Protein AF-A0A3S0RAH1-F1 (afdb_monomer)

Solvent-accessible surface area (backbone atoms only — not comparable to full-atom values): 49504 Å² total; per-residue (Å²): 134,89,75,70,70,65,64,67,64,62,74,77,72,81,73,84,73,68,63,66,69,40,70,57,98,34,26,37,50,37,44,88,68,63,50,40,73,43,71,57,57,80,72,28,37,30,39,29,54,37,23,38,23,44,78,38,54,67,41,100,82,72,84,48,56,46,80,60,48,45,48,47,53,27,36,25,42,35,33,70,51,23,33,35,38,21,39,26,20,37,21,45,16,42,33,25,38,43,62,44,32,75,42,26,26,34,41,22,39,27,19,32,21,36,16,34,43,21,36,50,47,57,28,64,46,21,30,36,42,25,40,32,20,38,17,36,15,38,46,16,35,38,37,39,42,19,40,56,31,70,47,68,40,56,27,31,34,29,36,12,51,44,22,75,42,41,43,47,56,84,85,29,83,42,39,50,49,58,88,43,30,36,30,35,63,92,67,22,26,34,38,30,40,56,7,42,45,48,62,47,75,50,55,52,84,64,29,34,27,42,27,42,30,14,35,25,36,18,47,54,27,27,36,40,36,32,53,29,19,32,38,36,30,37,31,19,41,17,38,13,46,42,24,29,37,40,35,26,26,37,32,30,36,33,48,27,78,76,52,33,24,40,37,56,35,67,53,47,32,39,38,31,25,31,64,20,86,72,59,71,46,75,50,73,33,66,78,68,34,69,72,22,34,40,23,24,45,40,68,70,58,41,58,54,45,53,72,76,31,79,44,33,42,71,42,74,41,73,90,77,90,72,60,71,29,40,38,35,65,52,67,37,56,77,82,29,42,52,75,53,34,27,35,84,88,74,46,78,49,58,73,66,42,76,43,53,56,56,44,33,41,39,40,36,41,37,46,31,96,62,34,36,76,68,50,43,28,50,76,88,43,72,62,87,73,88,62,58,71,52,83,97,67,20,38,44,50,74,40,78,51,34,86,56,70,43,42,37,39,38,36,43,40,78,66,87,87,66,30,41,36,37,58,45,42,75,41,69,88,39,26,47,61,49,37,25,38,80,91,66,48,79,51,58,66,73,34,76,43,59,78,79,40,39,39,39,36,41,49,46,56,38,66,47,35,41,47,33,50,33,32,35,61,46,70,44,100,85,73,49,75,44,76,43,77,46,84,93,33,69,60,49,49,65,52,73,48,73,56,61,64,77,41,44,39,37,38,38,60,45,74,49,87,71,47,26,38,40,36,57,48,49,77,47,91,40,27,44,66,50,39,27,49,74,84,40,82,53,59,67,57,30,39,40,56,57,60,36,32,34,43,35,40,55,47,51,39,94,71,32,35,50,57,39,38,23,55,72,82,40,77,46,82,92,47,50,62,57,61,50,74,43,80,54,36,84,55,66,45,36,41,36,40,35,42,38,74,44,85,90,69,79,60,81,54,46,74,40,69,50,95,31,27,34,52,37,34,34,39,68,39,73,40,70,47,52,67,73,28,37,28,38,32,53,40,14,25,48,61,14,48,56,18,35,28,40,32,41,23,40,46,34,66,46,73,40,58,46,32,57,32,52,16,56,41,16,48,33,30,42,40,36,89,75,20,78,42,36,31,45,60,94,31,28,33,21,35,55,83,38,31,32,41,55,40,47,44,29,29,32,80,56,41,63,49,72,52,60,83,61,35,52,49,73,43,64,36,20,61,43,54,28,73,44,38,48,33,39,41,53,77,50,92,87,36,56,38,35,48,58,92,23,22,33,21,36,56,86,45,33,33,35,50,35,52,51,47,60,95,45,55,67,45,74,53,61,76,61,22,31,31,37,28,42,39,12,42,41,50,32,80,58,33,29,32,37,32,50,29,55,51,24,31,34,34,31,41,32,10,44,15,38,21,42,39,26,34,42,73,45,59,59,92,94,56,67,67,44,39,27,35,40,22,24,28,16,31,22,39,15,30,39,25,31,53,47,70,82,43,84,47,29,39,37,38,22,42,28,20,30,22,43,13,37,44,19,32,38,39,42,43,37,56,74,35,47,57,32,50,31,24,36,21,34,22,40,44,36,40,39,36,38,40,60,28,84,59,70,70,86,44,38,62,44,24,62,26,73,32,82,35,37,58,79,11,36,34,33,27,23,57,93,31,58,73,57,32,58,70,33,56,35,52,41,60,37,70,34,69,41,63,73,36,71,74,75,48,77,63,51,74,53,84,94,52,33,42,37,32,54,47,93,66,20,34,40,36,34,62,46,61,63,70,33,46,36,36,31,24,42,81,90,66,52,78,77,50,71,53,70,31,72,48,52,41,44,79,44,81,50,73,94,62,97,66,51,32,37,40,33,47,68,94,47,76,36,82,45,122

Sequence (1009 aa):
MRKLFFVLCSVLMLSNIAKAQKVENGVLISWDDAQGVITIPDNVTEIAANCFYQEGEPDDEGWGTSDPISNTNIKGVNLNNVTKIGKNAFRGCTGITSIQAPKVQTVGENAFYGCDALTEINLPVVVTLEKDAFSYCTAATSITLGNTLTDVNGNPFKKCDMVQSLTMPEGGAIFHTVSDALLRKADAKLVAFAGGKNELSLDAETCKIVGEQAFQSNALLKKVTLPGVTVVGNNAFNMCTSLTEIYLPRLVRINDDSFLTFNGVASLSIIDIHLSENFETFGHSLADKEQTTIYVANATIQEKLQKEYKKCKIVVGEPGAKNKYKVTYSWTPNNGGAMEAWTTGNMDVQSGEEIYEGTMVRIKATPRGGYKIDHWTVNGETLTEELPSEGTTGQIYTIDALQGNVDVTVTFAELPEGYVVFFKSMQPDYGTVTCKTQDGKDVKSAGVVPIGSVLTFTATAKDGFHVTEWYREVTAPDNSSSFVLIEGQYGKETYTCDAYDMMDIRVDFERNAGTNVVKFNSLNEYGTLTATANGNDISTGAAVATGSKLVFTAHPLEGYKVDSWLNNNELVVGLTANEYVIESLNTDVKISLICSKDESAGDEHKPVVNDGHLVKWQPVGEAVVGDTITAIDARAFEGANEMTKVTIGKNVETIGELPFLYCIRLTDITVHAENKHFCDVDGVVYNKEKTEIVAYPSGRETQEYTLLQTTQTVRPGAFAANFNLKDVKVPTTEMPIASEAGALYSADKKTLLFQPITVGEELKVKEGVETIGRLAICFSPVFKKIFLPASLTKIESLGMAYNMMLSQFAWQEGVTPALETIGDNAFERDMSLLQLPHIASLKHIGSNAFLNVLLMEEAHIPAGCTLSSDAFTHCVALQNVYAYAMQPQTITDDTFKDIENITTATLHVPEGTAELYKAAAGWRRFTLIAEDIASGISSTTADGNIRVTRVDGGYLVEGVDNGEHYAVYTVTGACLAKGNVNGNSIFVPVQRTAGPLLLRVGTKTVKMW

Secondary structure (DSSP, 8-state):
-TTSSSSSSSSSS--------EEETTEEEE-TT--EEEE--TT--EEPTTTTEEPPPBPTTSS-BPPPEE-TTEEEEE-TT--EE-TTTTTT-TT--EEE-TT--EE-TTTTTT-TT--EEEETT--EE-TTTTTT-TT--EEEE-TT--EE-S-TTTT-TT--EEE--TT-SSEEEETTEEEETTTTEEEEE-TT-SEEE--TTT-SEEPTTTTTT-TT--EEE-TT--EE-TTTTTT-TT--EEE-TT--EE--TTS-TTTT-TT--EEEETT-TT--B--S-----TT-EEEESSHHHHHHHHHH-SSSEEEES-TT---EEEEEEEEESTTSEEEEEEETTS-B--TTEEEETT--EEEEEEEPTTEEEEEEEETTEE--SPPPEETTTEEEEEESS--S-EEEEEEEEE----EEEEEEESSTTTEEEEEEETT--EE-TTEEE-TT-EEEEEEEEPTTEEEEEEEEEEE-TTS-EEEEE-TT-TT-SEEEEE--SSEEEEEEEEEPTTEEEEEEEESSTTEEEEEEETTEEE-TTEEEETT--EEEEEEEPTTEEEEEEEETTEEETT--SSEEEESS--S-EEEEEEEEE-TTS--TTS-EEETTEEEE---SEEEE--TT--EE-TTTTTT-TTEEEEEE-TT--EE-SSTTTT-TT--EEEE-TT-SSEEEETTEEEETTS-EEEE--TT---SEEE--TT--EE-TTTTTT-SS--EEE-S-TTSSEEEETTEEEETTS-EEEE----SSSEEEPPTT--EE-TTSS---SS--EEEPPTT--EE-TTTT---TT--EEE--TTPPP---EE-TTTTTT-TT--EE---TT--EE-TTTTTT-TT--EEEE-TT-EE-TTTTTT-TT--EEEE--SS-----GGGGTT-TTTTTSEEEEETT-HHHHHHSTTGGG-SEEEEEE-SS---EEETTTEEEEEETTEEEEES--TT-EEEEEETTS-EEEEEE--SSEEEE-----SS-EEEEETTEEEEE-

Mean predicted aligned error: 20.38 Å

Nearest PDB structures (foldseek):
  4cp6-assembly1_A  TM=6.205E-01  e=1.571E-09  Streptococcus pneumoniae
  4h09-assembly2_B  TM=5.397E-01  e=2.994E-08  Eubacterium ventriosum ATCC 27560
  4fdw-assembly1_A  TM=3.777E-01  e=5.247E-09  Bacteroides ovatus ATCC 8483
  4fd0-assembly1_A  TM=3.604E-01  e=4.280E-08  Bacteroides caccae ATCC 43185
  4fmz-assembly1_A  TM=3.264E-01  e=6.753E-03  Listeria monocytogenes serotype 4b str. F2365

Radius of gyration: 40.57 Å; Cα contacts (8 Å, |Δi|>4): 2832; chains: 1; bounding box: 110×69×127 Å

Foldseek 3Di:
DPPPVVVVVVVVPDDPPQVDFDDDQQEGQEHAPAAEEDEDDPSHAEYEACRQKAWFCQDPVNPDGHDIDGQLRYQEYECPRHQYYEHCSRALNCNHQYYHAARHAYQYASRQQQVCNHAEAAAARHAEDEHLSNANVCNHAEYEHHLNHDYYHAANAANVANHPYYAYDPDRDAWGDDQQFIAGPVQLEGRAHHARDQEDADDLVNHAEHEACRCANNCNHAEYHHQNYAEYEELSCANVQNHAEYHHLQHAEYHHLVLRNCFNVQNHQEAHNQNHPRHDYDYNNDDQAQSHEYEYNDPVVQVVVCVVRVRYHYHHDDPDDFDKAWEAEEEPDPQFWDKWKAWPPRHGDDGGDIGTWFIKMKMKTFTDPQKAWDWKAKPRRTDPDDFDDDPPGMGMDMDRTDDYYMYMYTYMDGDDDFAFEAEFEPCVLFKTKWKAWPVGHGDDGRRTDHAFIKMKMFIDTDAQKFWAWKWKWDQDPVRDIDIDTPPPCGRPRMDMDTGDHYIYMYTYMDGHPQWAFEAEFEPDPQKTKWKDWQRHTDDGGHTHHFFTKMKMFIGGDPQKFWPFKDKVNHTPPPDRDRIDIDRTHHHHIYMYTYIDGPPVDDDQAPFDDRQLERNAGQHAEEEESDQSHQEDTACRHPLSCRYQEYEAHQNHAYYYHCSCHNVQNHAAYAYDPN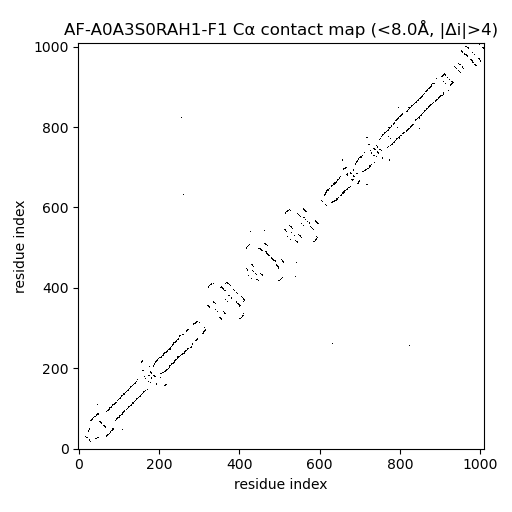RQFWGDDRRFIDTPQLQEGDAHGQNHQDQEEERDQNHAYYDQCNNHNRQRHFAYQYPDLPHQWHGDRRWIAGSQRQETRAHHQDADQEEEDDANHQEQDANRAAQHAHHQEYADYLNHAYYESNSHEHNCNHQYYYHPPPRQHQHAYQEHRSHANVQNHAEADDRQNHQEQYACSVHNVQNHQEYEAHQNHDAAQQRQANVQNHAEYEHEHLADHQYALNRNHPHNCQQNHEYEYAAPCPVRLCPHHNSVSHNHYHNPPHNFFPWDDDPPFWTWTDDPQFIKIFRADFFWKKWKADPVGHTDDIDGDHPRMDTTRDDDDPDWMWMDTHPDIDIGD

pLDDT: mean 86.86, std 12.49, range [32.38, 98.75]

Structure (mmCIF, N/CA/C/O backbone):
data_AF-A0A3S0RAH1-F1
#
_entry.id   AF-A0A3S0RAH1-F1
#
loop_
_atom_site.group_PDB
_atom_site.id
_atom_site.type_symbol
_atom_site.label_atom_id
_atom_site.label_alt_id
_atom_site.label_comp_id
_atom_site.label_asym_id
_atom_site.label_entity_id
_atom_site.label_seq_id
_atom_site.pdbx_PDB_ins_code
_atom_site.Cartn_x
_atom_site.Cartn_y
_atom_site.Cartn_z
_atom_site.occupancy
_atom_site.B_iso_or_equiv
_atom_site.auth_seq_id
_atom_site.auth_comp_id
_atom_site.auth_asym_id
_atom_site.auth_atom_id
_atom_site.pdbx_PDB_model_num
ATOM 1 N N . MET A 1 1 ? -49.973 31.553 -47.631 1.00 42.19 1 MET A N 1
ATOM 2 C CA . MET A 1 1 ? -48.943 32.487 -47.118 1.00 42.19 1 MET A CA 1
ATOM 3 C C . MET A 1 1 ? -47.881 31.713 -46.344 1.00 42.19 1 MET A C 1
ATOM 5 O O . MET A 1 1 ? -47.826 31.736 -45.127 1.00 42.19 1 MET A O 1
ATOM 9 N N . ARG A 1 2 ? -47.052 30.979 -47.093 1.00 40.34 2 ARG A N 1
ATOM 10 C CA . ARG A 1 2 ? -46.051 29.999 -46.633 1.00 40.34 2 ARG A CA 1
ATOM 11 C C . ARG A 1 2 ? -44.633 30.603 -46.536 1.00 40.34 2 ARG A C 1
ATOM 13 O O . ARG A 1 2 ? -43.652 29.881 -46.620 1.00 40.34 2 ARG A O 1
ATOM 20 N N . LYS A 1 3 ? -44.528 31.933 -46.408 1.00 38.00 3 LYS A N 1
ATOM 21 C CA . LYS A 1 3 ? -43.253 32.681 -46.393 1.00 38.00 3 LYS A CA 1
ATOM 22 C C . LYS A 1 3 ? -43.043 33.577 -45.162 1.00 38.00 3 LYS A C 1
ATOM 24 O O . LYS A 1 3 ? -42.048 34.281 -45.117 1.00 38.00 3 LYS A O 1
ATOM 29 N N . LEU A 1 4 ? -43.923 33.516 -44.155 1.00 39.72 4 LEU A N 1
ATOM 30 C CA . LEU A 1 4 ? -43.732 34.250 -42.890 1.00 39.72 4 LEU A CA 1
ATOM 31 C C . LEU A 1 4 ? -43.520 33.345 -41.663 1.00 39.72 4 LEU A C 1
ATOM 33 O O . LEU A 1 4 ? -43.153 33.837 -40.607 1.00 39.72 4 LEU A O 1
ATOM 37 N N . PHE A 1 5 ? -43.673 32.024 -41.810 1.00 40.28 5 PHE A N 1
ATOM 38 C CA . PHE A 1 5 ? -43.393 31.050 -40.741 1.00 40.28 5 PHE A CA 1
ATOM 39 C C . PHE A 1 5 ? -41.972 30.458 -40.816 1.00 40.28 5 PHE A C 1
ATOM 41 O O . PHE A 1 5 ? -41.513 29.829 -39.875 1.00 40.28 5 PHE A O 1
ATOM 48 N N . PHE A 1 6 ? -41.249 30.698 -41.917 1.00 38.12 6 PHE A N 1
ATOM 49 C CA . PHE A 1 6 ? -39.880 30.203 -42.114 1.00 38.12 6 PHE A CA 1
ATOM 50 C C . PHE A 1 6 ? -38.785 31.176 -41.656 1.00 38.12 6 PHE A C 1
ATOM 52 O O . PHE A 1 6 ? -37.628 30.786 -41.621 1.00 38.12 6 PHE A O 1
ATOM 59 N N . VAL A 1 7 ? -39.140 32.409 -41.272 1.00 38.94 7 VAL A N 1
ATOM 60 C CA . VAL A 1 7 ? -38.178 33.397 -40.741 1.00 38.94 7 VAL A CA 1
ATOM 61 C C . VAL A 1 7 ? -38.189 33.438 -39.205 1.00 38.94 7 VAL A C 1
ATOM 63 O O . VAL A 1 7 ? -37.221 33.877 -38.593 1.00 38.94 7 VAL A O 1
ATOM 66 N N . LEU A 1 8 ? -39.230 32.894 -38.559 1.00 32.72 8 LEU A N 1
ATOM 67 C CA . LEU A 1 8 ? -39.277 32.746 -37.097 1.00 32.72 8 LEU A CA 1
ATOM 68 C C . LEU A 1 8 ? -38.652 31.426 -36.599 1.00 32.72 8 LEU A C 1
ATOM 70 O O . LEU A 1 8 ? -38.281 31.333 -35.436 1.00 32.72 8 LEU A O 1
ATOM 74 N N . CYS A 1 9 ? -38.450 30.440 -37.483 1.00 35.97 9 CYS A N 1
ATOM 75 C CA . CYS A 1 9 ? -37.671 29.225 -37.194 1.00 35.97 9 CYS A CA 1
ATOM 76 C C . CYS A 1 9 ? -36.170 29.358 -37.519 1.00 35.97 9 CYS A C 1
ATOM 78 O O . CYS A 1 9 ? -35.418 28.421 -37.282 1.00 35.97 9 CYS A O 1
ATOM 80 N N . SER A 1 10 ? -35.717 30.512 -38.020 1.00 36.44 10 SER A N 1
ATOM 81 C CA . SER A 1 10 ? -34.301 30.798 -38.311 1.00 36.44 10 SER A CA 1
ATOM 82 C C . SER A 1 10 ? -33.651 31.780 -37.325 1.00 36.44 10 SER A C 1
ATOM 84 O O . SER A 1 10 ? -32.531 32.218 -37.554 1.00 36.44 10 SER A O 1
ATOM 86 N N . VAL A 1 11 ? -34.330 32.107 -36.216 1.00 34.50 11 VAL A N 1
ATOM 87 C CA . VAL A 1 11 ? -33.746 32.811 -35.049 1.00 34.50 11 VAL A CA 1
ATOM 88 C C . VAL A 1 11 ? -33.703 31.895 -33.805 1.00 34.50 11 VAL A C 1
ATOM 90 O O . VAL A 1 11 ? -33.266 32.299 -32.738 1.00 34.50 11 VAL A O 1
ATOM 93 N N . LEU A 1 12 ? -34.096 30.622 -33.951 1.00 37.12 12 LEU A N 1
ATOM 94 C CA . LEU A 1 12 ? -34.038 29.582 -32.907 1.00 37.12 12 LEU A CA 1
ATOM 95 C C . LEU A 1 12 ? -32.882 28.580 -33.099 1.00 37.12 12 LEU A C 1
ATOM 97 O O . LEU A 1 12 ? -32.831 27.548 -32.443 1.00 37.12 12 LEU A O 1
ATOM 101 N N . MET A 1 13 ? -31.937 28.892 -33.985 1.00 39.19 13 MET A N 1
ATOM 102 C CA . MET A 1 13 ? -30.712 28.127 -34.225 1.00 39.19 13 MET A CA 1
ATOM 103 C C . MET A 1 13 ? -29.556 29.123 -34.298 1.00 39.19 13 MET A C 1
ATOM 105 O O . MET A 1 13 ? -29.183 29.521 -35.394 1.00 39.19 13 MET A O 1
ATOM 109 N N . LEU A 1 14 ? -29.108 29.622 -33.141 1.00 35.69 14 LEU A N 1
ATOM 110 C CA . LEU A 1 14 ? -27.803 30.259 -32.870 1.00 35.69 14 LEU A CA 1
ATOM 111 C C . LEU A 1 14 ? -27.821 30.833 -31.440 1.00 35.69 14 LEU A C 1
ATOM 113 O O . LEU A 1 14 ? -27.690 32.029 -31.204 1.00 35.69 14 LEU A O 1
ATOM 117 N N . SER A 1 15 ? -27.973 29.951 -30.459 1.00 32.38 15 SER A N 1
ATOM 118 C CA . SER A 1 15 ? -27.319 30.139 -29.170 1.00 32.38 15 SER A CA 1
ATOM 119 C C . SER A 1 15 ? -26.576 28.842 -28.894 1.00 32.38 15 SER A C 1
ATOM 121 O O . SER A 1 15 ? -27.122 27.920 -28.292 1.00 32.38 15 SER A O 1
ATOM 123 N N . ASN A 1 16 ? -25.337 28.755 -29.384 1.00 35.59 16 ASN A N 1
ATOM 124 C CA . ASN A 1 16 ? -24.325 27.972 -28.687 1.00 35.59 16 ASN A CA 1
ATOM 125 C C . ASN A 1 16 ? -24.260 28.569 -27.279 1.00 35.59 16 ASN A C 1
ATOM 127 O O . ASN A 1 16 ? -23.546 29.544 -27.051 1.00 35.59 16 ASN A O 1
ATOM 131 N N . ILE A 1 17 ? -25.072 28.056 -26.356 1.00 40.62 17 ILE A N 1
ATOM 132 C CA . ILE A 1 17 ? -24.807 28.248 -24.940 1.00 40.62 17 ILE A CA 1
ATOM 133 C C . ILE A 1 17 ? -23.596 27.352 -24.700 1.00 40.62 17 ILE A C 1
ATOM 135 O O . ILE A 1 17 ? -23.742 26.160 -24.448 1.00 40.62 17 ILE A O 1
ATOM 139 N N . ALA A 1 18 ? -22.397 27.909 -24.895 1.00 40.34 18 ALA A N 1
ATOM 140 C CA . ALA A 1 18 ? -21.207 27.374 -24.254 1.00 40.34 18 ALA A CA 1
ATOM 141 C C . ALA A 1 18 ? -21.587 27.146 -22.787 1.00 40.34 18 ALA A C 1
ATOM 143 O O . ALA A 1 18 ? -22.171 28.047 -22.169 1.00 40.34 18 ALA A O 1
ATOM 144 N N . LYS A 1 19 ? -21.374 25.937 -22.261 1.00 51.53 19 LYS A N 1
ATOM 145 C CA . LYS A 1 19 ? -21.657 25.653 -20.854 1.00 51.53 19 LYS A CA 1
ATOM 146 C C . LYS A 1 19 ? -20.612 26.410 -20.039 1.00 51.53 19 LYS A C 1
ATOM 148 O O . LYS A 1 19 ? -19.535 25.908 -19.766 1.00 51.53 19 LYS A O 1
ATOM 153 N N . ALA A 1 20 ? -20.915 27.667 -19.742 1.00 65.44 20 ALA A N 1
ATOM 154 C CA . ALA A 1 20 ? -19.968 28.599 -19.165 1.00 65.44 20 ALA A CA 1
ATOM 155 C C . ALA A 1 20 ? -19.508 28.137 -17.776 1.00 65.44 20 ALA A C 1
ATOM 157 O O . ALA A 1 20 ? -20.319 27.674 -16.974 1.00 65.44 20 ALA A O 1
ATOM 158 N N . GLN A 1 21 ? -18.218 28.335 -17.495 1.00 86.94 21 GLN A N 1
ATOM 159 C CA . GLN A 1 21 ? -17.632 28.253 -16.158 1.00 86.94 21 GLN A CA 1
ATOM 160 C C . GLN A 1 21 ? -18.551 28.903 -15.106 1.00 86.94 21 GLN A C 1
ATOM 162 O O . GLN A 1 21 ? -19.003 30.044 -15.268 1.00 86.94 21 GLN A O 1
ATOM 167 N N . LYS A 1 22 ? -18.824 28.190 -14.013 1.00 92.56 22 LYS A N 1
ATOM 168 C CA . LYS A 1 22 ? -19.634 28.691 -12.904 1.00 92.56 22 LYS A CA 1
ATOM 169 C C . LYS A 1 22 ? -18.711 29.217 -11.811 1.00 92.56 22 LYS A C 1
ATOM 171 O O . LYS A 1 22 ? -18.061 28.436 -11.124 1.00 92.56 22 LYS A O 1
ATOM 176 N N . VAL A 1 23 ? -18.655 30.539 -11.652 1.00 93.12 23 VAL A N 1
ATOM 177 C CA . VAL A 1 23 ? -17.833 31.205 -10.629 1.00 93.12 23 VAL A CA 1
ATOM 178 C C . VAL A 1 23 ? -18.726 31.961 -9.651 1.00 93.12 23 VAL A C 1
ATOM 180 O O . VAL A 1 23 ? -19.510 32.814 -10.063 1.00 93.12 23 VAL A O 1
ATOM 183 N N . GLU A 1 24 ? -18.572 31.690 -8.357 1.00 92.44 24 GLU A N 1
ATOM 184 C CA . GLU A 1 24 ? -19.307 32.350 -7.276 1.00 92.44 24 GLU A CA 1
ATOM 185 C C . GLU A 1 24 ? -18.318 32.902 -6.245 1.00 92.44 24 GLU A C 1
ATOM 187 O O . GLU A 1 24 ? -17.505 32.166 -5.703 1.00 92.44 24 GLU A O 1
ATOM 192 N N . ASN A 1 25 ? -18.355 34.215 -5.988 1.00 92.31 25 ASN A N 1
ATOM 193 C CA . ASN A 1 25 ? -17.502 34.885 -4.989 1.00 92.31 25 ASN A CA 1
ATOM 194 C C . ASN A 1 25 ? -15.990 34.591 -5.117 1.00 92.31 25 ASN A C 1
ATOM 196 O O . ASN A 1 25 ? -15.280 34.533 -4.119 1.00 92.31 25 ASN A O 1
ATOM 200 N N . GLY A 1 26 ? -15.493 34.418 -6.347 1.00 92.06 26 GLY A N 1
ATOM 201 C CA . GLY A 1 26 ? -14.087 34.079 -6.603 1.00 92.06 26 GLY A CA 1
ATOM 202 C C . GLY A 1 26 ? -13.757 32.588 -6.467 1.00 92.06 26 GLY A C 1
ATOM 203 O O . GLY A 1 26 ? -12.590 32.217 -6.555 1.00 92.06 26 GLY A O 1
ATOM 204 N N . VAL A 1 27 ? -14.763 31.729 -6.304 1.00 96.19 27 VAL A N 1
ATOM 205 C CA . VAL A 1 27 ? -14.629 30.270 -6.294 1.00 96.19 27 VAL A CA 1
ATOM 206 C C . VAL A 1 27 ? -15.113 29.708 -7.628 1.00 96.19 27 VAL A C 1
ATOM 208 O O . VAL A 1 27 ? -16.234 30.002 -8.047 1.00 96.19 27 VAL A O 1
ATOM 211 N N . LEU A 1 28 ? -14.296 28.900 -8.305 1.00 96.12 28 LEU A N 1
ATOM 212 C CA . LEU A 1 28 ? -14.747 28.115 -9.455 1.00 96.12 28 LEU A CA 1
ATOM 213 C C . LEU A 1 28 ? -15.501 26.886 -8.944 1.00 96.12 28 LEU A C 1
ATOM 215 O O . LEU A 1 28 ? -14.904 26.009 -8.329 1.00 96.12 28 LEU A O 1
ATOM 219 N N . ILE A 1 29 ? -16.809 26.855 -9.189 1.00 94.19 29 ILE A N 1
ATOM 220 C CA . ILE A 1 29 ? -17.724 25.811 -8.722 1.00 94.19 29 ILE A CA 1
ATOM 221 C C . ILE A 1 29 ? -17.759 24.630 -9.692 1.00 94.19 29 ILE A C 1
ATOM 223 O O . ILE A 1 29 ? -17.724 23.486 -9.260 1.00 94.19 29 ILE A O 1
ATOM 227 N N . SER A 1 30 ? -17.850 24.904 -10.995 1.00 92.38 30 SER A N 1
ATOM 228 C CA . SER A 1 30 ? -17.826 23.877 -12.039 1.00 92.38 30 SER A CA 1
ATOM 229 C C . SER A 1 30 ? -17.422 24.461 -13.390 1.00 92.38 30 SER A C 1
ATOM 231 O O . SER A 1 30 ? -17.565 25.665 -13.638 1.00 92.38 30 SER A O 1
ATOM 233 N N . TRP A 1 31 ? -16.924 23.602 -14.280 1.00 91.69 31 TRP A N 1
ATOM 234 C CA . TRP A 1 31 ? -16.623 23.959 -15.665 1.00 91.69 31 TRP A CA 1
ATOM 235 C C . TRP A 1 31 ? -16.766 22.734 -16.584 1.00 91.69 31 TRP A C 1
ATOM 237 O O . TRP A 1 31 ? -15.797 22.062 -16.932 1.00 91.69 31 TRP A O 1
ATOM 247 N N . ASP A 1 32 ? -18.012 22.455 -16.971 1.00 84.38 32 ASP A N 1
ATOM 248 C CA . ASP A 1 32 ? -18.418 21.239 -17.691 1.00 84.38 32 ASP A CA 1
ATOM 249 C C . ASP A 1 32 ? -17.729 21.032 -19.054 1.00 84.38 32 ASP A C 1
ATOM 251 O O . ASP A 1 32 ? -17.537 19.892 -19.469 1.00 84.38 32 ASP A O 1
ATOM 255 N N . ASP A 1 33 ? -17.408 22.104 -19.789 1.00 86.88 33 ASP A N 1
ATOM 256 C CA . ASP A 1 33 ? -16.833 22.032 -21.143 1.00 86.88 33 ASP A CA 1
ATOM 257 C C . ASP A 1 33 ? -15.307 22.244 -21.193 1.00 86.88 33 ASP A C 1
ATOM 259 O O . ASP A 1 33 ? -14.725 22.333 -22.283 1.00 86.88 33 ASP A O 1
ATOM 263 N N . ALA A 1 34 ? -14.654 22.280 -20.024 1.00 91.56 34 ALA A N 1
ATOM 264 C CA . ALA A 1 34 ? -13.206 22.389 -19.899 1.00 91.56 34 ALA A CA 1
ATOM 265 C C . ALA A 1 34 ? -12.498 21.226 -20.610 1.00 91.56 34 ALA A C 1
ATOM 267 O O . ALA A 1 34 ? -12.740 20.055 -20.320 1.00 91.56 34 ALA A O 1
ATOM 268 N N . GLN A 1 35 ? -11.597 21.554 -21.534 1.00 94.00 35 GLN A N 1
ATOM 269 C CA . GLN A 1 35 ? -10.828 20.592 -22.322 1.00 94.00 35 GLN A CA 1
ATOM 270 C C . GLN A 1 35 ? -9.504 21.211 -22.781 1.00 94.00 35 GLN A C 1
ATOM 272 O O . GLN A 1 35 ? -9.395 22.430 -22.920 1.00 94.00 35 GLN A O 1
ATOM 277 N N . GLY A 1 36 ? -8.498 20.379 -23.054 1.00 94.25 36 GLY A N 1
ATOM 278 C CA . GLY A 1 36 ? -7.166 20.859 -23.424 1.00 94.25 36 GLY A CA 1
ATOM 279 C C . GLY A 1 36 ? -6.465 21.571 -22.263 1.00 94.25 36 GLY A C 1
ATOM 280 O O . GLY A 1 36 ? -6.700 21.260 -21.096 1.00 94.25 36 GLY A O 1
ATOM 281 N N . VAL A 1 37 ? -5.563 22.503 -22.567 1.00 96.94 37 VAL A N 1
ATOM 282 C CA . VAL A 1 37 ? -4.893 23.308 -21.535 1.00 96.94 37 VAL A CA 1
ATOM 283 C C . VAL A 1 37 ? -5.808 24.459 -21.122 1.00 96.94 37 VAL A C 1
ATOM 285 O O . VAL A 1 37 ? -6.104 25.330 -21.939 1.00 96.94 37 VAL A O 1
ATOM 288 N N . ILE A 1 38 ? -6.233 24.478 -19.859 1.00 95.62 38 ILE A N 1
ATOM 289 C CA . ILE A 1 38 ? -7.127 25.504 -19.314 1.00 95.62 38 ILE A CA 1
ATOM 290 C C . ILE A 1 38 ? -6.359 26.523 -18.475 1.00 95.62 38 ILE A C 1
ATOM 292 O O . ILE A 1 38 ? -5.414 26.193 -17.758 1.00 95.62 38 ILE A O 1
ATOM 296 N N . THR A 1 39 ? -6.779 27.785 -18.548 1.00 96.12 39 THR A N 1
ATOM 297 C CA . THR A 1 39 ? -6.306 28.850 -17.655 1.00 96.12 39 THR A CA 1
ATOM 298 C C . THR A 1 39 ? -7.441 29.268 -16.746 1.00 96.12 39 THR A C 1
ATOM 300 O O . THR A 1 39 ? -8.500 29.668 -17.229 1.00 96.12 39 THR A O 1
ATOM 303 N N . ILE A 1 40 ? -7.221 29.167 -15.437 1.00 95.44 40 ILE A N 1
ATOM 304 C CA . ILE A 1 40 ? -8.204 29.592 -14.450 1.00 95.44 40 ILE A CA 1
ATOM 305 C C . ILE A 1 40 ? -8.316 31.129 -14.490 1.00 95.44 40 ILE A C 1
ATOM 307 O O . ILE A 1 40 ? -7.280 31.802 -14.507 1.00 95.44 40 ILE A O 1
ATOM 311 N N . PRO A 1 41 ? -9.537 31.700 -14.526 1.00 91.38 41 PRO A N 1
ATOM 312 C CA . PRO A 1 41 ? -9.731 33.146 -14.617 1.00 91.38 41 PRO A CA 1
ATOM 313 C C . PRO A 1 41 ? -9.055 33.921 -13.482 1.00 91.38 41 PRO A C 1
ATOM 315 O O . PRO A 1 41 ? -9.073 33.491 -12.332 1.00 91.38 41 PRO A O 1
ATOM 318 N N . ASP A 1 42 ? -8.539 35.117 -13.778 1.00 91.31 42 ASP A N 1
ATOM 319 C CA . ASP A 1 42 ? -7.789 35.935 -12.811 1.00 91.31 42 ASP A CA 1
ATOM 320 C C . ASP A 1 42 ? -8.576 36.287 -11.539 1.00 91.31 42 ASP A C 1
ATOM 322 O O . ASP A 1 42 ? -7.972 36.532 -10.495 1.00 91.31 42 ASP A O 1
ATOM 326 N N . ASN A 1 43 ? -9.909 36.334 -11.621 1.00 92.06 43 ASN A N 1
ATOM 327 C CA . ASN A 1 43 ? -10.794 36.632 -10.496 1.00 92.06 43 ASN A CA 1
ATOM 328 C C . ASN A 1 43 ? -11.116 35.411 -9.618 1.00 92.06 43 ASN A C 1
ATOM 330 O O . ASN A 1 43 ? -11.886 35.554 -8.669 1.00 92.06 43 ASN A O 1
ATOM 334 N N . VAL A 1 44 ? -10.591 34.229 -9.948 1.00 96.88 44 VAL A N 1
ATOM 335 C CA . VAL A 1 44 ? -10.769 33.000 -9.173 1.00 96.88 44 VAL A CA 1
ATOM 336 C C . VAL A 1 44 ? -9.566 32.799 -8.252 1.00 96.88 44 VAL A C 1
ATOM 338 O O . VAL A 1 44 ? -8.421 32.748 -8.700 1.00 96.88 44 VAL A O 1
ATOM 341 N N . THR A 1 45 ? -9.840 32.659 -6.957 1.00 96.25 45 THR A N 1
ATOM 342 C CA . THR A 1 45 ? -8.849 32.391 -5.906 1.00 96.25 45 THR A CA 1
ATOM 343 C C . THR A 1 45 ? -8.988 30.993 -5.306 1.00 96.25 45 THR A C 1
ATOM 345 O O . THR A 1 45 ? -8.069 30.524 -4.640 1.00 96.25 45 THR A O 1
ATOM 348 N N . GLU A 1 46 ? -10.101 30.299 -5.553 1.00 97.56 46 GLU A N 1
ATOM 349 C CA . GLU A 1 46 ? -10.360 28.953 -5.032 1.00 97.56 46 GLU A CA 1
ATOM 350 C C . GLU A 1 46 ? -11.017 28.061 -6.093 1.00 97.56 46 GLU A C 1
ATOM 352 O O . GLU A 1 46 ? -11.867 28.514 -6.858 1.00 97.56 46 GLU A O 1
ATOM 357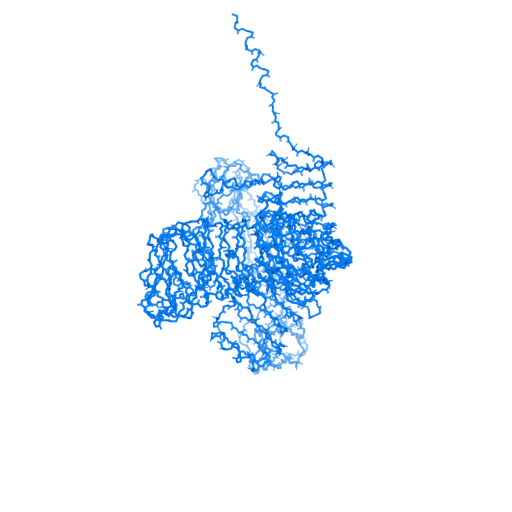 N N . ILE A 1 47 ? -10.633 26.786 -6.129 1.00 97.62 47 ILE A N 1
ATOM 358 C CA . ILE A 1 47 ? -11.353 25.742 -6.865 1.00 97.62 47 ILE A CA 1
ATOM 359 C C . ILE A 1 47 ? -12.209 24.981 -5.858 1.00 97.62 47 ILE A C 1
ATOM 361 O O . ILE A 1 47 ? -11.677 24.488 -4.863 1.00 97.62 47 ILE A O 1
ATOM 365 N N . ALA A 1 48 ? -13.515 24.889 -6.099 1.00 92.44 48 ALA A N 1
ATOM 366 C CA . ALA A 1 48 ? -14.430 24.186 -5.213 1.00 92.44 48 ALA A CA 1
ATOM 367 C C . ALA A 1 48 ? -14.112 22.688 -5.131 1.00 92.44 48 ALA A C 1
ATOM 369 O O . ALA A 1 48 ? -13.469 22.108 -6.013 1.00 92.44 48 ALA A O 1
ATOM 370 N N . ALA A 1 49 ? -14.614 22.049 -4.074 1.00 92.31 49 ALA A N 1
ATOM 371 C CA . ALA A 1 49 ? -14.645 20.597 -4.023 1.00 92.31 49 ALA A CA 1
ATOM 372 C C . ALA A 1 49 ? -15.438 20.043 -5.217 1.00 92.31 49 ALA A C 1
ATOM 374 O O . ALA A 1 49 ? -16.411 20.665 -5.642 1.00 92.31 49 ALA A O 1
ATOM 375 N N . ASN A 1 50 ? -15.024 18.890 -5.749 1.00 91.25 50 ASN A N 1
ATOM 376 C CA . ASN A 1 50 ? -15.721 18.205 -6.844 1.00 91.25 50 ASN A CA 1
ATOM 377 C C . ASN A 1 50 ? -15.861 19.058 -8.144 1.00 91.25 50 ASN A C 1
ATOM 379 O O . ASN A 1 50 ? -16.680 18.766 -9.005 1.00 91.25 50 ASN A O 1
ATOM 383 N N . CYS A 1 51 ? -15.062 20.120 -8.338 1.00 93.31 51 CYS A N 1
ATOM 384 C CA . CYS A 1 51 ? -15.232 21.053 -9.469 1.00 93.31 51 CYS A CA 1
ATOM 385 C C . CYS A 1 51 ? -15.156 20.389 -10.862 1.00 93.31 51 CYS A C 1
ATOM 387 O O . CYS A 1 51 ? -15.857 20.805 -11.789 1.00 93.31 51 CYS A O 1
ATOM 389 N N . PHE A 1 52 ? -14.296 19.380 -11.021 1.00 93.88 52 PHE A N 1
ATOM 390 C CA . PHE A 1 52 ? -14.120 18.601 -12.255 1.00 93.88 52 PHE A CA 1
ATOM 391 C C . PHE A 1 52 ? -14.390 17.104 -12.044 1.00 93.88 52 PHE A C 1
ATOM 393 O O . PHE A 1 52 ? -13.937 16.266 -12.829 1.00 93.88 52 PHE A O 1
ATOM 400 N N . TYR A 1 53 ? -15.111 16.773 -10.974 1.00 89.38 53 TYR A N 1
ATOM 401 C CA . TYR A 1 53 ? -15.381 15.412 -10.540 1.00 89.38 53 TYR A CA 1
ATOM 402 C C . TYR A 1 53 ? -16.794 15.326 -9.962 1.00 89.38 53 TYR A C 1
ATOM 404 O O . TYR A 1 53 ? -17.135 16.068 -9.053 1.00 89.38 53 TYR A O 1
ATOM 412 N N . GLN A 1 54 ? -17.607 14.398 -10.444 1.00 84.25 54 GLN A N 1
ATOM 413 C CA . GLN A 1 54 ? -18.930 14.119 -9.907 1.00 84.25 54 GLN A CA 1
ATOM 414 C C . GLN A 1 54 ? -18.893 12.789 -9.157 1.00 84.25 54 GLN A C 1
ATOM 416 O O . GLN A 1 54 ? -18.473 11.770 -9.706 1.00 84.25 54 GLN A O 1
ATOM 421 N N . GLU A 1 55 ? -19.330 12.798 -7.900 1.00 80.00 55 GLU A N 1
ATOM 422 C CA . GLU A 1 55 ? -19.550 11.566 -7.145 1.00 80.00 55 GLU A CA 1
ATOM 423 C C . GLU A 1 55 ? -20.701 10.771 -7.756 1.00 80.00 55 GLU A C 1
ATOM 425 O O . GLU A 1 55 ? -21.647 11.343 -8.298 1.00 80.00 55 GLU A O 1
ATOM 430 N N . GLY A 1 56 ? -20.621 9.450 -7.645 1.00 72.06 56 GLY A N 1
ATOM 431 C CA . GLY A 1 56 ? -21.739 8.586 -7.973 1.00 72.06 56 GLY A CA 1
ATOM 432 C C . GLY A 1 56 ? -22.970 8.943 -7.151 1.00 72.06 56 GLY A C 1
ATOM 433 O O . GLY A 1 56 ? -22.909 8.952 -5.922 1.00 72.06 56 GLY A O 1
ATOM 434 N N . GLU A 1 57 ? -24.093 9.213 -7.808 1.00 65.44 57 GLU A N 1
ATOM 435 C CA . GLU A 1 57 ? -25.372 9.351 -7.114 1.00 65.44 57 GLU A CA 1
ATOM 436 C C . GLU A 1 57 ? -25.839 7.976 -6.624 1.00 65.44 57 GLU A C 1
ATOM 438 O O . GLU A 1 57 ? -25.726 7.017 -7.397 1.00 65.44 57 GLU A O 1
ATOM 443 N N . PRO A 1 58 ? -26.352 7.858 -5.382 1.00 56.84 58 PRO A N 1
ATOM 444 C CA . PRO A 1 58 ? -27.017 6.647 -4.920 1.00 56.84 58 PRO A CA 1
ATOM 445 C C . PRO A 1 58 ? -28.085 6.242 -5.932 1.00 56.84 58 PRO A C 1
ATOM 447 O O . PRO A 1 58 ? -28.860 7.090 -6.375 1.00 56.84 58 PRO A O 1
ATOM 450 N N . ASP A 1 59 ? -28.119 4.973 -6.319 1.00 57.34 59 ASP A N 1
ATOM 451 C CA . ASP A 1 59 ? -29.223 4.477 -7.121 1.00 57.34 59 ASP A CA 1
ATOM 452 C C . ASP A 1 59 ? -30.545 4.615 -6.344 1.00 57.34 59 ASP A C 1
ATOM 454 O O . ASP A 1 59 ? -30.580 4.615 -5.110 1.00 57.34 59 ASP A O 1
ATOM 458 N N . ASP A 1 60 ? -31.659 4.743 -7.072 1.00 49.59 60 ASP A N 1
ATOM 459 C CA . ASP A 1 60 ? -33.003 4.895 -6.485 1.00 49.59 60 ASP A CA 1
ATOM 460 C C . ASP A 1 60 ? -33.393 3.710 -5.570 1.00 49.59 60 ASP A C 1
ATOM 462 O O . ASP A 1 60 ? -34.370 3.787 -4.819 1.00 49.59 60 ASP A O 1
ATOM 466 N N . GLU A 1 61 ? -32.635 2.610 -5.631 1.00 45.53 61 GLU A N 1
ATOM 467 C CA . GLU A 1 61 ? -32.843 1.392 -4.850 1.00 45.53 61 GLU A CA 1
ATOM 468 C C . GLU A 1 61 ? -31.951 1.295 -3.596 1.00 45.53 61 GLU A C 1
ATOM 470 O O . GLU A 1 61 ? -32.200 0.434 -2.750 1.00 45.53 61 GLU A O 1
ATOM 475 N N . GLY A 1 62 ? -30.978 2.195 -3.417 1.00 39.41 62 GLY A N 1
ATOM 476 C CA . GLY A 1 62 ? -30.102 2.273 -2.245 1.00 39.41 62 GLY A CA 1
ATOM 477 C C . GLY A 1 62 ? -29.037 1.172 -2.140 1.00 39.41 62 GLY A C 1
ATOM 478 O O . GLY A 1 62 ? -28.511 0.958 -1.046 1.00 39.41 62 GLY A O 1
ATOM 479 N N . TRP A 1 63 ? -28.723 0.470 -3.233 1.00 34.62 63 TRP A N 1
ATOM 480 C CA . TRP A 1 63 ? -27.785 -0.665 -3.273 1.00 34.62 63 TRP A CA 1
ATOM 481 C C . TRP A 1 63 ? -26.470 -0.374 -4.002 1.00 34.62 63 TRP A C 1
ATOM 483 O O . TRP A 1 63 ? -25.559 -1.204 -3.969 1.00 34.62 63 TRP A O 1
ATOM 493 N N . GLY A 1 64 ? -26.330 0.803 -4.602 1.00 46.38 64 GLY A N 1
ATOM 494 C CA . GLY A 1 64 ? -25.105 1.228 -5.263 1.00 46.38 64 GLY A CA 1
ATOM 495 C C . GLY A 1 64 ? -25.054 2.733 -5.465 1.00 46.38 64 GLY A C 1
ATOM 496 O O . GLY A 1 64 ? -26.026 3.446 -5.239 1.00 46.38 64 GLY A O 1
ATOM 497 N N . THR A 1 65 ? -23.900 3.231 -5.888 1.00 49.09 65 THR A N 1
ATOM 498 C CA . THR A 1 65 ? -23.783 4.564 -6.479 1.00 49.09 65 THR A CA 1
ATOM 499 C C . THR A 1 65 ? -23.535 4.386 -7.969 1.00 49.09 65 THR A C 1
ATOM 501 O O . THR A 1 65 ? -22.839 3.449 -8.358 1.00 49.09 65 THR A O 1
ATOM 504 N N . SER A 1 66 ? -24.062 5.274 -8.807 1.00 65.44 66 SER A N 1
ATOM 505 C CA . SER A 1 66 ? -23.612 5.383 -10.200 1.00 65.44 66 SER A CA 1
ATOM 506 C C . SER A 1 66 ? -22.091 5.579 -10.271 1.00 65.44 66 SER A C 1
ATOM 508 O O . SER A 1 66 ? -21.457 5.966 -9.286 1.00 65.44 66 SER A O 1
ATOM 510 N N . ASP A 1 67 ? -21.479 5.285 -11.417 1.00 72.56 67 ASP A N 1
ATOM 511 C CA . ASP A 1 67 ? -20.037 5.478 -11.553 1.00 72.56 67 ASP A CA 1
ATOM 512 C C . ASP A 1 67 ? -19.684 6.966 -11.405 1.00 72.56 67 ASP A C 1
ATOM 514 O O . ASP A 1 67 ? -20.334 7.819 -12.021 1.00 72.56 67 ASP A O 1
ATOM 518 N N . PRO A 1 68 ? -18.659 7.308 -10.606 1.00 80.88 68 PRO A N 1
ATOM 519 C CA . PRO A 1 68 ? -18.200 8.680 -10.520 1.00 80.88 68 PRO A CA 1
ATOM 520 C C . PRO A 1 68 ? -17.650 9.149 -11.873 1.00 80.88 68 PRO A C 1
ATOM 522 O O . PRO A 1 68 ? -16.994 8.396 -12.594 1.00 80.88 68 PRO A O 1
ATOM 525 N N . ILE A 1 69 ? -17.879 10.417 -12.208 1.00 84.38 69 ILE A N 1
ATOM 526 C CA . ILE A 1 69 ? -17.519 10.985 -13.511 1.00 84.38 69 ILE A CA 1
ATOM 527 C C . ILE A 1 69 ? -16.432 12.042 -13.320 1.00 84.38 69 ILE A C 1
ATOM 529 O O . ILE A 1 69 ? -16.660 13.067 -12.685 1.00 84.38 69 ILE A O 1
ATOM 533 N N . SER A 1 70 ? -15.260 11.831 -13.916 1.00 91.06 70 SER A N 1
ATOM 534 C CA . SER A 1 70 ? -14.148 12.791 -13.923 1.00 91.06 70 SER A CA 1
ATOM 535 C C . SER A 1 70 ? -13.972 13.451 -15.288 1.00 91.06 70 SER A C 1
ATOM 537 O O . SER A 1 70 ? -14.175 12.819 -16.326 1.00 91.06 70 SER A O 1
ATOM 539 N N . ASN A 1 71 ? -13.520 14.707 -15.319 1.00 90.62 71 ASN A N 1
ATOM 540 C CA . ASN A 1 71 ? -13.176 15.366 -16.578 1.00 90.62 71 ASN A CA 1
ATOM 541 C C . ASN A 1 71 ? -11.779 14.952 -17.084 1.00 90.62 71 ASN A C 1
ATOM 543 O O . ASN A 1 71 ? -10.758 15.561 -16.766 1.00 90.62 71 ASN A O 1
ATOM 547 N N . THR A 1 72 ? -11.738 13.945 -17.953 1.00 92.75 72 THR A N 1
ATOM 548 C CA . THR A 1 72 ? -10.500 13.410 -18.553 1.00 92.75 72 THR A CA 1
ATOM 549 C C . THR A 1 72 ? -10.013 14.182 -19.795 1.00 92.75 72 THR A C 1
ATOM 551 O O . THR A 1 72 ? -8.955 13.880 -20.363 1.00 92.75 72 THR A O 1
ATOM 554 N N . ASN A 1 73 ? -10.746 15.216 -20.225 1.00 90.81 73 ASN A N 1
ATOM 555 C CA . ASN A 1 73 ? -10.417 16.006 -21.417 1.00 90.81 73 ASN A CA 1
ATOM 556 C C . ASN A 1 73 ? -9.434 17.152 -21.139 1.00 90.81 73 ASN A C 1
ATOM 558 O O . ASN A 1 73 ? -8.850 17.699 -22.080 1.00 90.81 73 ASN A O 1
ATOM 562 N N . ILE A 1 74 ? -9.230 17.525 -19.874 1.00 95.56 74 ILE A N 1
ATOM 563 C CA . ILE A 1 74 ? -8.262 18.553 -19.476 1.00 95.56 74 ILE A CA 1
ATOM 564 C C . ILE A 1 74 ? -6.852 17.986 -19.635 1.00 95.56 74 ILE A C 1
ATOM 566 O O . ILE A 1 74 ? -6.571 16.895 -19.157 1.00 95.56 74 ILE A O 1
ATOM 570 N N . LYS A 1 75 ? -5.966 18.722 -20.311 1.00 95.19 75 LYS A N 1
ATOM 571 C CA . LYS A 1 75 ? -4.573 18.331 -20.588 1.00 95.19 75 LYS A CA 1
ATOM 572 C C . LYS A 1 75 ? -3.535 19.099 -19.779 1.00 95.19 75 LYS A C 1
ATOM 574 O O . LYS A 1 75 ? -2.427 18.604 -19.589 1.00 95.19 75 LYS A O 1
ATOM 579 N N . GLY A 1 76 ? -3.881 20.276 -19.270 1.00 95.81 76 GLY A N 1
ATOM 580 C CA . GLY A 1 76 ? -3.031 21.046 -18.366 1.00 95.81 76 GLY A CA 1
ATOM 581 C C . GLY A 1 76 ? -3.811 22.170 -17.696 1.00 95.81 76 GLY A C 1
ATOM 582 O O . GLY A 1 76 ? -4.825 22.610 -18.237 1.00 95.81 76 GLY A O 1
ATOM 583 N N . VAL A 1 77 ? -3.360 22.627 -16.528 1.00 97.81 77 VAL A N 1
ATOM 584 C CA . VAL A 1 77 ? -4.087 23.628 -15.728 1.00 97.81 77 VAL A CA 1
ATOM 585 C C . VAL A 1 77 ? -3.156 24.754 -15.291 1.00 97.81 77 VAL A C 1
ATOM 587 O O . VAL A 1 77 ? -2.162 24.519 -14.606 1.00 97.81 77 VAL A O 1
ATOM 590 N N . ASN A 1 78 ? -3.497 25.994 -15.638 1.00 97.31 78 ASN A N 1
ATOM 591 C CA . ASN A 1 78 ? -2.822 27.180 -15.119 1.00 97.31 78 ASN A CA 1
ATOM 592 C C . ASN A 1 78 ? -3.635 27.837 -13.985 1.00 97.31 78 ASN A C 1
ATOM 594 O O . ASN A 1 78 ? -4.708 28.388 -14.231 1.00 97.31 78 ASN A O 1
ATOM 598 N N . LEU A 1 79 ? -3.102 27.796 -12.757 1.00 96.50 79 LEU A N 1
ATOM 599 C CA . LEU A 1 79 ? -3.725 28.203 -11.488 1.00 96.50 79 LEU A CA 1
ATOM 600 C C . LEU A 1 79 ? -3.253 29.595 -11.001 1.00 96.50 79 LEU A C 1
ATOM 602 O O . LEU A 1 79 ? -3.185 29.833 -9.798 1.00 96.50 79 LEU A O 1
ATOM 606 N N . ASN A 1 80 ? -2.916 30.517 -11.914 1.00 88.00 80 ASN A N 1
ATOM 607 C CA . ASN A 1 80 ? -2.305 31.843 -11.673 1.00 88.00 80 ASN A CA 1
ATOM 608 C C . ASN A 1 80 ? -2.589 32.518 -10.307 1.00 88.00 80 ASN A C 1
ATOM 610 O O . ASN A 1 80 ? -1.650 32.915 -9.610 1.00 88.00 80 ASN A O 1
ATOM 614 N N . ASN A 1 81 ? -3.867 32.700 -9.944 1.00 94.81 81 ASN A N 1
ATOM 615 C CA . ASN A 1 81 ? -4.298 33.398 -8.721 1.00 94.81 81 ASN A CA 1
ATOM 616 C C . ASN A 1 81 ? -4.954 32.491 -7.671 1.00 94.81 81 ASN A C 1
ATOM 618 O O . ASN A 1 81 ? -5.367 32.984 -6.621 1.00 94.81 81 ASN A O 1
ATOM 622 N N . VAL A 1 82 ? -5.015 31.185 -7.923 1.00 98.38 82 VAL A N 1
ATOM 623 C CA . VAL A 1 82 ? -5.638 30.225 -7.015 1.00 98.38 82 VAL A CA 1
ATOM 624 C C . VAL A 1 82 ? -4.726 29.983 -5.817 1.00 98.38 82 VAL A C 1
ATOM 626 O O . VAL A 1 82 ? -3.559 29.625 -5.971 1.00 98.38 82 VAL A O 1
ATOM 629 N N . THR A 1 83 ? -5.273 30.154 -4.616 1.00 97.88 83 THR A N 1
ATOM 630 C CA . THR A 1 83 ? -4.600 29.869 -3.344 1.00 97.88 83 THR A CA 1
ATOM 631 C C . THR A 1 83 ? -5.086 28.569 -2.708 1.00 97.88 83 THR A C 1
ATOM 633 O O . THR A 1 83 ? -4.340 27.967 -1.938 1.00 97.88 83 THR A O 1
ATOM 636 N N . LYS A 1 84 ? -6.292 28.099 -3.048 1.00 98.12 84 LYS A N 1
ATOM 637 C CA . LYS A 1 84 ? -6.898 26.895 -2.465 1.00 98.12 84 LYS A CA 1
ATOM 638 C C . LYS A 1 84 ? -7.539 25.999 -3.525 1.00 98.12 84 LYS A C 1
ATOM 640 O O . LYS A 1 84 ? -8.257 26.475 -4.401 1.00 98.12 84 LYS A O 1
ATOM 645 N N . ILE A 1 85 ? -7.293 24.697 -3.418 1.00 98.38 85 ILE A N 1
ATOM 646 C CA . ILE A 1 85 ? -7.904 23.658 -4.253 1.00 98.38 85 ILE A CA 1
ATOM 647 C C . ILE A 1 85 ? -8.712 22.734 -3.344 1.00 98.38 85 ILE A C 1
ATOM 649 O O . ILE A 1 85 ? -8.170 22.185 -2.388 1.00 98.38 85 ILE A O 1
ATOM 653 N N . GLY A 1 86 ? -10.007 22.596 -3.619 1.00 90.56 86 GLY A N 1
ATOM 654 C CA . GLY A 1 86 ? -10.936 21.814 -2.813 1.00 90.56 86 GLY A CA 1
ATOM 655 C C . GLY A 1 86 ? -10.760 20.299 -2.933 1.00 90.56 86 GLY A C 1
ATOM 656 O O . GLY A 1 86 ? -10.066 19.784 -3.814 1.00 90.56 86 GLY A O 1
ATOM 657 N N . LYS A 1 87 ? -11.438 19.582 -2.033 1.00 95.69 87 LYS A N 1
ATOM 658 C CA . LYS A 1 87 ? -11.492 18.116 -2.006 1.00 95.69 87 LYS A CA 1
ATOM 659 C C . LYS A 1 87 ? -11.954 17.548 -3.352 1.00 95.69 87 LYS A C 1
ATOM 661 O O . LYS A 1 87 ? -12.909 18.051 -3.935 1.00 95.69 87 LYS A O 1
ATOM 666 N N . ASN A 1 88 ? -11.272 16.515 -3.844 1.00 92.50 88 ASN A N 1
ATOM 667 C CA . ASN A 1 88 ? -11.526 15.861 -5.135 1.00 92.50 88 ASN A CA 1
ATOM 668 C C . ASN A 1 88 ? -11.572 16.796 -6.368 1.00 92.50 88 ASN A C 1
ATOM 670 O O . ASN A 1 88 ? -12.070 16.376 -7.410 1.00 92.50 88 ASN A O 1
ATOM 674 N N . ALA A 1 89 ? -11.114 18.054 -6.290 1.00 95.31 89 ALA A N 1
ATOM 675 C CA . ALA A 1 89 ? -11.374 19.057 -7.330 1.00 95.31 89 ALA A CA 1
ATOM 676 C C . ALA A 1 89 ? -11.020 18.594 -8.755 1.00 95.31 89 ALA A C 1
ATOM 678 O O . ALA A 1 89 ? -11.774 18.881 -9.679 1.00 95.31 89 ALA A O 1
ATOM 679 N N . PHE A 1 90 ? -9.920 17.854 -8.909 1.00 96.75 90 PHE A N 1
ATOM 680 C CA . PHE A 1 90 ? -9.430 17.242 -10.145 1.00 96.75 90 PHE A CA 1
ATOM 681 C C . PHE A 1 90 ? -9.312 15.710 -10.030 1.00 96.75 90 PHE A C 1
ATOM 683 O O . PHE A 1 90 ? -8.533 15.093 -10.755 1.00 96.75 90 PHE A O 1
ATOM 690 N N . ARG A 1 91 ? -10.061 15.065 -9.125 1.00 95.56 91 ARG A N 1
ATOM 691 C CA . ARG A 1 91 ? -9.999 13.607 -8.938 1.00 95.56 91 ARG A CA 1
ATOM 692 C C . ARG A 1 91 ? -10.316 12.881 -10.245 1.00 95.56 91 ARG A C 1
ATOM 694 O O . ARG A 1 91 ? -11.314 13.178 -10.898 1.00 95.56 91 ARG A O 1
ATOM 701 N N . GLY A 1 92 ? -9.467 11.929 -10.620 1.00 89.38 92 GLY A N 1
ATOM 702 C CA . GLY A 1 92 ? -9.587 11.106 -11.824 1.00 89.38 92 GLY A CA 1
ATOM 703 C C . GLY A 1 92 ? -9.456 11.883 -13.135 1.00 89.38 92 GLY A C 1
ATOM 704 O O . GLY A 1 92 ? -9.843 11.377 -14.185 1.00 89.38 92 GLY A O 1
ATOM 705 N N . CYS A 1 93 ? -8.943 13.117 -13.114 1.00 93.69 93 CYS A N 1
ATOM 706 C CA . CYS A 1 93 ? -8.671 13.882 -14.330 1.00 93.69 93 CYS A CA 1
ATOM 707 C C . CYS A 1 93 ? -7.393 13.364 -15.021 1.00 93.69 93 CYS A C 1
ATOM 709 O O . CYS A 1 93 ? -6.391 14.072 -15.124 1.00 93.69 93 CYS A O 1
ATOM 711 N N . THR A 1 94 ? -7.444 12.127 -15.522 1.00 93.38 94 THR A N 1
ATOM 712 C CA . THR A 1 94 ? -6.322 11.366 -16.116 1.00 93.38 94 THR A CA 1
ATOM 713 C C . THR A 1 94 ? -5.682 12.029 -17.338 1.00 93.38 94 THR A C 1
ATOM 715 O O . THR A 1 94 ? -4.597 11.668 -17.776 1.00 93.38 94 THR A O 1
ATOM 718 N N . GLY A 1 95 ? -6.322 13.049 -17.915 1.00 91.75 95 GLY A N 1
ATOM 719 C CA . GLY A 1 95 ? -5.740 13.819 -19.008 1.00 91.75 95 GLY A CA 1
ATOM 720 C C . GLY A 1 95 ? -4.668 14.826 -18.580 1.00 91.75 95 GLY A C 1
ATOM 721 O O . GLY A 1 95 ? -3.902 15.257 -19.445 1.00 91.75 95 GLY A O 1
ATOM 722 N N . ILE A 1 96 ? -4.626 15.247 -17.307 1.00 97.94 96 ILE A N 1
ATOM 723 C CA . ILE A 1 96 ? -3.797 16.376 -16.862 1.00 97.94 96 ILE A CA 1
ATOM 724 C C . ILE A 1 96 ? -2.322 15.975 -16.874 1.00 97.94 96 ILE A C 1
ATOM 726 O O . ILE A 1 96 ? -1.883 15.186 -16.050 1.00 97.94 96 ILE A O 1
ATOM 730 N N . THR A 1 97 ? -1.541 16.587 -17.765 1.00 97.31 97 THR A N 1
ATOM 731 C CA . THR A 1 97 ? -0.094 16.333 -17.885 1.00 97.31 97 THR A CA 1
ATOM 732 C C . THR A 1 97 ? 0.751 17.321 -17.088 1.00 97.31 97 THR A C 1
ATOM 734 O O . THR A 1 97 ? 1.850 16.987 -16.654 1.00 97.31 97 THR A O 1
ATOM 737 N N . SER A 1 98 ? 0.256 18.546 -16.876 1.00 96.88 98 SER A N 1
ATOM 738 C CA . SER A 1 98 ? 0.988 19.590 -16.153 1.00 96.88 98 SER A CA 1
ATOM 739 C C . SER A 1 98 ? 0.072 20.560 -15.408 1.00 96.88 98 SER A C 1
ATOM 741 O O . SER A 1 98 ? -1.039 20.872 -15.851 1.00 96.88 98 SER A O 1
ATOM 743 N N . ILE A 1 99 ? 0.576 21.075 -14.286 1.00 98.06 99 ILE A N 1
ATOM 744 C CA . ILE A 1 99 ? -0.053 22.137 -13.498 1.00 98.06 99 ILE A CA 1
ATOM 745 C C . ILE A 1 99 ? 0.931 23.293 -13.295 1.00 98.06 99 ILE A C 1
ATOM 747 O O . ILE A 1 99 ? 2.114 23.079 -13.043 1.00 98.06 99 ILE A O 1
ATOM 751 N N . GLN A 1 100 ? 0.448 24.532 -13.382 1.00 97.50 100 GLN A N 1
ATOM 752 C CA . GLN A 1 100 ? 1.203 25.731 -13.004 1.00 97.50 100 GLN A CA 1
ATOM 753 C C . GLN A 1 100 ? 0.541 26.354 -11.779 1.00 97.50 100 GLN A C 1
ATOM 755 O O . GLN A 1 100 ? -0.512 26.973 -11.899 1.00 97.50 100 GLN A O 1
ATOM 760 N N . ALA A 1 101 ? 1.143 26.174 -10.602 1.00 97.00 101 ALA A N 1
ATOM 761 C CA . ALA A 1 101 ? 0.531 26.471 -9.304 1.00 97.00 101 ALA A CA 1
ATOM 762 C C . ALA A 1 101 ? 1.367 27.448 -8.444 1.00 97.00 101 ALA A C 1
ATOM 764 O O . ALA A 1 101 ? 1.736 27.123 -7.315 1.00 97.00 101 ALA A O 1
ATOM 765 N N . PRO A 1 102 ? 1.679 28.669 -8.928 1.00 96.56 102 PRO A N 1
ATOM 766 C CA . PRO A 1 102 ? 2.653 29.553 -8.277 1.00 96.56 102 PRO A CA 1
ATOM 767 C C . PRO A 1 102 ? 2.192 30.129 -6.928 1.00 96.56 102 PRO A C 1
ATOM 769 O O . PRO A 1 102 ? 3.022 30.629 -6.172 1.00 96.56 102 PRO A O 1
ATOM 772 N N . LYS A 1 103 ? 0.883 30.113 -6.643 1.00 97.69 103 LYS A N 1
ATOM 773 C CA . LYS A 1 103 ? 0.277 30.727 -5.449 1.00 97.69 103 LYS A CA 1
ATOM 774 C C . LYS A 1 103 ? -0.536 29.760 -4.591 1.00 97.69 103 LYS A C 1
ATOM 776 O O . LYS A 1 103 ? -1.120 30.194 -3.600 1.00 97.69 103 LYS A O 1
ATOM 781 N N . VAL A 1 104 ? -0.583 28.480 -4.960 1.00 98.56 104 VAL A N 1
ATOM 782 C CA . VAL A 1 104 ? -1.396 27.486 -4.255 1.00 98.56 104 VAL A CA 1
ATOM 783 C C . VAL A 1 104 ? -0.789 27.225 -2.879 1.00 98.56 104 VAL A C 1
ATOM 785 O O . VAL A 1 104 ? 0.362 26.810 -2.768 1.00 98.56 104 VAL A O 1
ATOM 788 N N . GLN A 1 105 ? -1.579 27.486 -1.839 1.00 98.19 105 GLN A N 1
ATOM 789 C CA . GLN A 1 105 ? -1.224 27.313 -0.430 1.00 98.19 105 GLN A CA 1
ATOM 790 C C . GLN A 1 105 ? -1.864 26.054 0.160 1.00 98.19 105 GLN A C 1
ATOM 792 O O . GLN A 1 105 ? -1.249 25.395 0.992 1.00 98.19 105 GLN A O 1
ATOM 797 N N . THR A 1 106 ? -3.067 25.690 -0.284 1.00 97.69 106 THR A N 1
ATOM 798 C CA . THR A 1 106 ? -3.803 24.529 0.235 1.00 97.69 106 THR A CA 1
ATOM 799 C C . THR A 1 106 ? -4.237 23.618 -0.903 1.00 97.69 106 THR A C 1
ATOM 801 O O . THR A 1 106 ? -4.917 24.065 -1.832 1.00 97.69 106 THR A O 1
ATOM 804 N N . VAL A 1 107 ? -3.879 22.337 -0.804 1.00 98.31 107 VAL A N 1
ATOM 805 C CA . VAL A 1 107 ? -4.357 21.274 -1.697 1.00 98.31 107 VAL A CA 1
ATOM 806 C C . VAL A 1 107 ? -5.191 20.292 -0.881 1.00 98.31 107 VAL A C 1
ATOM 808 O O . VAL A 1 107 ? -4.662 19.625 0.006 1.00 98.31 107 VAL A O 1
ATOM 811 N N . GLY A 1 108 ? -6.492 20.247 -1.167 1.00 91.62 108 GLY A N 1
ATOM 812 C CA . GLY A 1 108 ? -7.469 19.444 -0.439 1.00 91.62 108 GLY A CA 1
ATOM 813 C C . GLY A 1 108 ? -7.332 17.934 -0.642 1.00 91.62 108 GLY A C 1
ATOM 814 O O . GLY A 1 108 ? -6.616 17.455 -1.524 1.00 91.62 108 GLY A O 1
ATOM 815 N N . GLU A 1 109 ? -8.060 17.185 0.187 1.00 94.19 109 GLU A N 1
ATOM 816 C CA . GLU A 1 109 ? -8.060 15.719 0.183 1.00 94.19 109 GLU A CA 1
ATOM 817 C C . GLU A 1 109 ? -8.404 15.186 -1.216 1.00 94.19 109 GLU A C 1
ATOM 819 O O . GLU A 1 109 ? -9.359 15.653 -1.843 1.00 94.19 109 GLU A O 1
ATOM 824 N N . ASN A 1 110 ? -7.631 14.223 -1.722 1.00 93.19 110 ASN A N 1
ATOM 825 C CA . ASN A 1 110 ? -7.819 13.631 -3.054 1.00 93.19 110 ASN A CA 1
ATOM 826 C C . ASN A 1 110 ? -7.877 14.640 -4.226 1.00 93.19 110 ASN A C 1
ATOM 828 O O . ASN A 1 110 ? -8.370 14.292 -5.301 1.00 93.19 110 ASN A O 1
ATOM 832 N N . ALA A 1 111 ? -7.417 15.888 -4.058 1.00 96.31 111 ALA A N 1
ATOM 833 C CA . ALA A 1 111 ? -7.624 16.950 -5.048 1.00 96.31 111 ALA A CA 1
ATOM 834 C C . ALA A 1 111 ? -7.123 16.589 -6.453 1.00 96.31 111 ALA A C 1
ATOM 836 O O . ALA A 1 111 ? -7.785 16.942 -7.420 1.00 96.31 111 ALA A O 1
ATOM 837 N N . PHE A 1 112 ? -6.007 15.871 -6.565 1.00 98.06 112 PHE A N 1
ATOM 838 C CA . PHE A 1 112 ? -5.444 15.337 -7.809 1.00 98.06 112 PHE A CA 1
ATOM 839 C C . PHE A 1 112 ? -5.314 13.809 -7.764 1.00 98.06 112 PHE A C 1
ATOM 841 O O . PHE A 1 112 ? -4.458 13.238 -8.438 1.00 98.06 112 PHE A O 1
ATOM 848 N N . TYR A 1 113 ? -6.144 13.133 -6.965 1.00 96.56 113 TYR A N 1
ATOM 849 C CA . TYR A 1 113 ? -6.135 11.676 -6.887 1.00 96.56 113 TYR A CA 1
ATOM 850 C C . TYR A 1 113 ? -6.367 11.073 -8.276 1.00 96.56 113 TYR A C 1
ATOM 852 O O . TYR A 1 113 ? -7.376 11.381 -8.909 1.00 96.56 113 TYR A O 1
ATOM 860 N N . GLY A 1 114 ? -5.475 10.201 -8.743 1.00 91.31 114 GLY A N 1
ATOM 861 C CA . GLY A 1 114 ? -5.608 9.537 -10.042 1.00 91.31 114 GLY A CA 1
ATOM 862 C C . GLY A 1 114 ? -5.398 10.454 -11.250 1.00 91.31 114 GLY A C 1
ATOM 863 O O . GLY A 1 114 ? -5.856 10.127 -12.340 1.00 91.31 114 GLY A O 1
ATOM 864 N N . CYS A 1 115 ? -4.720 11.595 -11.091 1.00 95.44 115 CYS A N 1
ATOM 865 C CA . CYS A 1 115 ? -4.160 12.349 -12.218 1.00 95.44 115 CYS A CA 1
ATOM 866 C C . CYS A 1 115 ? -2.895 11.640 -12.732 1.00 95.44 115 CYS A C 1
ATOM 868 O O . CYS A 1 115 ? -1.778 12.139 -12.607 1.00 95.44 115 CYS A O 1
ATOM 870 N N . ASP A 1 116 ? -3.075 10.432 -13.254 1.00 93.50 116 ASP A N 1
ATOM 871 C CA . ASP A 1 116 ? -2.020 9.478 -13.605 1.00 93.50 116 ASP A CA 1
ATOM 872 C C . ASP A 1 116 ? -1.041 9.967 -14.684 1.00 93.50 116 ASP A C 1
ATOM 874 O O . ASP A 1 116 ? 0.119 9.556 -14.656 1.00 93.50 116 ASP A O 1
ATOM 878 N N . ALA A 1 117 ? -1.457 10.880 -15.567 1.00 96.06 117 ALA A N 1
ATOM 879 C CA . ALA A 1 117 ? -0.607 11.508 -16.580 1.00 96.06 117 ALA A CA 1
ATOM 880 C C . ALA A 1 117 ? 0.222 12.709 -16.079 1.00 96.06 117 ALA A C 1
ATOM 882 O O . ALA A 1 117 ? 1.042 13.233 -16.839 1.00 96.06 117 ALA A O 1
ATOM 883 N N . LEU A 1 118 ? 0.030 13.168 -14.835 1.00 98.06 118 LEU A N 1
ATOM 884 C CA . LEU A 1 118 ? 0.715 14.348 -14.300 1.00 98.06 118 LEU A CA 1
ATOM 885 C C . LEU A 1 118 ? 2.202 14.053 -14.083 1.00 98.06 118 LEU A C 1
ATOM 887 O O . LEU A 1 118 ? 2.550 13.220 -13.252 1.00 98.06 118 LEU A O 1
ATOM 891 N N . THR A 1 119 ? 3.087 14.758 -14.794 1.00 96.81 119 THR A N 1
ATOM 892 C CA . THR A 1 119 ? 4.524 14.421 -14.822 1.00 96.81 119 THR A CA 1
ATOM 893 C C . THR A 1 119 ? 5.371 15.130 -13.767 1.00 96.81 119 THR A C 1
ATOM 895 O O . THR A 1 119 ? 6.447 14.646 -13.412 1.00 96.81 119 THR A O 1
ATOM 898 N N . GLU A 1 120 ? 4.919 16.285 -13.280 1.00 96.88 120 GLU A N 1
ATOM 899 C CA . GLU A 1 120 ? 5.633 17.117 -12.307 1.00 96.88 120 GLU A CA 1
ATOM 900 C C . GLU A 1 120 ? 4.646 17.784 -11.344 1.00 96.88 120 GLU A C 1
ATOM 902 O O . GLU A 1 120 ? 3.590 18.274 -11.752 1.00 96.88 120 GLU A O 1
ATOM 907 N N . ILE A 1 121 ? 5.023 17.842 -10.065 1.00 98.31 121 ILE A N 1
ATOM 908 C CA . ILE A 1 121 ? 4.287 18.558 -9.020 1.00 98.31 121 ILE A CA 1
ATOM 909 C C . ILE A 1 121 ? 5.201 19.646 -8.451 1.00 98.31 121 ILE A C 1
ATOM 911 O O . ILE A 1 121 ? 6.164 19.358 -7.745 1.00 98.31 121 ILE A O 1
ATOM 915 N N . ASN A 1 122 ? 4.890 20.911 -8.732 1.00 97.44 122 ASN A N 1
ATOM 916 C CA . ASN A 1 122 ? 5.657 22.056 -8.242 1.00 97.44 122 ASN A CA 1
ATOM 917 C C . ASN A 1 122 ? 4.746 23.033 -7.489 1.00 97.44 122 ASN A C 1
ATOM 919 O O . ASN A 1 122 ? 3.887 23.687 -8.086 1.00 97.44 122 ASN A O 1
ATOM 923 N N . LEU A 1 123 ? 4.941 23.117 -6.172 1.00 98.06 123 LEU A N 1
ATOM 924 C CA . LEU A 1 123 ? 4.111 23.881 -5.245 1.00 98.06 123 LEU A CA 1
ATOM 925 C C . LEU A 1 123 ? 4.993 24.775 -4.349 1.00 98.06 123 LEU A C 1
ATOM 927 O O . LEU A 1 123 ? 5.233 24.456 -3.182 1.00 98.06 123 LEU A O 1
ATOM 931 N N . PRO A 1 124 ? 5.498 25.909 -4.865 1.00 96.94 124 PRO A N 1
ATOM 932 C CA . PRO A 1 124 ? 6.574 26.677 -4.227 1.00 96.94 124 PRO A CA 1
ATOM 933 C C . PRO A 1 124 ? 6.164 27.418 -2.946 1.00 96.94 124 PRO A C 1
ATOM 935 O O . PRO A 1 124 ? 7.029 27.852 -2.186 1.00 96.94 124 PRO A O 1
ATOM 938 N N . VAL A 1 125 ? 4.862 27.587 -2.701 1.00 97.06 125 VAL A N 1
ATOM 939 C CA . VAL A 1 125 ? 4.317 28.315 -1.540 1.00 97.06 125 VAL A CA 1
ATOM 940 C C . VAL A 1 125 ? 3.237 27.522 -0.795 1.00 97.06 125 VAL A C 1
ATOM 942 O O . VAL A 1 125 ? 2.387 28.110 -0.128 1.00 97.06 125 VAL A O 1
ATOM 945 N N . VAL A 1 126 ? 3.249 26.191 -0.934 1.00 97.94 126 VAL A N 1
ATOM 946 C CA . VAL A 1 126 ? 2.283 25.318 -0.257 1.00 97.94 126 VAL A CA 1
ATOM 947 C C . VAL A 1 126 ? 2.468 25.349 1.254 1.00 97.94 126 VAL A C 1
ATOM 949 O O . VAL A 1 126 ? 3.581 25.245 1.760 1.00 97.94 126 VAL A O 1
ATOM 952 N N . VAL A 1 127 ? 1.349 25.457 1.957 1.00 97.38 127 VAL A N 1
ATOM 953 C CA . VAL A 1 127 ? 1.238 25.478 3.417 1.00 97.38 127 VAL A CA 1
ATOM 954 C C . VAL A 1 127 ? 0.642 24.163 3.925 1.00 97.38 127 VAL A C 1
ATOM 956 O O . VAL A 1 127 ? 1.133 23.621 4.916 1.00 97.38 127 VAL A O 1
ATOM 959 N N . THR A 1 128 ? -0.351 23.620 3.212 1.00 94.88 128 THR A N 1
ATOM 960 C CA . THR A 1 128 ? -1.095 22.413 3.605 1.00 94.88 128 THR A CA 1
ATOM 961 C C . THR A 1 128 ? -1.236 21.437 2.438 1.00 94.88 128 THR A C 1
ATOM 963 O O . THR A 1 128 ? -1.723 21.809 1.363 1.00 94.88 128 THR A O 1
ATOM 966 N N . LEU A 1 129 ? -0.853 20.181 2.680 1.00 97.38 129 LEU A N 1
ATOM 967 C CA . LEU A 1 129 ? -1.130 19.032 1.818 1.00 97.38 129 LEU A CA 1
ATOM 968 C C . LEU A 1 129 ? -2.014 18.034 2.564 1.00 97.38 129 LEU A C 1
ATOM 970 O O . LEU A 1 129 ? -1.580 17.420 3.539 1.00 97.38 129 LEU A O 1
ATOM 974 N N . GLU A 1 130 ? -3.239 17.862 2.087 1.00 93.06 130 GLU A N 1
ATOM 975 C CA . GLU A 1 130 ? -4.171 16.908 2.677 1.00 93.06 130 GLU A CA 1
ATOM 976 C C . GLU A 1 130 ? -3.922 15.467 2.215 1.00 93.06 130 GLU A C 1
ATOM 978 O O . GLU A 1 130 ? -3.177 15.189 1.265 1.00 93.06 130 GLU A O 1
ATOM 983 N N . LYS A 1 131 ? -4.602 14.537 2.888 1.00 88.12 131 LYS A N 1
ATOM 984 C CA . LYS A 1 131 ? -4.525 13.104 2.613 1.00 88.12 131 LYS A CA 1
ATOM 985 C C . LYS A 1 131 ? -4.825 12.785 1.151 1.00 88.12 131 LYS A C 1
ATOM 987 O O . LYS A 1 131 ? -5.786 13.279 0.561 1.00 88.12 131 LYS A O 1
ATOM 992 N N . ASP A 1 132 ? -3.973 11.933 0.581 1.00 90.88 132 ASP A N 1
ATOM 993 C CA . ASP A 1 132 ? -4.092 11.399 -0.777 1.00 90.88 132 ASP A CA 1
ATOM 994 C C . ASP A 1 132 ? -4.186 12.483 -1.879 1.00 90.88 132 ASP A C 1
ATOM 996 O O . ASP A 1 132 ? -4.581 12.187 -3.007 1.00 90.88 132 ASP A O 1
ATOM 1000 N N . ALA A 1 133 ? -3.785 13.732 -1.587 1.00 96.19 133 ALA A N 1
ATOM 1001 C CA . ALA A 1 133 ? -3.914 14.884 -2.486 1.00 96.19 133 ALA A CA 1
ATOM 1002 C C . ALA A 1 133 ? -3.346 14.647 -3.894 1.00 96.19 133 ALA A C 1
ATOM 1004 O O . ALA A 1 133 ? -3.917 15.146 -4.859 1.00 96.19 133 ALA A O 1
ATOM 1005 N N . PHE A 1 134 ? -2.264 13.876 -4.014 1.00 98.00 134 PHE A N 1
ATOM 1006 C CA . PHE A 1 134 ? -1.627 13.487 -5.275 1.00 98.00 134 PHE A CA 1
ATOM 1007 C C . PHE A 1 134 ? -1.467 11.966 -5.387 1.00 98.00 134 PHE A C 1
ATOM 1009 O O . PHE A 1 134 ? -0.566 11.481 -6.068 1.00 98.00 134 PHE A O 1
ATOM 1016 N N . SER A 1 135 ? -2.301 11.189 -4.691 1.00 95.12 135 SER A N 1
ATOM 1017 C CA . SER A 1 135 ? -2.192 9.735 -4.762 1.00 95.12 135 SER A CA 1
ATOM 1018 C C . SER A 1 135 ? -2.529 9.239 -6.173 1.00 95.12 135 SER A C 1
ATOM 1020 O O . SER A 1 135 ? -3.404 9.793 -6.832 1.00 95.12 135 SER A O 1
ATOM 1022 N N . TYR A 1 136 ? -1.848 8.191 -6.644 1.00 93.19 136 TYR A N 1
ATOM 1023 C CA . TYR A 1 136 ? -1.996 7.642 -8.001 1.00 93.19 136 TYR A CA 1
ATOM 1024 C C . TYR A 1 136 ? -1.617 8.615 -9.137 1.00 93.19 136 TYR A C 1
ATOM 1026 O O . TYR A 1 136 ? -2.000 8.400 -10.283 1.00 93.19 136 TYR A O 1
ATOM 1034 N N . CYS A 1 137 ? -0.808 9.646 -8.870 1.00 96.12 137 CYS A N 1
ATOM 1035 C CA . CYS A 1 137 ? -0.115 10.405 -9.919 1.00 96.12 137 CYS A CA 1
ATOM 1036 C C . CYS A 1 137 ? 1.088 9.596 -10.441 1.00 96.12 137 CYS A C 1
ATOM 1038 O O . CYS A 1 137 ? 2.245 9.906 -10.154 1.00 96.12 137 CYS A O 1
ATOM 1040 N N . THR A 1 138 ? 0.818 8.502 -11.154 1.00 94.94 138 THR A N 1
ATOM 1041 C CA . THR A 1 138 ? 1.818 7.475 -11.488 1.00 94.94 138 THR A CA 1
ATOM 1042 C C . THR A 1 138 ? 2.905 7.947 -12.452 1.00 94.94 138 THR A C 1
ATOM 1044 O O . THR A 1 138 ? 3.996 7.390 -12.423 1.00 94.94 138 THR A O 1
ATOM 1047 N N . ALA A 1 139 ? 2.651 8.963 -13.286 1.00 96.31 139 ALA A N 1
ATOM 1048 C CA . ALA A 1 139 ? 3.657 9.537 -14.184 1.00 96.31 139 ALA A CA 1
ATOM 1049 C C . ALA A 1 139 ? 4.538 10.615 -13.529 1.00 96.31 139 ALA A C 1
ATOM 1051 O O . ALA A 1 139 ? 5.476 11.094 -14.174 1.00 96.31 139 ALA A O 1
ATOM 1052 N N . ALA A 1 140 ? 4.267 11.010 -12.279 1.00 97.62 140 ALA A N 1
ATOM 1053 C CA . ALA A 1 140 ? 5.022 12.069 -11.624 1.00 97.62 140 ALA A CA 1
ATOM 1054 C C . ALA A 1 140 ? 6.474 11.623 -11.423 1.00 97.62 140 ALA A C 1
ATOM 1056 O O . ALA A 1 140 ? 6.734 10.584 -10.823 1.00 97.62 140 ALA A O 1
ATOM 1057 N N . THR A 1 141 ? 7.427 12.413 -11.916 1.00 96.88 141 THR A N 1
ATOM 1058 C CA . THR A 1 141 ? 8.868 12.115 -11.824 1.00 96.88 141 THR A CA 1
ATOM 1059 C C . THR A 1 141 ? 9.584 12.997 -10.809 1.00 96.88 141 THR A C 1
ATOM 1061 O O . THR A 1 141 ? 10.596 12.588 -10.239 1.00 96.88 141 THR A O 1
ATOM 1064 N N . SER A 1 142 ? 9.050 14.188 -10.538 1.00 97.12 142 SER A N 1
ATOM 1065 C CA . SER A 1 142 ? 9.600 15.134 -9.574 1.00 97.12 142 SER A CA 1
ATOM 1066 C C . SER A 1 142 ? 8.504 15.837 -8.780 1.00 97.12 142 SER A C 1
ATOM 1068 O O . SER A 1 142 ? 7.426 16.163 -9.287 1.00 97.12 142 SER A O 1
ATOM 1070 N N . ILE A 1 143 ? 8.812 16.079 -7.508 1.00 98.44 143 ILE A N 1
ATOM 1071 C CA . ILE A 1 143 ? 7.987 16.841 -6.583 1.00 98.44 143 ILE A CA 1
ATOM 1072 C C . ILE A 1 143 ? 8.863 17.915 -5.937 1.00 98.44 143 ILE A C 1
ATOM 1074 O O . ILE A 1 143 ? 9.880 17.616 -5.308 1.00 98.44 143 ILE A O 1
ATOM 1078 N N . THR A 1 144 ? 8.450 19.173 -6.067 1.00 97.69 144 THR A N 1
ATOM 1079 C CA . THR A 1 144 ? 9.101 20.322 -5.429 1.00 97.69 144 THR A CA 1
ATOM 1080 C C . THR A 1 144 ? 8.103 21.045 -4.537 1.00 97.69 144 THR A C 1
ATOM 1082 O O . THR A 1 144 ? 7.087 21.558 -5.012 1.00 97.69 144 THR A O 1
ATOM 1085 N N . LEU A 1 145 ? 8.394 21.092 -3.238 1.00 98.06 145 LEU A N 1
ATOM 1086 C CA . LEU A 1 145 ? 7.564 21.735 -2.221 1.00 98.06 145 LEU A CA 1
ATOM 1087 C C . LEU A 1 145 ? 8.211 23.027 -1.719 1.00 98.06 145 LEU A C 1
ATOM 1089 O O . LEU A 1 145 ? 9.431 23.145 -1.649 1.00 98.06 145 LEU A O 1
ATOM 1093 N N . GLY A 1 146 ? 7.390 23.997 -1.327 1.00 95.31 146 GLY A N 1
ATOM 1094 C CA . GLY A 1 146 ? 7.834 25.233 -0.690 1.00 95.31 146 GLY A CA 1
ATOM 1095 C C . GLY A 1 146 ? 8.284 25.049 0.760 1.00 95.31 146 GLY A C 1
ATOM 1096 O O . GLY A 1 146 ? 7.792 24.185 1.478 1.00 95.31 146 GLY A O 1
ATOM 1097 N N . ASN A 1 147 ? 9.157 25.938 1.240 1.00 94.75 147 ASN A N 1
ATOM 1098 C CA . ASN A 1 147 ? 9.584 25.975 2.648 1.00 94.75 147 ASN A CA 1
ATOM 1099 C C . ASN A 1 147 ? 8.524 26.567 3.610 1.00 94.75 147 ASN A C 1
ATOM 1101 O O . ASN A 1 147 ? 8.782 26.728 4.804 1.00 94.75 147 ASN A O 1
ATOM 1105 N N . THR A 1 148 ? 7.334 26.880 3.092 1.00 96.19 148 THR A N 1
ATOM 1106 C CA . THR A 1 148 ? 6.164 27.373 3.835 1.00 96.19 148 THR A CA 1
ATOM 1107 C C . THR A 1 148 ? 5.249 26.252 4.331 1.00 96.19 148 THR A C 1
ATOM 1109 O O . THR A 1 148 ? 4.303 26.543 5.058 1.00 96.19 148 THR A O 1
ATOM 1112 N N . LEU A 1 149 ? 5.546 24.988 4.002 1.00 97.56 149 LEU A N 1
ATOM 1113 C CA . LEU A 1 149 ? 4.750 23.830 4.403 1.00 97.56 149 LEU A CA 1
ATOM 1114 C C . LEU A 1 149 ? 4.722 23.688 5.931 1.00 97.56 149 LEU A C 1
ATOM 1116 O O . LEU A 1 149 ? 5.769 23.563 6.578 1.00 97.56 149 LEU A O 1
ATOM 1120 N N . THR A 1 150 ? 3.520 23.682 6.501 1.00 94.19 150 THR A N 1
ATOM 1121 C CA . THR A 1 150 ? 3.285 23.530 7.943 1.00 94.19 150 THR A CA 1
ATOM 1122 C C . THR A 1 150 ? 2.426 22.329 8.293 1.00 94.19 150 THR A C 1
ATOM 1124 O O . THR A 1 150 ? 2.500 21.886 9.436 1.00 94.19 150 THR A O 1
ATOM 1127 N N . ASP A 1 151 ? 1.660 21.789 7.340 1.00 90.25 151 ASP A N 1
ATOM 1128 C CA . ASP A 1 151 ? 0.758 20.662 7.582 1.00 90.25 151 ASP A CA 1
ATOM 1129 C C . ASP A 1 151 ? 0.773 19.629 6.441 1.00 90.25 151 ASP A C 1
ATOM 1131 O O . ASP A 1 151 ? 0.741 19.982 5.258 1.00 90.25 151 ASP A O 1
ATOM 1135 N N . VAL A 1 152 ? 0.850 18.352 6.821 1.00 93.31 152 VAL A N 1
ATOM 1136 C CA . VAL A 1 152 ? 0.827 17.181 5.936 1.00 93.31 152 VAL A CA 1
ATOM 1137 C C . VAL A 1 152 ? 0.002 16.098 6.618 1.00 93.31 152 VAL A C 1
ATOM 1139 O O . VAL A 1 152 ? 0.430 15.510 7.616 1.00 93.31 152 VAL A O 1
ATOM 1142 N N . ASN A 1 153 ? -1.170 15.815 6.062 1.00 83.69 153 ASN A N 1
ATOM 1143 C CA . ASN A 1 153 ? -2.090 14.829 6.603 1.00 83.69 153 ASN A CA 1
ATOM 1144 C C . ASN A 1 153 ? -1.943 13.491 5.861 1.00 83.69 153 ASN A C 1
ATOM 1146 O O . ASN A 1 153 ? -2.359 13.358 4.716 1.00 83.69 153 ASN A O 1
ATOM 1150 N N . GLY A 1 154 ? -1.344 12.485 6.504 1.00 84.44 154 GLY A N 1
ATOM 1151 C CA . GLY A 1 154 ? -1.052 11.198 5.859 1.00 84.44 154 GLY A CA 1
ATOM 1152 C C . GLY A 1 154 ? -0.016 11.326 4.736 1.00 84.44 154 GLY A C 1
ATOM 1153 O O . GLY A 1 154 ? 0.686 12.329 4.633 1.00 84.44 154 GLY A O 1
ATOM 1154 N N . ASN A 1 155 ? 0.104 10.300 3.890 1.00 92.62 155 ASN A N 1
ATOM 1155 C CA . ASN A 1 155 ? 0.999 10.348 2.732 1.00 92.62 155 ASN A CA 1
ATOM 1156 C C . ASN A 1 155 ? 0.238 10.867 1.492 1.00 92.62 155 ASN A C 1
ATOM 1158 O O . ASN A 1 155 ? -0.593 10.131 0.956 1.00 92.62 155 ASN A O 1
ATOM 1162 N N . PRO A 1 156 ? 0.505 12.093 0.999 1.00 96.00 156 PRO A N 1
ATOM 1163 C CA . PRO A 1 156 ? -0.168 12.631 -0.185 1.00 96.00 156 PRO A CA 1
ATOM 1164 C C . PRO A 1 156 ? 0.339 12.024 -1.503 1.00 96.00 156 PRO A C 1
ATOM 1166 O O . PRO A 1 156 ? -0.260 12.283 -2.541 1.00 96.00 156 PRO A O 1
ATOM 1169 N N . PHE A 1 157 ? 1.417 11.228 -1.480 1.00 96.56 157 PHE A N 1
ATOM 1170 C CA . PHE A 1 157 ? 2.145 10.738 -2.660 1.00 96.56 157 PHE A CA 1
ATOM 1171 C C . PHE A 1 157 ? 2.122 9.204 -2.806 1.00 96.56 157 PHE A C 1
ATOM 1173 O O . PHE A 1 157 ? 3.022 8.609 -3.408 1.00 96.56 157 PHE A O 1
ATOM 1180 N N . LYS A 1 158 ? 1.112 8.531 -2.241 1.00 92.88 158 LYS A N 1
ATOM 1181 C CA . LYS A 1 158 ? 0.941 7.075 -2.400 1.00 92.88 158 LYS A CA 1
ATOM 1182 C C . LYS A 1 158 ? 0.746 6.726 -3.873 1.00 92.88 158 LYS A C 1
ATOM 1184 O O . LYS A 1 158 ? -0.034 7.395 -4.550 1.00 92.88 158 LYS A O 1
ATOM 1189 N N . LYS A 1 159 ? 1.372 5.646 -4.349 1.00 92.31 159 LYS A N 1
ATOM 1190 C CA . LYS A 1 159 ? 1.327 5.222 -5.763 1.00 92.31 159 LYS A CA 1
ATOM 1191 C C . LYS A 1 159 ? 1.879 6.243 -6.768 1.00 92.31 159 LYS A C 1
ATOM 1193 O O . LYS A 1 159 ? 1.617 6.132 -7.961 1.00 92.31 159 LYS A O 1
ATOM 1198 N N . CYS A 1 160 ? 2.689 7.209 -6.333 1.00 94.62 160 CYS A N 1
ATOM 1199 C CA . CYS A 1 160 ? 3.496 8.019 -7.249 1.00 94.62 160 CYS A CA 1
ATOM 1200 C C . CYS A 1 160 ? 4.750 7.238 -7.673 1.00 94.62 160 CYS A C 1
ATOM 1202 O O . CYS A 1 160 ? 5.868 7.611 -7.333 1.00 94.62 160 CYS A O 1
ATOM 1204 N N . ASP A 1 161 ? 4.555 6.104 -8.350 1.00 88.88 161 ASP A N 1
ATOM 1205 C CA . ASP A 1 161 ? 5.563 5.048 -8.531 1.00 88.88 161 ASP A CA 1
ATOM 1206 C C . ASP A 1 161 ? 6.777 5.460 -9.387 1.00 88.88 161 ASP A C 1
ATOM 1208 O O . ASP A 1 161 ? 7.764 4.735 -9.413 1.00 88.88 161 ASP A O 1
ATOM 1212 N N . MET A 1 162 ? 6.746 6.617 -10.055 1.00 93.44 162 MET A N 1
ATOM 1213 C CA . MET A 1 162 ? 7.841 7.108 -10.901 1.00 93.44 162 MET A CA 1
ATOM 1214 C C . MET A 1 162 ? 8.654 8.250 -10.279 1.00 93.44 162 MET A C 1
ATOM 1216 O O . MET A 1 162 ? 9.612 8.709 -10.909 1.00 93.44 162 MET A O 1
ATOM 1220 N N . VAL A 1 163 ? 8.331 8.706 -9.060 1.00 96.19 163 VAL A N 1
ATOM 1221 C CA . VAL A 1 163 ? 8.994 9.878 -8.471 1.00 96.19 163 VAL A CA 1
ATOM 1222 C C . VAL A 1 163 ? 10.461 9.567 -8.166 1.00 96.19 163 VAL A C 1
ATOM 1224 O O . VAL A 1 163 ? 10.822 8.725 -7.352 1.00 96.19 163 VAL A O 1
ATOM 1227 N N . GLN A 1 164 ? 11.353 10.288 -8.833 1.00 93.25 164 GLN A N 1
ATOM 1228 C CA . GLN A 1 164 ? 12.795 10.172 -8.642 1.00 93.25 164 GLN A CA 1
ATOM 1229 C C . GLN A 1 164 ? 13.357 11.260 -7.735 1.00 93.25 164 GLN A C 1
ATOM 1231 O O . GLN A 1 164 ? 14.508 11.150 -7.313 1.00 93.25 164 GLN A O 1
ATOM 1236 N N . SER A 1 165 ? 12.583 12.308 -7.451 1.00 95.31 165 SER A N 1
ATOM 1237 C CA . SER A 1 165 ? 13.033 13.408 -6.609 1.00 95.31 165 SER A CA 1
ATOM 1238 C C . SER A 1 165 ? 11.881 14.046 -5.838 1.00 95.31 165 SER A C 1
ATOM 1240 O O . SER A 1 165 ? 10.887 14.453 -6.441 1.00 95.31 165 SER A O 1
ATOM 1242 N N . LEU A 1 166 ? 12.041 14.166 -4.519 1.00 97.06 166 LEU A N 1
ATOM 1243 C CA . LEU A 1 166 ? 11.170 14.942 -3.634 1.00 97.06 166 LEU A CA 1
ATOM 1244 C C . LEU A 1 166 ? 12.028 15.952 -2.869 1.00 97.06 166 LEU A C 1
ATOM 1246 O O . LEU A 1 166 ? 12.823 15.580 -2.007 1.00 97.06 166 LEU A O 1
ATOM 1250 N N . THR A 1 167 ? 11.863 17.240 -3.175 1.00 96.19 167 THR A N 1
ATOM 1251 C CA . THR A 1 167 ? 12.729 18.297 -2.633 1.00 96.19 167 THR A CA 1
ATOM 1252 C C . THR A 1 167 ? 11.957 19.466 -2.042 1.00 96.19 167 THR A C 1
ATOM 1254 O O . THR A 1 167 ? 10.811 19.746 -2.400 1.00 96.19 167 THR A O 1
ATOM 1257 N N . MET A 1 168 ? 12.620 20.169 -1.126 1.00 95.75 168 MET A N 1
ATOM 1258 C CA . MET A 1 168 ? 12.173 21.426 -0.541 1.00 95.75 168 MET A CA 1
ATOM 1259 C C . MET A 1 168 ? 13.379 22.363 -0.350 1.00 95.75 168 MET A C 1
ATOM 1261 O O . MET A 1 168 ? 14.453 21.885 0.024 1.00 95.75 168 MET A O 1
ATOM 1265 N N . PRO A 1 169 ? 13.239 23.687 -0.564 1.00 93.19 169 PRO A N 1
ATOM 1266 C CA . PRO A 1 169 ? 14.286 24.653 -0.246 1.00 93.19 169 PRO A CA 1
ATOM 1267 C C . PRO A 1 169 ? 14.691 24.627 1.233 1.00 93.19 169 PRO A C 1
ATOM 1269 O O . PRO A 1 169 ? 13.877 24.347 2.118 1.00 93.19 169 PRO A O 1
ATOM 1272 N N . GLU A 1 170 ? 15.937 25.010 1.520 1.00 87.44 170 GLU A N 1
ATOM 1273 C CA . GLU A 1 170 ? 16.392 25.203 2.897 1.00 87.44 170 GLU A CA 1
ATOM 1274 C C . GLU A 1 170 ? 15.554 26.264 3.643 1.00 87.44 170 GLU A C 1
ATOM 1276 O O . GLU A 1 170 ? 14.913 27.144 3.057 1.00 87.44 170 GLU A O 1
ATOM 1281 N N . GLY A 1 171 ? 15.565 26.186 4.977 1.00 84.88 171 GLY A N 1
ATOM 1282 C CA . GLY A 1 171 ? 14.906 27.169 5.842 1.00 84.88 171 GLY A CA 1
ATOM 1283 C C . GLY A 1 171 ? 13.438 26.889 6.185 1.00 84.88 171 GLY A C 1
ATOM 1284 O O . GLY A 1 171 ? 12.821 27.727 6.836 1.00 84.88 171 GLY A O 1
ATOM 1285 N N . GLY A 1 172 ? 12.881 25.728 5.818 1.00 91.56 172 GLY A N 1
ATOM 1286 C CA . GLY A 1 172 ? 11.525 25.337 6.233 1.00 91.56 172 GLY A CA 1
ATOM 1287 C C . GLY A 1 172 ? 11.360 25.287 7.755 1.00 91.56 172 GLY A C 1
ATOM 1288 O O . GLY A 1 172 ? 12.243 24.795 8.458 1.00 91.56 172 GLY A O 1
ATOM 1289 N N . ALA A 1 173 ? 10.255 25.808 8.291 1.00 91.12 173 ALA A N 1
ATOM 1290 C CA . ALA A 1 173 ? 10.059 25.894 9.743 1.00 91.12 173 ALA A CA 1
ATOM 1291 C C . ALA A 1 173 ? 9.697 24.539 10.377 1.00 91.12 173 ALA A C 1
ATOM 1293 O O . ALA A 1 173 ? 10.223 24.192 11.433 1.00 91.12 173 ALA A O 1
ATOM 1294 N N . ILE A 1 174 ? 8.821 23.771 9.720 1.00 96.19 174 ILE A N 1
ATOM 1295 C CA . ILE A 1 174 ? 8.228 22.541 10.273 1.00 96.19 174 ILE A CA 1
ATOM 1296 C C . ILE A 1 174 ? 8.749 21.290 9.568 1.00 96.19 174 ILE A C 1
ATOM 1298 O O . ILE A 1 174 ? 9.100 20.313 10.232 1.00 96.19 174 ILE A O 1
ATOM 1302 N N . PHE A 1 175 ? 8.840 21.331 8.239 1.00 97.06 175 PHE A N 1
ATOM 1303 C CA . PHE A 1 175 ? 9.272 20.207 7.415 1.00 97.06 175 PHE A CA 1
ATOM 1304 C C . PHE A 1 175 ? 10.595 20.485 6.704 1.00 97.06 175 PHE A C 1
ATOM 1306 O O . PHE A 1 175 ? 11.038 21.628 6.567 1.00 97.06 175 PHE A O 1
ATOM 1313 N N . HIS A 1 176 ? 11.249 19.406 6.297 1.00 96.38 176 HIS A N 1
ATOM 1314 C CA . HIS A 1 176 ? 12.392 19.407 5.393 1.00 96.38 176 HIS A CA 1
ATOM 1315 C C . HIS A 1 176 ? 12.461 18.064 4.664 1.00 96.38 176 HIS A C 1
ATOM 1317 O O . HIS A 1 176 ? 11.829 17.096 5.088 1.00 96.38 176 HIS A O 1
ATOM 1323 N N . THR A 1 177 ? 13.231 18.007 3.582 1.00 96.25 177 THR A N 1
ATOM 1324 C CA . THR A 1 177 ? 13.482 16.773 2.832 1.00 96.25 177 THR A CA 1
ATOM 1325 C C . THR A 1 177 ? 14.919 16.305 3.037 1.00 96.25 177 THR A C 1
ATOM 1327 O O . THR A 1 177 ? 15.840 17.111 2.907 1.00 96.25 177 THR A O 1
ATOM 1330 N N . VAL A 1 178 ? 15.122 15.016 3.310 1.00 94.75 178 VAL A N 1
ATOM 1331 C CA . VAL A 1 178 ? 16.446 14.366 3.324 1.00 94.75 178 VAL A CA 1
ATOM 1332 C C . VAL A 1 178 ? 16.335 13.065 2.547 1.00 94.75 178 VAL A C 1
ATOM 1334 O O . VAL A 1 178 ? 15.458 12.265 2.847 1.00 94.75 178 VAL A O 1
ATOM 1337 N N . SER A 1 179 ? 17.195 12.857 1.546 1.00 92.25 179 SER A N 1
ATOM 1338 C CA . SER A 1 179 ? 17.166 11.664 0.681 1.00 92.25 179 SER A CA 1
ATOM 1339 C C . SER A 1 179 ? 15.763 11.349 0.134 1.00 92.25 179 SER A C 1
ATOM 1341 O O . SER A 1 179 ? 15.286 10.224 0.258 1.00 92.25 179 SER A O 1
ATOM 1343 N N . ASP A 1 180 ? 15.077 12.367 -0.402 1.00 93.75 180 ASP A N 1
ATOM 1344 C CA . ASP A 1 180 ? 13.708 12.277 -0.944 1.00 93.75 180 ASP A CA 1
ATOM 1345 C C . ASP A 1 180 ? 12.622 11.868 0.078 1.00 93.75 180 ASP A C 1
ATOM 1347 O O . ASP A 1 180 ? 11.480 11.590 -0.283 1.00 93.75 180 ASP A O 1
ATOM 1351 N N . ALA A 1 181 ? 12.953 11.863 1.370 1.00 95.94 181 ALA A N 1
ATOM 1352 C CA . ALA A 1 181 ? 12.035 11.611 2.471 1.00 95.94 181 ALA A CA 1
ATOM 1353 C C . ALA A 1 181 ? 11.584 12.930 3.110 1.00 95.94 181 ALA A C 1
ATOM 1355 O O . ALA A 1 181 ? 12.412 13.767 3.476 1.00 95.94 181 ALA A O 1
ATOM 1356 N N . LEU A 1 182 ? 10.271 13.110 3.279 1.00 97.75 182 LEU A N 1
ATOM 1357 C CA . LEU A 1 182 ? 9.695 14.280 3.940 1.00 97.75 182 LEU A CA 1
ATOM 1358 C C . LEU A 1 182 ? 9.644 14.059 5.455 1.00 97.75 182 LEU A C 1
ATOM 1360 O O . LEU A 1 182 ? 8.969 13.149 5.944 1.00 97.75 182 LEU A O 1
ATOM 1364 N N . LEU A 1 183 ? 10.352 14.908 6.198 1.00 97.69 183 LEU A N 1
ATOM 1365 C CA . LEU A 1 183 ? 10.585 14.764 7.634 1.00 97.69 183 LEU A CA 1
ATOM 1366 C C . LEU A 1 183 ? 10.046 15.960 8.414 1.00 97.69 183 LEU A C 1
ATOM 1368 O O . LEU A 1 183 ? 10.357 17.121 8.118 1.00 97.69 183 LEU A O 1
ATOM 1372 N N . ARG A 1 184 ? 9.293 15.671 9.476 1.00 96.94 184 ARG A N 1
ATOM 1373 C CA . ARG A 1 184 ? 8.875 16.662 10.468 1.00 96.94 184 ARG A CA 1
ATOM 1374 C C . ARG A 1 184 ? 10.012 16.921 11.451 1.00 96.94 184 ARG A C 1
ATOM 1376 O O . ARG A 1 184 ? 10.517 16.002 12.090 1.00 96.94 184 ARG A O 1
ATOM 1383 N N . LYS A 1 185 ? 10.408 18.187 11.594 1.00 95.06 185 LYS A N 1
ATOM 1384 C CA . LYS A 1 185 ? 11.577 18.592 12.394 1.00 95.06 185 LYS A CA 1
ATOM 1385 C C . LYS A 1 185 ? 11.410 18.351 13.889 1.00 95.06 185 LYS A C 1
ATOM 1387 O O . LYS A 1 185 ? 12.377 17.991 14.547 1.00 95.06 185 LYS A O 1
ATOM 1392 N N . ALA A 1 186 ? 10.207 18.570 14.419 1.00 93.06 186 ALA A N 1
ATOM 1393 C CA . ALA A 1 186 ? 9.961 18.566 15.861 1.00 93.06 186 ALA A CA 1
ATOM 1394 C C . ALA A 1 186 ? 10.279 17.217 16.530 1.00 93.06 186 ALA A C 1
ATOM 1396 O O . ALA A 1 186 ? 10.741 17.192 17.666 1.00 93.06 186 ALA A O 1
ATOM 1397 N N . ASP A 1 187 ? 10.034 16.113 15.825 1.00 93.44 187 ASP A N 1
ATOM 1398 C CA . ASP A 1 187 ? 10.144 14.747 16.341 1.00 93.44 187 ASP A CA 1
ATOM 1399 C C . ASP A 1 187 ? 10.932 13.802 15.423 1.00 93.44 187 ASP A C 1
ATOM 1401 O O . ASP A 1 187 ? 10.946 12.594 15.658 1.00 93.44 187 ASP A O 1
ATOM 1405 N N . ALA A 1 188 ? 11.589 14.337 14.386 1.00 95.81 188 ALA A N 1
ATOM 1406 C CA . ALA A 1 188 ? 12.314 13.558 13.379 1.00 95.81 188 ALA A CA 1
ATOM 1407 C C . ALA A 1 188 ? 11.454 12.416 12.797 1.00 95.81 188 ALA A C 1
ATOM 1409 O O . ALA A 1 188 ? 11.916 11.284 12.617 1.00 95.81 188 ALA A O 1
ATOM 1410 N N . LYS A 1 189 ? 10.168 12.706 12.560 1.00 97.88 189 LYS A N 1
ATOM 1411 C CA . LYS A 1 189 ? 9.198 11.757 12.012 1.00 97.88 189 LYS A CA 1
ATOM 1412 C C . LYS A 1 189 ? 9.212 11.806 10.490 1.00 97.88 189 LYS A C 1
ATOM 1414 O O . LYS A 1 189 ? 8.976 12.865 9.909 1.00 97.88 189 LYS A O 1
ATOM 1419 N N . LEU A 1 190 ? 9.417 10.657 9.853 1.00 98.25 190 LEU A N 1
ATOM 1420 C CA . LEU A 1 190 ? 9.166 10.477 8.428 1.00 98.25 190 LEU A CA 1
ATOM 1421 C C . LEU A 1 190 ? 7.653 10.476 8.197 1.00 98.25 190 LEU A C 1
ATOM 1423 O O . LEU A 1 190 ? 6.967 9.572 8.670 1.00 98.25 190 LEU A O 1
ATOM 1427 N N . VAL A 1 191 ? 7.136 11.487 7.501 1.00 97.06 191 VAL A N 1
ATOM 1428 C CA . VAL A 1 191 ? 5.689 11.629 7.258 1.00 97.06 191 VAL A CA 1
ATOM 1429 C C . VAL A 1 191 ? 5.268 11.113 5.889 1.00 97.06 191 VAL A C 1
ATOM 1431 O O . VAL A 1 191 ? 4.159 10.612 5.742 1.00 97.06 191 VAL A O 1
ATOM 1434 N N . ALA A 1 192 ? 6.151 11.199 4.896 1.00 96.81 192 ALA A N 1
ATOM 1435 C CA . ALA A 1 192 ? 5.877 10.713 3.555 1.00 96.81 192 ALA A CA 1
ATOM 1436 C C . ALA A 1 192 ? 7.174 10.357 2.832 1.00 96.81 192 ALA A C 1
ATOM 1438 O O . ALA A 1 192 ? 8.181 11.065 2.928 1.00 96.81 192 ALA A O 1
ATOM 1439 N N . PHE A 1 193 ? 7.111 9.279 2.064 1.00 95.62 193 PHE A N 1
ATOM 1440 C CA . PHE A 1 193 ? 8.114 8.894 1.090 1.00 95.62 193 PHE A CA 1
ATOM 1441 C C . PHE A 1 193 ? 7.401 8.597 -0.232 1.00 95.62 193 PHE A C 1
ATOM 1443 O O . PHE A 1 193 ? 6.506 7.747 -0.285 1.00 95.62 193 PHE A O 1
ATOM 1450 N N . ALA A 1 194 ? 7.755 9.340 -1.280 1.00 89.50 194 ALA A N 1
ATOM 1451 C CA . ALA A 1 194 ? 7.151 9.169 -2.598 1.00 89.50 194 ALA A CA 1
ATOM 1452 C C . ALA A 1 194 ? 7.634 7.863 -3.260 1.00 89.50 194 ALA A C 1
ATOM 1454 O O . ALA A 1 194 ? 8.727 7.370 -2.968 1.00 89.50 194 ALA A O 1
ATOM 1455 N N . GLY A 1 195 ? 6.794 7.280 -4.122 1.00 76.38 195 GLY A N 1
ATOM 1456 C CA . GLY A 1 195 ? 7.142 6.100 -4.927 1.00 76.38 195 GLY A CA 1
ATOM 1457 C C . GLY A 1 195 ? 8.330 6.360 -5.859 1.00 76.38 195 GLY A C 1
ATOM 1458 O O . GLY A 1 195 ? 8.707 7.501 -6.056 1.00 76.38 195 GLY A O 1
ATOM 1459 N N . GLY A 1 196 ? 8.947 5.320 -6.424 1.00 86.12 196 GLY A N 1
ATOM 1460 C CA . GLY A 1 196 ? 9.994 5.465 -7.455 1.00 86.12 196 GLY A CA 1
ATOM 1461 C C . GLY A 1 196 ? 11.427 5.192 -7.011 1.00 86.12 196 GLY A C 1
ATOM 1462 O O . GLY A 1 196 ? 12.280 4.894 -7.852 1.00 86.12 196 GLY A O 1
ATOM 1463 N N . LYS A 1 197 ? 11.699 5.205 -5.704 1.00 90.88 197 LYS A N 1
ATOM 1464 C CA . LYS A 1 197 ? 12.986 4.776 -5.146 1.00 90.88 197 LYS A CA 1
ATOM 1465 C C . LYS A 1 197 ? 12.926 3.332 -4.667 1.00 90.88 197 LYS A C 1
ATOM 1467 O O . LYS A 1 197 ? 12.012 2.939 -3.950 1.00 90.88 197 LYS A O 1
ATOM 1472 N N . ASN A 1 198 ? 13.971 2.577 -4.991 1.00 93.44 198 ASN A N 1
ATOM 1473 C CA . ASN A 1 198 ? 14.100 1.195 -4.536 1.00 93.44 198 ASN A CA 1
ATOM 1474 C C . ASN A 1 198 ? 14.652 1.095 -3.113 1.00 93.44 198 ASN A C 1
ATOM 1476 O O . ASN A 1 198 ? 14.481 0.066 -2.469 1.00 93.44 198 ASN A O 1
ATOM 1480 N N . GLU A 1 199 ? 15.328 2.124 -2.609 1.00 94.75 199 GLU A N 1
ATOM 1481 C CA . GLU A 1 199 ? 15.935 2.088 -1.282 1.00 94.75 199 GLU A CA 1
ATOM 1482 C C . GLU A 1 199 ? 15.819 3.445 -0.594 1.00 94.75 199 GLU A C 1
ATOM 1484 O O . GLU A 1 199 ? 15.939 4.488 -1.240 1.00 94.75 199 GLU A O 1
ATOM 1489 N N . LEU A 1 200 ? 15.640 3.421 0.727 1.00 95.94 200 LEU A N 1
ATOM 1490 C CA . LEU A 1 200 ? 15.807 4.586 1.587 1.00 95.94 200 LEU A CA 1
ATOM 1491 C C . LEU A 1 200 ? 16.832 4.271 2.675 1.00 95.94 200 LEU A C 1
ATOM 1493 O O . LEU A 1 200 ? 16.697 3.287 3.400 1.00 95.94 200 LEU A O 1
ATOM 1497 N N . SER A 1 201 ? 17.819 5.149 2.832 1.00 94.25 201 SER A N 1
ATOM 1498 C CA . SER A 1 201 ? 18.781 5.098 3.930 1.00 94.25 201 SER A CA 1
ATOM 1499 C C . SER A 1 201 ? 18.934 6.482 4.547 1.00 94.25 201 SER A C 1
ATOM 1501 O O . SER A 1 201 ? 19.345 7.420 3.865 1.00 94.25 201 SER A O 1
ATOM 1503 N N . LEU A 1 202 ? 18.623 6.598 5.837 1.00 91.69 202 LEU A N 1
ATOM 1504 C CA . LEU A 1 202 ? 18.820 7.810 6.638 1.00 91.69 202 LEU A CA 1
ATOM 1505 C C . LEU A 1 202 ? 19.731 7.480 7.820 1.00 91.69 202 LEU A C 1
ATOM 1507 O O . LEU A 1 202 ? 19.768 6.338 8.271 1.00 91.69 202 LEU A O 1
ATOM 1511 N N . ASP A 1 203 ? 20.481 8.456 8.328 1.00 89.38 203 ASP A N 1
ATOM 1512 C CA . ASP A 1 203 ? 21.293 8.235 9.525 1.00 89.38 203 ASP A CA 1
ATOM 1513 C C . ASP A 1 203 ? 20.437 8.174 10.805 1.00 89.38 203 ASP A C 1
ATOM 1515 O O . ASP A 1 203 ? 19.226 8.420 10.810 1.00 89.38 203 ASP A O 1
ATOM 1519 N N . ALA A 1 204 ? 21.079 7.813 11.917 1.00 84.75 204 ALA A N 1
ATOM 1520 C CA . ALA A 1 204 ? 20.390 7.608 13.184 1.00 84.75 204 ALA A CA 1
ATOM 1521 C C . ALA A 1 204 ? 19.829 8.899 13.795 1.00 84.75 204 ALA A C 1
ATOM 1523 O O . ALA A 1 204 ? 18.934 8.809 14.632 1.00 84.75 204 ALA A O 1
ATOM 1524 N N . GLU A 1 205 ? 20.336 10.075 13.423 1.00 89.62 205 GLU A N 1
ATOM 1525 C CA . GLU A 1 205 ? 19.869 11.360 13.953 1.00 89.62 205 GLU A CA 1
ATOM 1526 C C . GLU A 1 205 ? 18.749 11.969 13.111 1.00 89.62 205 GLU A C 1
ATOM 1528 O O . GLU A 1 205 ? 17.907 12.689 13.642 1.00 89.62 205 GLU A O 1
ATOM 1533 N N . THR A 1 206 ? 18.689 11.611 11.830 1.00 93.75 206 THR A N 1
ATOM 1534 C CA . THR A 1 206 ? 17.740 12.159 10.862 1.00 93.75 206 THR A CA 1
ATOM 1535 C C . THR A 1 206 ? 16.314 11.650 11.070 1.00 93.75 206 THR A C 1
ATOM 1537 O O . THR A 1 206 ? 15.370 12.424 10.935 1.00 93.75 206 THR A O 1
ATOM 1540 N N . CYS A 1 207 ? 16.131 10.364 11.392 1.00 96.75 207 CYS A N 1
ATOM 1541 C CA . CYS A 1 207 ? 14.804 9.752 11.500 1.00 96.75 207 CYS A CA 1
ATOM 1542 C C . CYS A 1 207 ? 14.670 8.902 12.768 1.00 96.75 207 CYS A C 1
ATOM 1544 O O . CYS A 1 207 ? 15.406 7.931 12.957 1.00 96.75 207 CYS A O 1
ATOM 1546 N N . LYS A 1 208 ? 13.695 9.248 13.616 1.00 96.00 208 LYS A N 1
ATOM 1547 C CA . LYS A 1 208 ? 13.406 8.560 14.888 1.00 96.00 208 LYS A CA 1
ATOM 1548 C C . LYS A 1 208 ? 12.053 7.843 14.891 1.00 96.00 208 LYS A C 1
ATOM 1550 O O . LYS A 1 208 ? 11.860 6.908 15.667 1.00 96.00 208 LYS A O 1
ATOM 1555 N N . ILE A 1 209 ? 11.123 8.248 14.023 1.00 97.81 209 ILE A N 1
ATOM 1556 C CA . ILE A 1 209 ? 9.774 7.674 13.932 1.00 97.81 209 ILE A CA 1
ATOM 1557 C C . ILE A 1 209 ? 9.396 7.507 12.460 1.00 97.81 209 ILE A C 1
ATOM 1559 O O . ILE A 1 209 ? 9.525 8.451 11.682 1.00 97.81 209 ILE A O 1
ATOM 1563 N N . VAL A 1 210 ? 8.878 6.338 12.084 1.00 98.44 210 VAL A N 1
ATOM 1564 C CA . VAL A 1 210 ? 8.160 6.168 10.812 1.00 98.44 210 VAL A CA 1
ATOM 1565 C C . VAL A 1 210 ? 6.687 6.462 11.071 1.00 98.44 210 VAL A C 1
ATOM 1567 O O . VAL A 1 210 ? 6.057 5.792 11.887 1.00 98.44 210 VAL A O 1
ATOM 1570 N N . GLY A 1 211 ? 6.155 7.502 10.430 1.00 95.00 211 GLY A N 1
ATOM 1571 C CA . GLY A 1 211 ? 4.762 7.916 10.571 1.00 95.00 211 GLY A CA 1
ATOM 1572 C C . GLY A 1 211 ? 3.769 6.926 9.962 1.00 95.00 211 GLY A C 1
ATOM 1573 O O . GLY A 1 211 ? 4.137 6.004 9.232 1.00 95.00 211 GLY A O 1
ATOM 1574 N N . GLU A 1 212 ? 2.490 7.134 10.261 1.00 90.38 212 GLU A N 1
ATOM 1575 C CA . GLU A 1 212 ? 1.411 6.351 9.661 1.00 90.38 212 GLU A CA 1
ATOM 1576 C C . GLU A 1 212 ? 1.403 6.516 8.141 1.00 90.38 212 GLU A C 1
ATOM 1578 O O . GLU A 1 212 ? 1.574 7.623 7.631 1.00 90.38 212 GLU A O 1
ATOM 1583 N N . GLN A 1 213 ? 1.215 5.411 7.415 1.00 92.94 213 GLN A N 1
ATOM 1584 C CA . GLN A 1 213 ? 1.168 5.382 5.945 1.00 92.94 213 GLN A CA 1
ATOM 1585 C C . GLN A 1 213 ? 2.410 5.959 5.233 1.00 92.94 213 GLN A C 1
ATOM 1587 O O . GLN A 1 213 ? 2.374 6.166 4.018 1.00 92.94 213 GLN A O 1
ATOM 1592 N N . ALA A 1 214 ? 3.518 6.199 5.946 1.00 96.19 214 ALA A N 1
ATOM 1593 C CA . ALA A 1 214 ? 4.669 6.931 5.415 1.00 96.19 214 ALA A CA 1
ATOM 1594 C C . ALA A 1 214 ? 5.263 6.298 4.145 1.00 96.19 214 ALA A C 1
ATOM 1596 O O . ALA A 1 214 ? 5.675 7.031 3.247 1.00 96.19 214 ALA A O 1
ATOM 1597 N N . PHE A 1 215 ? 5.246 4.964 4.037 1.00 96.81 215 PHE A N 1
ATOM 1598 C CA . PHE A 1 215 ? 5.638 4.223 2.833 1.00 96.81 215 PHE A CA 1
ATOM 1599 C C . PHE A 1 215 ? 4.459 3.563 2.114 1.00 96.81 215 PHE A C 1
ATOM 1601 O O . PHE A 1 215 ? 4.687 2.792 1.187 1.00 96.81 215 PHE A O 1
ATOM 1608 N N . GLN A 1 216 ? 3.211 3.833 2.509 1.00 93.69 216 GLN A N 1
ATOM 1609 C CA . GLN A 1 216 ? 2.061 3.107 1.979 1.00 93.69 216 GLN A CA 1
ATOM 1610 C C . GLN A 1 216 ? 2.038 3.130 0.444 1.00 93.69 216 GLN A C 1
ATOM 1612 O O . GLN A 1 216 ? 2.140 4.182 -0.192 1.00 93.69 216 GLN A O 1
ATOM 1617 N N . SER A 1 217 ? 1.865 1.947 -0.135 1.00 91.94 217 SER A N 1
ATOM 1618 C CA . SER A 1 217 ? 1.825 1.685 -1.569 1.00 91.94 217 SER A CA 1
ATOM 1619 C C . SER A 1 217 ? 3.098 2.060 -2.326 1.00 91.94 217 SER A C 1
ATOM 1621 O O . SER A 1 217 ? 3.036 2.272 -3.537 1.00 91.94 217 SER A O 1
ATOM 1623 N N . ASN A 1 218 ? 4.252 2.123 -1.655 1.00 92.69 218 ASN A N 1
ATOM 1624 C CA . ASN A 1 218 ? 5.540 2.276 -2.320 1.00 92.69 218 ASN A CA 1
ATOM 1625 C C . ASN A 1 218 ? 5.999 0.926 -2.894 1.00 92.69 218 ASN A C 1
ATOM 1627 O O . ASN A 1 218 ? 6.789 0.194 -2.299 1.00 92.69 218 ASN A O 1
ATOM 1631 N N . ALA A 1 219 ? 5.440 0.567 -4.050 1.00 89.31 219 ALA A N 1
ATOM 1632 C CA . ALA A 1 219 ? 5.557 -0.775 -4.613 1.00 89.31 219 ALA A CA 1
ATOM 1633 C C . ALA A 1 219 ? 6.978 -1.134 -5.079 1.00 89.31 219 ALA A C 1
ATOM 1635 O O . ALA A 1 219 ? 7.279 -2.319 -5.214 1.00 89.31 219 ALA A O 1
ATOM 1636 N N . LEU A 1 220 ? 7.843 -0.142 -5.317 1.00 91.38 220 LEU A N 1
ATOM 1637 C CA . LEU A 1 220 ? 9.220 -0.334 -5.788 1.00 91.38 220 LEU A CA 1
ATOM 1638 C C . LEU A 1 220 ? 10.258 -0.375 -4.662 1.00 91.38 220 LEU A C 1
ATOM 1640 O O . LEU A 1 220 ? 11.370 -0.852 -4.886 1.00 91.38 220 LEU A O 1
ATOM 1644 N N . LEU A 1 221 ? 9.908 0.085 -3.459 1.00 95.31 221 LEU A N 1
ATOM 1645 C CA . LEU A 1 221 ? 10.803 0.101 -2.308 1.00 95.31 221 LEU A CA 1
ATOM 1646 C C . LEU A 1 221 ? 11.171 -1.329 -1.892 1.00 95.31 221 LEU A C 1
ATOM 1648 O O . LEU A 1 221 ? 10.316 -2.102 -1.475 1.00 95.31 221 LEU A O 1
ATOM 1652 N N . LYS A 1 222 ? 12.458 -1.659 -1.992 1.00 95.19 222 LYS A N 1
ATOM 1653 C CA . LYS A 1 222 ? 13.071 -2.951 -1.654 1.00 95.19 222 LYS A CA 1
ATOM 1654 C C . LYS A 1 222 ? 13.761 -2.952 -0.301 1.00 95.19 222 LYS A C 1
ATOM 1656 O O . LYS A 1 222 ? 13.746 -3.969 0.388 1.00 95.19 222 LYS A O 1
ATOM 1661 N N . LYS A 1 223 ? 14.367 -1.827 0.084 1.00 94.12 223 LYS A N 1
ATOM 1662 C CA . LYS A 1 223 ? 15.196 -1.741 1.290 1.00 94.12 223 LYS A CA 1
ATOM 1663 C C . LYS A 1 223 ? 14.975 -0.451 2.062 1.00 94.12 223 LYS A C 1
ATOM 1665 O O . LYS A 1 223 ? 14.986 0.638 1.491 1.00 94.12 223 LYS A O 1
ATOM 1670 N N . VAL A 1 224 ? 14.848 -0.575 3.378 1.00 97.38 224 VAL A N 1
ATOM 1671 C CA . VAL A 1 224 ? 14.747 0.560 4.301 1.00 97.38 224 VAL A CA 1
ATOM 1672 C C . VAL A 1 224 ? 15.808 0.434 5.383 1.00 97.38 224 VAL A C 1
ATOM 1674 O O . VAL A 1 224 ? 15.829 -0.554 6.107 1.00 97.38 224 VAL A O 1
ATOM 1677 N N . THR A 1 225 ? 16.660 1.448 5.525 1.00 96.25 225 THR A N 1
ATOM 1678 C CA . THR A 1 225 ? 17.710 1.526 6.551 1.00 96.25 225 THR A CA 1
ATOM 1679 C C . THR A 1 225 ? 17.528 2.792 7.379 1.00 96.25 225 THR A C 1
ATOM 1681 O O . THR A 1 225 ? 17.899 3.882 6.949 1.00 96.25 225 THR A O 1
ATOM 1684 N N . LEU A 1 226 ? 16.944 2.658 8.573 1.00 96.69 226 LEU A N 1
ATOM 1685 C CA . LEU A 1 226 ? 16.642 3.778 9.473 1.00 96.69 226 LEU A CA 1
ATOM 1686 C C . LEU A 1 226 ? 17.099 3.435 10.905 1.00 96.69 226 LEU A C 1
ATOM 1688 O O . LEU A 1 226 ? 16.296 3.073 11.768 1.00 96.69 226 LEU A O 1
ATOM 1692 N N . PRO A 1 227 ? 18.404 3.548 11.202 1.00 90.88 227 PRO A N 1
ATOM 1693 C CA . PRO A 1 227 ? 19.002 3.062 12.440 1.00 90.88 227 PRO A CA 1
ATOM 1694 C C . PRO A 1 227 ? 18.593 3.840 13.696 1.00 90.88 227 PRO A C 1
ATOM 1696 O O . PRO A 1 227 ? 18.875 3.383 14.807 1.00 90.88 227 PRO A O 1
ATOM 1699 N N . GLY A 1 228 ? 17.962 5.006 13.540 1.00 89.56 228 GLY A N 1
ATOM 1700 C CA . GLY A 1 228 ? 17.444 5.830 14.632 1.00 89.56 228 GLY A CA 1
ATOM 1701 C C . GLY A 1 228 ? 15.996 5.536 15.020 1.00 89.56 228 GLY A C 1
ATOM 1702 O O . GLY A 1 228 ? 15.546 6.032 16.052 1.00 89.56 228 GLY A O 1
ATOM 1703 N N . VAL A 1 229 ? 15.270 4.753 14.216 1.00 98.25 229 VAL A N 1
ATOM 1704 C CA . VAL A 1 229 ? 13.828 4.552 14.388 1.00 98.25 229 VAL A CA 1
ATOM 1705 C C . VAL A 1 229 ? 13.529 3.667 15.589 1.00 98.25 229 VAL A C 1
ATOM 1707 O O . VAL A 1 229 ? 14.057 2.563 15.701 1.00 98.25 229 VAL A O 1
ATOM 1710 N N . THR A 1 230 ? 12.635 4.143 16.456 1.00 96.25 230 THR A N 1
ATOM 1711 C CA . THR A 1 230 ? 12.139 3.406 17.628 1.00 96.25 230 THR A CA 1
ATOM 1712 C C . THR A 1 230 ? 10.664 3.023 17.508 1.00 96.25 230 THR A C 1
ATOM 1714 O O . THR A 1 230 ? 10.233 2.076 18.163 1.00 96.25 230 THR A O 1
ATOM 1717 N N . VAL A 1 231 ? 9.886 3.707 16.663 1.00 97.50 231 VAL A N 1
ATOM 1718 C CA . VAL A 1 231 ? 8.451 3.446 16.470 1.00 97.50 231 VAL A CA 1
ATOM 1719 C C . VAL A 1 231 ? 8.091 3.484 14.987 1.00 97.50 231 VAL A C 1
ATOM 1721 O O . VAL A 1 231 ? 8.521 4.388 14.266 1.00 97.50 231 VAL A O 1
ATOM 1724 N N . VAL A 1 232 ? 7.269 2.527 14.555 1.00 98.12 232 VAL A N 1
ATOM 1725 C CA . VAL A 1 232 ? 6.619 2.502 13.234 1.00 98.12 232 VAL A CA 1
ATOM 1726 C C . VAL A 1 232 ? 5.105 2.624 13.420 1.00 98.12 232 VAL A C 1
ATOM 1728 O O . VAL A 1 232 ? 4.536 1.912 14.244 1.00 98.12 232 VAL A O 1
ATOM 1731 N N . GLY A 1 233 ? 4.470 3.544 12.691 1.00 93.88 233 GLY A N 1
ATOM 1732 C CA . GLY A 1 233 ? 3.027 3.795 12.751 1.00 93.88 233 GLY A CA 1
ATOM 1733 C C . GLY A 1 233 ? 2.170 2.838 11.913 1.00 93.88 233 GLY A C 1
ATOM 1734 O O . GLY A 1 233 ? 2.678 2.085 11.079 1.00 93.88 233 GLY A O 1
ATOM 1735 N N . ASN A 1 234 ? 0.851 2.939 12.096 1.00 86.81 234 ASN A N 1
ATOM 1736 C CA . ASN A 1 234 ? -0.147 2.135 11.391 1.00 86.81 234 ASN A CA 1
ATOM 1737 C C . ASN A 1 234 ? -0.001 2.244 9.866 1.00 86.81 234 ASN A C 1
ATOM 1739 O O . ASN A 1 234 ? 0.240 3.327 9.322 1.00 86.81 234 ASN A O 1
ATOM 1743 N N . ASN A 1 235 ? -0.201 1.129 9.154 1.00 90.25 235 ASN A N 1
ATOM 1744 C CA . ASN A 1 235 ? -0.177 1.071 7.686 1.00 90.25 235 ASN A CA 1
ATOM 1745 C C . ASN A 1 235 ? 1.145 1.531 7.042 1.00 90.25 235 ASN A C 1
ATOM 1747 O O . ASN A 1 235 ? 1.173 1.766 5.834 1.00 90.25 235 ASN A O 1
ATOM 1751 N N . ALA A 1 236 ? 2.230 1.692 7.810 1.00 95.19 236 ALA A N 1
ATOM 1752 C CA . ALA A 1 236 ? 3.448 2.329 7.317 1.00 95.19 236 ALA A CA 1
ATOM 1753 C C . ALA A 1 236 ? 4.022 1.640 6.075 1.00 95.19 236 ALA A C 1
ATOM 1755 O O . ALA A 1 236 ? 4.387 2.345 5.142 1.00 95.19 236 ALA A O 1
ATOM 1756 N N . PHE A 1 237 ? 4.051 0.302 6.049 1.00 95.94 237 PHE A N 1
ATOM 1757 C CA . PHE A 1 237 ? 4.563 -0.510 4.936 1.00 95.94 237 PHE A CA 1
ATOM 1758 C C . PHE A 1 237 ? 3.457 -1.211 4.133 1.00 95.94 237 PHE A C 1
ATOM 1760 O O . PHE A 1 237 ? 3.735 -2.124 3.356 1.00 95.94 237 PHE A O 1
ATOM 1767 N N . ASN A 1 238 ? 2.199 -0.798 4.308 1.00 91.25 238 ASN A N 1
ATOM 1768 C CA . ASN A 1 238 ? 1.071 -1.392 3.601 1.00 91.25 238 ASN A CA 1
ATOM 1769 C C . ASN A 1 238 ? 1.296 -1.274 2.085 1.00 91.25 238 ASN A C 1
ATOM 1771 O O . ASN A 1 238 ? 1.618 -0.195 1.598 1.00 91.25 238 ASN A O 1
ATOM 1775 N N . MET A 1 239 ? 1.130 -2.366 1.339 1.00 89.12 239 MET A N 1
ATOM 1776 C CA . MET A 1 239 ? 1.316 -2.432 -0.117 1.00 89.12 239 MET A CA 1
ATOM 1777 C C . MET A 1 239 ? 2.739 -2.080 -0.608 1.00 89.12 239 MET A C 1
ATOM 1779 O O . MET A 1 239 ? 2.921 -1.741 -1.780 1.00 89.12 239 MET A O 1
ATOM 1783 N N . CYS A 1 240 ? 3.767 -2.207 0.241 1.00 92.38 240 CYS A N 1
ATOM 1784 C CA . CYS A 1 240 ? 5.177 -2.178 -0.175 1.00 92.38 240 CYS A CA 1
ATOM 1785 C C . CYS A 1 240 ? 5.597 -3.528 -0.778 1.00 92.38 240 CYS A C 1
ATOM 1787 O O . CYS A 1 240 ? 6.338 -4.302 -0.172 1.00 92.38 240 CYS A O 1
ATOM 1789 N N . THR A 1 241 ? 5.094 -3.830 -1.974 1.00 87.44 241 THR A N 1
ATOM 1790 C CA . THR A 1 241 ? 5.139 -5.180 -2.559 1.00 87.44 241 THR A CA 1
ATOM 1791 C C . THR A 1 241 ? 6.524 -5.706 -2.908 1.00 87.44 241 THR A C 1
ATOM 1793 O O . THR A 1 241 ? 6.679 -6.917 -2.997 1.00 87.44 241 THR A O 1
ATOM 1796 N N . SER A 1 242 ? 7.522 -4.835 -3.086 1.00 90.19 242 SER A N 1
ATOM 1797 C CA . SER A 1 242 ? 8.905 -5.246 -3.378 1.00 90.19 242 SER A CA 1
ATOM 1798 C C . SER A 1 242 ? 9.820 -5.257 -2.152 1.00 90.19 242 SER A C 1
ATOM 1800 O O . SER A 1 242 ? 11.009 -5.528 -2.302 1.00 90.19 242 SER A O 1
ATOM 1802 N N . LEU A 1 243 ? 9.315 -4.931 -0.958 1.00 94.94 243 LEU A N 1
ATOM 1803 C CA . LEU A 1 243 ? 10.148 -4.720 0.225 1.00 94.94 243 LEU A CA 1
ATOM 1804 C C . LEU A 1 243 ? 10.704 -6.050 0.738 1.00 94.94 243 LEU A C 1
ATOM 1806 O O . LEU A 1 243 ? 9.968 -6.905 1.226 1.00 94.94 243 LEU A O 1
ATOM 1810 N N . THR A 1 244 ? 12.023 -6.203 0.636 1.00 91.00 244 THR A N 1
ATOM 1811 C CA . THR A 1 244 ? 12.764 -7.403 1.035 1.00 91.00 244 THR A CA 1
ATOM 1812 C C . THR A 1 244 ? 13.541 -7.208 2.330 1.00 91.00 244 THR A C 1
ATOM 1814 O O . THR A 1 244 ? 13.768 -8.181 3.046 1.00 91.00 244 THR A O 1
ATOM 1817 N N . GLU A 1 245 ? 13.954 -5.980 2.652 1.00 93.38 245 GLU A N 1
ATOM 1818 C CA . GLU A 1 245 ? 14.863 -5.722 3.772 1.00 93.38 245 GLU A CA 1
ATOM 1819 C C . GLU A 1 245 ? 14.464 -4.490 4.594 1.00 93.38 245 GLU A C 1
ATOM 1821 O O . GLU A 1 245 ? 14.292 -3.388 4.067 1.00 93.38 245 GLU A O 1
ATOM 1826 N N . ILE A 1 246 ? 14.379 -4.665 5.914 1.00 96.88 246 ILE A N 1
ATOM 1827 C CA . ILE A 1 246 ? 14.103 -3.599 6.879 1.00 96.88 246 ILE A CA 1
ATOM 1828 C C . ILE A 1 246 ? 15.190 -3.606 7.957 1.00 96.88 246 ILE A C 1
ATOM 1830 O O . ILE A 1 246 ? 15.283 -4.538 8.752 1.00 96.88 246 ILE A O 1
ATOM 1834 N N . TYR A 1 247 ? 15.978 -2.534 8.023 1.00 95.25 247 TYR A N 1
ATOM 1835 C CA . TYR A 1 247 ? 17.006 -2.308 9.035 1.00 95.25 247 TYR A CA 1
ATOM 1836 C C . TYR A 1 247 ? 16.598 -1.185 9.980 1.00 95.25 247 TYR A C 1
ATOM 1838 O O . TYR A 1 247 ? 16.820 -0.001 9.711 1.00 95.25 247 TYR A O 1
ATOM 1846 N N . LEU A 1 248 ? 16.011 -1.577 11.111 1.00 97.62 248 LEU A N 1
ATOM 1847 C CA . LEU A 1 248 ? 15.558 -0.699 12.188 1.00 97.62 248 LEU A CA 1
ATOM 1848 C C . LEU A 1 248 ? 16.175 -1.184 13.509 1.00 97.62 248 LEU A C 1
ATOM 1850 O O . LEU A 1 248 ? 15.450 -1.560 14.429 1.00 97.62 248 LEU A O 1
ATOM 1854 N N . PRO A 1 249 ? 17.515 -1.205 13.636 1.00 94.50 249 PRO A N 1
ATOM 1855 C CA . PRO A 1 249 ? 18.207 -1.869 14.735 1.00 94.50 249 PRO A CA 1
ATOM 1856 C C . PRO A 1 249 ? 17.743 -1.426 16.129 1.00 94.50 249 PRO A C 1
ATOM 1858 O O . PRO A 1 249 ? 17.871 -2.200 17.065 1.00 94.50 249 PRO A O 1
ATOM 1861 N N . ARG A 1 250 ? 17.191 -0.215 16.287 1.00 95.31 250 ARG A N 1
ATOM 1862 C CA . ARG A 1 250 ? 16.693 0.341 17.561 1.00 95.31 250 ARG A CA 1
ATOM 1863 C C . ARG A 1 250 ? 15.165 0.328 17.699 1.00 95.31 250 ARG A C 1
ATOM 1865 O O . ARG A 1 250 ? 14.634 0.989 18.590 1.00 95.31 250 ARG A O 1
ATOM 1872 N N . LEU A 1 251 ? 14.457 -0.398 16.834 1.00 98.25 251 LEU A N 1
ATOM 1873 C CA . LEU A 1 251 ? 12.999 -0.462 16.837 1.00 98.25 251 LEU A CA 1
ATOM 1874 C C . LEU A 1 251 ? 12.495 -0.975 18.182 1.00 98.25 251 LEU A C 1
ATOM 1876 O O . LEU A 1 251 ? 12.868 -2.062 18.600 1.00 98.25 251 LEU A O 1
ATOM 1880 N N . VAL A 1 252 ? 11.622 -0.227 18.844 1.00 97.31 252 VAL A N 1
ATOM 1881 C CA . VAL A 1 252 ? 10.974 -0.640 20.092 1.00 97.31 252 VAL A CA 1
ATOM 1882 C C . VAL A 1 252 ? 9.637 -1.301 19.786 1.00 97.31 252 VAL A C 1
ATOM 1884 O O . VAL A 1 252 ? 9.362 -2.372 20.316 1.00 97.31 252 VAL A O 1
ATOM 1887 N N . ARG A 1 253 ? 8.804 -0.695 18.931 1.00 96.38 253 ARG A N 1
ATOM 1888 C CA . ARG A 1 253 ? 7.466 -1.220 18.621 1.00 96.38 253 ARG A CA 1
ATOM 1889 C C . ARG A 1 253 ? 6.964 -0.822 17.237 1.00 96.38 253 ARG A C 1
ATOM 1891 O O . ARG A 1 253 ? 7.345 0.224 16.708 1.00 96.38 253 ARG A O 1
ATOM 1898 N N . ILE A 1 254 ? 6.043 -1.619 16.714 1.00 95.19 254 ILE A N 1
ATOM 1899 C CA . ILE A 1 254 ? 5.184 -1.270 15.580 1.00 95.19 254 ILE A CA 1
ATOM 1900 C C . ILE A 1 254 ? 3.751 -1.135 16.097 1.00 95.19 254 ILE A C 1
ATOM 1902 O O . ILE A 1 254 ? 3.237 -2.060 16.726 1.00 95.19 254 ILE A O 1
ATOM 1906 N N . ASN A 1 255 ? 3.129 0.016 15.845 1.00 87.56 255 ASN A N 1
ATOM 1907 C CA . ASN A 1 255 ? 1.707 0.233 16.090 1.00 87.56 255 ASN A CA 1
ATOM 1908 C C . ASN A 1 255 ? 0.945 -0.328 14.884 1.00 87.56 255 ASN A C 1
ATOM 1910 O O . ASN A 1 255 ? 1.124 0.162 13.770 1.00 87.56 255 ASN A O 1
ATOM 1914 N N . ASP A 1 256 ? 0.154 -1.377 15.098 1.00 81.38 256 ASP A N 1
ATOM 1915 C CA . ASP A 1 256 ? -0.540 -2.107 14.032 1.00 81.38 256 ASP A CA 1
ATOM 1916 C C . ASP A 1 256 ? -1.985 -2.434 14.420 1.00 81.38 256 ASP A C 1
ATOM 1918 O O . ASP A 1 256 ? -2.479 -3.550 14.258 1.00 81.38 256 ASP A O 1
ATOM 1922 N N . ASP A 1 257 ? -2.674 -1.424 14.929 1.00 73.56 257 ASP A N 1
ATOM 1923 C CA . ASP A 1 257 ? -4.068 -1.505 15.355 1.00 73.56 257 ASP A CA 1
ATOM 1924 C C . ASP A 1 257 ? -5.012 -1.739 14.161 1.00 73.56 257 ASP A C 1
ATOM 1926 O O . ASP A 1 257 ? -6.118 -2.260 14.304 1.00 73.56 257 ASP A O 1
ATOM 1930 N N . SER A 1 258 ? -4.531 -1.398 12.961 1.00 68.19 258 SER A N 1
ATOM 1931 C CA . SER A 1 258 ? -5.196 -1.628 11.674 1.00 68.19 258 SER A CA 1
ATOM 1932 C C . SER A 1 258 ? -5.008 -3.035 11.094 1.00 68.19 258 SER A C 1
ATOM 1934 O O . SER A 1 258 ? -5.755 -3.395 10.191 1.00 68.19 258 SER A O 1
ATOM 1936 N N . PHE A 1 259 ? -4.057 -3.840 11.594 1.00 71.94 259 PHE A N 1
ATOM 1937 C CA . PHE A 1 259 ? -3.729 -5.187 11.081 1.00 71.94 259 PHE A CA 1
ATOM 1938 C C . PHE A 1 259 ? -3.262 -5.202 9.615 1.00 71.94 259 PHE A C 1
ATOM 1940 O O . PHE A 1 259 ? -3.316 -6.224 8.927 1.00 71.94 259 PHE A O 1
ATOM 1947 N N . LEU A 1 260 ? -2.790 -4.059 9.122 1.00 77.06 260 LEU A N 1
ATOM 1948 C CA . LEU A 1 260 ? -2.504 -3.824 7.711 1.00 77.06 260 LEU A CA 1
ATOM 1949 C C . LEU A 1 260 ? -1.077 -3.318 7.469 1.00 77.06 260 LEU A C 1
ATOM 1951 O O . LEU A 1 260 ? -0.693 -3.141 6.310 1.00 77.06 260 LEU A O 1
ATOM 1955 N N . THR A 1 261 ? -0.267 -3.120 8.515 1.00 87.25 261 THR A N 1
ATOM 1956 C CA . THR A 1 261 ? 1.074 -2.524 8.395 1.00 87.25 261 THR A CA 1
ATOM 1957 C C . THR A 1 261 ? 1.998 -3.302 7.464 1.00 87.25 261 THR A C 1
ATOM 1959 O O . THR A 1 261 ? 2.702 -2.671 6.682 1.00 87.25 261 THR A O 1
ATOM 1962 N N . PHE A 1 262 ? 1.954 -4.637 7.480 1.00 87.12 262 PHE A N 1
ATOM 1963 C CA . PHE A 1 262 ? 2.712 -5.499 6.558 1.00 87.12 262 PHE A CA 1
ATOM 1964 C C . PHE A 1 262 ? 1.850 -6.182 5.485 1.00 87.12 262 PHE A C 1
ATOM 1966 O O . PHE A 1 262 ? 2.295 -7.123 4.822 1.00 87.12 262 PHE A O 1
ATOM 1973 N N . ASN A 1 263 ? 0.614 -5.725 5.274 1.00 82.94 263 ASN A N 1
ATOM 1974 C CA . ASN A 1 263 ? -0.226 -6.258 4.205 1.00 82.94 263 ASN A CA 1
ATOM 1975 C C . ASN A 1 263 ? 0.398 -5.952 2.830 1.00 82.94 263 ASN A C 1
ATOM 1977 O O . ASN A 1 263 ? 0.851 -4.836 2.586 1.00 82.94 263 ASN A O 1
ATOM 1981 N N . GLY A 1 264 ? 0.457 -6.954 1.948 1.00 78.25 264 GLY A N 1
ATOM 1982 C CA . GLY A 1 264 ? 1.124 -6.855 0.649 1.00 78.25 264 GLY A CA 1
ATOM 1983 C C . GLY A 1 264 ? 2.657 -6.902 0.693 1.00 78.25 264 GLY A C 1
ATOM 1984 O O . GLY A 1 264 ? 3.271 -6.697 -0.345 1.00 78.25 264 GLY A O 1
ATOM 1985 N N . VAL A 1 265 ? 3.297 -7.185 1.837 1.00 86.19 265 VAL A N 1
ATOM 1986 C CA . VAL A 1 265 ? 4.770 -7.225 1.987 1.00 86.19 265 VAL A CA 1
ATOM 1987 C C . VAL A 1 265 ? 5.292 -8.670 1.915 1.00 86.19 265 VAL A C 1
ATOM 1989 O O . VAL A 1 265 ? 5.856 -9.230 2.860 1.00 86.19 265 VAL A O 1
ATOM 1992 N N . ALA A 1 266 ? 5.032 -9.333 0.788 1.00 77.19 266 ALA A N 1
ATOM 1993 C CA . ALA A 1 266 ? 5.281 -10.765 0.625 1.00 77.19 266 ALA A CA 1
ATOM 1994 C C . ALA A 1 266 ? 6.776 -11.147 0.691 1.00 77.19 266 ALA A C 1
ATOM 1996 O O . ALA A 1 266 ? 7.137 -12.173 1.280 1.00 77.19 266 ALA A O 1
ATOM 1997 N N . SER A 1 267 ? 7.627 -10.294 0.125 1.00 82.31 267 SER A N 1
ATOM 1998 C CA . SER A 1 267 ? 9.039 -10.565 -0.161 1.00 82.31 267 SER A CA 1
ATOM 1999 C C . SER A 1 267 ? 9.991 -10.307 1.015 1.00 82.31 267 SER A C 1
ATOM 2001 O O . SER A 1 267 ? 11.196 -10.529 0.881 1.00 82.31 267 SER A O 1
ATOM 2003 N N . LEU A 1 268 ? 9.482 -9.844 2.164 1.00 88.75 268 LEU A N 1
ATOM 2004 C CA . LEU A 1 268 ? 10.300 -9.450 3.313 1.00 88.75 268 LEU A CA 1
ATOM 2005 C C . LEU A 1 268 ? 11.111 -10.634 3.855 1.00 88.75 268 LEU A C 1
ATOM 2007 O O . LEU A 1 268 ? 10.564 -11.581 4.423 1.00 88.75 268 LEU A O 1
ATOM 2011 N N . SER A 1 269 ? 12.430 -10.571 3.696 1.00 87.31 269 SER A N 1
ATOM 2012 C CA . SER A 1 269 ? 13.371 -11.635 4.055 1.00 87.31 269 SER A CA 1
ATOM 2013 C C . SER A 1 269 ? 14.320 -11.237 5.183 1.00 87.31 269 SER A C 1
ATOM 2015 O O . SER A 1 269 ? 14.825 -12.110 5.886 1.00 87.31 269 SER A O 1
ATOM 2017 N N . ILE A 1 270 ? 14.538 -9.939 5.412 1.00 92.06 270 ILE A N 1
ATOM 2018 C CA . ILE A 1 270 ? 15.406 -9.444 6.485 1.00 92.06 270 ILE A CA 1
ATOM 2019 C C . ILE A 1 270 ? 14.670 -8.403 7.319 1.00 92.06 270 ILE A C 1
ATOM 2021 O O . ILE A 1 270 ? 14.185 -7.400 6.796 1.00 92.06 270 ILE A O 1
ATOM 2025 N N . ILE A 1 271 ? 14.662 -8.625 8.632 1.00 96.88 271 ILE A N 1
ATOM 2026 C CA . ILE A 1 271 ? 14.255 -7.639 9.630 1.00 96.88 271 ILE A CA 1
ATOM 2027 C C . ILE A 1 271 ? 15.374 -7.533 10.655 1.00 96.88 271 ILE A C 1
ATOM 2029 O O . ILE A 1 271 ? 15.742 -8.520 11.289 1.00 96.88 271 ILE A O 1
ATOM 2033 N N . ASP A 1 272 ? 15.917 -6.339 10.831 1.00 95.38 272 ASP A N 1
ATOM 2034 C CA . ASP A 1 272 ? 16.990 -6.093 11.780 1.00 95.38 272 ASP A CA 1
ATOM 2035 C C . ASP A 1 272 ? 16.553 -5.162 12.913 1.00 95.38 272 ASP A C 1
ATOM 2037 O O . ASP A 1 272 ? 16.235 -3.997 12.680 1.00 95.38 272 ASP A O 1
ATOM 2041 N N . ILE A 1 273 ? 16.577 -5.703 14.136 1.00 97.75 273 ILE A N 1
ATOM 2042 C CA . ILE A 1 273 ? 16.337 -5.028 15.417 1.00 97.75 273 ILE A CA 1
ATOM 2043 C C . ILE A 1 273 ? 17.473 -5.320 16.427 1.00 97.75 273 ILE A C 1
ATOM 2045 O O . ILE A 1 273 ? 17.256 -5.341 17.641 1.00 97.75 273 ILE A O 1
ATOM 2049 N N . HIS A 1 274 ? 18.699 -5.583 15.952 1.00 95.38 274 HIS A N 1
ATOM 2050 C CA . HIS A 1 274 ? 19.799 -6.115 16.774 1.00 95.38 274 HIS A CA 1
ATOM 2051 C C . HIS A 1 274 ? 20.357 -5.176 17.861 1.00 95.38 274 HIS A C 1
ATOM 2053 O O . HIS A 1 274 ? 21.173 -5.606 18.672 1.00 95.38 274 HIS A O 1
ATOM 2059 N N . LEU A 1 275 ? 19.946 -3.907 17.907 1.00 91.88 275 LEU A N 1
ATOM 2060 C CA . LEU A 1 275 ? 20.305 -2.953 18.969 1.00 91.88 275 LEU A CA 1
ATOM 2061 C C . LEU A 1 275 ? 19.126 -2.629 19.899 1.00 91.88 275 LEU A C 1
ATOM 2063 O O . LEU A 1 275 ? 19.255 -1.775 20.775 1.00 91.88 275 LEU A O 1
ATOM 2067 N N . SER A 1 276 ? 17.973 -3.276 19.718 1.00 94.69 276 SER A N 1
ATOM 2068 C CA . SER A 1 276 ? 16.781 -3.038 20.521 1.00 94.69 276 SER A CA 1
ATOM 2069 C C . SER A 1 276 ? 16.756 -3.974 21.717 1.00 94.69 276 SER A C 1
ATOM 2071 O O . SER A 1 276 ? 16.323 -5.117 21.621 1.00 94.69 276 SER A O 1
ATOM 2073 N N . GLU A 1 277 ? 17.234 -3.506 22.868 1.00 93.25 277 GLU A N 1
ATOM 2074 C CA . GLU A 1 277 ? 17.217 -4.300 24.104 1.00 93.25 277 GLU A CA 1
ATOM 2075 C C . GLU A 1 277 ? 15.826 -4.368 24.756 1.00 93.25 277 GLU A C 1
ATOM 2077 O O . GLU A 1 277 ? 15.559 -5.262 25.560 1.00 93.25 277 GLU A O 1
ATOM 2082 N N . ASN A 1 278 ? 14.932 -3.445 24.399 1.00 92.88 278 ASN A N 1
ATOM 2083 C CA . ASN A 1 278 ? 13.597 -3.266 24.967 1.00 92.88 278 ASN A CA 1
ATOM 2084 C C . ASN A 1 278 ? 12.469 -3.507 23.946 1.00 92.88 278 ASN A C 1
ATOM 2086 O O . ASN A 1 278 ? 11.402 -2.913 24.073 1.00 92.88 278 ASN A O 1
ATOM 2090 N N . PHE A 1 279 ? 12.692 -4.366 22.946 1.00 97.12 279 PHE A N 1
ATOM 2091 C CA . PHE A 1 279 ? 11.706 -4.664 21.904 1.00 97.12 279 PHE A CA 1
ATOM 2092 C C . PHE A 1 279 ? 10.361 -5.186 22.454 1.00 97.12 279 PHE A C 1
ATOM 2094 O O . PHE A 1 279 ? 10.279 -6.198 23.168 1.00 97.12 279 PHE A O 1
ATOM 2101 N N . GLU A 1 280 ? 9.275 -4.524 22.062 1.00 93.50 280 GLU A N 1
ATOM 2102 C CA . GLU A 1 280 ? 7.916 -4.774 22.534 1.00 93.50 280 GLU A CA 1
ATOM 2103 C C . GLU A 1 280 ? 7.111 -5.667 21.583 1.00 93.50 280 GLU A C 1
ATOM 2105 O O . GLU A 1 280 ? 6.654 -6.721 22.025 1.00 93.50 280 GLU A O 1
ATOM 2110 N N . THR A 1 281 ? 6.922 -5.289 20.316 1.00 93.19 281 THR A N 1
ATOM 2111 C CA . THR A 1 281 ? 6.083 -6.046 19.363 1.00 93.19 281 THR A CA 1
ATOM 2112 C C . THR A 1 281 ? 6.285 -5.600 17.908 1.00 93.19 281 THR A C 1
ATOM 2114 O O . THR A 1 281 ? 6.599 -4.433 17.659 1.00 93.19 281 THR A O 1
ATOM 2117 N N . PHE A 1 282 ? 6.072 -6.514 16.951 1.00 90.94 282 PHE A N 1
ATOM 2118 C CA . PHE A 1 282 ? 5.935 -6.206 15.516 1.00 90.94 282 PHE A CA 1
ATOM 2119 C C . PHE A 1 282 ? 4.484 -5.893 15.101 1.00 90.94 282 PHE A C 1
ATOM 2121 O O . PHE A 1 282 ? 4.239 -5.627 13.926 1.00 90.94 282 PHE A O 1
ATOM 2128 N N . GLY A 1 283 ? 3.532 -5.904 16.037 1.00 84.56 283 GLY A N 1
ATOM 2129 C CA . GLY A 1 283 ? 2.108 -5.788 15.728 1.00 84.56 283 GLY A CA 1
ATOM 2130 C C . GLY A 1 283 ? 1.470 -7.146 15.426 1.00 84.56 283 GLY A C 1
ATOM 2131 O O . GLY A 1 283 ? 1.957 -8.172 15.896 1.00 84.56 283 GLY A O 1
ATOM 2132 N N . HIS A 1 284 ? 0.372 -7.163 14.665 1.00 77.31 284 HIS A N 1
ATOM 2133 C CA . HIS A 1 284 ? -0.404 -8.380 14.384 1.00 77.31 284 HIS A CA 1
ATOM 2134 C C . HIS A 1 284 ? -0.323 -8.851 12.923 1.00 77.31 284 HIS A C 1
ATOM 2136 O O . HIS A 1 284 ? -0.716 -9.976 12.623 1.00 77.31 284 HIS A O 1
ATOM 2142 N N . SER A 1 285 ? 0.171 -8.009 12.012 1.00 79.44 285 SER A N 1
ATOM 2143 C CA . SER A 1 285 ? 0.169 -8.262 10.564 1.00 79.44 285 SER A CA 1
ATOM 2144 C C . SER A 1 285 ? 1.460 -8.856 10.002 1.00 79.44 285 SER A C 1
ATOM 2146 O O . SER A 1 285 ? 1.484 -9.218 8.823 1.00 79.44 285 SER A O 1
ATOM 2148 N N . LEU A 1 286 ? 2.532 -8.978 10.797 1.00 87.12 286 LEU A N 1
ATOM 2149 C CA . LEU A 1 286 ? 3.775 -9.582 10.315 1.00 87.12 286 LEU A CA 1
ATOM 2150 C C . LEU A 1 286 ? 3.577 -11.087 10.090 1.00 87.12 286 LEU A C 1
ATOM 2152 O O . LEU A 1 286 ? 3.261 -11.840 11.009 1.00 87.12 286 LEU A O 1
ATOM 2156 N N . ALA A 1 287 ? 3.785 -11.536 8.855 1.00 82.56 287 ALA A N 1
ATOM 2157 C CA . ALA A 1 287 ? 3.633 -12.940 8.504 1.00 82.56 287 ALA A CA 1
ATOM 2158 C C . ALA A 1 287 ? 4.810 -13.788 9.018 1.00 82.56 287 ALA A C 1
ATOM 2160 O O . ALA A 1 287 ? 5.972 -13.464 8.784 1.00 82.56 287 ALA A O 1
ATOM 2161 N N . ASP A 1 288 ? 4.499 -14.918 9.653 1.00 90.12 288 ASP A N 1
ATOM 2162 C CA . ASP A 1 288 ? 5.484 -15.915 10.076 1.00 90.12 288 ASP A CA 1
ATOM 2163 C C . ASP A 1 288 ? 5.931 -16.773 8.881 1.00 90.12 288 ASP A C 1
ATOM 2165 O O . ASP A 1 288 ? 5.159 -17.591 8.374 1.00 90.12 288 ASP A O 1
ATOM 2169 N N . LYS A 1 289 ? 7.157 -16.558 8.392 1.00 85.50 289 LYS A N 1
ATOM 2170 C CA . LYS A 1 289 ? 7.644 -17.058 7.096 1.00 85.50 289 LYS A CA 1
ATOM 2171 C C . LYS A 1 289 ? 9.055 -17.638 7.197 1.00 85.50 289 LYS A C 1
ATOM 2173 O O . LYS A 1 289 ? 9.926 -17.040 7.818 1.00 85.50 289 LYS A O 1
ATOM 2178 N N . GLU A 1 290 ? 9.308 -18.770 6.535 1.00 82.88 290 GLU A N 1
ATOM 2179 C CA . GLU A 1 290 ? 10.613 -19.459 6.593 1.00 82.88 290 GLU A CA 1
ATOM 2180 C C . GLU A 1 290 ? 11.757 -18.632 5.990 1.00 82.88 290 GLU A C 1
ATOM 2182 O O . GLU A 1 290 ? 12.893 -18.697 6.462 1.00 82.88 290 GLU A O 1
ATOM 2187 N N . GLN A 1 291 ? 11.467 -17.825 4.965 1.00 82.50 291 GLN A N 1
ATOM 2188 C CA . GLN A 1 291 ? 12.458 -16.968 4.315 1.00 82.50 291 GLN A CA 1
ATOM 2189 C C . GLN A 1 291 ? 12.859 -15.744 5.148 1.00 82.50 291 GLN A C 1
ATOM 2191 O O . GLN A 1 291 ? 13.855 -15.096 4.827 1.00 82.50 291 GLN A O 1
ATOM 2196 N N . THR A 1 292 ? 12.094 -15.396 6.186 1.00 89.19 292 THR A N 1
ATOM 2197 C CA . THR A 1 292 ? 12.327 -14.180 6.966 1.00 89.19 292 THR A CA 1
ATOM 2198 C C . THR A 1 292 ? 13.303 -14.461 8.102 1.00 89.19 292 THR A C 1
ATOM 2200 O O . THR A 1 292 ? 13.052 -15.280 8.988 1.00 89.19 292 THR A O 1
ATOM 2203 N N . THR A 1 293 ? 14.431 -13.754 8.096 1.00 93.44 293 THR A N 1
ATOM 2204 C CA . THR A 1 293 ? 15.395 -13.740 9.195 1.00 93.44 293 THR A CA 1
ATOM 2205 C C . THR A 1 293 ? 15.222 -12.472 10.022 1.00 93.44 293 THR A C 1
ATOM 2207 O O . THR A 1 293 ? 15.326 -11.364 9.495 1.00 93.44 293 THR A O 1
ATOM 2210 N N . ILE A 1 294 ? 14.987 -12.641 11.325 1.00 97.12 294 ILE A N 1
ATOM 2211 C CA . ILE A 1 294 ? 14.884 -11.552 12.298 1.00 97.12 294 ILE A CA 1
ATOM 2212 C C . ILE A 1 294 ? 16.163 -11.523 13.140 1.00 97.12 294 ILE A C 1
ATOM 2214 O O . ILE A 1 294 ? 16.452 -12.466 13.883 1.00 97.12 294 ILE A O 1
ATOM 2218 N N . TYR A 1 295 ? 16.917 -10.435 13.035 1.00 95.62 295 TYR A N 1
ATOM 2219 C CA . TYR A 1 295 ? 18.124 -10.184 13.816 1.00 95.62 295 TYR A CA 1
ATOM 2220 C C . TYR A 1 295 ? 17.773 -9.419 15.092 1.00 95.62 295 TYR A C 1
ATOM 2222 O O . TYR A 1 295 ? 17.115 -8.383 15.030 1.00 95.62 295 TYR A O 1
ATOM 2230 N N . VAL A 1 296 ? 18.172 -9.939 16.255 1.00 97.75 296 VAL A N 1
ATOM 2231 C CA . VAL A 1 296 ? 17.736 -9.452 17.575 1.00 97.75 296 VAL A CA 1
ATOM 2232 C C . VAL A 1 296 ? 18.906 -9.189 18.516 1.00 97.75 296 VAL A C 1
ATOM 2234 O O . VAL A 1 296 ? 19.982 -9.772 18.376 1.00 97.75 296 VAL A O 1
ATOM 2237 N N . ALA A 1 297 ? 18.689 -8.317 19.502 1.00 91.75 297 ALA A N 1
ATOM 2238 C CA . ALA A 1 297 ? 19.756 -7.852 20.386 1.00 91.75 297 ALA A CA 1
ATOM 2239 C C . ALA A 1 297 ? 20.280 -8.918 21.355 1.00 91.75 297 ALA A C 1
ATOM 2241 O O . ALA A 1 297 ? 21.465 -8.944 21.679 1.00 91.75 297 ALA A O 1
ATOM 2242 N N . ASN A 1 298 ? 19.409 -9.798 21.854 1.00 93.50 298 ASN A N 1
ATOM 2243 C CA . ASN A 1 298 ? 19.775 -10.763 22.887 1.00 93.50 298 ASN A CA 1
ATOM 2244 C C . ASN A 1 298 ? 18.872 -12.008 22.884 1.00 93.50 298 ASN A C 1
ATOM 2246 O O . ASN A 1 298 ? 17.814 -12.043 22.250 1.00 93.50 298 ASN A O 1
ATOM 2250 N N . ALA A 1 299 ? 19.300 -13.030 23.632 1.00 94.94 299 ALA A N 1
ATOM 2251 C CA . ALA A 1 299 ? 18.596 -14.306 23.752 1.00 94.94 299 ALA A CA 1
ATOM 2252 C C . ALA A 1 299 ? 17.178 -14.166 24.340 1.00 94.94 299 ALA A C 1
ATOM 2254 O O . ALA A 1 299 ? 16.282 -14.901 23.944 1.00 94.94 299 ALA A O 1
ATOM 2255 N N . THR A 1 300 ? 16.932 -13.193 25.223 1.00 95.38 300 THR A N 1
ATOM 2256 C CA . THR A 1 300 ? 15.599 -12.967 25.810 1.00 95.38 300 THR A CA 1
ATOM 2257 C C . THR A 1 300 ? 14.572 -12.593 24.740 1.00 95.38 300 THR A C 1
ATOM 2259 O O . THR A 1 300 ? 13.465 -13.133 24.712 1.00 95.38 300 THR A O 1
ATOM 2262 N N . ILE A 1 301 ? 14.936 -11.684 23.831 1.00 96.19 301 ILE A N 1
ATOM 2263 C CA . ILE A 1 301 ? 14.072 -11.285 22.711 1.00 96.19 301 ILE A CA 1
ATOM 2264 C C . ILE A 1 301 ? 13.934 -12.433 21.714 1.00 96.19 301 ILE A C 1
ATOM 2266 O O . ILE A 1 301 ? 12.834 -12.688 21.227 1.00 96.19 301 ILE A O 1
ATOM 2270 N N . GLN A 1 302 ? 15.023 -13.165 21.462 1.00 97.12 302 GLN A N 1
ATOM 2271 C CA . GLN A 1 302 ? 14.995 -14.359 20.622 1.00 97.12 302 GLN A CA 1
ATOM 2272 C C . GLN A 1 302 ? 13.962 -15.379 21.130 1.00 97.12 302 GLN A C 1
ATOM 2274 O O . GLN A 1 302 ? 13.092 -15.794 20.370 1.00 97.12 302 GLN A O 1
ATOM 2279 N N . GLU A 1 303 ? 14.006 -15.741 22.414 1.00 95.19 303 GLU A N 1
ATOM 2280 C CA . GLU A 1 303 ? 13.070 -16.689 23.032 1.00 95.19 303 GLU A CA 1
ATOM 2281 C C . GLU A 1 303 ? 11.620 -16.195 22.995 1.00 95.19 303 GLU A C 1
ATOM 2283 O O . GLU A 1 303 ? 10.694 -16.987 22.797 1.00 95.19 303 GLU A O 1
ATOM 2288 N N . LYS A 1 304 ? 11.405 -14.888 23.194 1.00 95.06 304 LYS A N 1
ATOM 2289 C CA . LYS A 1 304 ? 10.081 -14.264 23.088 1.00 95.06 304 LYS A CA 1
ATOM 2290 C C . LYS A 1 304 ? 9.530 -14.416 21.674 1.00 95.06 304 LYS A C 1
ATOM 2292 O O . LYS A 1 304 ? 8.428 -14.932 21.515 1.00 95.06 304 LYS A O 1
ATOM 2297 N N . LEU A 1 305 ? 10.296 -14.024 20.660 1.00 94.31 305 LEU A N 1
ATOM 2298 C CA . LEU A 1 305 ? 9.820 -14.052 19.280 1.00 94.31 305 LEU A CA 1
ATOM 2299 C C . LEU A 1 305 ? 9.703 -15.471 18.727 1.00 94.31 305 LEU A C 1
ATOM 2301 O O . LEU A 1 305 ? 8.776 -15.734 17.978 1.00 94.31 305 LEU A O 1
ATOM 2305 N N . GLN A 1 306 ? 10.525 -16.424 19.172 1.00 94.19 306 GLN A N 1
ATOM 2306 C CA . GLN A 1 306 ? 10.364 -17.842 18.814 1.00 94.19 306 GLN A CA 1
ATOM 2307 C C . GLN A 1 306 ? 9.044 -18.444 19.332 1.00 94.19 306 GLN A C 1
ATOM 2309 O O . GLN A 1 306 ? 8.605 -19.508 18.880 1.00 94.19 306 GLN A O 1
ATOM 2314 N N . LYS A 1 307 ? 8.380 -17.808 20.310 1.00 92.44 307 LYS A N 1
ATOM 2315 C CA . LYS A 1 307 ? 7.036 -18.222 20.739 1.00 92.44 307 LYS A CA 1
ATOM 2316 C C . LYS A 1 307 ? 5.955 -17.801 19.748 1.00 92.44 307 LYS A C 1
ATOM 2318 O O . LYS A 1 307 ? 4.983 -18.540 19.627 1.00 92.44 307 LYS A O 1
ATOM 2323 N N . GLU A 1 308 ? 6.161 -16.689 19.057 1.00 89.12 308 GLU A N 1
ATOM 2324 C CA . GLU A 1 308 ? 5.201 -16.028 18.171 1.00 89.12 308 GLU A CA 1
ATOM 2325 C C . GLU A 1 308 ? 5.429 -16.402 16.698 1.00 89.12 308 GLU A C 1
ATOM 2327 O O . GLU A 1 308 ? 4.492 -16.815 16.024 1.00 89.12 308 GLU A O 1
ATOM 2332 N N . TYR A 1 309 ? 6.686 -16.377 16.248 1.00 92.31 309 TYR A N 1
ATOM 2333 C CA . TYR A 1 309 ? 7.122 -16.688 14.888 1.00 92.31 309 TYR A CA 1
ATOM 2334 C C . TYR A 1 309 ? 7.859 -18.032 14.878 1.00 92.31 309 TYR A C 1
ATOM 2336 O O . TYR A 1 309 ? 9.000 -18.147 15.333 1.00 92.31 309 TYR A O 1
ATOM 2344 N N . LYS A 1 310 ? 7.172 -19.083 14.430 1.00 92.12 310 LYS A N 1
ATOM 2345 C CA . LYS A 1 310 ? 7.661 -20.468 14.399 1.00 92.12 310 LYS A CA 1
ATOM 2346 C C . LYS A 1 310 ? 8.477 -20.785 13.158 1.00 92.12 310 LYS A C 1
ATOM 2348 O O . LYS A 1 310 ? 9.301 -21.697 13.216 1.00 92.12 310 LYS A O 1
ATOM 2353 N N . LYS A 1 311 ? 8.223 -20.080 12.059 1.00 90.88 311 LYS A N 1
ATOM 2354 C CA . LYS A 1 311 ? 8.886 -20.273 10.770 1.00 90.88 311 LYS A CA 1
ATOM 2355 C C . LYS A 1 311 ? 10.061 -19.316 10.590 1.00 90.88 311 LYS A C 1
ATOM 2357 O O . LYS A 1 311 ? 11.086 -19.738 10.061 1.00 90.88 311 LYS A O 1
ATOM 2362 N N . CYS A 1 312 ? 9.951 -18.071 11.056 1.00 91.62 312 CYS A N 1
ATOM 2363 C CA . CYS A 1 312 ? 11.041 -17.099 10.938 1.00 91.62 312 CYS A CA 1
ATOM 2364 C C . CYS A 1 312 ? 12.336 -17.594 11.604 1.00 91.62 312 CYS A C 1
ATOM 2366 O O . CYS A 1 312 ? 12.342 -18.112 12.725 1.00 91.62 312 CYS A O 1
ATOM 2368 N N . LYS A 1 313 ? 13.476 -17.352 10.953 1.00 95.38 313 LYS A N 1
ATOM 2369 C CA . LYS A 1 313 ? 14.794 -17.605 11.539 1.00 95.38 313 LYS A CA 1
ATOM 2370 C C . LYS A 1 313 ? 15.173 -16.449 12.460 1.00 95.38 313 LYS A C 1
ATOM 2372 O O . LYS A 1 313 ? 15.395 -15.340 11.993 1.00 95.38 313 LYS A O 1
ATOM 2377 N N . ILE A 1 314 ? 15.317 -16.698 13.759 1.00 96.94 314 ILE A N 1
ATOM 2378 C CA . ILE A 1 314 ? 15.648 -15.637 14.727 1.00 96.94 314 ILE A CA 1
ATOM 2379 C C . ILE A 1 314 ? 17.100 -15.762 15.185 1.00 96.94 314 ILE A C 1
ATOM 2381 O O . ILE A 1 314 ? 17.477 -16.771 15.789 1.00 96.94 314 ILE A O 1
ATOM 2385 N N . VAL A 1 315 ? 17.914 -14.747 14.894 1.00 93.38 315 VAL A N 1
ATOM 2386 C CA . VAL A 1 315 ? 19.373 -14.743 15.087 1.00 93.38 315 VAL A CA 1
ATOM 2387 C C . VAL A 1 315 ? 19.771 -13.623 16.041 1.00 93.38 315 VAL A C 1
ATOM 2389 O O . VAL A 1 315 ? 19.368 -12.483 15.858 1.00 93.38 315 VAL A O 1
ATOM 2392 N N . VAL A 1 316 ? 20.582 -13.932 17.054 1.00 94.00 316 VAL A N 1
ATOM 2393 C CA . VAL A 1 316 ? 21.176 -12.906 17.925 1.00 94.00 316 VAL A CA 1
ATOM 2394 C C . VAL A 1 316 ? 22.401 -12.302 17.234 1.00 94.00 316 VAL A C 1
ATOM 2396 O O . VAL A 1 316 ? 23.282 -13.052 16.811 1.00 94.00 316 VAL A O 1
ATOM 2399 N N . GLY A 1 317 ? 22.474 -10.971 17.161 1.00 80.88 317 GLY A N 1
ATOM 2400 C CA . GLY A 1 317 ? 23.587 -10.228 16.550 1.00 80.88 317 GLY A CA 1
ATOM 2401 C C . GLY A 1 317 ? 23.231 -9.547 15.224 1.00 80.88 317 GLY A C 1
ATOM 2402 O O . GLY A 1 317 ? 22.089 -9.608 14.781 1.00 80.88 317 GLY A O 1
ATOM 2403 N N . GLU A 1 318 ? 24.204 -8.870 14.609 1.00 82.44 318 GLU A N 1
ATOM 2404 C CA . GLU A 1 318 ? 23.992 -8.053 13.405 1.00 82.44 318 GLU A CA 1
ATOM 2405 C C . GLU A 1 318 ? 23.833 -8.884 12.110 1.00 82.44 318 GLU A C 1
ATOM 2407 O O . GLU A 1 318 ? 24.392 -9.985 11.991 1.00 82.44 318 GLU A O 1
ATOM 2412 N N . PRO A 1 319 ? 23.130 -8.359 11.091 1.00 78.44 319 PRO A N 1
ATOM 2413 C CA . PRO A 1 319 ? 23.101 -8.961 9.762 1.00 78.44 319 PRO A CA 1
ATOM 2414 C C . PRO A 1 319 ? 24.482 -8.946 9.077 1.00 78.44 319 PRO A C 1
ATOM 2416 O O . PRO A 1 319 ? 24.999 -7.893 8.718 1.00 78.44 319 PRO A O 1
ATOM 2419 N N . GLY A 1 320 ? 25.051 -10.125 8.798 1.00 67.69 320 GLY A N 1
ATOM 2420 C CA . GLY A 1 320 ? 26.104 -10.281 7.783 1.00 67.69 320 GLY A CA 1
ATOM 2421 C C . GLY A 1 320 ? 27.573 -10.080 8.195 1.00 67.69 320 GLY A C 1
ATOM 2422 O O . GLY A 1 320 ? 28.361 -9.684 7.341 1.00 67.69 320 GLY A O 1
ATOM 2423 N N . ALA A 1 321 ? 27.998 -10.396 9.422 1.00 54.81 321 ALA A N 1
ATOM 2424 C CA . ALA A 1 321 ? 29.434 -10.441 9.756 1.00 54.81 321 ALA A CA 1
ATOM 2425 C C . ALA A 1 321 ? 30.225 -11.397 8.810 1.00 54.81 321 ALA A C 1
ATOM 2427 O O . ALA A 1 321 ? 29.929 -12.593 8.763 1.00 54.81 321 ALA A O 1
ATOM 2428 N N . LYS A 1 322 ? 31.219 -10.885 8.052 1.00 57.97 322 LYS A N 1
ATOM 2429 C CA . LYS A 1 322 ? 32.054 -11.630 7.066 1.00 57.97 322 LYS A CA 1
ATOM 2430 C C . LYS A 1 322 ? 33.566 -11.574 7.370 1.00 57.97 322 LYS A C 1
ATOM 2432 O O . LYS A 1 322 ? 34.039 -10.609 7.970 1.00 57.97 322 LYS A O 1
ATOM 2437 N N . ASN A 1 323 ? 34.330 -12.577 6.909 1.00 68.81 323 ASN A N 1
ATOM 2438 C CA . ASN A 1 323 ? 35.798 -12.675 7.059 1.00 68.81 323 ASN A CA 1
ATOM 2439 C C . ASN A 1 323 ? 36.573 -11.703 6.129 1.00 68.81 323 ASN A C 1
ATOM 2441 O O . ASN A 1 323 ? 35.981 -11.097 5.236 1.00 68.81 323 ASN A O 1
ATOM 2445 N N . LYS A 1 324 ? 37.902 -11.560 6.308 1.00 76.81 324 LYS A N 1
ATOM 2446 C CA . LYS A 1 324 ? 38.819 -10.780 5.436 1.00 76.81 324 LYS A CA 1
ATOM 2447 C C . LYS A 1 324 ? 39.965 -11.646 4.884 1.00 76.81 324 LYS A C 1
ATOM 2449 O O . LYS A 1 324 ? 40.480 -12.491 5.613 1.00 76.81 324 LYS A O 1
ATOM 2454 N N . TYR A 1 325 ? 40.395 -11.394 3.642 1.00 84.88 325 TYR A N 1
ATOM 2455 C CA . TYR A 1 325 ? 41.473 -12.103 2.934 1.00 84.88 325 TYR A CA 1
ATOM 2456 C C . TYR A 1 325 ? 42.454 -11.145 2.236 1.00 84.88 325 TYR A C 1
ATOM 2458 O O . TYR A 1 325 ? 42.073 -10.065 1.795 1.00 84.88 325 TYR A O 1
ATOM 2466 N N . LYS A 1 326 ? 43.723 -11.542 2.111 1.00 91.88 326 LYS A N 1
ATOM 2467 C CA . LYS A 1 326 ? 44.820 -10.722 1.572 1.00 91.88 326 LYS A CA 1
ATOM 2468 C C . LYS A 1 326 ? 44.983 -10.875 0.055 1.00 91.88 326 LYS A C 1
ATOM 2470 O O . LYS A 1 326 ? 45.019 -12.002 -0.437 1.00 91.88 326 LYS A O 1
ATOM 2475 N N . VAL A 1 327 ? 45.170 -9.764 -0.662 1.00 93.25 327 VAL A N 1
ATOM 2476 C CA . VAL A 1 327 ? 45.413 -9.738 -2.121 1.00 93.25 327 VAL A CA 1
ATOM 2477 C C . VAL A 1 327 ? 46.803 -9.176 -2.430 1.00 93.25 327 VAL A C 1
ATOM 2479 O O . VAL A 1 327 ? 47.119 -8.067 -2.011 1.00 93.25 327 VAL A O 1
ATOM 2482 N N . THR A 1 328 ? 47.634 -9.900 -3.183 1.00 94.25 328 THR A N 1
ATOM 2483 C CA . THR A 1 328 ? 48.958 -9.454 -3.659 1.00 94.25 328 THR A CA 1
ATOM 2484 C C . THR A 1 328 ? 49.087 -9.565 -5.180 1.00 94.25 328 THR A C 1
ATOM 2486 O O . THR A 1 328 ? 48.522 -10.464 -5.799 1.00 94.25 328 THR A O 1
ATOM 2489 N N . TYR A 1 329 ? 49.827 -8.638 -5.800 1.00 95.06 329 TYR A N 1
ATOM 2490 C CA . TYR A 1 329 ? 50.151 -8.677 -7.233 1.00 95.06 329 TYR A CA 1
ATOM 2491 C C . TYR A 1 329 ? 51.564 -8.143 -7.566 1.00 95.06 329 TYR A C 1
ATOM 2493 O O . TYR A 1 329 ? 52.081 -7.279 -6.847 1.00 95.06 329 TYR A O 1
ATOM 2501 N N . SER A 1 330 ? 52.187 -8.648 -8.649 1.00 93.94 330 SER A N 1
ATOM 2502 C CA . SER A 1 330 ? 53.537 -8.277 -9.144 1.00 93.94 330 SER A CA 1
ATOM 2503 C C . SER A 1 330 ? 53.769 -8.562 -10.655 1.00 93.94 330 SER A C 1
ATOM 2505 O O . SER A 1 330 ? 52.953 -9.231 -11.284 1.00 93.94 330 SER A O 1
ATOM 2507 N N . TRP A 1 331 ? 54.861 -8.072 -11.277 1.00 95.56 331 TRP A N 1
ATOM 2508 C CA . TRP A 1 331 ? 55.174 -8.327 -12.706 1.00 95.56 331 TRP A CA 1
ATOM 2509 C C . TRP A 1 331 ? 56.674 -8.367 -13.066 1.00 95.56 331 TRP A C 1
ATOM 2511 O O . TRP A 1 331 ? 57.513 -7.889 -12.305 1.00 95.56 331 TRP A O 1
ATOM 2521 N N . THR A 1 332 ? 57.012 -8.914 -14.250 1.00 88.00 332 THR A N 1
ATOM 2522 C CA . THR A 1 332 ? 58.387 -9.029 -14.788 1.00 88.00 332 THR A CA 1
ATOM 2523 C C . THR A 1 332 ? 58.452 -9.013 -16.337 1.00 88.00 332 THR A C 1
ATOM 2525 O O . THR A 1 332 ? 57.544 -9.527 -16.988 1.00 88.00 332 THR A O 1
ATOM 2528 N N . PRO A 1 333 ? 59.506 -8.463 -16.978 1.00 86.62 333 PRO A N 1
ATOM 2529 C CA . PRO A 1 333 ? 60.527 -7.598 -16.392 1.00 86.62 333 PRO A CA 1
ATOM 2530 C C . PRO A 1 333 ? 59.929 -6.242 -15.985 1.00 86.62 333 PRO A C 1
ATOM 2532 O O . PRO A 1 333 ? 58.908 -5.809 -16.517 1.00 86.62 333 PRO A O 1
ATOM 2535 N N . ASN A 1 334 ? 60.577 -5.536 -15.056 1.00 84.38 334 ASN A N 1
ATOM 2536 C CA . ASN A 1 334 ? 60.041 -4.292 -14.479 1.00 84.38 334 ASN A CA 1
ATOM 2537 C C . ASN A 1 334 ? 59.779 -3.181 -15.515 1.00 84.38 334 ASN A C 1
ATOM 2539 O O . ASN A 1 334 ? 58.968 -2.293 -15.272 1.00 84.38 334 ASN A O 1
ATOM 2543 N N . ASN A 1 335 ? 60.470 -3.201 -16.660 1.00 83.94 335 ASN A N 1
ATOM 2544 C CA . ASN A 1 335 ? 60.279 -2.253 -17.761 1.00 83.94 335 ASN A CA 1
ATOM 2545 C C . ASN A 1 335 ? 59.200 -2.684 -18.773 1.00 83.94 335 ASN A C 1
ATOM 2547 O O . ASN A 1 335 ? 58.903 -1.897 -19.674 1.00 83.94 335 ASN A O 1
ATOM 2551 N N . GLY A 1 336 ? 58.642 -3.890 -18.636 1.00 81.94 336 GLY A N 1
ATOM 2552 C CA . GLY A 1 336 ? 57.695 -4.485 -19.579 1.00 81.94 336 GLY A CA 1
ATOM 2553 C C . GLY A 1 336 ? 56.282 -3.903 -19.513 1.00 81.94 336 GLY A C 1
ATOM 2554 O O . GLY A 1 336 ? 55.560 -3.974 -20.503 1.00 81.94 336 GLY A O 1
ATOM 2555 N N . GLY A 1 337 ? 55.892 -3.277 -18.396 1.00 89.31 337 GLY A N 1
ATOM 2556 C CA . GLY A 1 337 ? 54.549 -2.721 -18.211 1.00 89.31 337 GLY A CA 1
ATOM 2557 C C . GLY A 1 337 ? 54.276 -2.199 -16.798 1.00 89.31 337 GLY A C 1
ATOM 2558 O O . GLY A 1 337 ? 55.209 -1.904 -16.049 1.00 89.31 337 GLY A O 1
ATOM 2559 N N . ALA A 1 338 ? 52.993 -2.083 -16.451 1.00 90.62 338 ALA A N 1
ATOM 2560 C CA . ALA A 1 338 ? 52.491 -1.694 -15.130 1.00 90.62 338 ALA A CA 1
ATOM 2561 C C . ALA A 1 338 ? 51.233 -2.498 -14.750 1.00 90.62 338 ALA A C 1
ATOM 2563 O O . ALA A 1 338 ? 50.540 -2.997 -15.641 1.00 90.62 338 ALA A O 1
ATOM 2564 N N . MET A 1 339 ? 50.930 -2.591 -13.447 1.00 93.56 339 MET A N 1
ATOM 2565 C CA . MET A 1 339 ? 49.697 -3.198 -12.928 1.00 93.56 339 MET A CA 1
ATOM 2566 C C . MET A 1 339 ? 48.963 -2.297 -11.929 1.00 93.56 339 MET A C 1
ATOM 2568 O O . MET A 1 339 ? 49.599 -1.569 -11.168 1.00 93.56 339 MET A O 1
ATOM 2572 N N . GLU A 1 340 ? 47.637 -2.405 -11.907 1.00 92.75 340 GLU A N 1
ATOM 2573 C CA . GLU A 1 340 ? 46.722 -1.708 -10.991 1.00 92.75 340 GLU A CA 1
ATOM 2574 C C . GLU A 1 340 ? 45.568 -2.645 -10.585 1.00 92.75 340 GLU A C 1
ATOM 2576 O O . GLU A 1 340 ? 45.206 -3.541 -11.354 1.00 92.75 340 GLU A O 1
ATOM 2581 N N . ALA A 1 341 ? 45.014 -2.481 -9.379 1.00 91.75 341 ALA A N 1
ATOM 2582 C CA . ALA A 1 341 ? 43.939 -3.327 -8.859 1.00 91.75 341 ALA A CA 1
ATOM 2583 C C . ALA A 1 341 ? 42.863 -2.509 -8.134 1.00 91.75 341 ALA A C 1
ATOM 2585 O O . ALA A 1 341 ? 43.183 -1.521 -7.478 1.00 91.75 341 ALA A O 1
ATOM 2586 N N . TRP A 1 342 ? 41.597 -2.923 -8.243 1.00 90.38 342 TRP A N 1
ATOM 2587 C CA . TRP A 1 342 ? 40.463 -2.230 -7.623 1.00 90.38 342 TRP A CA 1
ATOM 2588 C C . TRP A 1 342 ? 39.277 -3.157 -7.321 1.00 90.38 342 TRP A C 1
ATOM 2590 O O . TRP A 1 342 ? 39.131 -4.225 -7.923 1.00 90.38 342 TRP A O 1
ATOM 2600 N N . THR A 1 343 ? 38.412 -2.748 -6.389 1.00 85.06 343 THR A N 1
ATOM 2601 C CA . THR A 1 343 ? 37.153 -3.448 -6.068 1.00 85.06 343 THR A CA 1
ATOM 2602 C C . THR A 1 343 ? 35.946 -2.862 -6.812 1.00 85.06 343 THR A C 1
ATOM 2604 O O . THR A 1 343 ? 36.046 -1.880 -7.558 1.00 85.06 343 THR A O 1
ATOM 2607 N N . THR A 1 344 ? 34.763 -3.452 -6.609 1.00 66.06 344 THR A N 1
ATOM 2608 C CA . THR A 1 344 ? 33.483 -2.879 -7.050 1.00 66.06 344 THR A CA 1
ATOM 2609 C C . THR A 1 344 ? 33.328 -1.438 -6.551 1.00 66.06 344 THR A C 1
ATOM 2611 O O . THR A 1 344 ? 33.365 -1.188 -5.351 1.00 66.06 344 THR A O 1
ATOM 2614 N N . GLY A 1 345 ? 33.131 -0.491 -7.476 1.00 53.06 345 GLY A N 1
ATOM 2615 C CA . GLY A 1 345 ? 33.070 0.944 -7.166 1.00 53.06 345 GLY A CA 1
ATOM 2616 C C . GLY A 1 345 ? 34.374 1.715 -7.413 1.00 53.06 345 GLY A C 1
ATOM 2617 O O . GLY A 1 345 ? 34.443 2.883 -7.047 1.00 53.06 345 GLY A O 1
ATOM 2618 N N . ASN A 1 346 ? 35.376 1.098 -8.058 1.00 63.81 346 ASN A N 1
ATOM 2619 C CA . ASN A 1 346 ? 36.664 1.714 -8.424 1.00 63.81 346 ASN A CA 1
ATOM 2620 C C . ASN A 1 346 ? 37.490 2.193 -7.219 1.00 63.81 346 ASN A C 1
ATOM 2622 O O . ASN A 1 346 ? 38.191 3.198 -7.304 1.00 63.81 346 ASN A O 1
ATOM 2626 N N . MET A 1 347 ? 37.408 1.484 -6.092 1.00 66.94 347 MET A N 1
ATOM 2627 C CA . MET A 1 347 ? 38.322 1.722 -4.977 1.00 66.94 347 MET A CA 1
ATOM 2628 C C . MET A 1 347 ? 39.645 1.001 -5.223 1.00 66.94 347 MET A C 1
ATOM 2630 O O . MET A 1 347 ? 39.643 -0.218 -5.399 1.00 66.94 347 MET A O 1
ATOM 2634 N N . ASP A 1 348 ? 40.748 1.746 -5.196 1.00 84.56 348 ASP A N 1
ATOM 2635 C CA . ASP A 1 348 ? 42.101 1.209 -5.355 1.00 84.56 348 ASP A CA 1
ATOM 2636 C C . ASP A 1 348 ? 42.426 0.168 -4.274 1.00 84.56 348 ASP A C 1
ATOM 2638 O O . ASP A 1 348 ? 42.183 0.397 -3.090 1.00 84.56 348 ASP A O 1
ATOM 2642 N N . VAL A 1 349 ? 43.025 -0.952 -4.684 1.00 87.62 349 VAL A N 1
ATOM 2643 C CA . VAL A 1 349 ? 43.533 -2.011 -3.800 1.00 87.62 349 VAL A CA 1
ATOM 2644 C C . VAL A 1 349 ? 45.049 -2.035 -3.895 1.00 87.62 349 VAL A C 1
ATOM 2646 O O . VAL A 1 349 ? 45.609 -2.315 -4.956 1.00 87.62 349 VAL A O 1
ATOM 2649 N N . GLN A 1 350 ? 45.736 -1.774 -2.785 1.00 92.00 350 GLN A N 1
ATOM 2650 C CA . GLN A 1 350 ? 47.193 -1.862 -2.747 1.00 92.00 350 GLN A CA 1
ATOM 2651 C C . GLN A 1 350 ? 47.647 -3.322 -2.615 1.00 92.00 350 GLN A C 1
ATOM 2653 O O . GLN A 1 350 ? 47.036 -4.128 -1.913 1.00 92.00 350 GLN A O 1
ATOM 2658 N N . SER A 1 351 ? 48.763 -3.680 -3.259 1.00 93.00 351 SER A N 1
ATOM 2659 C CA . SER A 1 351 ? 49.339 -5.026 -3.121 1.00 93.00 351 SER A CA 1
ATOM 2660 C C . SER A 1 351 ? 49.683 -5.313 -1.650 1.00 93.00 351 SER A C 1
ATOM 2662 O O . SER A 1 351 ? 50.505 -4.630 -1.038 1.00 93.00 351 SER A O 1
ATOM 2664 N N . GLY A 1 352 ? 49.043 -6.333 -1.078 1.00 88.19 352 GLY A N 1
ATOM 2665 C CA . GLY A 1 352 ? 49.154 -6.742 0.320 1.00 88.19 352 GLY A CA 1
ATOM 2666 C C . GLY A 1 352 ? 47.984 -6.337 1.225 1.00 88.19 352 GLY A C 1
ATOM 2667 O O . GLY A 1 352 ? 48.043 -6.651 2.414 1.00 88.19 352 GLY A O 1
ATOM 2668 N N . GLU A 1 353 ? 46.954 -5.673 0.702 1.00 88.81 353 GLU A N 1
ATOM 2669 C CA . GLU A 1 353 ? 45.777 -5.214 1.452 1.00 88.81 353 GLU A CA 1
ATOM 2670 C C . GLU A 1 353 ? 44.795 -6.355 1.803 1.00 88.81 353 GLU A C 1
ATOM 2672 O O . GLU A 1 353 ? 44.694 -7.351 1.080 1.00 88.81 353 GLU A O 1
ATOM 2677 N N . GLU A 1 354 ? 44.088 -6.226 2.936 1.00 85.31 354 GLU A N 1
ATOM 2678 C CA . GLU A 1 354 ? 43.062 -7.176 3.398 1.00 85.31 354 GLU A CA 1
ATOM 2679 C C . GLU A 1 354 ? 41.650 -6.717 3.001 1.00 85.31 354 GLU A C 1
ATOM 2681 O O . GLU A 1 354 ? 41.185 -5.660 3.427 1.00 85.31 354 GLU A O 1
ATOM 2686 N N . ILE A 1 355 ? 40.941 -7.553 2.243 1.00 81.75 355 ILE A N 1
ATOM 2687 C CA . ILE A 1 355 ? 39.649 -7.268 1.609 1.00 81.75 355 ILE A CA 1
ATOM 2688 C C . ILE A 1 355 ? 38.578 -8.244 2.121 1.00 81.75 355 ILE A C 1
ATOM 2690 O O . ILE A 1 355 ? 38.863 -9.412 2.383 1.00 81.75 355 ILE A O 1
ATOM 2694 N N . TYR A 1 356 ? 37.334 -7.783 2.284 1.00 74.25 356 TYR A N 1
ATOM 2695 C CA . TYR A 1 356 ? 36.235 -8.615 2.791 1.00 74.25 356 TYR A CA 1
ATOM 2696 C C . TYR A 1 356 ? 35.880 -9.781 1.855 1.00 74.25 356 TYR A C 1
ATOM 2698 O O . TYR A 1 356 ? 35.863 -9.643 0.630 1.00 74.25 356 TYR A O 1
ATOM 2706 N N . GLU A 1 357 ? 35.517 -10.914 2.449 1.00 79.94 357 GLU A N 1
ATOM 2707 C CA . GLU A 1 357 ? 35.014 -12.112 1.776 1.00 79.94 357 GLU A CA 1
ATOM 2708 C C . GLU A 1 357 ? 33.817 -11.807 0.858 1.00 79.94 357 GLU A C 1
ATOM 2710 O O . GLU A 1 357 ? 32.859 -11.120 1.224 1.00 79.94 357 GLU A O 1
ATOM 2715 N N . GLY A 1 358 ? 33.870 -12.334 -0.364 1.00 72.12 358 GLY A N 1
ATOM 2716 C CA . GLY A 1 358 ? 32.874 -12.129 -1.412 1.00 72.12 358 GLY A CA 1
ATOM 2717 C C . GLY A 1 358 ? 33.007 -10.816 -2.187 1.00 72.12 358 GLY A C 1
ATOM 2718 O O . GLY A 1 358 ? 32.233 -10.603 -3.115 1.00 72.12 358 GLY A O 1
ATOM 2719 N N . THR A 1 359 ? 33.965 -9.947 -1.849 1.00 76.44 359 THR A N 1
ATOM 2720 C CA . THR A 1 359 ? 34.234 -8.726 -2.627 1.00 76.44 359 THR A CA 1
ATOM 2721 C C . THR A 1 359 ? 34.858 -9.098 -3.972 1.00 76.44 359 THR A C 1
ATOM 2723 O O . THR A 1 359 ? 35.783 -9.911 -4.014 1.00 76.44 359 THR A O 1
ATOM 2726 N N . MET A 1 360 ? 34.367 -8.511 -5.065 1.00 85.81 360 MET A N 1
ATOM 2727 C CA . MET A 1 360 ? 34.993 -8.647 -6.382 1.00 85.81 360 MET A CA 1
ATOM 2728 C C . MET A 1 360 ? 36.289 -7.834 -6.427 1.00 85.81 360 MET A C 1
ATOM 2730 O O . MET A 1 360 ? 36.317 -6.687 -5.975 1.00 85.81 360 MET A O 1
ATOM 2734 N N . VAL A 1 361 ? 37.340 -8.401 -7.013 1.00 89.19 361 VAL A N 1
ATOM 2735 C CA . VAL A 1 361 ? 38.628 -7.725 -7.213 1.00 89.19 361 VAL A CA 1
ATOM 2736 C C . VAL A 1 361 ? 39.042 -7.849 -8.673 1.00 89.19 361 VAL A C 1
ATOM 2738 O O . VAL A 1 361 ? 39.046 -8.944 -9.232 1.00 89.19 361 VAL A O 1
ATOM 2741 N N . ARG A 1 362 ? 39.404 -6.728 -9.295 1.00 92.31 362 ARG A N 1
ATOM 2742 C CA . ARG A 1 362 ? 39.954 -6.674 -10.654 1.00 92.31 362 ARG A CA 1
ATOM 2743 C C . ARG A 1 362 ? 41.413 -6.276 -10.598 1.00 92.31 362 ARG A C 1
ATOM 2745 O O . ARG A 1 362 ? 41.769 -5.369 -9.855 1.00 92.31 362 ARG A O 1
ATOM 2752 N N . ILE A 1 363 ? 42.239 -6.951 -11.388 1.00 94.19 363 ILE A N 1
ATOM 2753 C CA . ILE A 1 363 ? 43.671 -6.687 -11.505 1.00 94.19 363 ILE A CA 1
ATOM 2754 C C . ILE A 1 363 ? 43.990 -6.536 -12.987 1.00 94.19 363 ILE A C 1
ATOM 2756 O O . ILE A 1 363 ? 43.759 -7.451 -13.776 1.00 94.19 363 ILE A O 1
ATOM 2760 N N . LYS A 1 364 ? 44.531 -5.386 -13.371 1.00 92.75 364 LYS A N 1
ATOM 2761 C CA . LYS A 1 364 ? 44.876 -5.058 -14.752 1.00 92.75 364 LYS A CA 1
ATOM 2762 C C . LYS A 1 364 ? 46.377 -5.023 -14.943 1.00 92.75 364 LYS A C 1
ATOM 2764 O O . LYS A 1 364 ? 47.096 -4.505 -14.095 1.00 92.75 364 LYS A O 1
ATOM 2769 N N . ALA A 1 365 ? 46.830 -5.502 -16.097 1.00 92.94 365 ALA A N 1
ATOM 2770 C CA . ALA A 1 365 ? 48.197 -5.330 -16.565 1.00 92.94 365 ALA A CA 1
ATOM 2771 C C . ALA A 1 365 ? 48.218 -4.599 -17.911 1.00 92.94 365 ALA A C 1
ATOM 2773 O O . ALA A 1 365 ? 47.469 -4.936 -18.829 1.00 92.94 365 ALA A O 1
ATOM 2774 N N . THR A 1 366 ? 49.102 -3.609 -18.033 1.00 91.44 366 THR A N 1
ATOM 2775 C CA . THR A 1 366 ? 49.273 -2.796 -19.245 1.00 91.44 366 THR A CA 1
ATOM 2776 C C . THR A 1 366 ? 50.723 -2.882 -19.730 1.00 91.44 366 THR A C 1
ATOM 2778 O O . THR A 1 366 ? 51.615 -2.393 -19.030 1.00 91.44 366 THR A O 1
ATOM 2781 N N . PRO A 1 367 ? 50.994 -3.475 -20.909 1.00 87.69 367 PRO A N 1
ATOM 2782 C CA . PRO A 1 367 ? 52.327 -3.488 -21.507 1.00 87.69 367 PRO A CA 1
ATOM 2783 C C . PRO A 1 367 ? 52.818 -2.088 -21.870 1.00 87.69 367 PRO A C 1
ATOM 2785 O O . PRO A 1 367 ? 52.053 -1.242 -22.337 1.00 87.69 367 PRO A O 1
ATOM 2788 N N . ARG A 1 368 ? 54.124 -1.863 -21.733 1.00 79.94 368 ARG A N 1
ATOM 2789 C CA . ARG A 1 368 ? 54.812 -0.679 -22.256 1.00 79.94 368 ARG A CA 1
ATOM 2790 C C . ARG A 1 368 ? 55.126 -0.875 -23.744 1.00 79.94 368 ARG A C 1
ATOM 2792 O O . ARG A 1 368 ? 55.339 -1.996 -24.192 1.00 79.94 368 ARG A O 1
ATOM 2799 N N . GLY A 1 369 ? 55.184 0.216 -24.515 1.00 75.06 369 GLY A N 1
ATOM 2800 C CA . GLY A 1 369 ? 55.493 0.174 -25.951 1.00 75.06 369 GLY A CA 1
ATOM 2801 C C . GLY A 1 369 ? 56.736 -0.668 -26.269 1.00 75.06 369 GLY A C 1
ATOM 2802 O O . GLY A 1 369 ? 57.774 -0.506 -25.628 1.00 75.06 369 GLY A O 1
ATOM 2803 N N . GLY A 1 370 ? 56.598 -1.574 -27.239 1.00 71.50 370 GLY A N 1
ATOM 2804 C CA . GLY A 1 370 ? 57.599 -2.590 -27.572 1.00 71.50 370 GLY A CA 1
ATOM 2805 C C . GLY A 1 370 ? 57.367 -3.951 -26.909 1.00 71.50 370 GLY A C 1
ATOM 2806 O O . GLY A 1 370 ? 57.996 -4.908 -27.341 1.00 71.50 370 GLY A O 1
ATOM 2807 N N . TYR A 1 371 ? 56.444 -4.064 -25.941 1.00 79.94 371 TYR A N 1
ATOM 2808 C CA . TYR A 1 371 ? 56.095 -5.306 -25.242 1.00 79.94 371 TYR A CA 1
ATOM 2809 C C . TYR A 1 371 ? 54.614 -5.703 -25.423 1.00 79.94 371 TYR A C 1
ATOM 2811 O O . TYR A 1 371 ? 53.746 -4.870 -25.679 1.00 79.94 371 TYR A O 1
ATOM 2819 N N . LYS A 1 372 ? 54.327 -6.992 -25.249 1.00 85.12 372 LYS A N 1
ATOM 2820 C CA . LYS A 1 372 ? 53.026 -7.652 -25.106 1.00 85.12 372 LYS A CA 1
ATOM 2821 C C . LYS A 1 372 ? 53.009 -8.452 -23.802 1.00 85.12 372 LYS A C 1
ATOM 2823 O O . LYS A 1 372 ? 54.066 -8.776 -23.264 1.00 85.12 372 LYS A O 1
ATOM 2828 N N . ILE A 1 373 ? 51.828 -8.802 -23.307 1.00 89.75 373 ILE A N 1
ATOM 2829 C CA . ILE A 1 373 ? 51.707 -9.780 -22.217 1.00 89.75 373 ILE A CA 1
ATOM 2830 C C . ILE A 1 373 ? 52.065 -11.163 -22.771 1.00 89.75 373 ILE A C 1
ATOM 2832 O O . ILE A 1 373 ? 51.611 -11.528 -23.856 1.00 89.75 373 ILE A O 1
ATOM 2836 N N . ASP A 1 374 ? 52.912 -11.896 -22.053 1.00 89.94 374 ASP A N 1
ATOM 2837 C CA . ASP A 1 374 ? 53.285 -13.276 -22.366 1.00 89.94 374 ASP A CA 1
ATOM 2838 C C . ASP A 1 374 ? 52.351 -14.264 -21.654 1.00 89.94 374 ASP A C 1
ATOM 2840 O O . ASP A 1 374 ? 51.659 -15.032 -22.315 1.00 89.94 374 ASP A O 1
ATOM 2844 N N . HIS A 1 375 ? 52.277 -14.202 -20.318 1.00 92.25 375 HIS A N 1
ATOM 2845 C CA . HIS A 1 375 ? 51.370 -15.028 -19.513 1.00 92.25 375 HIS A CA 1
ATOM 2846 C C . HIS A 1 375 ? 51.102 -14.432 -18.119 1.00 92.25 375 HIS A C 1
ATOM 2848 O O . HIS A 1 375 ? 51.831 -13.557 -17.642 1.00 92.25 375 HIS A O 1
ATOM 2854 N N . TRP A 1 376 ? 50.064 -14.950 -17.455 1.00 95.19 376 TRP A N 1
ATOM 2855 C CA . TRP A 1 376 ? 49.681 -14.645 -16.072 1.00 95.19 376 TRP A CA 1
ATOM 2856 C C . TRP A 1 376 ? 49.874 -15.875 -15.180 1.00 95.19 376 TRP A C 1
ATOM 2858 O O . TRP A 1 376 ? 49.675 -17.000 -15.632 1.00 95.19 376 TRP A O 1
ATOM 2868 N N . THR A 1 377 ? 50.188 -15.663 -13.905 1.00 93.44 377 THR A N 1
ATOM 2869 C CA . THR A 1 377 ? 50.297 -16.701 -12.872 1.00 93.44 377 THR A CA 1
ATOM 2870 C C . THR A 1 377 ? 49.475 -16.291 -11.652 1.00 93.44 377 THR A C 1
ATOM 2872 O O . THR A 1 377 ? 49.642 -15.180 -11.157 1.00 93.44 377 THR A O 1
ATOM 2875 N N . VAL A 1 378 ? 48.605 -17.166 -11.147 1.00 93.25 378 VAL A N 1
ATOM 2876 C CA . VAL A 1 378 ? 47.751 -16.927 -9.969 1.00 93.25 378 VAL A CA 1
ATOM 2877 C C . VAL A 1 378 ? 47.986 -18.040 -8.954 1.00 93.25 378 VAL A C 1
ATOM 2879 O O . VAL A 1 378 ? 47.908 -19.216 -9.292 1.00 93.25 378 VAL A O 1
ATOM 2882 N N . ASN A 1 379 ? 48.312 -17.683 -7.712 1.00 92.38 379 ASN A N 1
ATOM 2883 C CA . ASN A 1 379 ? 48.640 -18.607 -6.621 1.00 92.38 379 ASN A CA 1
ATOM 2884 C C . ASN A 1 379 ? 49.698 -19.669 -6.995 1.00 92.38 379 ASN A C 1
ATOM 2886 O O . ASN A 1 379 ? 49.686 -20.784 -6.479 1.00 92.38 379 ASN A O 1
ATOM 2890 N N . GLY A 1 380 ? 50.630 -19.311 -7.885 1.00 86.00 380 GLY A N 1
ATOM 2891 C CA . GLY A 1 380 ? 51.703 -20.189 -8.362 1.00 86.00 380 GLY A CA 1
ATOM 2892 C C . GLY A 1 380 ? 51.380 -21.016 -9.612 1.00 86.00 380 GLY A C 1
ATOM 2893 O O . GLY A 1 380 ? 52.275 -21.699 -10.106 1.00 86.00 380 GLY A O 1
ATOM 2894 N N . GLU A 1 381 ? 50.165 -20.932 -10.163 1.00 90.44 381 GLU A N 1
ATOM 2895 C CA . GLU A 1 381 ? 49.757 -21.652 -11.377 1.00 90.44 381 GLU A CA 1
ATOM 2896 C C . GLU A 1 381 ? 49.586 -20.706 -12.573 1.00 90.44 381 GLU A C 1
ATOM 2898 O O . GLU A 1 381 ? 48.984 -19.639 -12.455 1.00 90.44 381 GLU A O 1
ATOM 2903 N N . THR A 1 382 ? 50.122 -21.078 -13.738 1.00 91.00 382 THR A N 1
ATOM 2904 C CA . THR A 1 382 ? 50.001 -20.279 -14.968 1.00 91.00 382 THR A CA 1
ATOM 2905 C C . THR A 1 382 ? 48.591 -20.385 -15.545 1.00 91.00 382 THR A C 1
ATOM 2907 O O . THR A 1 382 ? 48.100 -21.487 -15.794 1.00 91.00 382 THR A O 1
ATOM 2910 N N . LEU A 1 383 ? 47.953 -19.242 -15.800 1.00 90.00 383 LEU A N 1
ATOM 2911 C CA . LEU A 1 383 ? 46.641 -19.190 -16.437 1.00 90.00 383 LEU A CA 1
ATOM 2912 C C . LEU A 1 383 ? 46.732 -19.657 -17.891 1.00 90.00 383 LEU A C 1
ATOM 2914 O O . LEU A 1 383 ? 47.633 -19.270 -18.634 1.00 90.00 383 LEU A O 1
ATOM 2918 N N . THR A 1 384 ? 45.768 -20.482 -18.287 1.00 81.12 384 THR A N 1
ATOM 2919 C CA . THR A 1 384 ? 45.650 -21.019 -19.653 1.00 81.12 384 THR A CA 1
ATOM 2920 C C . THR A 1 384 ? 44.500 -20.393 -20.440 1.00 81.12 384 THR A C 1
ATOM 2922 O O . THR A 1 384 ? 44.434 -20.556 -21.656 1.00 81.12 384 THR A O 1
ATOM 2925 N N . GLU A 1 385 ? 43.616 -19.662 -19.760 1.00 77.25 385 GLU A N 1
ATOM 2926 C CA . GLU A 1 385 ? 42.456 -18.998 -20.347 1.00 77.25 385 GLU A CA 1
ATOM 2927 C C . GLU A 1 385 ? 42.811 -17.599 -20.866 1.00 77.25 385 GLU A C 1
ATOM 2929 O O . GLU A 1 385 ? 43.632 -16.884 -20.286 1.00 77.25 385 GLU A O 1
ATOM 2934 N N . GLU A 1 386 ? 42.185 -17.206 -21.976 1.00 74.81 386 GLU A N 1
ATOM 2935 C CA . GLU A 1 386 ? 42.395 -15.899 -22.592 1.00 74.81 386 GLU A CA 1
ATOM 2936 C C . GLU A 1 386 ? 41.615 -14.821 -21.824 1.00 74.81 386 GLU A C 1
ATOM 2938 O O . GLU A 1 386 ? 40.395 -14.903 -21.672 1.00 74.81 386 GLU A O 1
ATOM 2943 N N . LEU A 1 387 ? 42.325 -13.810 -21.317 1.00 85.94 387 LEU A N 1
ATOM 2944 C CA . LEU A 1 387 ? 41.733 -12.748 -20.503 1.00 85.94 387 LEU A CA 1
ATOM 2945 C C . LEU A 1 387 ? 41.174 -11.601 -21.360 1.00 85.94 387 LEU A C 1
ATOM 2947 O O . LEU A 1 387 ? 41.757 -11.264 -22.396 1.00 85.94 387 LEU A O 1
ATOM 2951 N N . PRO A 1 388 ? 40.085 -10.945 -20.916 1.00 83.00 388 PRO A N 1
ATOM 2952 C CA . PRO A 1 388 ? 39.490 -9.824 -21.631 1.00 83.00 388 PRO A CA 1
ATOM 2953 C C . PRO A 1 388 ? 40.468 -8.649 -21.770 1.00 83.00 388 PRO A C 1
ATOM 2955 O O . PRO A 1 388 ? 41.153 -8.261 -20.818 1.00 83.00 388 PRO A O 1
ATOM 2958 N N . SER A 1 389 ? 40.508 -8.070 -22.973 1.00 75.56 389 SER A N 1
ATOM 2959 C CA . SER A 1 389 ? 41.353 -6.923 -23.308 1.00 75.56 389 SER A CA 1
ATOM 2960 C C . SER A 1 389 ? 40.680 -5.589 -22.977 1.00 75.56 389 SER A C 1
ATOM 2962 O O . SER A 1 389 ? 39.510 -5.397 -23.310 1.00 75.56 389 SER A O 1
ATOM 2964 N N . GLU A 1 390 ? 41.433 -4.635 -22.429 1.00 65.06 390 GLU A N 1
ATOM 2965 C CA . GLU A 1 390 ? 40.980 -3.257 -22.197 1.00 65.06 390 GLU A CA 1
ATOM 2966 C C . GLU A 1 390 ? 41.977 -2.249 -22.801 1.00 65.06 390 GLU A C 1
ATOM 2968 O O . GLU A 1 390 ? 43.179 -2.280 -22.518 1.00 65.06 390 GLU A O 1
ATOM 2973 N N . GLY A 1 391 ? 41.484 -1.347 -23.657 1.00 60.94 391 GLY A N 1
ATOM 2974 C CA . GLY A 1 391 ? 42.331 -0.469 -24.474 1.00 60.94 391 GLY A CA 1
ATOM 2975 C C . GLY A 1 391 ? 43.033 -1.219 -25.615 1.00 60.94 391 GLY A C 1
ATOM 2976 O O . GLY A 1 391 ? 42.584 -2.276 -26.047 1.00 60.94 391 GLY A O 1
ATOM 2977 N N . THR A 1 392 ? 44.132 -0.670 -26.142 1.00 56.75 392 THR A N 1
ATOM 2978 C CA . THR A 1 392 ? 44.832 -1.253 -27.305 1.00 56.75 392 THR A CA 1
ATOM 2979 C C . THR A 1 392 ? 45.768 -2.419 -26.963 1.00 56.75 392 THR A C 1
ATOM 2981 O O . THR A 1 392 ? 46.144 -3.149 -27.875 1.00 56.75 392 THR A O 1
ATOM 2984 N N . THR A 1 393 ? 46.172 -2.602 -25.694 1.00 67.81 393 THR A N 1
ATOM 2985 C CA . THR A 1 393 ? 47.185 -3.614 -25.303 1.00 67.81 393 THR A CA 1
ATOM 2986 C C . THR A 1 393 ? 47.034 -4.238 -23.900 1.00 67.81 393 THR A C 1
ATOM 2988 O O . THR A 1 393 ? 47.804 -5.144 -23.585 1.00 67.81 393 THR A O 1
ATOM 2991 N N . GLY A 1 394 ? 46.107 -3.791 -23.039 1.00 82.81 394 GLY A N 1
ATOM 2992 C CA . GLY A 1 394 ? 45.983 -4.281 -21.653 1.00 82.81 394 GLY A CA 1
ATOM 2993 C C . GLY A 1 394 ? 45.079 -5.511 -21.494 1.00 82.81 394 GLY A C 1
ATOM 2994 O O . GLY A 1 394 ? 44.200 -5.732 -22.323 1.00 82.81 394 GLY A O 1
ATOM 2995 N N . GLN A 1 395 ? 45.266 -6.284 -20.415 1.00 92.25 395 GLN A N 1
ATOM 2996 C CA . GLN A 1 395 ? 44.393 -7.404 -20.010 1.00 92.25 395 GLN A CA 1
ATOM 2997 C C . GLN A 1 395 ? 43.953 -7.267 -18.547 1.00 92.25 395 GLN A C 1
ATOM 2999 O O . GLN A 1 395 ? 44.710 -6.747 -17.721 1.00 92.25 395 GLN A O 1
ATOM 3004 N N . ILE A 1 396 ? 42.753 -7.763 -18.227 1.00 91.44 396 ILE A N 1
ATOM 3005 C CA . ILE A 1 396 ? 42.185 -7.750 -16.870 1.00 91.44 396 ILE A CA 1
ATOM 3006 C C . ILE A 1 396 ? 41.915 -9.175 -16.386 1.00 91.44 396 ILE A C 1
ATOM 3008 O O . ILE A 1 396 ? 41.202 -9.938 -17.035 1.00 91.44 396 ILE A O 1
ATOM 3012 N N . TYR A 1 397 ? 42.405 -9.492 -15.191 1.00 92.75 397 TYR A N 1
ATOM 3013 C CA . TYR A 1 397 ? 41.995 -10.652 -14.410 1.00 92.75 397 TYR A CA 1
ATOM 3014 C C . TYR A 1 397 ? 40.920 -10.239 -13.394 1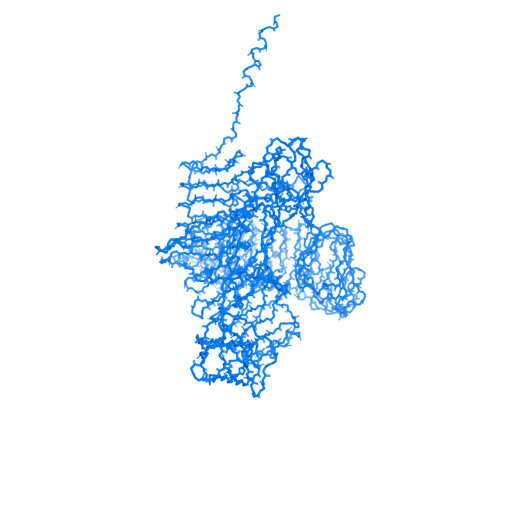.00 92.75 397 TYR A C 1
ATOM 3016 O O . TYR A 1 397 ? 41.115 -9.285 -12.638 1.00 92.75 397 TYR A O 1
ATOM 3024 N N . THR A 1 398 ? 39.780 -10.937 -13.381 1.00 91.75 398 THR A N 1
ATOM 3025 C CA . THR A 1 398 ? 38.658 -10.649 -12.470 1.00 91.75 398 THR A CA 1
ATOM 3026 C C . THR A 1 398 ? 38.446 -11.811 -11.512 1.00 91.75 398 THR A C 1
ATOM 3028 O O . THR A 1 398 ? 38.309 -12.956 -11.929 1.00 91.75 398 THR A O 1
ATOM 3031 N N . ILE A 1 399 ? 38.392 -11.496 -10.223 1.00 91.88 399 ILE A N 1
ATOM 3032 C CA . ILE A 1 399 ? 37.959 -12.394 -9.158 1.00 91.88 399 ILE A CA 1
ATOM 3033 C C . ILE A 1 399 ? 36.540 -11.965 -8.806 1.00 91.88 399 ILE A C 1
ATOM 3035 O O . ILE A 1 399 ? 36.364 -10.939 -8.153 1.00 91.88 399 ILE A O 1
ATOM 3039 N N . ASP A 1 400 ? 35.535 -12.723 -9.246 1.00 83.19 400 ASP A N 1
ATOM 3040 C CA . ASP A 1 400 ? 34.125 -12.338 -9.083 1.00 83.19 400 ASP A CA 1
ATOM 3041 C C . ASP A 1 400 ? 33.688 -12.264 -7.613 1.00 83.19 400 ASP A C 1
ATOM 3043 O O . ASP A 1 400 ? 32.868 -11.423 -7.247 1.00 83.19 400 ASP A O 1
ATOM 3047 N N . ALA A 1 401 ? 34.269 -13.111 -6.758 1.00 82.75 401 ALA A N 1
ATOM 3048 C CA . ALA A 1 401 ? 34.037 -13.115 -5.319 1.00 82.75 401 ALA A CA 1
ATOM 3049 C C . ALA A 1 401 ? 35.258 -13.678 -4.577 1.00 82.75 401 ALA A C 1
ATOM 3051 O O . ALA A 1 401 ? 35.626 -14.836 -4.765 1.00 82.75 401 ALA A O 1
ATOM 3052 N N . LEU A 1 402 ? 35.880 -12.880 -3.707 1.00 84.00 402 LEU A N 1
ATOM 3053 C CA . LEU A 1 402 ? 37.062 -13.291 -2.944 1.00 84.00 402 LEU A CA 1
ATOM 3054 C C . LEU A 1 402 ? 36.726 -14.359 -1.885 1.00 84.00 402 LEU A C 1
ATOM 3056 O O . LEU A 1 402 ? 35.937 -14.101 -0.981 1.00 84.00 402 LEU A O 1
ATOM 3060 N N . GLN A 1 403 ? 37.343 -15.540 -1.970 1.00 83.94 403 GLN A N 1
ATOM 3061 C CA . GLN A 1 403 ? 37.091 -16.684 -1.066 1.00 83.94 403 GLN A CA 1
ATOM 3062 C C . GLN A 1 403 ? 38.325 -17.104 -0.241 1.00 83.94 403 GLN A C 1
ATOM 3064 O O . GLN A 1 403 ? 38.280 -18.067 0.517 1.00 83.94 403 GLN A O 1
ATOM 3069 N N . GLY A 1 404 ? 39.454 -16.418 -0.412 1.00 87.75 404 GLY A N 1
ATOM 3070 C CA . GLY A 1 404 ? 40.724 -16.747 0.231 1.00 87.75 404 GLY A CA 1
ATOM 3071 C C . GLY A 1 404 ? 41.816 -15.759 -0.169 1.00 87.75 404 GLY A C 1
ATOM 3072 O O . GLY A 1 404 ? 41.567 -14.847 -0.956 1.00 87.75 404 GLY A O 1
ATOM 3073 N N . ASN A 1 405 ? 43.026 -15.932 0.369 1.00 92.06 405 ASN A N 1
ATOM 3074 C CA . ASN A 1 405 ? 44.176 -15.115 -0.032 1.00 92.06 405 ASN A CA 1
ATOM 3075 C C . ASN A 1 405 ? 44.538 -15.379 -1.501 1.00 92.06 405 ASN A C 1
ATOM 3077 O O . ASN A 1 405 ? 44.478 -16.526 -1.952 1.00 92.06 405 ASN A O 1
ATOM 3081 N N . VAL A 1 406 ? 44.949 -14.337 -2.223 1.00 92.75 406 VAL A N 1
ATOM 3082 C CA . VAL A 1 406 ? 45.302 -14.432 -3.645 1.00 92.75 406 VAL A CA 1
ATOM 3083 C C . VAL A 1 406 ? 46.614 -13.710 -3.931 1.00 92.75 406 VAL A C 1
ATOM 3085 O O . VAL A 1 406 ? 46.807 -12.589 -3.471 1.00 92.75 406 VAL A O 1
ATOM 3088 N N . ASP A 1 407 ? 47.476 -14.343 -4.726 1.00 94.25 407 ASP A N 1
ATOM 3089 C CA . ASP A 1 407 ? 48.748 -13.814 -5.215 1.00 94.25 407 ASP A CA 1
ATOM 3090 C C . ASP A 1 407 ? 48.827 -13.891 -6.750 1.00 94.25 407 ASP A C 1
ATOM 3092 O O . ASP A 1 407 ? 48.672 -14.969 -7.321 1.00 94.25 407 ASP A O 1
ATOM 3096 N N . VAL A 1 408 ? 49.050 -12.766 -7.437 1.00 95.50 408 VAL A N 1
ATOM 3097 C CA . VAL A 1 408 ? 49.029 -12.671 -8.914 1.00 95.50 408 VAL A CA 1
ATOM 3098 C C . VAL A 1 408 ? 50.356 -12.153 -9.476 1.00 95.50 408 VAL A C 1
ATOM 3100 O O . VAL A 1 408 ? 50.913 -11.175 -8.992 1.00 95.50 408 VAL A O 1
ATOM 3103 N N . THR A 1 409 ? 50.870 -12.768 -10.542 1.00 94.06 409 THR A N 1
ATOM 3104 C CA . THR A 1 409 ? 52.104 -12.345 -11.229 1.00 94.06 409 THR A CA 1
ATOM 3105 C C . THR A 1 409 ? 51.935 -12.297 -12.752 1.00 94.06 409 THR A C 1
ATOM 3107 O O . THR A 1 409 ? 51.384 -13.231 -13.325 1.00 94.06 409 THR A O 1
ATOM 3110 N N . VAL A 1 410 ? 52.437 -11.252 -13.428 1.00 95.44 410 VAL A N 1
ATOM 3111 C CA . VAL A 1 410 ? 52.377 -11.100 -14.906 1.00 95.44 410 VAL A CA 1
ATOM 3112 C C . VAL A 1 410 ? 53.762 -11.048 -15.560 1.00 95.44 410 VAL A C 1
ATOM 3114 O O . VAL A 1 410 ? 54.649 -10.337 -15.087 1.00 95.44 410 VAL A O 1
ATOM 3117 N N . THR A 1 411 ? 53.928 -11.744 -16.691 1.00 92.50 411 THR A N 1
ATOM 3118 C CA . THR A 1 411 ? 55.155 -11.748 -17.511 1.00 92.50 411 THR A CA 1
ATOM 3119 C C . THR A 1 411 ? 54.930 -11.046 -18.860 1.00 92.50 411 THR A C 1
ATOM 3121 O O . THR A 1 411 ? 53.927 -11.310 -19.519 1.00 92.50 411 THR A O 1
ATOM 3124 N N . PHE A 1 412 ? 55.857 -10.186 -19.309 1.00 91.50 412 PHE A N 1
ATOM 3125 C CA . PHE A 1 412 ? 55.805 -9.471 -20.606 1.00 91.50 412 PHE A CA 1
ATOM 3126 C C . PHE A 1 412 ? 56.904 -9.923 -21.609 1.00 91.50 412 PHE A C 1
ATOM 3128 O O . PHE A 1 412 ? 58.002 -10.288 -21.191 1.00 91.50 412 PHE A O 1
ATOM 3135 N N . ALA A 1 413 ? 56.645 -9.831 -22.929 1.00 83.25 413 ALA A N 1
ATOM 3136 C CA . ALA A 1 413 ? 57.536 -10.199 -24.059 1.00 83.25 413 ALA A CA 1
ATOM 3137 C C . ALA A 1 413 ? 57.547 -9.139 -25.195 1.00 83.25 413 ALA A C 1
ATOM 3139 O O . ALA A 1 413 ? 56.599 -8.385 -25.291 1.00 83.25 413 ALA A O 1
ATOM 3140 N N . GLU A 1 414 ? 58.551 -9.056 -26.082 1.00 72.81 414 GLU A N 1
ATOM 3141 C CA . GLU A 1 414 ? 58.675 -7.978 -27.108 1.00 72.81 414 GLU A CA 1
ATOM 3142 C C . GLU A 1 414 ? 57.874 -8.204 -28.431 1.00 72.81 414 GLU A C 1
ATOM 3144 O O . GLU A 1 414 ? 57.584 -9.348 -28.791 1.00 72.81 414 GLU A O 1
ATOM 3149 N N . LEU A 1 415 ? 57.501 -7.130 -29.164 1.00 62.31 415 LEU A N 1
ATOM 3150 C CA . LEU A 1 415 ? 56.673 -7.134 -30.406 1.00 62.31 415 LEU A CA 1
ATOM 3151 C C . LEU A 1 415 ? 57.462 -6.906 -31.739 1.00 62.31 415 LEU A C 1
ATOM 3153 O O . LEU A 1 415 ? 58.429 -6.147 -31.727 1.00 62.31 415 LEU A O 1
ATOM 3157 N N . PRO A 1 416 ? 57.026 -7.471 -32.900 1.00 58.81 416 PRO A N 1
ATOM 3158 C CA . PRO A 1 416 ? 57.604 -7.241 -34.254 1.00 58.81 416 PRO A CA 1
ATOM 3159 C C . PRO A 1 416 ? 56.853 -6.206 -35.168 1.00 58.81 416 PRO A C 1
ATOM 3161 O O . PRO A 1 416 ? 55.691 -5.908 -34.914 1.00 58.81 416 PRO A O 1
ATOM 3164 N N . GLU A 1 417 ? 57.483 -5.674 -36.245 1.00 62.19 417 GLU A N 1
ATOM 3165 C CA . GLU A 1 417 ? 57.035 -4.538 -37.133 1.00 62.19 417 GLU A CA 1
ATOM 3166 C C . GLU A 1 417 ? 56.011 -4.870 -38.288 1.00 62.19 417 GLU A C 1
ATOM 3168 O O . GLU A 1 417 ? 56.064 -5.969 -38.842 1.00 62.19 417 GLU A O 1
ATOM 3173 N N . GLY A 1 418 ? 55.122 -3.922 -38.717 1.00 76.44 418 GLY A N 1
ATOM 3174 C CA . GLY A 1 418 ? 54.093 -4.062 -39.807 1.00 76.44 418 GLY A CA 1
ATOM 3175 C C . GLY A 1 418 ? 53.356 -2.758 -40.283 1.00 76.44 418 GLY A C 1
ATOM 3176 O O . GLY A 1 418 ? 53.624 -1.693 -39.736 1.00 76.44 418 GLY A O 1
ATOM 3177 N N . TYR A 1 419 ? 52.437 -2.821 -41.281 1.00 82.75 419 TYR A N 1
ATOM 3178 C CA . TYR A 1 419 ? 51.681 -1.694 -41.925 1.00 82.75 419 TYR A CA 1
ATOM 3179 C C . TYR A 1 419 ? 50.195 -1.588 -41.507 1.00 82.75 419 TYR A C 1
ATOM 3181 O O . TYR A 1 419 ? 49.562 -2.618 -41.311 1.00 82.75 419 TYR A O 1
ATOM 3189 N N . VAL A 1 420 ? 49.597 -0.384 -41.440 1.00 84.94 420 VAL A N 1
ATOM 3190 C CA . VAL A 1 420 ? 48.198 -0.154 -40.980 1.00 84.94 420 VAL A CA 1
ATOM 3191 C C . VAL A 1 420 ? 47.223 0.069 -42.148 1.00 84.94 420 VAL A C 1
ATOM 3193 O O . VAL A 1 420 ? 47.501 0.862 -43.044 1.00 84.94 420 VAL A O 1
ATOM 3196 N N . VAL A 1 421 ? 46.043 -0.565 -42.118 1.00 89.00 421 VAL A N 1
ATOM 3197 C CA . VAL A 1 421 ? 45.051 -0.513 -43.213 1.00 89.00 421 VAL A CA 1
ATOM 3198 C C . VAL A 1 421 ? 43.694 0.029 -42.748 1.00 89.00 421 VAL A C 1
ATOM 3200 O O . VAL A 1 421 ? 43.054 -0.557 -41.878 1.00 89.00 421 VAL A O 1
ATOM 3203 N N . PHE A 1 422 ? 43.199 1.085 -43.391 1.00 91.06 422 PHE A N 1
ATOM 3204 C CA . PHE A 1 422 ? 41.856 1.656 -43.254 1.00 91.06 422 PHE A CA 1
ATOM 3205 C C . PHE A 1 422 ? 41.031 1.440 -44.530 1.00 91.06 422 PHE A C 1
ATOM 3207 O O . PHE A 1 422 ? 41.546 1.462 -45.649 1.00 91.06 422 PHE A O 1
ATOM 3214 N N . PHE A 1 423 ? 39.726 1.231 -44.365 1.00 94.06 423 PHE A N 1
ATOM 3215 C CA . PHE A 1 423 ? 38.769 1.228 -45.471 1.00 94.06 423 PHE A CA 1
ATOM 3216 C C . PHE A 1 423 ? 37.336 1.502 -45.002 1.00 94.06 423 PHE A C 1
ATOM 3218 O O . PHE A 1 423 ? 36.976 1.156 -43.870 1.00 94.06 423 PHE A O 1
ATOM 3225 N N . LYS A 1 424 ? 36.514 2.115 -45.867 1.00 93.94 424 LYS A N 1
ATOM 3226 C CA . LYS A 1 424 ? 35.080 2.374 -45.615 1.00 93.94 424 LYS A CA 1
ATOM 3227 C C . LYS A 1 424 ? 34.269 2.660 -46.887 1.00 93.94 424 LYS A C 1
ATOM 3229 O O . LYS A 1 424 ? 34.808 3.101 -47.895 1.00 93.94 424 LYS A O 1
ATOM 3234 N N . SER A 1 425 ? 32.951 2.473 -46.811 1.00 92.69 425 SER A N 1
ATOM 3235 C CA . SER A 1 425 ? 32.001 2.951 -47.828 1.00 92.69 425 SER A CA 1
ATOM 3236 C C . SER A 1 425 ? 31.809 4.467 -47.701 1.00 92.69 425 SER A C 1
ATOM 3238 O O . SER A 1 425 ? 31.735 4.984 -46.583 1.00 92.69 425 SER A O 1
ATOM 3240 N N . MET A 1 426 ? 31.735 5.183 -48.826 1.00 89.19 426 MET A N 1
ATOM 3241 C CA . MET A 1 426 ? 31.424 6.620 -48.853 1.00 89.19 426 MET A CA 1
ATOM 3242 C C . MET A 1 426 ? 29.945 6.897 -48.584 1.00 89.19 426 MET A C 1
ATOM 3244 O O . MET A 1 426 ? 29.617 7.934 -48.010 1.00 89.19 426 MET A O 1
ATOM 3248 N N . GLN A 1 427 ? 29.080 5.942 -48.931 1.00 86.31 427 GLN A N 1
ATOM 3249 C CA . GLN A 1 427 ? 27.642 5.962 -48.681 1.00 86.31 427 GLN A CA 1
ATOM 3250 C C . GLN A 1 427 ? 27.244 4.662 -47.960 1.00 86.31 427 GLN A C 1
ATOM 3252 O O . GLN A 1 427 ? 26.785 3.710 -48.597 1.00 86.31 427 GLN A O 1
ATOM 3257 N N . PRO A 1 428 ? 27.416 4.577 -46.625 1.00 83.88 428 PRO A N 1
ATOM 3258 C CA . PRO A 1 428 ? 27.121 3.360 -45.855 1.00 83.88 428 PRO A CA 1
ATOM 3259 C C . PRO A 1 428 ? 25.663 2.891 -45.982 1.00 83.88 428 PRO A C 1
ATOM 3261 O O . PRO A 1 428 ? 25.352 1.709 -45.814 1.00 83.88 428 PRO A O 1
ATOM 3264 N N . ASP A 1 429 ? 24.761 3.816 -46.313 1.00 79.81 429 ASP A N 1
ATOM 3265 C CA . ASP A 1 429 ? 23.358 3.522 -46.573 1.00 79.81 429 ASP A CA 1
ATOM 3266 C C . ASP A 1 429 ? 23.151 2.720 -47.868 1.00 79.81 429 ASP A C 1
ATOM 3268 O O . ASP A 1 429 ? 22.145 2.018 -47.950 1.00 79.81 429 ASP A O 1
ATOM 3272 N N . TYR A 1 430 ? 24.082 2.768 -48.831 1.00 87.19 430 TYR A N 1
ATOM 3273 C CA . TYR A 1 430 ? 23.931 2.223 -50.192 1.00 87.19 430 TYR A CA 1
ATOM 3274 C C . TYR A 1 430 ? 24.741 0.940 -50.434 1.00 87.19 430 TYR A C 1
ATOM 3276 O O . TYR A 1 430 ? 24.413 0.159 -51.326 1.00 87.19 430 TYR A O 1
ATOM 3284 N N . GLY A 1 431 ? 25.762 0.677 -49.617 1.00 87.38 431 GLY A N 1
ATOM 3285 C CA . GLY A 1 431 ? 26.575 -0.533 -49.712 1.00 87.38 431 GLY A CA 1
ATOM 3286 C C . GLY A 1 431 ? 27.713 -0.579 -48.693 1.00 87.38 431 GLY A C 1
ATOM 3287 O O . GLY A 1 431 ? 28.012 0.414 -48.022 1.00 87.38 431 GLY A O 1
ATOM 3288 N N . THR A 1 432 ? 28.342 -1.745 -48.554 1.00 93.06 432 THR A N 1
ATOM 3289 C CA . THR A 1 432 ? 29.421 -2.017 -47.586 1.00 93.06 432 THR A CA 1
ATOM 3290 C C . THR A 1 432 ? 30.721 -2.428 -48.279 1.00 93.06 432 THR A C 1
ATOM 3292 O O . THR A 1 432 ? 30.724 -2.733 -49.468 1.00 93.06 432 THR A O 1
ATOM 3295 N N . VAL A 1 433 ? 31.838 -2.427 -47.540 1.00 94.88 433 VAL A N 1
ATOM 3296 C CA . VAL A 1 433 ? 33.145 -2.916 -48.010 1.00 94.88 433 VAL A CA 1
ATOM 3297 C C . VAL A 1 433 ? 33.824 -3.772 -46.941 1.00 94.88 433 VAL A C 1
ATOM 3299 O O . VAL A 1 433 ? 33.771 -3.456 -45.753 1.00 94.88 433 VAL A O 1
ATOM 3302 N N . THR A 1 434 ? 34.470 -4.853 -47.367 1.00 95.25 434 THR A N 1
ATOM 3303 C CA . THR A 1 434 ? 35.273 -5.763 -46.532 1.00 95.25 434 THR A CA 1
ATOM 3304 C C . THR A 1 434 ? 36.663 -5.947 -47.136 1.00 95.25 434 THR A C 1
ATOM 3306 O O . THR A 1 434 ? 36.853 -5.640 -48.311 1.00 95.25 434 THR A O 1
ATOM 3309 N N . CYS A 1 435 ? 37.638 -6.432 -46.361 1.00 95.12 435 CYS A N 1
ATOM 3310 C CA . CYS A 1 435 ? 39.001 -6.667 -46.838 1.00 95.12 435 CYS A CA 1
ATOM 3311 C C . CYS A 1 435 ? 39.547 -8.012 -46.342 1.00 95.12 435 CYS A C 1
ATOM 3313 O O . CYS A 1 435 ? 39.357 -8.368 -45.177 1.00 95.12 435 CYS A O 1
ATOM 3315 N N . LYS A 1 436 ? 40.244 -8.741 -47.219 1.00 95.00 436 LYS A N 1
ATOM 3316 C CA . LYS A 1 436 ? 40.978 -9.969 -46.884 1.00 95.00 436 LYS A CA 1
ATOM 3317 C C . LYS A 1 436 ? 42.401 -9.935 -47.435 1.00 95.00 436 LYS A C 1
ATOM 3319 O O . LYS A 1 436 ? 42.642 -9.355 -48.494 1.00 95.00 436 LYS A O 1
ATOM 3324 N N . THR A 1 437 ? 43.331 -10.598 -46.758 1.00 91.38 437 THR A N 1
ATOM 3325 C CA . THR A 1 437 ? 44.670 -10.890 -47.289 1.00 91.38 437 THR A CA 1
ATOM 3326 C C . THR A 1 437 ? 44.620 -11.985 -48.361 1.00 91.38 437 THR A C 1
ATOM 3328 O O . THR A 1 437 ? 43.635 -12.713 -48.488 1.00 91.38 437 THR A O 1
ATOM 3331 N N . GLN A 1 438 ? 45.702 -12.152 -49.124 1.00 88.56 438 GLN A N 1
ATOM 3332 C CA . GLN A 1 438 ? 45.821 -13.197 -50.152 1.00 88.56 438 GLN A CA 1
ATOM 3333 C C . GLN A 1 438 ? 45.672 -14.631 -49.616 1.00 88.56 438 GLN A C 1
ATOM 3335 O O . GLN A 1 438 ? 45.182 -15.496 -50.339 1.00 88.56 438 GLN A O 1
ATOM 3340 N N . ASP A 1 439 ? 46.054 -14.892 -48.362 1.00 85.56 439 ASP A N 1
ATOM 3341 C CA . ASP A 1 439 ? 45.823 -16.175 -47.681 1.00 85.56 439 ASP A CA 1
ATOM 3342 C C . ASP A 1 439 ? 44.397 -16.311 -47.105 1.00 85.56 439 ASP A C 1
ATOM 3344 O O . ASP A 1 439 ? 44.082 -17.310 -46.462 1.00 85.56 439 ASP A O 1
ATOM 3348 N N . GLY A 1 440 ? 43.518 -15.337 -47.365 1.00 84.81 440 GLY A N 1
ATOM 3349 C CA . GLY A 1 440 ? 42.091 -15.383 -47.048 1.00 84.81 440 GLY A CA 1
ATOM 3350 C C . GLY A 1 440 ? 41.718 -14.911 -45.642 1.00 84.81 440 GLY A C 1
ATOM 3351 O O . GLY A 1 440 ? 40.556 -15.062 -45.260 1.00 84.81 440 GLY A O 1
ATOM 3352 N N . LYS A 1 441 ? 42.657 -14.340 -44.874 1.00 87.94 441 LYS A N 1
ATOM 3353 C CA . LYS A 1 441 ? 42.379 -13.817 -43.527 1.00 87.94 441 LYS A CA 1
ATOM 3354 C C . LYS A 1 441 ? 41.673 -12.470 -43.596 1.00 87.94 441 LYS A C 1
ATOM 3356 O O . LYS A 1 441 ? 42.052 -11.607 -44.383 1.00 87.94 441 LYS A O 1
ATOM 3361 N N . ASP A 1 442 ? 40.677 -12.284 -42.737 1.00 90.25 442 ASP A N 1
ATOM 3362 C CA . ASP A 1 442 ? 39.940 -11.025 -42.640 1.00 90.25 442 ASP A CA 1
ATOM 3363 C C . ASP A 1 442 ? 40.815 -9.912 -42.052 1.00 90.25 442 ASP A C 1
ATOM 3365 O O . ASP A 1 442 ? 41.459 -10.085 -41.015 1.00 90.25 442 ASP A O 1
ATOM 3369 N N . VAL A 1 443 ? 40.801 -8.746 -42.698 1.00 89.19 443 VAL A N 1
ATOM 3370 C CA . VAL A 1 443 ? 41.475 -7.534 -42.222 1.00 89.19 443 VAL A CA 1
ATOM 3371 C C . VAL A 1 443 ? 40.410 -6.572 -41.718 1.00 89.19 443 VAL A C 1
ATOM 3373 O O . VAL A 1 443 ? 39.543 -6.140 -42.475 1.00 89.19 443 VAL A O 1
ATOM 3376 N N . LYS A 1 444 ? 40.464 -6.224 -40.430 1.00 90.38 444 LYS A N 1
ATOM 3377 C CA . LYS A 1 444 ? 39.616 -5.166 -39.864 1.00 90.38 444 LYS A CA 1
ATOM 3378 C C . LYS A 1 444 ? 40.198 -3.797 -40.223 1.00 90.38 444 LYS A C 1
ATOM 3380 O O . LYS A 1 444 ? 41.416 -3.637 -40.252 1.00 90.38 444 LYS A O 1
ATOM 3385 N N . SER A 1 445 ? 39.335 -2.811 -40.464 1.00 88.44 445 SER A N 1
ATOM 3386 C CA . SER A 1 445 ? 39.764 -1.414 -40.629 1.00 88.44 445 SER A CA 1
ATOM 3387 C C . SER A 1 445 ? 40.527 -0.960 -39.370 1.00 88.44 445 SER A C 1
ATOM 3389 O O . SER A 1 445 ? 40.124 -1.312 -38.261 1.00 88.44 445 SER A O 1
ATOM 3391 N N . ALA A 1 446 ? 41.631 -0.230 -39.549 1.00 84.81 446 ALA A N 1
ATOM 3392 C CA . ALA A 1 446 ? 42.673 0.092 -38.562 1.00 84.81 446 ALA A CA 1
ATOM 3393 C C . ALA A 1 446 ? 43.580 -1.079 -38.099 1.00 84.81 446 ALA A C 1
ATOM 3395 O O . ALA A 1 446 ? 44.339 -0.922 -37.143 1.00 84.81 446 ALA A O 1
ATOM 3396 N N . GLY A 1 447 ? 43.534 -2.248 -38.749 1.00 82.00 447 GLY A N 1
ATOM 3397 C CA . GLY A 1 447 ? 44.395 -3.397 -38.429 1.00 82.00 447 GLY A CA 1
ATOM 3398 C C . GLY A 1 447 ? 45.824 -3.288 -38.985 1.00 82.00 447 GLY A C 1
ATOM 3399 O O . GLY A 1 447 ? 46.054 -2.586 -39.969 1.00 82.00 447 GLY A O 1
ATOM 3400 N N . VAL A 1 448 ? 46.773 -4.016 -38.373 1.00 83.00 448 VAL A N 1
ATOM 3401 C CA . VAL A 1 448 ? 48.168 -4.131 -38.845 1.00 83.00 448 VAL A CA 1
ATOM 3402 C C . VAL A 1 448 ? 48.350 -5.408 -39.664 1.00 83.00 448 VAL A C 1
ATOM 3404 O O . VAL A 1 448 ? 48.006 -6.497 -39.203 1.00 83.00 448 VAL A O 1
ATOM 3407 N N . VAL A 1 449 ? 48.933 -5.290 -40.854 1.00 83.88 449 VAL A N 1
ATOM 3408 C CA . VAL A 1 449 ? 49.307 -6.411 -41.722 1.00 83.88 449 VAL A CA 1
ATOM 3409 C C . VAL A 1 449 ? 50.829 -6.466 -41.911 1.00 83.88 449 VAL A C 1
ATOM 3411 O O . VAL A 1 449 ? 51.484 -5.421 -41.923 1.00 83.88 449 VAL A O 1
ATOM 3414 N N . PRO A 1 450 ? 51.434 -7.659 -42.061 1.00 83.81 450 PRO A N 1
ATOM 3415 C CA . PRO A 1 450 ? 52.862 -7.776 -42.343 1.00 83.81 450 PRO A CA 1
ATOM 3416 C C . PRO A 1 450 ? 53.277 -7.026 -43.615 1.00 83.81 450 PRO A C 1
ATOM 3418 O O . PRO A 1 450 ? 52.528 -6.983 -44.597 1.00 83.81 450 PRO A O 1
ATOM 3421 N N . ILE A 1 451 ? 54.500 -6.492 -43.614 1.00 77.69 451 ILE A N 1
ATOM 3422 C CA . ILE A 1 451 ? 55.117 -5.866 -44.792 1.00 77.69 451 ILE A CA 1
ATOM 3423 C C . ILE A 1 451 ? 55.132 -6.877 -45.951 1.00 77.69 451 ILE A C 1
ATOM 3425 O O . ILE A 1 451 ? 55.615 -7.998 -45.793 1.00 77.69 451 ILE A O 1
ATOM 3429 N N . GLY A 1 452 ? 54.598 -6.478 -47.111 1.00 76.69 452 GLY A N 1
ATOM 3430 C CA . GLY A 1 452 ? 54.498 -7.326 -48.307 1.00 76.69 452 GLY A CA 1
ATOM 3431 C C . GLY A 1 452 ? 53.198 -8.131 -48.444 1.00 76.69 452 GLY A C 1
ATOM 3432 O O . GLY A 1 452 ? 53.119 -8.999 -49.309 1.00 76.69 452 GLY A O 1
ATOM 3433 N N . SER A 1 453 ? 52.183 -7.873 -47.612 1.00 86.88 453 SER A N 1
ATOM 3434 C CA . SER A 1 453 ? 50.852 -8.490 -47.753 1.00 86.88 453 SER A CA 1
ATOM 3435 C C . SER A 1 453 ? 50.124 -7.998 -49.011 1.00 86.88 453 SER A C 1
ATOM 3437 O O . SER A 1 453 ? 50.227 -6.827 -49.349 1.00 86.88 453 SER A O 1
ATOM 3439 N N . VAL A 1 454 ? 49.321 -8.847 -49.660 1.00 92.25 454 VAL A N 1
ATOM 3440 C CA . VAL A 1 454 ? 48.396 -8.444 -50.742 1.00 92.25 454 VAL A CA 1
ATOM 3441 C C . VAL A 1 454 ? 46.965 -8.451 -50.207 1.00 92.25 454 VAL A C 1
ATOM 3443 O O . VAL A 1 454 ? 46.565 -9.410 -49.543 1.00 92.25 454 VAL A O 1
ATOM 3446 N N . LEU A 1 455 ? 46.201 -7.394 -50.488 1.00 94.75 455 LEU A N 1
ATOM 3447 C CA . LEU A 1 455 ? 44.864 -7.135 -49.949 1.00 94.75 455 LEU A CA 1
ATOM 3448 C C . LEU A 1 455 ? 43.808 -7.130 -51.053 1.00 94.75 455 LEU A C 1
ATOM 3450 O O . LEU A 1 455 ? 44.030 -6.567 -52.122 1.00 94.75 455 LEU A O 1
ATOM 3454 N N . THR A 1 456 ? 42.646 -7.723 -50.783 1.00 96.25 456 THR A N 1
ATOM 3455 C CA . THR A 1 456 ? 41.461 -7.679 -51.650 1.00 96.25 456 THR A CA 1
ATOM 3456 C C . THR A 1 456 ? 40.293 -7.057 -50.903 1.00 96.25 4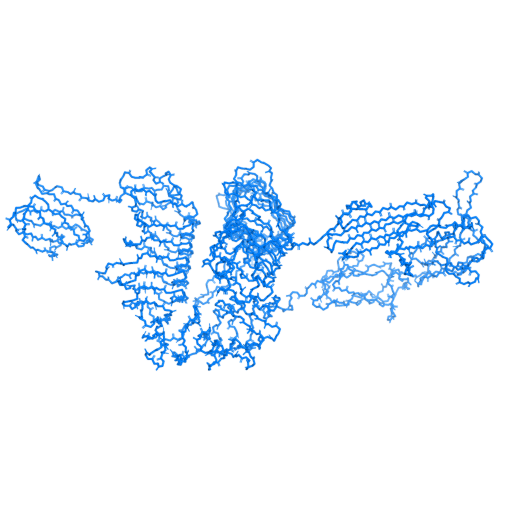56 THR A C 1
ATOM 3458 O O . THR A 1 456 ? 39.784 -7.633 -49.941 1.00 96.25 456 THR A O 1
ATOM 3461 N N . PHE A 1 457 ? 39.857 -5.894 -51.378 1.00 96.38 457 PHE A N 1
ATOM 3462 C CA . PHE A 1 457 ? 38.672 -5.188 -50.920 1.00 96.38 457 PHE A CA 1
ATOM 3463 C C . PHE A 1 457 ? 37.462 -5.639 -51.739 1.00 96.38 457 PHE A C 1
ATOM 3465 O O . PHE A 1 457 ? 37.536 -5.687 -52.965 1.00 96.38 457 PHE A O 1
ATOM 3472 N N . THR A 1 458 ? 36.355 -5.965 -51.075 1.00 96.44 458 THR A N 1
ATOM 3473 C CA . THR A 1 458 ? 35.102 -6.404 -51.709 1.00 96.44 458 THR A CA 1
ATOM 3474 C C . THR A 1 458 ? 33.972 -5.473 -51.296 1.00 96.44 458 THR A C 1
ATOM 3476 O O . THR A 1 458 ? 33.674 -5.376 -50.105 1.00 96.44 458 THR A O 1
ATOM 3479 N N . ALA A 1 459 ? 33.371 -4.792 -52.267 1.00 95.31 459 ALA A N 1
ATOM 3480 C CA . ALA A 1 459 ? 32.184 -3.967 -52.121 1.00 95.31 459 ALA A CA 1
ATOM 3481 C C . ALA A 1 459 ? 30.913 -4.787 -52.355 1.00 95.31 459 ALA A C 1
ATOM 3483 O O . ALA A 1 459 ? 30.836 -5.595 -53.278 1.00 95.31 459 ALA A O 1
ATOM 3484 N N . THR A 1 460 ? 29.892 -4.549 -51.539 1.00 92.88 460 THR A N 1
ATOM 3485 C CA . THR A 1 460 ? 28.584 -5.198 -51.651 1.00 92.88 460 THR A CA 1
ATOM 3486 C C . THR A 1 460 ? 27.508 -4.120 -51.671 1.00 92.88 460 THR A C 1
ATOM 3488 O O . THR A 1 460 ? 27.279 -3.451 -50.661 1.00 92.88 460 THR A O 1
ATOM 3491 N N . ALA A 1 461 ? 26.880 -3.915 -52.831 1.00 88.75 461 ALA A N 1
ATOM 3492 C CA . ALA A 1 461 ? 25.783 -2.962 -52.985 1.00 88.75 461 ALA A CA 1
ATOM 3493 C C . ALA A 1 461 ? 24.505 -3.494 -52.316 1.00 88.75 461 ALA A C 1
ATOM 3495 O O . ALA A 1 461 ? 24.250 -4.698 -52.332 1.00 88.75 461 ALA A O 1
ATOM 3496 N N . LYS A 1 462 ? 23.695 -2.603 -51.736 1.00 82.75 462 LYS A N 1
ATOM 3497 C CA . LYS A 1 462 ? 22.335 -2.943 -51.294 1.00 82.75 462 LYS A CA 1
ATOM 3498 C C . LYS A 1 462 ? 21.371 -2.995 -52.484 1.00 82.75 462 LYS A C 1
ATOM 3500 O O . LYS A 1 462 ? 21.635 -2.418 -53.538 1.00 82.75 462 LYS A O 1
ATOM 3505 N N . ASP A 1 463 ? 20.223 -3.641 -52.293 1.00 77.44 463 ASP A N 1
ATOM 3506 C CA . ASP A 1 463 ? 19.204 -3.817 -53.332 1.00 77.44 463 ASP A CA 1
ATOM 3507 C C . ASP A 1 463 ? 18.777 -2.492 -53.984 1.00 77.44 463 ASP A C 1
ATOM 3509 O O . ASP A 1 463 ? 18.311 -1.556 -53.326 1.00 77.44 463 ASP A O 1
ATOM 3513 N N . GLY A 1 464 ? 18.919 -2.439 -55.311 1.00 75.69 464 GLY A N 1
ATOM 3514 C CA . GLY A 1 464 ? 18.582 -1.271 -56.125 1.00 75.69 464 GLY A CA 1
ATOM 3515 C C . GLY A 1 464 ? 19.675 -0.191 -56.193 1.00 75.69 464 GLY A C 1
ATOM 3516 O O . GLY A 1 464 ? 19.426 0.883 -56.747 1.00 75.69 464 GLY A O 1
ATOM 3517 N N . PHE A 1 465 ? 20.879 -0.490 -55.700 1.00 86.31 465 PHE A N 1
ATOM 3518 C CA . PHE A 1 465 ? 22.099 0.298 -55.886 1.00 86.31 465 PHE A CA 1
ATOM 3519 C C . PHE A 1 465 ? 23.138 -0.498 -56.689 1.00 86.31 465 PHE A C 1
ATOM 3521 O O . PHE A 1 465 ? 23.046 -1.721 -56.807 1.00 86.31 465 PHE A O 1
ATOM 3528 N N . HIS A 1 466 ? 24.135 0.186 -57.241 1.00 88.38 466 HIS A N 1
ATOM 3529 C CA . HIS A 1 466 ? 25.286 -0.435 -57.892 1.00 88.38 466 HIS A CA 1
ATOM 3530 C C . HIS A 1 466 ? 26.580 0.267 -57.476 1.00 88.38 466 HIS A C 1
ATOM 3532 O O . HIS A 1 466 ? 26.577 1.449 -57.131 1.00 88.38 466 HIS A O 1
ATOM 3538 N N . VAL A 1 467 ? 27.689 -0.475 -57.483 1.00 93.31 467 VAL A N 1
ATOM 3539 C CA . VAL A 1 467 ? 29.022 0.082 -57.212 1.00 93.31 467 VAL A CA 1
ATOM 3540 C C . VAL A 1 467 ? 29.381 1.070 -58.318 1.00 93.31 467 VAL A C 1
ATOM 3542 O O . VAL A 1 467 ? 29.160 0.775 -59.491 1.00 93.31 467 VAL A O 1
ATOM 3545 N N . THR A 1 468 ? 29.969 2.209 -57.965 1.00 93.00 468 THR A N 1
ATOM 3546 C CA . THR A 1 468 ? 30.531 3.151 -58.936 1.00 93.00 468 THR A CA 1
ATOM 3547 C C . THR A 1 468 ? 32.038 3.219 -58.776 1.00 93.00 468 THR A C 1
ATOM 3549 O O . THR A 1 468 ? 32.731 2.324 -59.254 1.00 93.00 468 THR A O 1
ATOM 3552 N N . GLU A 1 469 ? 32.562 4.252 -58.132 1.00 94.38 469 GLU A N 1
ATOM 3553 C CA . GLU A 1 469 ? 33.983 4.579 -58.114 1.00 94.38 469 GLU A CA 1
ATOM 3554 C C . GLU A 1 469 ? 34.693 4.059 -56.856 1.00 94.38 469 GLU A C 1
ATOM 3556 O O . GLU A 1 469 ? 34.120 3.979 -55.771 1.00 94.38 469 GLU A O 1
ATOM 3561 N N . TRP A 1 470 ? 35.977 3.725 -57.001 1.00 95.81 470 TRP A N 1
ATOM 3562 C CA . TRP A 1 470 ? 36.872 3.411 -55.887 1.00 95.81 470 TRP A CA 1
ATOM 3563 C C . TRP A 1 470 ? 37.933 4.500 -55.761 1.00 95.81 470 TRP A C 1
ATOM 3565 O O . TRP A 1 470 ? 38.453 4.981 -56.768 1.00 95.81 470 TRP A O 1
ATOM 3575 N N . TYR A 1 471 ? 38.305 4.842 -54.533 1.00 93.81 471 TYR A N 1
ATOM 3576 C CA . TYR A 1 471 ? 39.280 5.882 -54.226 1.00 93.81 471 TYR A CA 1
ATOM 3577 C C . TYR A 1 471 ? 40.348 5.370 -53.269 1.00 93.81 471 TYR A C 1
ATOM 3579 O O . TYR A 1 471 ? 40.090 4.520 -52.414 1.00 93.81 471 TYR A O 1
ATOM 3587 N N . ARG A 1 472 ? 41.541 5.952 -53.369 1.00 92.69 472 ARG A N 1
ATOM 3588 C CA . ARG A 1 472 ? 42.605 5.795 -52.373 1.00 92.69 472 ARG A CA 1
ATOM 3589 C C . ARG A 1 472 ? 43.053 7.149 -51.858 1.00 92.69 472 ARG A C 1
ATOM 3591 O O . ARG A 1 472 ? 43.061 8.126 -52.612 1.00 92.69 472 ARG A O 1
ATOM 3598 N N . GLU A 1 473 ? 43.457 7.187 -50.600 1.00 90.31 473 GLU A N 1
ATOM 3599 C CA . GLU A 1 473 ? 44.152 8.341 -50.046 1.00 90.31 473 GLU A CA 1
ATOM 3600 C C . GLU A 1 473 ? 45.556 8.471 -50.653 1.00 90.31 473 GLU A C 1
ATOM 3602 O O . GLU A 1 473 ? 46.276 7.488 -50.852 1.00 90.31 473 GLU A O 1
ATOM 3607 N N . VAL A 1 474 ? 45.932 9.705 -50.973 1.00 82.75 474 VAL A N 1
ATOM 3608 C CA . VAL A 1 474 ? 47.282 10.093 -51.366 1.00 82.75 474 VAL A CA 1
ATOM 3609 C C . VAL A 1 474 ? 47.672 11.310 -50.545 1.00 82.75 474 VAL A C 1
ATOM 3611 O O . VAL A 1 474 ? 46.963 12.321 -50.540 1.00 82.75 474 VAL A O 1
ATOM 3614 N N . THR A 1 475 ? 48.824 11.210 -49.891 1.00 76.88 475 THR A N 1
ATOM 3615 C CA . THR A 1 475 ? 49.427 12.300 -49.127 1.00 76.88 475 THR A CA 1
ATOM 3616 C C . THR A 1 475 ? 50.387 13.072 -50.024 1.00 76.88 475 THR A C 1
ATOM 3618 O O . THR A 1 475 ? 51.321 12.505 -50.596 1.00 76.88 475 THR A O 1
ATOM 3621 N N . ALA A 1 476 ? 50.152 14.371 -50.178 1.00 74.31 476 ALA A N 1
ATOM 3622 C CA . ALA A 1 476 ? 51.045 15.262 -50.903 1.00 74.31 476 ALA A CA 1
ATOM 3623 C C . ALA A 1 476 ? 52.316 15.574 -50.077 1.00 74.31 476 ALA A C 1
ATOM 3625 O O . ALA A 1 476 ? 52.329 15.389 -48.859 1.00 74.31 476 ALA A O 1
ATOM 3626 N N . PRO A 1 477 ? 53.399 16.082 -50.703 1.00 73.50 477 PRO A N 1
ATOM 3627 C CA . PRO A 1 477 ? 54.653 16.400 -50.006 1.00 73.50 477 PRO A CA 1
ATOM 3628 C C . PRO A 1 477 ? 54.534 17.435 -48.873 1.00 73.50 477 PRO A C 1
ATOM 3630 O O . PRO A 1 477 ? 55.468 17.592 -48.092 1.00 73.50 477 PRO A O 1
ATOM 3633 N N . ASP A 1 478 ? 53.416 18.159 -48.798 1.00 77.88 478 ASP A N 1
ATOM 3634 C CA . ASP A 1 478 ? 53.079 19.121 -47.746 1.00 77.88 478 ASP A CA 1
ATOM 3635 C C . ASP A 1 478 ? 52.260 18.507 -46.590 1.00 77.88 478 ASP A C 1
ATOM 3637 O O . ASP A 1 478 ? 51.742 19.242 -45.750 1.00 77.88 478 ASP A O 1
ATOM 3641 N N . ASN A 1 479 ? 52.161 17.172 -46.533 1.00 72.44 479 ASN A N 1
ATOM 3642 C CA . ASN A 1 479 ? 51.351 16.399 -45.587 1.00 72.44 479 ASN A CA 1
ATOM 3643 C C . ASN A 1 479 ? 49.827 16.606 -45.707 1.00 72.44 479 ASN A C 1
ATOM 3645 O O . ASN A 1 479 ? 49.088 16.216 -44.801 1.00 72.44 479 ASN A O 1
ATOM 3649 N N . SER A 1 480 ? 49.325 17.177 -46.807 1.00 70.00 480 SER A N 1
ATOM 3650 C CA . SER A 1 480 ? 47.884 17.207 -47.069 1.00 70.00 480 SER A CA 1
ATOM 3651 C C . SER A 1 480 ? 47.399 15.889 -47.687 1.00 70.00 480 SER A C 1
ATOM 3653 O O . SER A 1 480 ? 47.979 15.381 -48.647 1.00 70.00 480 SER A O 1
ATOM 3655 N N . SER A 1 481 ? 46.325 15.327 -47.133 1.00 77.12 481 SER A N 1
ATOM 3656 C CA . SER A 1 481 ? 45.676 14.121 -47.655 1.00 77.12 481 SER A CA 1
ATOM 3657 C C . SER A 1 481 ? 44.553 14.465 -48.630 1.00 77.12 481 SER A C 1
ATOM 3659 O O . SER A 1 481 ? 43.705 15.314 -48.347 1.00 77.12 481 SER A O 1
ATOM 3661 N N . SER A 1 482 ? 44.498 13.758 -49.757 1.00 84.75 482 SER A N 1
ATOM 3662 C CA . SER A 1 482 ? 43.401 13.844 -50.727 1.00 84.75 482 SER A CA 1
ATOM 3663 C C . SER A 1 482 ? 42.996 12.459 -51.227 1.00 84.75 482 SER A C 1
ATOM 3665 O O . SER A 1 482 ? 43.800 11.532 -51.212 1.00 84.75 482 SER A O 1
ATOM 3667 N N . PHE A 1 483 ? 41.747 12.310 -51.671 1.00 88.88 483 PHE A N 1
ATOM 3668 C CA . PHE A 1 483 ? 41.269 11.069 -52.280 1.00 88.88 483 PHE A CA 1
ATOM 3669 C C . PHE A 1 483 ? 41.338 11.183 -53.793 1.00 88.88 483 PHE A C 1
ATOM 3671 O O . PHE A 1 483 ? 40.774 12.109 -54.376 1.00 88.88 483 PHE A O 1
ATOM 3678 N N . VAL A 1 484 ? 42.025 10.234 -54.422 1.00 91.06 484 VAL A N 1
ATOM 3679 C CA . VAL A 1 484 ? 42.126 10.148 -55.880 1.00 91.06 484 VAL A CA 1
ATOM 3680 C C . VAL A 1 484 ? 41.406 8.907 -56.382 1.00 91.06 484 VAL A C 1
ATOM 3682 O O . VAL A 1 484 ? 41.398 7.869 -55.715 1.00 91.06 484 VAL A O 1
ATOM 3685 N N . LEU A 1 485 ? 40.816 9.022 -57.571 1.00 92.69 485 LEU A N 1
ATOM 3686 C CA . LEU A 1 485 ? 40.134 7.928 -58.252 1.00 92.69 485 LEU A CA 1
ATOM 3687 C C . LEU A 1 485 ? 41.117 6.796 -58.583 1.00 92.69 485 LEU A C 1
ATOM 3689 O O . LEU A 1 485 ? 42.213 7.034 -59.097 1.00 92.69 485 LEU A O 1
ATOM 3693 N N . ILE A 1 486 ? 40.707 5.556 -58.332 1.00 93.00 486 ILE A N 1
ATOM 3694 C CA . ILE A 1 486 ? 41.393 4.361 -58.816 1.00 93.00 486 ILE A CA 1
ATOM 3695 C C . ILE A 1 486 ? 40.854 4.064 -60.220 1.00 93.00 486 ILE A C 1
ATOM 3697 O O . ILE A 1 486 ? 39.751 3.541 -60.394 1.00 93.00 486 ILE A O 1
ATOM 3701 N N . GLU A 1 487 ? 41.629 4.434 -61.240 1.00 89.81 487 GLU A N 1
ATOM 3702 C CA . GLU A 1 487 ? 41.218 4.314 -62.640 1.00 89.81 487 GLU A CA 1
ATOM 3703 C C . GLU A 1 487 ? 40.826 2.874 -63.027 1.00 89.81 487 GLU A C 1
ATOM 3705 O O . GLU A 1 487 ? 41.446 1.891 -62.616 1.00 89.81 487 GLU A O 1
ATOM 3710 N N . GLY A 1 488 ? 39.779 2.740 -63.851 1.00 86.88 488 GLY A N 1
ATOM 3711 C CA . GLY A 1 488 ? 39.317 1.446 -64.369 1.00 86.88 488 GLY A CA 1
ATOM 3712 C C . GLY A 1 488 ? 38.545 0.569 -63.371 1.00 86.88 488 GLY A C 1
ATOM 3713 O O . GLY A 1 488 ? 38.340 -0.619 -63.657 1.00 86.88 488 GLY A O 1
ATOM 3714 N N . GLN A 1 489 ? 38.123 1.127 -62.228 1.00 91.19 489 GLN A N 1
ATOM 3715 C CA . GLN A 1 489 ? 37.331 0.437 -61.197 1.00 91.19 489 GLN A CA 1
ATOM 3716 C C . GLN A 1 489 ? 35.837 0.791 -61.178 1.00 91.19 489 GLN A C 1
ATOM 3718 O O . GLN A 1 489 ? 35.116 0.286 -60.321 1.00 91.19 489 GLN A O 1
ATOM 3723 N N . TYR A 1 490 ? 35.350 1.594 -62.134 1.00 91.56 490 TYR A N 1
ATOM 3724 C CA . TYR A 1 490 ? 33.921 1.905 -62.218 1.00 91.56 490 TYR A CA 1
ATOM 3725 C C . TYR A 1 490 ? 33.083 0.625 -62.372 1.00 91.56 490 TYR A C 1
ATOM 3727 O O . TYR A 1 490 ? 33.318 -0.157 -63.299 1.00 91.56 490 TYR A O 1
ATOM 3735 N N . GLY A 1 491 ? 32.120 0.406 -61.475 1.00 88.25 491 GLY A N 1
ATOM 3736 C CA . GLY A 1 491 ? 31.198 -0.733 -61.545 1.00 88.25 491 GLY A CA 1
ATOM 3737 C C . GLY A 1 491 ? 31.743 -2.064 -61.023 1.00 88.25 491 GLY A C 1
ATOM 3738 O O . GLY A 1 491 ? 31.050 -3.074 -61.126 1.00 88.25 491 GLY A O 1
ATOM 3739 N N . LYS A 1 492 ? 32.976 -2.114 -60.501 1.00 93.31 492 LYS A N 1
ATOM 3740 C CA . LYS A 1 492 ? 33.599 -3.368 -60.048 1.00 93.31 492 LYS A CA 1
ATOM 3741 C C . LYS A 1 492 ? 33.383 -3.610 -58.560 1.00 93.31 492 LYS A C 1
ATOM 3743 O O . LYS A 1 492 ? 33.662 -2.748 -57.736 1.00 93.31 492 LYS A O 1
ATOM 3748 N N . GLU A 1 493 ? 32.983 -4.830 -58.215 1.00 94.44 493 GLU A N 1
ATOM 3749 C CA . GLU A 1 493 ? 32.741 -5.250 -56.827 1.00 94.44 493 GLU A CA 1
ATOM 3750 C C . GLU A 1 493 ? 34.028 -5.514 -56.035 1.00 94.44 493 GLU A C 1
ATOM 3752 O O . GLU A 1 493 ? 33.985 -5.596 -54.814 1.00 94.44 493 GLU A O 1
ATOM 3757 N N . THR A 1 494 ? 35.188 -5.635 -56.686 1.00 94.12 494 THR A N 1
ATOM 3758 C CA . THR A 1 494 ? 36.452 -5.959 -56.006 1.00 94.12 494 THR A CA 1
ATOM 3759 C C . THR A 1 494 ? 37.619 -5.097 -56.470 1.00 94.12 494 THR A C 1
ATOM 3761 O O . THR A 1 494 ? 37.799 -4.906 -57.675 1.00 94.12 494 THR A O 1
ATOM 3764 N N . TYR A 1 495 ? 38.478 -4.699 -55.530 1.00 94.00 495 TYR A N 1
ATOM 3765 C CA . TYR A 1 495 ? 39.755 -4.024 -55.773 1.00 94.00 495 TYR A CA 1
ATOM 3766 C C . TYR A 1 495 ? 40.894 -4.738 -55.024 1.00 94.00 495 TYR A C 1
ATOM 3768 O O . TYR A 1 495 ? 40.800 -4.950 -53.818 1.00 94.00 495 TYR A O 1
ATOM 3776 N N . THR A 1 496 ? 41.977 -5.101 -55.719 1.00 93.94 496 THR A N 1
ATOM 3777 C CA . THR A 1 496 ? 43.129 -5.824 -55.142 1.00 93.94 496 THR A CA 1
ATOM 3778 C C . THR A 1 496 ? 44.419 -5.021 -55.314 1.00 93.94 496 THR A C 1
ATOM 3780 O O . THR A 1 496 ? 44.689 -4.535 -56.414 1.00 93.94 496 THR A O 1
ATOM 3783 N N . CYS A 1 497 ? 45.230 -4.909 -54.257 1.00 92.12 497 CYS A N 1
ATOM 3784 C CA . CYS A 1 497 ? 46.525 -4.218 -54.278 1.00 92.12 497 CYS A CA 1
ATOM 3785 C C . CYS A 1 497 ? 47.499 -4.731 -53.201 1.00 92.12 497 CYS A C 1
ATOM 3787 O O . CYS A 1 497 ? 47.079 -5.313 -52.200 1.00 92.12 497 CYS A O 1
ATOM 3789 N N . ASP A 1 498 ? 48.798 -4.481 -53.382 1.00 91.00 498 ASP A N 1
ATOM 3790 C CA . ASP A 1 498 ? 49.809 -4.703 -52.340 1.00 91.00 498 ASP A CA 1
ATOM 3791 C C . ASP A 1 498 ? 49.610 -3.729 -51.167 1.00 91.00 498 ASP A C 1
ATOM 3793 O O . ASP A 1 498 ? 49.213 -2.579 -51.367 1.00 91.00 498 ASP A O 1
ATOM 3797 N N . ALA A 1 499 ? 49.895 -4.182 -49.947 1.00 85.94 499 ALA A N 1
ATOM 3798 C CA . ALA A 1 499 ? 49.916 -3.348 -48.756 1.00 85.94 499 ALA A CA 1
ATOM 3799 C C . ALA A 1 499 ? 51.185 -2.493 -48.736 1.00 85.94 499 ALA A C 1
ATOM 3801 O O . ALA A 1 499 ? 52.300 -3.011 -48.840 1.00 85.94 499 ALA A O 1
ATOM 3802 N N . TYR A 1 500 ? 51.017 -1.187 -48.564 1.00 80.56 500 TYR A N 1
ATOM 3803 C CA . TYR A 1 500 ? 52.108 -0.227 -48.473 1.00 80.56 500 TYR A CA 1
ATOM 3804 C C . TYR A 1 500 ? 51.772 0.822 -47.418 1.00 80.56 500 TYR A C 1
ATOM 3806 O O . TYR A 1 500 ? 50.655 1.328 -47.399 1.00 80.56 500 TYR A O 1
ATOM 3814 N N . ASP A 1 501 ? 52.751 1.165 -46.582 1.00 77.94 501 ASP A N 1
ATOM 3815 C CA . ASP A 1 501 ? 52.648 2.248 -45.594 1.00 77.94 501 ASP A CA 1
ATOM 3816 C C . ASP A 1 501 ? 51.313 2.229 -44.802 1.00 77.94 501 ASP A C 1
ATOM 3818 O O . ASP A 1 501 ? 50.807 1.157 -44.462 1.00 77.94 501 ASP A O 1
ATOM 3822 N N . MET A 1 502 ? 50.732 3.388 -44.487 1.00 82.69 502 MET A N 1
ATOM 3823 C CA . MET A 1 502 ? 49.342 3.514 -44.046 1.00 82.69 502 MET A CA 1
ATOM 3824 C C . MET A 1 502 ? 48.404 3.663 -45.259 1.00 82.69 502 MET A C 1
ATOM 3826 O O . MET A 1 502 ? 48.608 4.541 -46.095 1.00 82.69 502 MET A O 1
ATOM 3830 N N . MET A 1 503 ? 47.349 2.844 -45.342 1.00 86.19 503 MET A N 1
ATOM 3831 C CA . MET A 1 503 ? 46.374 2.870 -46.451 1.00 86.19 503 MET A CA 1
ATOM 3832 C C . MET A 1 503 ? 44.982 3.334 -45.992 1.00 86.19 503 MET A C 1
ATOM 3834 O O . MET A 1 503 ? 44.529 2.852 -44.964 1.00 86.19 503 MET A O 1
ATOM 3838 N N . ASP A 1 504 ? 44.259 4.154 -46.773 1.00 92.75 504 ASP A N 1
ATOM 3839 C CA . ASP A 1 504 ? 42.795 4.385 -46.652 1.00 92.75 504 ASP A CA 1
ATOM 3840 C C . ASP A 1 504 ? 42.114 4.194 -48.024 1.00 92.75 504 ASP A C 1
ATOM 3842 O O . ASP A 1 504 ? 42.374 4.944 -48.974 1.00 92.75 504 ASP A O 1
ATOM 3846 N N . ILE A 1 505 ? 41.263 3.164 -48.139 1.00 94.44 505 ILE A N 1
ATOM 3847 C CA . ILE A 1 505 ? 40.508 2.808 -49.354 1.00 94.44 505 ILE A CA 1
ATOM 3848 C C . ILE A 1 505 ? 39.015 3.095 -49.184 1.00 94.44 505 ILE A C 1
ATOM 3850 O O . ILE A 1 505 ? 38.382 2.687 -48.206 1.00 94.44 505 ILE A O 1
ATOM 3854 N N . ARG A 1 506 ? 38.413 3.742 -50.186 1.00 95.00 506 ARG A N 1
ATOM 3855 C CA . ARG A 1 506 ? 36.985 4.080 -50.190 1.00 95.00 506 ARG A CA 1
ATOM 3856 C C . ARG A 1 506 ? 36.283 3.590 -51.449 1.00 95.00 506 ARG A C 1
ATOM 3858 O O . ARG A 1 506 ? 36.895 3.539 -52.509 1.00 95.00 506 ARG A O 1
ATOM 3865 N N . VAL A 1 507 ? 35.003 3.253 -51.328 1.00 95.31 507 VAL A N 1
ATOM 3866 C CA . VAL A 1 507 ? 34.133 2.865 -52.450 1.00 95.31 507 VAL A CA 1
ATOM 3867 C C . VAL A 1 507 ? 32.827 3.647 -52.401 1.00 95.31 507 VAL A C 1
ATOM 3869 O O . VAL A 1 507 ? 32.300 3.895 -51.311 1.00 95.31 507 VAL A O 1
ATOM 3872 N N . ASP A 1 508 ? 32.329 4.034 -53.569 1.00 93.12 508 ASP A N 1
ATOM 3873 C CA . ASP A 1 508 ? 31.070 4.746 -53.749 1.00 93.12 508 ASP A CA 1
ATOM 3874 C C . ASP A 1 508 ? 30.014 3.884 -54.460 1.00 93.12 508 ASP A C 1
ATOM 3876 O O . ASP A 1 508 ? 30.321 2.882 -55.118 1.00 93.12 508 ASP A O 1
ATOM 3880 N N . PHE A 1 509 ? 28.751 4.259 -54.279 1.00 92.38 509 PHE A N 1
ATOM 3881 C CA . PHE A 1 509 ? 27.588 3.549 -54.802 1.00 92.38 509 PHE A CA 1
ATOM 3882 C C . PHE A 1 509 ? 26.562 4.546 -55.335 1.00 92.38 509 PHE A C 1
ATOM 3884 O O . PHE A 1 509 ? 26.289 5.564 -54.701 1.00 92.38 509 PHE A O 1
ATOM 3891 N N . GLU A 1 510 ? 25.911 4.209 -56.446 1.00 88.25 510 GLU A N 1
ATOM 3892 C CA . GLU A 1 510 ? 24.812 4.996 -57.003 1.00 88.25 510 GLU A CA 1
ATOM 3893 C C . GLU A 1 510 ? 23.505 4.210 -57.036 1.00 88.25 510 GLU A C 1
ATOM 3895 O O . GLU A 1 510 ? 23.452 2.982 -57.115 1.00 88.25 510 GLU A O 1
ATOM 3900 N N . ARG A 1 511 ? 22.410 4.960 -56.972 1.00 86.00 511 ARG A N 1
ATOM 3901 C CA . ARG A 1 511 ? 21.049 4.443 -57.027 1.00 86.00 511 ARG A CA 1
ATOM 3902 C C . ARG A 1 511 ? 20.646 4.119 -58.465 1.00 86.00 511 ARG A C 1
ATOM 3904 O O . ARG A 1 511 ? 20.848 4.929 -59.367 1.00 86.00 511 ARG A O 1
ATOM 3911 N N . ASN A 1 512 ? 19.972 2.991 -58.676 1.00 84.12 512 ASN A N 1
ATOM 3912 C CA . ASN A 1 512 ? 19.432 2.635 -59.988 1.00 84.12 512 ASN A CA 1
ATOM 3913 C C . ASN A 1 512 ? 18.328 3.614 -60.428 1.00 84.12 512 ASN A C 1
ATOM 3915 O O . ASN A 1 512 ? 17.424 3.950 -59.657 1.00 84.12 512 ASN A O 1
ATOM 3919 N N . ALA A 1 513 ? 18.376 4.054 -61.688 1.00 83.06 513 ALA A N 1
ATOM 3920 C CA . ALA A 1 513 ? 17.413 5.001 -62.247 1.00 83.06 513 ALA A CA 1
ATOM 3921 C C . ALA A 1 513 ? 15.964 4.469 -62.192 1.00 83.06 513 ALA A C 1
ATOM 3923 O O . ALA A 1 513 ? 15.714 3.294 -62.451 1.00 83.06 513 ALA A O 1
ATOM 3924 N N . GLY A 1 514 ? 14.999 5.350 -61.895 1.00 85.06 514 GLY A N 1
ATOM 3925 C CA . GLY A 1 514 ? 13.570 4.999 -61.859 1.00 85.06 514 GLY A CA 1
ATOM 3926 C C . GLY A 1 514 ? 13.114 4.247 -60.600 1.00 85.06 514 GLY A C 1
ATOM 3927 O O . GLY A 1 514 ? 12.110 3.537 -60.646 1.00 85.06 514 GLY A O 1
ATOM 3928 N N . THR A 1 515 ? 13.840 4.388 -59.489 1.00 89.06 515 THR A N 1
ATOM 3929 C CA . THR A 1 515 ? 13.507 3.775 -58.194 1.00 89.06 515 THR A CA 1
ATOM 3930 C C . THR A 1 515 ? 13.238 4.832 -57.112 1.00 89.06 515 THR A C 1
ATOM 3932 O O . THR A 1 515 ? 13.727 5.953 -57.216 1.00 89.06 515 THR A O 1
ATOM 3935 N N . ASN A 1 516 ? 12.491 4.454 -56.069 1.00 90.06 516 ASN A N 1
ATOM 3936 C CA . ASN A 1 516 ? 12.091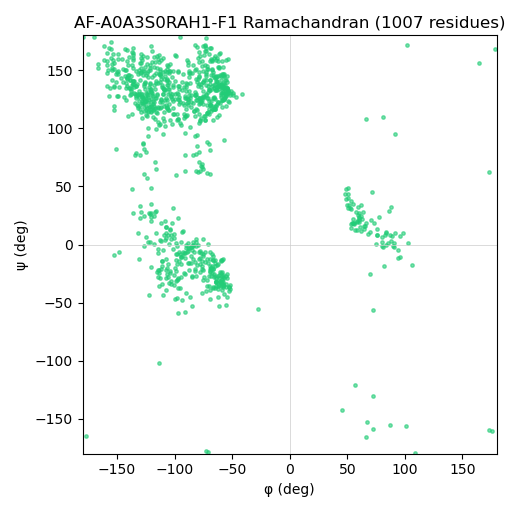 5.206 -54.869 1.00 90.06 516 ASN A CA 1
ATOM 3937 C C . ASN A 1 516 ? 12.478 4.404 -53.595 1.00 90.06 516 ASN A C 1
ATOM 3939 O O . ASN A 1 516 ? 12.389 3.182 -53.593 1.00 90.06 516 ASN A O 1
ATOM 3943 N N . VAL A 1 517 ? 13.009 5.051 -52.551 1.00 89.62 517 VAL A N 1
ATOM 3944 C CA . VAL A 1 517 ? 13.624 4.407 -51.382 1.00 89.62 517 VAL A CA 1
ATOM 3945 C C . VAL A 1 517 ? 12.513 4.225 -50.380 1.00 89.62 517 VAL A C 1
ATOM 3947 O O . VAL A 1 517 ? 11.822 5.183 -50.034 1.00 89.62 517 VAL A O 1
ATOM 3950 N N . VAL A 1 518 ? 12.368 3.001 -49.895 1.00 92.81 518 VAL A N 1
ATOM 3951 C CA . VAL A 1 518 ? 11.358 2.652 -48.906 1.00 92.81 518 VAL A CA 1
ATOM 3952 C C . VAL A 1 518 ? 12.059 2.378 -47.585 1.00 92.81 518 VAL A C 1
ATOM 3954 O O . VAL A 1 518 ? 12.712 1.350 -47.420 1.00 92.81 518 VAL A O 1
ATOM 3957 N N . LYS A 1 519 ? 11.948 3.305 -46.633 1.00 92.69 519 LYS A N 1
ATOM 3958 C CA . LYS A 1 519 ? 12.404 3.105 -45.252 1.00 92.69 519 LYS A CA 1
ATOM 3959 C C . LYS A 1 519 ? 11.206 2.759 -44.378 1.00 92.69 519 LYS A C 1
ATOM 3961 O O . LYS A 1 519 ? 10.132 3.333 -44.524 1.00 92.69 519 LYS A O 1
ATOM 3966 N N . PHE A 1 520 ? 11.391 1.834 -43.455 1.00 95.06 520 PHE A N 1
ATOM 3967 C CA . PHE A 1 520 ? 10.397 1.549 -42.435 1.00 95.06 520 PHE A CA 1
ATOM 3968 C C . PHE A 1 520 ? 11.021 1.077 -41.127 1.00 95.06 520 PHE A C 1
ATOM 3970 O O . PHE A 1 520 ? 12.105 0.486 -41.130 1.00 95.06 520 PHE A O 1
ATOM 3977 N N . ASN A 1 521 ? 10.358 1.385 -40.014 1.00 94.12 521 ASN A N 1
ATOM 3978 C CA . ASN A 1 521 ? 10.792 1.007 -38.672 1.00 94.12 521 ASN A CA 1
ATOM 3979 C C . ASN A 1 521 ? 9.625 1.017 -37.671 1.00 94.12 521 ASN A C 1
ATOM 3981 O O . ASN A 1 521 ? 8.664 1.763 -37.838 1.00 94.12 521 ASN A O 1
ATOM 3985 N N . SER A 1 522 ? 9.728 0.225 -36.605 1.00 92.06 522 SER A N 1
ATOM 3986 C CA . SER A 1 522 ? 8.910 0.465 -35.414 1.00 92.06 522 SER A CA 1
ATOM 3987 C C . SER A 1 522 ? 9.548 1.587 -34.593 1.00 92.06 522 SER A C 1
ATOM 3989 O O . SER A 1 522 ? 10.777 1.711 -34.566 1.00 92.06 522 SER A O 1
ATOM 3991 N N . LEU A 1 523 ? 8.735 2.449 -33.986 1.00 90.19 523 LEU A N 1
ATOM 3992 C CA . LEU A 1 523 ? 9.192 3.538 -33.113 1.00 90.19 523 LEU A CA 1
ATOM 3993 C C . LEU A 1 523 ? 9.220 3.133 -31.640 1.00 90.19 523 LEU A C 1
ATOM 3995 O O . LEU A 1 523 ? 9.774 3.872 -30.831 1.00 90.19 523 LEU A O 1
ATOM 3999 N N . ASN A 1 524 ? 8.659 1.975 -31.295 1.00 86.88 524 ASN A N 1
ATOM 4000 C CA . ASN A 1 524 ? 8.740 1.403 -29.960 1.00 86.88 524 ASN A CA 1
ATOM 4001 C C . ASN A 1 524 ? 8.910 -0.120 -30.004 1.00 86.88 524 ASN A C 1
ATOM 4003 O O . ASN A 1 524 ? 8.769 -0.764 -31.043 1.00 86.88 524 ASN A O 1
ATOM 4007 N N . GLU A 1 525 ? 9.257 -0.692 -28.856 1.00 86.44 525 GLU A N 1
ATOM 4008 C CA . GLU A 1 525 ? 9.537 -2.124 -28.704 1.00 86.44 525 GLU A CA 1
ATOM 4009 C C . GLU A 1 525 ? 8.279 -3.008 -28.740 1.00 86.44 525 GLU A C 1
ATOM 4011 O O . GLU A 1 525 ? 8.384 -4.227 -28.776 1.00 86.44 525 GLU A O 1
ATOM 4016 N N . TYR A 1 526 ? 7.086 -2.408 -28.775 1.00 86.75 526 TYR A N 1
ATOM 4017 C CA . TYR A 1 526 ? 5.794 -3.085 -28.619 1.00 86.75 526 TYR A CA 1
ATOM 4018 C C . TYR A 1 526 ? 5.269 -3.757 -29.896 1.00 86.75 526 TYR A C 1
ATOM 4020 O O . TYR A 1 526 ? 4.178 -4.328 -29.918 1.00 86.75 526 TYR A O 1
ATOM 4028 N N . GLY A 1 527 ? 6.037 -3.703 -30.978 1.00 86.56 527 GLY A N 1
ATOM 4029 C CA . GLY A 1 527 ? 5.724 -4.378 -32.225 1.00 86.56 527 GLY A CA 1
ATOM 4030 C C . GLY A 1 527 ? 6.836 -4.229 -33.250 1.00 86.56 527 GLY A C 1
ATOM 4031 O O . GLY A 1 527 ? 7.715 -3.375 -33.135 1.00 86.56 527 GLY A O 1
ATOM 4032 N N . THR A 1 528 ? 6.786 -5.067 -34.277 1.00 91.75 528 THR A N 1
ATOM 4033 C CA . THR A 1 528 ? 7.663 -4.981 -35.453 1.00 91.75 528 THR A CA 1
ATOM 4034 C C . THR A 1 528 ? 6.823 -4.810 -36.715 1.00 91.75 528 THR A C 1
ATOM 4036 O O . THR A 1 528 ? 5.601 -4.907 -36.661 1.00 91.75 528 THR A O 1
ATOM 4039 N N . LEU A 1 529 ? 7.443 -4.531 -37.863 1.00 94.81 529 LEU A N 1
ATOM 4040 C CA . LEU A 1 529 ? 6.735 -4.542 -39.143 1.00 94.81 529 LEU A CA 1
ATOM 4041 C C . LEU A 1 529 ? 7.600 -5.078 -40.280 1.00 94.81 529 LEU A C 1
ATOM 4043 O O . LEU A 1 529 ? 8.818 -4.894 -40.292 1.00 94.81 529 LEU A O 1
ATOM 4047 N N . THR A 1 530 ? 6.938 -5.694 -41.251 1.00 95.50 530 THR A N 1
ATOM 4048 C CA . THR A 1 530 ? 7.500 -6.152 -42.527 1.00 95.50 530 THR A CA 1
ATOM 4049 C C . THR A 1 530 ? 6.896 -5.359 -43.683 1.00 95.50 530 THR A C 1
ATOM 4051 O O . THR A 1 530 ? 5.851 -4.725 -43.524 1.00 95.50 530 THR A O 1
ATOM 4054 N N . ALA A 1 531 ? 7.530 -5.389 -44.856 1.00 95.81 531 ALA A N 1
ATOM 4055 C CA . ALA A 1 531 ? 7.013 -4.719 -46.043 1.00 95.81 531 ALA A CA 1
ATOM 4056 C C . ALA A 1 531 ? 7.219 -5.555 -47.309 1.00 95.81 531 ALA A C 1
ATOM 4058 O O . ALA A 1 531 ? 8.240 -6.225 -47.460 1.00 95.81 531 ALA A O 1
ATOM 4059 N N . THR A 1 532 ? 6.273 -5.453 -48.242 1.00 95.69 532 THR A N 1
ATOM 4060 C CA . THR A 1 532 ? 6.381 -6.023 -49.590 1.00 95.69 532 THR A CA 1
ATOM 4061 C C . THR A 1 532 ? 6.219 -4.948 -50.661 1.00 95.69 532 THR A C 1
ATOM 4063 O O . THR A 1 532 ? 5.483 -3.979 -50.472 1.00 95.69 532 THR A O 1
ATOM 4066 N N . ALA A 1 533 ? 6.878 -5.133 -51.806 1.00 94.06 533 ALA A N 1
ATOM 4067 C CA . ALA A 1 533 ? 6.687 -4.362 -53.029 1.00 94.06 533 ALA A CA 1
ATOM 4068 C C . ALA A 1 533 ? 6.206 -5.280 -54.160 1.00 94.06 533 ALA A C 1
ATOM 4070 O O . ALA A 1 533 ? 6.896 -6.224 -54.547 1.00 94.06 533 ALA A O 1
ATOM 4071 N N . ASN A 1 534 ? 5.012 -5.012 -54.696 1.00 92.88 534 ASN A N 1
ATOM 4072 C CA . ASN A 1 534 ? 4.328 -5.864 -55.680 1.00 92.88 534 ASN A CA 1
ATOM 4073 C C . ASN A 1 534 ? 4.275 -7.350 -55.258 1.00 92.88 534 ASN A C 1
ATOM 4075 O O . ASN A 1 534 ? 4.364 -8.240 -56.101 1.00 92.88 534 ASN A O 1
ATOM 4079 N N . GLY A 1 535 ? 4.154 -7.608 -53.951 1.00 88.62 535 GLY A N 1
ATOM 4080 C CA . GLY A 1 535 ? 4.099 -8.953 -53.373 1.00 88.62 535 GLY A CA 1
ATOM 4081 C C . GLY A 1 535 ? 5.451 -9.621 -53.092 1.00 88.62 535 GLY A C 1
ATOM 4082 O O . GLY A 1 535 ? 5.447 -10.752 -52.622 1.00 88.62 535 GLY A O 1
ATOM 4083 N N . ASN A 1 536 ? 6.585 -8.958 -53.344 1.00 89.19 536 ASN A N 1
ATOM 4084 C CA . ASN A 1 536 ? 7.910 -9.459 -52.958 1.00 89.19 536 ASN A CA 1
ATOM 4085 C C . ASN A 1 536 ? 8.404 -8.755 -51.693 1.00 89.19 536 ASN A C 1
ATOM 4087 O O . ASN A 1 536 ? 8.283 -7.533 -51.604 1.00 89.19 536 ASN A O 1
ATOM 4091 N N . ASP A 1 537 ? 8.987 -9.496 -50.754 1.00 92.38 537 ASP A N 1
ATOM 4092 C CA . ASP A 1 537 ? 9.555 -8.932 -49.526 1.00 92.38 537 ASP A CA 1
ATOM 4093 C C . ASP A 1 537 ? 10.661 -7.918 -49.835 1.00 92.38 537 ASP A C 1
ATOM 4095 O O . ASP A 1 537 ? 11.503 -8.132 -50.709 1.00 92.38 537 ASP A O 1
ATOM 4099 N N . ILE A 1 538 ? 10.664 -6.808 -49.097 1.00 91.19 538 ILE A N 1
ATOM 4100 C CA . ILE A 1 538 ? 11.703 -5.782 -49.179 1.00 91.19 538 ILE A CA 1
ATOM 4101 C C . ILE A 1 538 ? 12.263 -5.483 -47.790 1.00 91.19 538 ILE A C 1
ATOM 4103 O O . ILE A 1 538 ? 11.545 -5.484 -46.791 1.00 91.19 538 ILE A O 1
ATOM 4107 N N . SER A 1 539 ? 13.559 -5.184 -47.726 1.00 88.94 539 SER A N 1
ATOM 4108 C CA . SER A 1 539 ? 14.202 -4.690 -46.504 1.00 88.94 539 SER A CA 1
ATOM 4109 C C . SER A 1 539 ? 14.124 -3.165 -46.413 1.00 88.94 539 SER A C 1
ATOM 4111 O O . SER A 1 539 ? 14.040 -2.465 -47.425 1.00 88.94 539 SER A O 1
ATOM 4113 N N . THR A 1 540 ? 14.182 -2.627 -45.194 1.00 90.94 540 THR A N 1
ATOM 4114 C CA . THR A 1 540 ? 14.214 -1.174 -44.979 1.00 90.94 540 THR A CA 1
ATOM 4115 C C . THR A 1 540 ? 15.434 -0.548 -45.665 1.00 90.94 540 THR A C 1
ATOM 4117 O O . THR A 1 540 ? 16.561 -1.025 -45.532 1.00 90.94 540 THR A O 1
ATOM 4120 N N . GLY A 1 541 ? 15.204 0.513 -46.438 1.00 83.62 541 GLY A N 1
ATOM 4121 C CA . GLY A 1 541 ? 16.217 1.170 -47.265 1.00 83.62 541 GLY A CA 1
ATOM 4122 C C . GLY A 1 541 ? 16.346 0.625 -48.691 1.00 83.62 541 GLY A C 1
ATOM 4123 O O . GLY A 1 541 ? 17.169 1.148 -49.438 1.00 83.62 541 GLY A O 1
ATOM 4124 N N . ALA A 1 542 ? 15.545 -0.368 -49.092 1.00 85.56 542 ALA A N 1
ATOM 4125 C CA . ALA A 1 542 ? 15.524 -0.859 -50.469 1.00 85.56 542 ALA A CA 1
ATOM 4126 C C . ALA A 1 542 ? 15.071 0.231 -51.456 1.00 85.56 542 ALA A C 1
ATOM 4128 O O . ALA A 1 542 ? 14.133 0.990 -51.184 1.00 85.56 542 ALA A O 1
ATOM 4129 N N . ALA A 1 543 ? 15.716 0.283 -52.623 1.00 86.69 543 ALA A N 1
ATOM 4130 C CA . ALA A 1 543 ? 15.279 1.113 -53.738 1.00 86.69 543 ALA A CA 1
ATOM 4131 C C . ALA A 1 543 ? 14.323 0.315 -54.646 1.00 86.69 543 ALA A C 1
ATOM 4133 O O . ALA A 1 543 ? 14.712 -0.623 -55.337 1.00 86.69 543 ALA A O 1
ATOM 4134 N N . VAL A 1 544 ? 13.050 0.704 -54.636 1.00 90.38 544 VAL A N 1
ATOM 4135 C CA . VAL A 1 544 ? 11.923 0.012 -55.274 1.00 90.38 544 VAL A CA 1
ATOM 4136 C C . VAL A 1 544 ? 11.471 0.772 -56.521 1.00 90.38 544 VAL A C 1
ATOM 4138 O O . VAL A 1 544 ? 11.422 1.996 -56.512 1.00 90.38 544 VAL A O 1
ATOM 4141 N N . ALA A 1 545 ? 11.118 0.083 -57.608 1.00 89.31 545 ALA A N 1
ATOM 4142 C CA . ALA A 1 545 ? 10.699 0.733 -58.854 1.00 89.31 545 ALA A CA 1
ATOM 4143 C C . ALA A 1 545 ? 9.514 1.701 -58.657 1.00 89.31 545 ALA A C 1
ATOM 4145 O O . ALA A 1 545 ? 8.535 1.372 -57.976 1.00 89.31 545 ALA A O 1
ATOM 4146 N N . THR A 1 546 ? 9.578 2.873 -59.295 1.00 90.75 546 THR A N 1
ATOM 4147 C CA . THR A 1 546 ? 8.466 3.834 -59.342 1.00 90.75 546 THR A CA 1
ATOM 4148 C C . THR A 1 546 ? 7.195 3.165 -59.871 1.00 90.75 546 THR A C 1
ATOM 4150 O O . THR A 1 546 ? 7.233 2.444 -60.866 1.00 90.75 546 THR A O 1
ATOM 4153 N N . GLY A 1 547 ? 6.064 3.411 -59.210 1.00 89.88 547 GLY A N 1
ATOM 4154 C CA . GLY A 1 547 ? 4.764 2.813 -59.517 1.00 89.88 547 GLY A CA 1
ATOM 4155 C C . GLY A 1 547 ? 4.469 1.500 -58.786 1.00 89.88 547 GLY A C 1
ATOM 4156 O O . GLY A 1 547 ? 3.386 0.951 -58.958 1.00 89.88 547 GLY A O 1
ATOM 4157 N N . SER A 1 548 ? 5.393 0.983 -57.969 1.00 94.12 548 SER A N 1
ATOM 4158 C CA . SER A 1 548 ? 5.161 -0.254 -57.209 1.00 94.12 548 SER A CA 1
ATOM 4159 C C . SER A 1 548 ? 4.122 -0.066 -56.103 1.00 94.12 548 SER A C 1
ATOM 4161 O O . SER A 1 548 ? 4.130 0.954 -55.413 1.00 94.12 548 SER A O 1
ATOM 4163 N N . LYS A 1 549 ? 3.275 -1.077 -55.891 1.00 95.81 549 LYS A N 1
ATOM 4164 C CA . LYS A 1 549 ? 2.370 -1.159 -54.740 1.00 95.81 549 LYS A CA 1
ATOM 4165 C C . LYS A 1 549 ? 3.136 -1.659 -53.520 1.00 95.81 549 LYS A C 1
ATOM 4167 O O . LYS A 1 549 ? 3.760 -2.718 -53.595 1.00 95.81 549 LYS A O 1
ATOM 4172 N N . LEU A 1 550 ? 3.068 -0.928 -52.411 1.00 97.19 550 LEU A N 1
ATOM 4173 C CA . LEU A 1 550 ? 3.679 -1.315 -51.141 1.00 97.19 550 LEU A CA 1
ATOM 4174 C C . LEU A 1 550 ? 2.619 -1.762 -50.138 1.00 97.19 550 LEU A C 1
ATOM 4176 O O . LEU A 1 550 ? 1.590 -1.100 -49.995 1.00 97.19 550 LEU A O 1
ATOM 4180 N N . VAL A 1 551 ? 2.897 -2.845 -49.417 1.00 96.06 551 VAL A N 1
ATOM 4181 C CA . VAL A 1 551 ? 2.086 -3.311 -48.284 1.00 96.06 551 VAL A CA 1
ATOM 4182 C C . VAL A 1 551 ? 2.995 -3.445 -47.073 1.00 96.06 551 VAL A C 1
ATOM 4184 O O . VAL A 1 551 ? 3.958 -4.208 -47.117 1.00 96.06 551 VAL A O 1
ATOM 4187 N N . PHE A 1 552 ? 2.697 -2.697 -46.015 1.00 97.44 552 PHE A N 1
ATOM 4188 C CA . PHE A 1 552 ? 3.363 -2.776 -44.720 1.00 97.44 552 PHE A CA 1
ATOM 4189 C C . PHE A 1 552 ? 2.471 -3.556 -43.760 1.00 97.44 552 PHE A C 1
ATOM 4191 O O . PHE A 1 552 ? 1.296 -3.223 -43.623 1.00 97.44 552 PHE A O 1
ATOM 4198 N N . THR A 1 553 ? 3.027 -4.558 -43.088 1.00 96.06 553 THR A N 1
ATOM 4199 C CA . THR A 1 553 ? 2.297 -5.435 -42.165 1.00 96.06 553 THR A CA 1
ATOM 4200 C C . THR A 1 553 ? 2.920 -5.333 -40.782 1.00 96.06 553 THR A C 1
ATOM 4202 O O . THR A 1 553 ? 4.104 -5.622 -40.613 1.00 96.06 553 THR A O 1
ATOM 4205 N N . ALA A 1 554 ? 2.134 -4.895 -39.805 1.00 94.12 554 ALA A N 1
ATOM 4206 C CA . ALA A 1 554 ? 2.517 -4.818 -38.406 1.00 94.12 554 ALA A CA 1
ATOM 4207 C C . ALA A 1 554 ? 2.381 -6.179 -37.715 1.00 94.12 554 ALA A C 1
ATOM 4209 O O . ALA A 1 554 ? 1.412 -6.909 -37.922 1.00 94.12 554 ALA A O 1
ATOM 4210 N N . HIS A 1 555 ? 3.324 -6.450 -36.818 1.00 91.69 555 HIS A N 1
ATOM 4211 C CA . HIS A 1 555 ? 3.370 -7.600 -35.922 1.00 91.69 555 HIS A CA 1
ATOM 4212 C C . HIS A 1 555 ? 3.507 -7.085 -34.477 1.00 91.69 555 HIS A C 1
ATOM 4214 O O . HIS A 1 555 ? 4.631 -7.015 -33.962 1.00 91.69 555 HIS A O 1
ATOM 4220 N N . PRO A 1 556 ? 2.408 -6.634 -33.834 1.00 86.69 556 PRO A N 1
ATOM 4221 C CA . PRO A 1 556 ? 2.422 -6.257 -32.420 1.00 86.69 556 PRO A CA 1
ATOM 4222 C C . PRO A 1 556 ? 2.852 -7.430 -31.533 1.00 86.69 556 PRO A C 1
ATOM 4224 O O . PRO A 1 556 ? 2.549 -8.585 -31.840 1.00 86.69 556 PRO A O 1
ATOM 4227 N N . LEU A 1 557 ? 3.553 -7.141 -30.434 1.00 77.75 557 LEU A N 1
ATOM 4228 C CA . LEU A 1 557 ? 3.823 -8.145 -29.405 1.00 77.75 557 LEU A CA 1
ATOM 4229 C C . LEU A 1 557 ? 2.522 -8.553 -28.698 1.00 77.75 557 LEU A C 1
ATOM 4231 O O . LEU A 1 557 ? 1.534 -7.818 -28.698 1.00 77.75 557 LEU A O 1
ATOM 4235 N N . GLU A 1 558 ? 2.521 -9.729 -28.073 1.00 76.19 558 GLU A N 1
ATOM 4236 C CA . GLU A 1 558 ? 1.381 -10.210 -27.288 1.00 76.19 558 GLU A CA 1
ATOM 4237 C C . GLU A 1 558 ? 0.986 -9.187 -26.204 1.00 76.19 558 GLU A C 1
ATOM 4239 O O . GLU A 1 558 ? 1.835 -8.720 -25.446 1.00 76.19 558 GLU A O 1
ATOM 4244 N N . GLY A 1 559 ? -0.299 -8.811 -26.153 1.00 68.31 559 GLY A N 1
ATOM 4245 C CA . GLY A 1 559 ? -0.821 -7.777 -25.242 1.00 68.31 559 GLY A CA 1
ATOM 4246 C C . GLY A 1 559 ? -0.765 -6.336 -25.775 1.00 68.31 559 GLY A C 1
ATOM 4247 O O . GLY A 1 559 ? -1.145 -5.405 -25.062 1.00 68.31 559 GLY A O 1
ATOM 4248 N N . TYR A 1 560 ? -0.325 -6.139 -27.019 1.00 80.38 560 TYR A N 1
ATOM 4249 C CA . TYR A 1 560 ? -0.233 -4.833 -27.670 1.00 80.38 560 TYR A CA 1
ATOM 4250 C C . TYR A 1 560 ? -1.022 -4.812 -28.985 1.00 80.38 560 TYR A C 1
ATOM 4252 O O . TYR A 1 560 ? -1.229 -5.840 -29.630 1.00 80.38 560 TYR A O 1
ATOM 4260 N N . LYS A 1 561 ? -1.447 -3.620 -29.406 1.00 86.88 561 LYS A N 1
ATOM 4261 C CA . LYS A 1 561 ? -2.132 -3.371 -30.682 1.00 86.88 561 LYS A CA 1
ATOM 4262 C C . LYS A 1 561 ? -1.465 -2.238 -31.446 1.00 86.88 561 LYS A C 1
ATOM 4264 O O . LYS A 1 561 ? -0.709 -1.458 -30.869 1.00 86.88 561 LYS A O 1
ATOM 4269 N N . VAL A 1 562 ? -1.760 -2.130 -32.740 1.00 87.38 562 VAL A N 1
ATOM 4270 C CA . VAL A 1 562 ? -1.340 -0.971 -33.534 1.00 87.38 562 VAL A CA 1
ATOM 4271 C C . VAL A 1 562 ? -2.064 0.269 -33.024 1.00 87.38 562 VAL A C 1
ATOM 4273 O O . VAL A 1 562 ? -3.291 0.351 -33.073 1.00 87.38 562 VAL A O 1
ATOM 4276 N N . ASP A 1 563 ? -1.285 1.227 -32.541 1.00 88.81 563 ASP A N 1
ATOM 4277 C CA . ASP A 1 563 ? -1.772 2.517 -32.072 1.00 88.81 563 ASP A CA 1
ATOM 4278 C C . ASP A 1 563 ? -1.905 3.483 -33.245 1.00 88.81 563 ASP A C 1
ATOM 4280 O O . ASP A 1 563 ? -2.957 4.072 -33.490 1.00 88.81 563 ASP A O 1
ATOM 4284 N N . SER A 1 564 ? -0.817 3.620 -34.002 1.00 90.50 564 SER A N 1
ATOM 4285 C CA . SER A 1 564 ? -0.729 4.609 -35.059 1.00 90.50 564 SER A CA 1
ATOM 4286 C C . SER A 1 564 ? 0.342 4.270 -36.098 1.00 90.50 564 SER A C 1
ATOM 4288 O O . SER A 1 564 ? 1.391 3.687 -35.811 1.00 90.50 564 SER A O 1
ATOM 4290 N N . TRP A 1 565 ? 0.068 4.672 -37.340 1.00 93.50 565 TRP A N 1
ATOM 4291 C CA . TRP A 1 565 ? 1.013 4.654 -38.454 1.00 93.50 565 TRP A CA 1
ATOM 4292 C C . TRP A 1 565 ? 1.462 6.078 -38.772 1.00 93.50 565 TRP A C 1
ATOM 4294 O O . TRP A 1 565 ? 0.655 7.009 -38.753 1.00 93.50 565 TRP A O 1
ATOM 4304 N N . LEU A 1 566 ? 2.738 6.253 -39.109 1.00 91.12 566 LEU A N 1
ATOM 4305 C CA . LEU A 1 566 ? 3.274 7.515 -39.610 1.00 91.12 566 LEU A CA 1
ATOM 4306 C C . LEU A 1 566 ? 3.795 7.327 -41.032 1.00 91.12 566 LEU A C 1
ATOM 4308 O O . LEU A 1 566 ? 4.557 6.397 -41.297 1.00 91.12 566 LEU A O 1
ATOM 4312 N N . ASN A 1 567 ? 3.448 8.248 -41.927 1.00 92.31 567 ASN A N 1
ATOM 4313 C CA . ASN A 1 567 ? 4.006 8.343 -43.271 1.00 92.31 567 ASN A CA 1
ATOM 4314 C C . ASN A 1 567 ? 4.846 9.619 -43.368 1.00 92.31 567 ASN A C 1
ATOM 4316 O O . ASN A 1 567 ? 4.341 10.715 -43.162 1.00 92.31 567 ASN A O 1
ATOM 4320 N N . ASN A 1 568 ? 6.146 9.477 -43.628 1.00 89.94 568 ASN A N 1
ATOM 4321 C CA . ASN A 1 568 ? 7.112 10.577 -43.650 1.00 89.94 568 ASN A CA 1
ATOM 4322 C C . ASN A 1 568 ? 7.099 11.425 -42.361 1.00 89.94 568 ASN A C 1
ATOM 4324 O O . ASN A 1 568 ? 7.312 12.633 -42.390 1.00 89.94 568 ASN A O 1
ATOM 4328 N N . ASN A 1 569 ? 6.914 10.752 -41.218 1.00 79.00 569 ASN A N 1
ATOM 4329 C CA . ASN A 1 569 ? 6.746 11.324 -39.874 1.00 79.00 569 ASN A CA 1
ATOM 4330 C C . ASN A 1 569 ? 5.436 12.113 -39.647 1.00 79.00 569 ASN A C 1
ATOM 4332 O O . ASN A 1 569 ? 5.288 12.726 -38.593 1.00 79.00 569 ASN A O 1
ATOM 4336 N N . GLU A 1 570 ? 4.476 12.074 -40.573 1.00 76.25 570 GLU A N 1
ATOM 4337 C CA . GLU A 1 570 ? 3.125 12.608 -40.366 1.00 76.25 570 GLU A CA 1
ATOM 4338 C C . GLU A 1 570 ? 2.159 11.493 -39.944 1.00 76.25 570 GLU A C 1
ATOM 4340 O O . GLU A 1 570 ? 2.179 10.397 -40.507 1.00 76.25 570 GLU A O 1
ATOM 4345 N N . LEU A 1 571 ? 1.312 11.768 -38.948 1.00 76.12 571 LEU A N 1
ATOM 4346 C CA . LEU A 1 571 ? 0.339 10.811 -38.418 1.00 76.12 571 LEU A CA 1
ATOM 4347 C C . LEU A 1 571 ? -0.735 10.468 -39.461 1.00 76.12 571 LEU A C 1
ATOM 4349 O O . LEU A 1 571 ? -1.445 11.345 -39.955 1.00 76.12 571 LEU A O 1
ATOM 4353 N N . VAL A 1 572 ? -0.920 9.177 -39.729 1.00 86.31 572 VAL A N 1
ATOM 4354 C CA . VAL A 1 572 ? -2.046 8.666 -40.516 1.00 86.31 572 VAL A CA 1
ATOM 4355 C C . VAL A 1 572 ? -3.258 8.544 -39.590 1.00 86.31 572 VAL A C 1
ATOM 4357 O O . VAL A 1 572 ? -3.433 7.556 -38.880 1.00 86.31 572 VAL A O 1
ATOM 4360 N N . VAL A 1 573 ? -4.079 9.593 -39.562 1.00 69.75 573 VAL A N 1
ATOM 4361 C CA . VAL A 1 573 ? -5.200 9.723 -38.619 1.00 69.75 573 VAL A CA 1
ATOM 4362 C C . VAL A 1 573 ? -6.203 8.572 -38.767 1.00 69.75 573 VAL A C 1
ATOM 4364 O O . VAL A 1 573 ? -6.731 8.330 -39.850 1.00 69.75 573 VAL A O 1
ATOM 4367 N N . GLY A 1 574 ? -6.509 7.909 -37.647 1.00 71.06 574 GLY A N 1
ATOM 4368 C CA . GLY A 1 574 ? -7.601 6.937 -37.533 1.00 71.06 574 GLY A CA 1
ATOM 4369 C C . GLY A 1 574 ? -7.308 5.532 -38.068 1.00 71.06 574 GLY A C 1
ATOM 4370 O O . GLY A 1 574 ? -8.223 4.713 -38.110 1.00 71.06 574 GLY A O 1
ATOM 4371 N N . LEU A 1 575 ? -6.069 5.232 -38.472 1.00 81.94 575 LEU A N 1
ATOM 4372 C CA . LEU A 1 575 ? -5.686 3.900 -38.938 1.00 81.94 575 LEU A CA 1
ATOM 4373 C C . LEU A 1 575 ? -5.036 3.077 -37.815 1.00 81.94 575 LEU A C 1
ATOM 4375 O O . LEU A 1 575 ? -3.881 3.305 -37.473 1.00 81.94 575 LEU A O 1
ATOM 4379 N N . THR A 1 576 ? -5.759 2.072 -37.319 1.00 85.62 576 THR A N 1
ATOM 4380 C CA . THR A 1 576 ? -5.298 1.099 -36.303 1.00 85.62 576 THR A CA 1
ATOM 4381 C C . THR A 1 576 ? -5.233 -0.337 -36.837 1.00 85.62 576 THR A C 1
ATOM 4383 O O . THR A 1 576 ? -5.077 -1.294 -36.083 1.00 85.62 576 THR A O 1
ATOM 4386 N N . ALA A 1 577 ? -5.389 -0.517 -38.151 1.00 87.44 577 ALA A N 1
ATOM 4387 C CA . ALA A 1 577 ? -5.294 -1.828 -38.781 1.00 87.44 577 ALA A CA 1
ATOM 4388 C C . ALA A 1 577 ? -3.840 -2.330 -38.802 1.00 87.44 577 ALA A C 1
ATOM 4390 O O . ALA A 1 577 ? -2.899 -1.538 -38.888 1.00 87.44 577 ALA A O 1
ATOM 4391 N N . ASN A 1 578 ? -3.666 -3.655 -38.821 1.00 91.00 578 ASN A N 1
ATOM 4392 C CA . ASN A 1 578 ? -2.349 -4.293 -38.923 1.00 91.00 578 ASN A CA 1
ATOM 4393 C C . ASN A 1 578 ? -1.687 -4.113 -40.298 1.00 91.00 578 ASN A C 1
ATOM 4395 O O . ASN A 1 578 ? -0.534 -4.495 -40.461 1.00 91.00 578 ASN A O 1
ATOM 4399 N N . GLU A 1 579 ? -2.378 -3.541 -41.284 1.00 93.94 579 GLU A N 1
ATOM 4400 C CA . GLU A 1 579 ? -1.818 -3.286 -42.609 1.00 93.94 579 GLU A CA 1
ATOM 4401 C C . GLU A 1 579 ? -1.954 -1.818 -43.010 1.00 93.94 579 GLU A C 1
ATOM 4403 O O . GLU A 1 579 ? -3.005 -1.197 -42.830 1.00 93.94 579 GLU A O 1
ATOM 4408 N N . TYR A 1 580 ? -0.894 -1.290 -43.623 1.00 94.81 580 TYR A N 1
ATOM 4409 C CA . TYR A 1 580 ? -0.888 0.003 -44.298 1.00 94.81 580 TYR A CA 1
ATOM 4410 C C . TYR A 1 580 ? -0.425 -0.163 -45.747 1.00 94.81 580 TYR A C 1
ATOM 4412 O O . TYR A 1 580 ? 0.600 -0.788 -46.018 1.00 94.81 580 TYR A O 1
ATOM 4420 N N . VAL A 1 581 ? -1.181 0.391 -46.697 1.00 96.06 581 VAL A N 1
ATOM 4421 C CA . VAL A 1 581 ? -0.971 0.171 -48.136 1.00 96.06 581 VAL A CA 1
ATOM 4422 C C . VAL A 1 581 ? -0.692 1.490 -48.851 1.00 96.06 581 VAL A C 1
ATOM 4424 O O . VAL A 1 581 ? -1.443 2.454 -48.709 1.00 96.06 581 VAL A O 1
ATOM 4427 N N . ILE A 1 582 ? 0.354 1.508 -49.681 1.00 94.75 582 ILE A N 1
ATOM 4428 C CA . ILE A 1 582 ? 0.610 2.567 -50.665 1.00 94.75 582 ILE A CA 1
ATOM 4429 C C . ILE A 1 582 ? 0.378 1.971 -52.051 1.00 94.75 582 ILE A C 1
ATOM 4431 O O . ILE A 1 582 ? 1.168 1.162 -52.527 1.00 94.75 582 ILE A O 1
ATOM 4435 N N . GLU A 1 583 ? -0.705 2.378 -52.712 1.00 92.62 583 GLU A N 1
ATOM 4436 C CA . GLU A 1 583 ? -1.131 1.785 -53.990 1.00 92.62 583 GLU A CA 1
ATOM 4437 C C . GLU A 1 583 ? -0.154 2.034 -55.153 1.00 92.62 583 GLU A C 1
ATOM 4439 O O . GLU A 1 583 ? -0.082 1.223 -56.071 1.00 92.62 583 GLU A O 1
ATOM 4444 N N . SER A 1 584 ? 0.610 3.132 -55.123 1.00 91.94 584 SER A N 1
ATOM 4445 C CA . SER A 1 584 ? 1.620 3.455 -56.140 1.00 91.94 584 SER A CA 1
ATOM 4446 C C . SER A 1 584 ? 2.731 4.323 -55.551 1.00 91.94 584 SER A C 1
ATOM 4448 O O . SER A 1 584 ? 2.491 5.464 -55.149 1.00 91.94 584 SER A O 1
ATOM 4450 N N . LEU A 1 585 ? 3.955 3.798 -55.521 1.00 94.19 585 LEU A N 1
ATOM 4451 C CA . LEU A 1 585 ? 5.140 4.491 -55.020 1.00 94.19 585 LEU A CA 1
ATOM 4452 C C . LEU A 1 585 ? 5.667 5.518 -56.031 1.00 94.19 585 LEU A C 1
ATOM 4454 O O . LEU A 1 585 ? 6.259 5.149 -57.045 1.00 94.19 585 LEU A O 1
ATOM 4458 N N . ASN A 1 586 ? 5.512 6.807 -55.736 1.00 90.06 586 ASN A N 1
ATOM 4459 C CA . ASN A 1 586 ? 5.902 7.881 -56.661 1.00 90.06 586 ASN A CA 1
ATOM 4460 C C . ASN A 1 586 ? 7.118 8.696 -56.185 1.00 90.06 586 ASN A C 1
ATOM 4462 O O . ASN A 1 586 ? 7.746 9.369 -57.000 1.00 90.06 586 ASN A O 1
ATOM 4466 N N . THR A 1 587 ? 7.451 8.625 -54.895 1.00 92.31 587 THR A N 1
ATOM 4467 C CA . THR A 1 587 ? 8.592 9.297 -54.252 1.00 92.31 587 THR A CA 1
ATOM 4468 C C . THR A 1 587 ? 9.191 8.382 -53.186 1.00 92.31 587 THR A C 1
ATOM 4470 O O . THR A 1 587 ? 8.558 7.399 -52.804 1.00 92.31 587 THR A O 1
ATOM 4473 N N . ASP A 1 588 ? 10.369 8.715 -52.657 1.00 92.62 588 ASP A N 1
ATOM 4474 C CA . ASP A 1 588 ? 10.888 8.076 -51.442 1.00 92.62 588 ASP A CA 1
ATOM 4475 C C . ASP A 1 588 ? 9.863 8.190 -50.292 1.00 92.62 588 ASP A C 1
ATOM 4477 O O . ASP A 1 588 ? 9.128 9.181 -50.192 1.00 92.62 588 ASP A O 1
ATOM 4481 N N . VAL A 1 589 ? 9.792 7.165 -49.440 1.00 93.38 589 VAL A N 1
ATOM 4482 C CA . VAL A 1 589 ? 8.828 7.091 -48.336 1.00 93.38 589 VAL A CA 1
ATOM 4483 C C . VAL A 1 589 ? 9.449 6.482 -47.080 1.00 93.38 589 VAL A C 1
ATOM 4485 O O . VAL A 1 589 ? 10.250 5.548 -47.158 1.00 93.38 589 VAL A O 1
ATOM 4488 N N . LYS A 1 590 ? 9.063 7.001 -45.910 1.00 94.38 590 LYS A N 1
ATOM 4489 C CA . LYS A 1 590 ? 9.400 6.461 -44.591 1.00 94.38 590 LYS A CA 1
ATOM 4490 C C . LYS A 1 590 ? 8.134 6.106 -43.814 1.00 94.38 590 LYS A C 1
ATOM 4492 O O . LYS A 1 590 ? 7.408 7.009 -43.406 1.00 94.38 590 LYS A O 1
ATOM 4497 N N . ILE A 1 591 ? 7.906 4.823 -43.547 1.00 96.38 591 ILE A N 1
ATOM 4498 C CA . ILE A 1 591 ? 6.762 4.352 -42.753 1.00 96.38 591 ILE A CA 1
ATOM 4499 C C . ILE A 1 591 ? 7.194 3.978 -41.345 1.00 96.38 591 ILE A C 1
ATOM 4501 O O . ILE A 1 591 ? 8.127 3.204 -41.164 1.00 96.38 591 ILE A O 1
ATOM 4505 N N . SER A 1 592 ? 6.521 4.528 -40.340 1.00 94.56 592 SER A N 1
ATOM 4506 C CA . SER A 1 592 ? 6.821 4.212 -38.944 1.00 94.56 592 SER A CA 1
ATOM 4507 C C . SER A 1 592 ? 5.597 3.643 -38.233 1.00 94.56 592 SER A C 1
ATOM 4509 O O . SER A 1 592 ? 4.488 4.124 -38.454 1.00 94.56 592 SER A O 1
ATOM 4511 N N . LEU A 1 593 ? 5.806 2.624 -37.403 1.00 95.12 593 LEU A N 1
ATOM 4512 C CA . LEU A 1 593 ? 4.766 1.967 -36.607 1.00 95.12 593 LEU A CA 1
ATOM 4513 C C . LEU A 1 593 ? 4.892 2.370 -35.134 1.00 95.12 593 LEU A C 1
ATOM 4515 O O . LEU A 1 593 ? 5.998 2.385 -34.597 1.00 95.12 593 LEU A O 1
ATOM 4519 N N . ILE A 1 594 ? 3.766 2.647 -34.484 1.00 89.50 594 ILE A N 1
ATOM 4520 C CA . ILE A 1 594 ? 3.650 2.750 -33.029 1.00 89.50 594 ILE A CA 1
ATOM 4521 C C . ILE A 1 594 ? 2.624 1.708 -32.591 1.00 89.50 594 ILE A C 1
ATOM 4523 O O . ILE A 1 594 ? 1.495 1.700 -33.084 1.00 89.50 594 ILE A O 1
ATOM 4527 N N . CYS A 1 595 ? 3.010 0.837 -31.662 1.00 86.06 595 CYS A N 1
ATOM 4528 C CA . CYS A 1 595 ? 2.070 -0.029 -30.956 1.00 86.06 595 CYS A CA 1
ATOM 4529 C C . CYS A 1 595 ? 1.826 0.504 -29.541 1.00 86.06 595 CYS A C 1
ATOM 4531 O O . CYS A 1 595 ? 2.718 1.101 -28.943 1.00 86.06 595 CYS A O 1
ATOM 4533 N N . SER A 1 596 ? 0.640 0.290 -28.990 1.00 79.38 596 SER A N 1
ATOM 4534 C CA . SER A 1 596 ? 0.306 0.626 -27.603 1.00 79.38 596 SER A CA 1
ATOM 4535 C C . SER A 1 596 ? -0.291 -0.590 -26.908 1.00 79.38 596 SER A C 1
ATOM 4537 O O . SER A 1 596 ? -0.708 -1.558 -27.551 1.00 79.38 596 SER A O 1
ATOM 4539 N N . LYS A 1 597 ? -0.243 -0.587 -25.575 1.00 74.25 597 LYS A N 1
ATOM 4540 C CA . LYS A 1 597 ? -0.796 -1.670 -24.762 1.00 74.25 597 LYS A CA 1
ATOM 4541 C C . LYS A 1 597 ? -2.298 -1.761 -25.024 1.00 74.25 597 LYS A C 1
ATOM 4543 O O . LYS A 1 597 ? -2.984 -0.741 -25.060 1.00 74.25 597 LYS A O 1
ATOM 4548 N N . ASP A 1 598 ? -2.817 -2.965 -25.238 1.00 65.88 598 ASP A N 1
ATOM 4549 C CA . ASP A 1 598 ? -4.248 -3.136 -25.472 1.00 65.88 598 ASP A CA 1
ATOM 4550 C C . ASP A 1 598 ? -5.022 -3.122 -24.145 1.00 65.88 598 ASP A C 1
ATOM 4552 O O . ASP A 1 598 ? -5.300 -4.159 -23.549 1.00 65.88 598 ASP A O 1
ATOM 4556 N N . GLU A 1 599 ? -5.366 -1.927 -23.661 1.00 52.09 599 GLU A N 1
ATOM 4557 C CA . GLU A 1 599 ? -6.073 -1.722 -22.382 1.00 52.09 599 GLU A CA 1
ATOM 4558 C C . GLU A 1 599 ? -7.513 -2.269 -22.368 1.00 52.09 599 GLU A C 1
ATOM 4560 O O . GLU A 1 599 ? -8.108 -2.431 -21.307 1.00 52.09 599 GLU A O 1
ATOM 4565 N N . SER A 1 600 ? -8.071 -2.615 -23.532 1.00 47.22 600 SER A N 1
ATOM 4566 C CA . SER A 1 600 ? -9.403 -3.222 -23.666 1.00 47.22 600 SER A CA 1
ATOM 4567 C C . SER A 1 600 ? -9.423 -4.750 -23.507 1.00 47.22 600 SER A C 1
ATOM 4569 O O . SER A 1 600 ? -10.497 -5.351 -23.553 1.00 47.22 600 SER A O 1
ATOM 4571 N N . ALA A 1 601 ? -8.269 -5.393 -23.307 1.00 37.91 601 ALA A N 1
ATOM 4572 C CA . ALA A 1 601 ? -8.143 -6.847 -23.238 1.00 37.91 601 ALA A CA 1
ATOM 4573 C C . ALA A 1 601 ? -7.673 -7.344 -21.852 1.00 37.91 601 ALA A C 1
ATOM 4575 O O . ALA A 1 601 ? -6.622 -7.961 -21.714 1.00 37.91 601 ALA A O 1
ATOM 4576 N N . GLY A 1 602 ? -8.516 -7.132 -20.836 1.00 47.19 602 GLY A N 1
ATOM 4577 C CA . GLY A 1 602 ? -8.689 -8.033 -19.687 1.00 47.19 602 GLY A CA 1
ATOM 4578 C C . GLY A 1 602 ? -7.674 -7.960 -18.542 1.00 47.19 602 GLY A C 1
ATOM 4579 O O . GLY A 1 602 ? -6.584 -8.514 -18.652 1.00 47.19 602 GLY A O 1
ATOM 4580 N N . ASP A 1 603 ? -8.106 -7.440 -17.386 1.00 52.22 603 ASP A N 1
ATOM 4581 C CA . ASP A 1 603 ? -7.455 -7.736 -16.094 1.00 52.22 603 ASP A CA 1
ATOM 4582 C C . ASP A 1 603 ? -8.348 -7.657 -14.838 1.00 52.22 603 ASP A C 1
ATOM 4584 O O . ASP A 1 603 ? -7.922 -8.138 -13.792 1.00 52.22 603 ASP A O 1
ATOM 4588 N N . GLU A 1 604 ? -9.594 -7.161 -14.888 1.00 52.12 604 GLU A N 1
ATOM 4589 C CA . GLU A 1 604 ? -10.407 -7.006 -13.658 1.00 52.12 604 GLU A CA 1
ATOM 4590 C C . GLU A 1 604 ? -10.719 -8.332 -12.936 1.00 52.12 604 GLU A C 1
ATOM 4592 O O . GLU A 1 604 ? -10.833 -8.364 -11.711 1.00 52.12 604 GLU A O 1
ATOM 4597 N N . HIS A 1 605 ? -10.753 -9.451 -13.665 1.00 73.38 605 HIS A N 1
ATOM 4598 C CA . HIS A 1 605 ? -11.008 -10.781 -13.099 1.00 73.38 605 HIS A CA 1
ATOM 4599 C C . HIS A 1 605 ? -9.763 -11.673 -12.997 1.00 73.38 605 HIS A C 1
ATOM 4601 O O . HIS A 1 605 ? -9.899 -12.864 -12.700 1.00 73.38 605 HIS A O 1
ATOM 4607 N N . LYS A 1 606 ? -8.552 -11.159 -13.256 1.00 80.44 606 LYS A N 1
ATOM 4608 C CA . LYS A 1 606 ? -7.323 -11.952 -13.092 1.00 80.44 606 LYS A CA 1
ATOM 4609 C C . LYS A 1 606 ? -6.787 -11.858 -11.658 1.00 80.44 606 LYS A C 1
ATOM 4611 O O . LYS A 1 606 ? -6.951 -10.827 -11.006 1.00 80.44 606 LYS A O 1
ATOM 4616 N N . PRO A 1 607 ? -6.156 -12.928 -11.143 1.00 84.94 607 PRO A N 1
ATOM 4617 C CA . PRO A 1 607 ? -5.509 -12.881 -9.842 1.00 84.94 607 PRO A CA 1
ATOM 4618 C C . PRO A 1 607 ? -4.231 -12.038 -9.912 1.00 84.94 607 PRO A C 1
ATOM 4620 O O . PRO A 1 607 ? -3.337 -12.315 -10.710 1.00 84.94 607 PRO A O 1
ATOM 4623 N N . VAL A 1 608 ? -4.117 -11.044 -9.037 1.00 82.44 608 VAL A N 1
ATOM 4624 C CA . VAL A 1 608 ? -2.878 -10.314 -8.757 1.00 82.44 608 VAL A CA 1
ATOM 4625 C C . VAL A 1 608 ? -2.079 -11.126 -7.747 1.00 82.44 608 VAL A C 1
ATOM 4627 O O . VAL A 1 608 ? -2.519 -11.315 -6.610 1.00 82.44 608 VAL A O 1
ATOM 4630 N N . VAL A 1 609 ? -0.916 -11.619 -8.172 1.00 82.44 609 VAL A N 1
ATOM 4631 C CA . VAL A 1 609 ? -0.073 -12.522 -7.382 1.00 82.44 609 VAL A CA 1
ATOM 4632 C C . VAL A 1 609 ? 1.338 -11.966 -7.264 1.00 82.44 609 VAL A C 1
ATOM 4634 O O . VAL A 1 609 ? 1.982 -11.730 -8.282 1.00 82.44 609 VAL A O 1
ATOM 4637 N N . ASN A 1 610 ? 1.837 -11.843 -6.033 1.00 72.38 610 ASN A N 1
ATOM 4638 C CA . ASN A 1 610 ? 3.197 -11.398 -5.730 1.00 72.38 610 ASN A CA 1
ATOM 4639 C C . ASN A 1 610 ? 3.903 -12.467 -4.888 1.00 72.38 610 ASN A C 1
ATOM 4641 O O . ASN A 1 610 ? 3.483 -12.738 -3.769 1.00 72.38 610 ASN A O 1
ATOM 4645 N N . ASP A 1 611 ? 4.950 -13.102 -5.419 1.00 76.56 611 ASP A N 1
ATOM 4646 C CA . ASP A 1 611 ? 5.749 -14.118 -4.708 1.00 76.56 611 ASP A CA 1
ATOM 4647 C C . ASP A 1 611 ? 4.918 -15.234 -4.043 1.00 76.56 611 ASP A C 1
ATOM 4649 O O . ASP A 1 611 ? 5.146 -15.629 -2.901 1.00 76.56 611 ASP A O 1
ATOM 4653 N N . GLY A 1 612 ? 3.908 -15.737 -4.760 1.00 77.50 612 GLY A N 1
ATOM 4654 C CA . GLY A 1 612 ? 3.001 -16.775 -4.257 1.00 77.50 612 GLY A CA 1
ATOM 4655 C C . GLY A 1 612 ? 1.894 -16.260 -3.328 1.00 77.50 612 GLY A C 1
ATOM 4656 O O . GLY A 1 612 ? 1.045 -17.047 -2.918 1.00 77.50 612 GLY A O 1
ATOM 4657 N N . HIS A 1 613 ? 1.839 -14.961 -3.033 1.00 83.31 613 HIS A N 1
ATOM 4658 C CA . HIS A 1 613 ? 0.717 -14.332 -2.340 1.00 83.31 613 HIS A CA 1
ATOM 4659 C C . HIS A 1 613 ? -0.340 -13.872 -3.336 1.00 83.31 613 HIS A C 1
ATOM 4661 O O . HIS A 1 613 ? -0.058 -13.064 -4.217 1.00 83.31 613 HIS A O 1
ATOM 4667 N N . LEU A 1 614 ? -1.569 -14.351 -3.180 1.00 87.00 614 LEU A N 1
ATOM 4668 C CA . LEU A 1 614 ? -2.729 -13.812 -3.871 1.00 87.00 614 LEU A CA 1
ATOM 4669 C C . LEU A 1 614 ? -3.162 -12.517 -3.173 1.00 87.00 614 LEU A C 1
ATOM 4671 O O . LEU A 1 614 ? -3.727 -12.566 -2.082 1.00 87.00 614 LEU A O 1
ATOM 4675 N N . VAL A 1 615 ? -2.888 -11.378 -3.811 1.00 80.50 615 VAL A N 1
ATOM 4676 C CA . VAL A 1 615 ? -3.075 -10.032 -3.245 1.00 80.50 615 VAL A CA 1
ATOM 4677 C C . VAL A 1 615 ? -4.463 -9.476 -3.538 1.00 80.50 615 VAL A C 1
ATOM 4679 O O . VAL A 1 615 ? -5.074 -8.855 -2.675 1.00 80.50 615 VAL A O 1
ATOM 4682 N N . LYS A 1 616 ? -4.963 -9.677 -4.760 1.00 85.62 616 LYS A N 1
ATOM 4683 C CA . LYS A 1 616 ? -6.295 -9.227 -5.177 1.00 85.62 616 LYS A CA 1
ATOM 4684 C C . LYS A 1 616 ? -6.831 -10.125 -6.280 1.00 85.62 616 LYS A C 1
ATOM 4686 O O . LYS A 1 616 ? -6.105 -10.422 -7.222 1.00 85.62 616 LYS A O 1
ATOM 4691 N N . TRP A 1 617 ? -8.094 -10.521 -6.209 1.00 91.44 617 TRP A N 1
ATOM 4692 C CA . TRP A 1 617 ? -8.762 -11.260 -7.268 1.00 91.44 617 TRP A CA 1
ATOM 4693 C C . TRP A 1 617 ? -10.279 -11.098 -7.184 1.00 91.44 617 TRP A C 1
ATOM 4695 O O . TRP A 1 617 ? -10.877 -11.362 -6.146 1.00 91.44 617 TRP A O 1
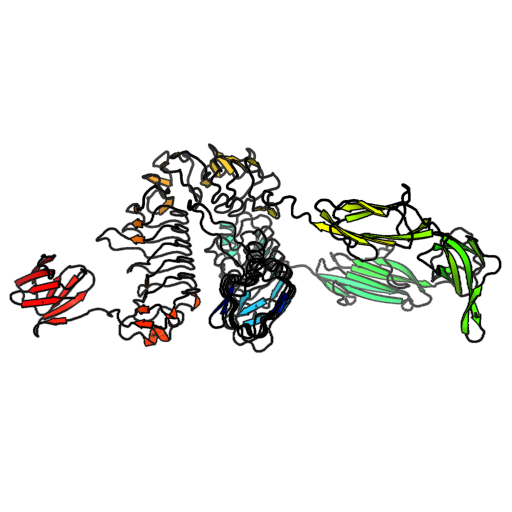ATOM 4705 N N . GLN A 1 618 ? -10.914 -10.714 -8.292 1.00 88.12 618 GLN A N 1
ATOM 4706 C CA . GLN A 1 618 ? -12.373 -10.663 -8.408 1.00 88.12 618 GLN A CA 1
ATOM 4707 C C . GLN A 1 618 ? -12.859 -11.646 -9.479 1.00 88.12 618 GLN A C 1
ATOM 4709 O O . GLN A 1 618 ? -13.244 -11.226 -10.563 1.00 88.12 618 GLN A O 1
ATOM 4714 N N . PRO A 1 619 ? -12.790 -12.966 -9.240 1.00 89.38 619 PRO A N 1
ATOM 4715 C CA . PRO A 1 619 ? -13.234 -13.946 -10.223 1.00 89.38 619 PRO A CA 1
ATOM 4716 C C . PRO A 1 619 ? -14.758 -13.933 -10.400 1.00 89.38 619 PRO A C 1
ATOM 4718 O O . PRO A 1 619 ? -15.509 -13.555 -9.501 1.00 89.38 619 PRO A O 1
ATOM 4721 N N . VAL A 1 620 ? -15.205 -14.432 -11.552 1.00 87.75 620 VAL A N 1
ATOM 4722 C CA . VAL A 1 620 ? -16.621 -14.639 -11.883 1.00 87.75 620 VAL A CA 1
ATOM 4723 C C . VAL A 1 620 ? -16.937 -16.131 -11.811 1.00 87.75 620 VAL A C 1
ATOM 4725 O O . VAL A 1 620 ? -16.243 -16.943 -12.422 1.00 87.75 620 VAL A O 1
ATOM 4728 N N . GLY A 1 621 ? -17.998 -16.504 -11.094 1.00 91.06 621 GLY A N 1
ATOM 4729 C CA . GLY A 1 621 ? -18.418 -17.897 -10.951 1.00 91.06 621 GLY A CA 1
ATOM 4730 C C . GLY A 1 621 ? -17.487 -18.714 -10.052 1.00 91.06 621 GLY A C 1
ATOM 4731 O O . GLY A 1 621 ? -17.204 -18.322 -8.919 1.00 91.06 621 GLY A O 1
ATOM 4732 N N . GLU A 1 622 ? -17.050 -19.882 -10.523 1.00 92.19 622 GLU A N 1
ATOM 4733 C CA . GLU A 1 622 ? -16.156 -20.755 -9.759 1.00 92.19 622 GLU A CA 1
ATOM 4734 C C . GLU A 1 622 ? -14.684 -20.392 -9.984 1.00 92.19 622 GLU A C 1
ATOM 4736 O O . GLU A 1 622 ? -14.219 -20.274 -11.116 1.00 92.19 622 GLU A O 1
ATOM 4741 N N . ALA A 1 623 ? -13.936 -20.275 -8.891 1.00 92.50 623 ALA A N 1
ATOM 4742 C CA . ALA A 1 623 ? -12.522 -19.942 -8.886 1.00 92.50 623 ALA A CA 1
ATOM 4743 C C . ALA A 1 623 ? -11.682 -21.075 -8.285 1.00 92.50 623 ALA A C 1
ATOM 4745 O O . ALA A 1 623 ? -12.087 -21.746 -7.334 1.00 92.50 623 ALA A O 1
ATOM 4746 N N . VAL A 1 624 ? -10.472 -21.269 -8.806 1.00 93.56 624 VAL A N 1
ATOM 4747 C CA . VAL A 1 624 ? -9.483 -22.196 -8.242 1.00 93.56 624 VAL A CA 1
ATOM 4748 C C . VAL A 1 624 ? -8.204 -21.423 -7.971 1.00 93.56 624 VAL A C 1
ATOM 4750 O O . VAL A 1 624 ? -7.561 -20.927 -8.893 1.00 93.56 624 VAL A O 1
ATOM 4753 N N . VAL A 1 625 ? -7.832 -21.324 -6.699 1.00 92.75 625 VAL A N 1
ATOM 4754 C CA . VAL A 1 625 ? -6.542 -20.780 -6.281 1.00 92.75 625 VAL A CA 1
ATOM 4755 C C . VAL A 1 625 ? -5.473 -21.791 -6.685 1.00 92.75 625 VAL A C 1
ATOM 4757 O O . VAL A 1 625 ? -5.448 -22.912 -6.178 1.00 92.75 625 VAL A O 1
ATOM 4760 N N . GLY A 1 626 ? -4.633 -21.408 -7.646 1.00 83.31 626 GLY A N 1
ATOM 4761 C CA . GLY A 1 626 ? -3.634 -22.297 -8.233 1.00 83.31 626 GLY A CA 1
ATOM 4762 C C . GLY A 1 626 ? -2.590 -22.789 -7.228 1.00 83.31 626 GLY A C 1
ATOM 4763 O O . GLY A 1 626 ? -2.323 -22.157 -6.210 1.00 83.31 626 GLY A O 1
ATOM 4764 N N . ASP A 1 627 ? -1.943 -23.909 -7.549 1.00 86.38 627 ASP A N 1
ATOM 4765 C CA . ASP A 1 627 ? -0.933 -24.532 -6.682 1.00 86.38 627 ASP A CA 1
ATOM 4766 C C . ASP A 1 627 ? 0.341 -23.686 -6.508 1.00 86.38 627 ASP A C 1
ATOM 4768 O O . ASP A 1 627 ? 1.151 -23.966 -5.632 1.00 86.38 627 ASP A O 1
ATOM 4772 N N . THR A 1 628 ? 0.553 -22.652 -7.320 1.00 86.94 628 THR A N 1
ATOM 4773 C CA . THR A 1 628 ? 1.667 -21.708 -7.139 1.00 86.94 628 THR A CA 1
ATOM 4774 C C . THR A 1 628 ? 1.432 -20.728 -5.988 1.00 86.94 628 THR A C 1
ATOM 4776 O O . THR A 1 628 ? 2.352 -20.004 -5.619 1.00 86.94 628 THR A O 1
ATOM 4779 N N . ILE A 1 629 ? 0.217 -20.684 -5.434 1.00 90.81 629 ILE A N 1
ATOM 4780 C CA . ILE A 1 629 ? -0.160 -19.776 -4.353 1.00 90.81 629 ILE A CA 1
ATOM 4781 C C . ILE A 1 629 ? 0.107 -20.434 -3.001 1.00 90.81 629 ILE A C 1
ATOM 4783 O O . ILE A 1 629 ? -0.391 -21.524 -2.713 1.00 90.81 629 ILE A O 1
ATOM 4787 N N . THR A 1 630 ? 0.870 -19.737 -2.167 1.00 86.81 630 THR A N 1
ATOM 4788 C CA . THR A 1 630 ? 1.219 -20.118 -0.795 1.00 86.81 630 THR A CA 1
ATOM 4789 C C . THR A 1 630 ? 0.468 -19.298 0.250 1.00 86.81 630 THR A C 1
ATOM 4791 O O . THR A 1 630 ? 0.357 -19.727 1.395 1.00 86.81 630 THR A O 1
ATOM 4794 N N . ALA A 1 631 ? -0.113 -18.158 -0.126 1.00 84.94 631 ALA A N 1
ATOM 4795 C CA . ALA A 1 631 ? -0.865 -17.302 0.784 1.00 84.94 631 ALA A CA 1
ATOM 4796 C C . ALA A 1 631 ? -2.030 -16.600 0.077 1.00 84.94 631 ALA A C 1
ATOM 4798 O O . ALA A 1 631 ? -1.911 -16.189 -1.074 1.00 84.94 631 ALA A O 1
ATOM 4799 N N . ILE A 1 632 ? -3.150 -16.437 0.778 1.00 92.44 632 ILE A N 1
ATOM 4800 C CA . ILE A 1 632 ? -4.246 -15.542 0.386 1.00 92.44 632 ILE A CA 1
ATOM 4801 C C . ILE A 1 632 ? -4.173 -14.335 1.316 1.00 92.44 632 ILE A C 1
ATOM 4803 O O . ILE A 1 632 ? -4.346 -14.504 2.521 1.00 92.44 632 ILE A O 1
ATOM 4807 N N . ASP A 1 633 ? -3.899 -13.141 0.796 1.00 82.12 633 ASP A N 1
ATOM 4808 C CA . ASP A 1 633 ? -3.715 -11.950 1.629 1.00 82.12 633 ASP A CA 1
ATOM 4809 C C . ASP A 1 633 ? -5.039 -11.426 2.206 1.00 82.12 633 ASP A C 1
ATOM 4811 O O . ASP A 1 633 ? -6.142 -11.819 1.809 1.00 82.12 633 ASP A O 1
ATOM 4815 N N . ALA A 1 634 ? -4.932 -10.530 3.193 1.00 83.75 634 ALA A N 1
ATOM 4816 C CA . ALA A 1 634 ? -6.099 -9.866 3.757 1.00 83.75 634 ALA A CA 1
ATOM 4817 C C . ALA A 1 634 ? -6.870 -9.128 2.654 1.00 83.75 634 ALA A C 1
ATOM 4819 O O . ALA A 1 634 ? -6.261 -8.437 1.836 1.00 83.75 634 ALA A O 1
ATOM 4820 N N . ARG A 1 635 ? -8.200 -9.280 2.644 1.00 85.50 635 ARG A N 1
ATOM 4821 C CA . ARG A 1 635 ? -9.110 -8.679 1.648 1.00 85.50 635 ARG A CA 1
ATOM 4822 C C . ARG A 1 635 ? -8.818 -9.069 0.187 1.00 85.50 635 ARG A C 1
ATOM 4824 O O . ARG A 1 635 ? -9.290 -8.396 -0.725 1.00 85.50 635 ARG A O 1
ATOM 4831 N N . ALA A 1 636 ? -8.104 -10.173 -0.058 1.00 88.12 636 ALA A N 1
ATOM 4832 C CA . ALA A 1 636 ? -7.713 -10.580 -1.411 1.00 88.12 636 ALA A CA 1
ATOM 4833 C C . ALA A 1 636 ? -8.892 -10.805 -2.371 1.00 88.12 636 ALA A C 1
ATOM 4835 O O . ALA A 1 636 ? -8.759 -10.541 -3.559 1.00 88.12 636 ALA A O 1
ATOM 4836 N N . PHE A 1 637 ? -10.051 -11.246 -1.884 1.00 94.25 637 PHE A N 1
ATOM 4837 C CA . PHE A 1 637 ? -11.273 -11.379 -2.684 1.00 94.25 637 PHE A CA 1
ATOM 4838 C C . PHE A 1 637 ? -12.324 -10.330 -2.328 1.00 94.25 637 PHE A C 1
ATOM 4840 O O . PHE A 1 637 ? -13.508 -10.536 -2.584 1.00 94.25 637 PHE A O 1
ATOM 4847 N N . GLU A 1 638 ? -11.943 -9.216 -1.703 1.00 89.25 638 GLU A N 1
ATOM 4848 C CA . GLU A 1 638 ? -12.931 -8.223 -1.304 1.00 89.25 638 GLU A CA 1
ATOM 4849 C C . GLU A 1 638 ? -13.778 -7.753 -2.494 1.00 89.25 638 GLU A C 1
ATOM 4851 O O . GLU A 1 638 ? -13.268 -7.359 -3.549 1.00 89.25 638 GLU A O 1
ATOM 4856 N N . GLY A 1 639 ? -15.098 -7.797 -2.305 1.00 84.81 639 GLY A N 1
ATOM 4857 C CA . GLY A 1 639 ? -16.053 -7.355 -3.312 1.00 84.81 639 GLY A CA 1
ATOM 4858 C C . GLY A 1 639 ? -16.050 -8.216 -4.574 1.00 84.81 639 GLY A C 1
ATOM 4859 O O . GLY A 1 639 ? -16.565 -7.768 -5.596 1.00 84.81 639 GLY A O 1
ATOM 4860 N N . ALA A 1 640 ? -15.508 -9.442 -4.531 1.00 91.69 640 ALA A N 1
ATOM 4861 C CA . ALA A 1 640 ? -15.680 -10.454 -5.574 1.00 91.69 640 ALA A CA 1
ATOM 4862 C C . ALA A 1 640 ? -17.137 -10.959 -5.590 1.00 91.69 640 ALA A C 1
ATOM 4864 O O . ALA A 1 640 ? -17.437 -12.129 -5.350 1.00 91.69 640 ALA A O 1
ATOM 4865 N N . ASN A 1 641 ? -18.062 -10.035 -5.844 1.00 87.50 641 ASN A N 1
ATOM 4866 C CA . ASN A 1 641 ? -19.503 -10.207 -5.739 1.00 87.50 641 ASN A CA 1
ATOM 4867 C C . ASN A 1 641 ? -20.045 -11.219 -6.742 1.00 87.50 641 ASN A C 1
ATOM 4869 O O . ASN A 1 641 ? -21.148 -11.706 -6.549 1.00 87.50 641 ASN A O 1
ATOM 4873 N N . GLU A 1 642 ? -19.297 -11.541 -7.796 1.00 89.19 642 GLU A N 1
ATOM 4874 C CA . GLU A 1 642 ? -19.680 -12.505 -8.829 1.00 89.19 642 GLU A CA 1
ATOM 4875 C C . GLU A 1 642 ? -19.128 -13.916 -8.595 1.00 89.19 642 GLU A C 1
ATOM 4877 O O . GLU A 1 642 ? -19.532 -14.854 -9.287 1.00 89.19 642 GLU A O 1
ATOM 4882 N N . MET A 1 643 ? -18.243 -14.090 -7.612 1.00 95.25 643 MET A N 1
ATOM 4883 C CA . MET A 1 643 ? -17.673 -15.384 -7.260 1.00 95.25 643 MET A CA 1
ATOM 4884 C C . MET A 1 643 ? -18.707 -16.219 -6.501 1.00 95.25 643 MET A C 1
ATOM 4886 O O . MET A 1 643 ? -19.169 -15.831 -5.432 1.00 95.25 643 MET A O 1
ATOM 4890 N N . THR A 1 644 ? -19.054 -17.387 -7.034 1.00 94.75 644 THR A N 1
ATOM 4891 C CA . THR A 1 644 ? -20.020 -18.316 -6.426 1.00 94.75 644 THR A CA 1
ATOM 4892 C C . THR A 1 644 ? -19.347 -19.417 -5.616 1.00 94.75 644 THR A C 1
ATOM 4894 O O . THR A 1 644 ? -19.917 -19.923 -4.646 1.00 94.75 644 THR A O 1
ATOM 4897 N N . LYS A 1 645 ? -18.117 -19.780 -5.994 1.00 96.75 645 LYS A N 1
ATOM 4898 C CA . LYS A 1 645 ? -17.315 -20.810 -5.334 1.00 96.75 645 LYS A CA 1
ATOM 4899 C C . LYS A 1 645 ? -15.832 -20.501 -5.451 1.00 96.75 645 LYS A C 1
ATOM 4901 O O . LYS A 1 645 ? -15.392 -20.026 -6.492 1.00 96.75 645 LYS A O 1
ATOM 4906 N N . VAL A 1 646 ? -15.050 -20.859 -4.437 1.00 97.81 646 VAL A N 1
ATOM 4907 C CA . VAL A 1 646 ? -13.584 -20.849 -4.528 1.00 97.81 646 VAL A CA 1
ATOM 4908 C C . VAL A 1 646 ? -12.981 -22.140 -3.990 1.00 97.81 646 VAL A C 1
ATOM 4910 O O . VAL A 1 646 ? -13.423 -22.682 -2.978 1.00 97.81 646 VAL A O 1
ATOM 4913 N N . THR A 1 647 ? -11.972 -22.651 -4.688 1.00 97.06 647 THR A N 1
ATOM 4914 C CA . THR A 1 647 ? -11.164 -23.796 -4.259 1.00 97.06 647 THR A CA 1
ATOM 4915 C C . THR A 1 647 ? -9.796 -23.303 -3.813 1.00 97.06 647 THR A C 1
ATOM 4917 O O . THR A 1 647 ? -9.047 -22.755 -4.616 1.00 97.06 647 THR A O 1
ATOM 4920 N N . ILE A 1 648 ? -9.457 -23.504 -2.545 1.00 97.44 648 ILE A N 1
ATOM 4921 C CA . ILE A 1 648 ? -8.152 -23.177 -1.971 1.00 97.44 648 ILE A CA 1
ATOM 4922 C C . ILE A 1 648 ? -7.146 -24.258 -2.389 1.00 97.44 648 ILE A C 1
ATOM 4924 O O . ILE A 1 648 ? -7.348 -25.446 -2.122 1.00 97.44 648 ILE A O 1
ATOM 4928 N N . GLY A 1 649 ? -6.066 -23.835 -3.050 1.00 94.50 649 GLY A N 1
ATOM 4929 C CA . GLY A 1 649 ? -5.022 -24.705 -3.596 1.00 94.50 649 GLY A CA 1
ATOM 4930 C C . GLY A 1 649 ? -4.238 -25.474 -2.531 1.00 94.50 649 GLY A C 1
ATOM 4931 O O . GLY A 1 649 ? -4.239 -25.127 -1.348 1.00 94.50 649 GLY A O 1
ATOM 4932 N N . LYS A 1 650 ? -3.533 -26.536 -2.937 1.00 94.75 650 LYS A N 1
ATOM 4933 C CA . LYS A 1 650 ? -2.869 -27.460 -1.993 1.00 94.75 650 LYS A CA 1
ATOM 4934 C C . LYS A 1 650 ? -1.669 -26.860 -1.252 1.00 94.75 650 LYS A C 1
ATOM 4936 O O . LYS A 1 650 ? -1.303 -27.357 -0.192 1.00 94.75 650 LYS A O 1
ATOM 4941 N N . ASN A 1 651 ? -1.081 -25.802 -1.802 1.00 91.56 651 ASN A N 1
ATOM 4942 C CA . ASN A 1 651 ? 0.103 -25.154 -1.245 1.00 91.56 651 ASN A CA 1
ATOM 4943 C C . ASN A 1 651 ? -0.225 -23.912 -0.408 1.00 91.56 651 ASN A C 1
ATOM 4945 O O . ASN A 1 651 ? 0.689 -23.332 0.160 1.00 91.56 651 ASN A O 1
ATOM 4949 N N . VAL A 1 652 ? -1.500 -23.520 -0.289 1.00 93.75 652 VAL A N 1
ATOM 4950 C CA . VAL A 1 652 ? -1.891 -22.362 0.525 1.00 93.75 652 VAL A CA 1
ATOM 4951 C C . VAL A 1 652 ? -1.658 -22.666 2.006 1.00 93.75 652 VAL A C 1
ATOM 4953 O O . VAL A 1 652 ? -2.311 -23.541 2.581 1.00 93.75 652 VAL A O 1
ATOM 4956 N N . GLU A 1 653 ? -0.738 -21.927 2.617 1.00 91.62 653 GLU A N 1
ATOM 4957 C CA . GLU A 1 653 ? -0.318 -22.048 4.012 1.00 91.62 653 GLU A CA 1
ATOM 4958 C C . GLU A 1 653 ? -0.983 -21.022 4.924 1.00 91.62 653 GLU A C 1
ATOM 4960 O O . GLU A 1 653 ? -1.230 -21.308 6.096 1.00 91.62 653 GLU A O 1
ATOM 4965 N N . THR A 1 654 ? -1.285 -19.832 4.400 1.00 88.19 654 THR A N 1
ATOM 4966 C CA . THR A 1 654 ? -1.894 -18.741 5.165 1.00 88.19 654 THR A CA 1
ATOM 4967 C C . THR A 1 654 ? -3.091 -18.135 4.438 1.00 88.19 654 THR A C 1
ATOM 4969 O O . THR A 1 654 ? -3.152 -18.073 3.211 1.00 88.19 654 THR A O 1
ATOM 4972 N N . ILE A 1 655 ? -4.070 -17.697 5.229 1.00 92.19 655 ILE A N 1
ATOM 4973 C CA . ILE A 1 655 ? -5.247 -16.954 4.779 1.00 92.19 655 ILE A CA 1
ATOM 4974 C C . ILE A 1 655 ? -5.353 -15.739 5.695 1.00 92.19 655 ILE A C 1
ATOM 4976 O O . ILE A 1 655 ? -5.495 -15.907 6.910 1.00 92.19 655 ILE A O 1
ATOM 4980 N N . GLY A 1 656 ? -5.226 -14.551 5.113 1.00 83.62 656 GLY A N 1
ATOM 4981 C CA . GLY A 1 656 ? -5.252 -13.266 5.793 1.00 83.62 656 GLY A CA 1
ATOM 4982 C C . GLY A 1 656 ? -6.639 -12.896 6.302 1.00 83.62 656 GLY A C 1
ATOM 4983 O O . GLY A 1 656 ? -7.600 -13.657 6.192 1.00 83.62 656 GLY A O 1
ATOM 4984 N N . GLU A 1 657 ? -6.736 -11.717 6.900 1.00 84.69 657 GLU A N 1
ATOM 4985 C CA . GLU A 1 657 ? -7.968 -11.235 7.506 1.00 84.69 657 GLU A CA 1
ATOM 4986 C C . GLU A 1 657 ? -9.014 -10.791 6.471 1.00 84.69 657 GLU A C 1
ATOM 4988 O O . GLU A 1 657 ? -8.685 -10.166 5.463 1.00 84.69 657 GLU A O 1
ATOM 4993 N N . LEU A 1 658 ? -10.293 -11.084 6.746 1.00 90.19 658 LEU A N 1
ATOM 4994 C CA . LEU A 1 658 ? -11.425 -10.695 5.897 1.00 90.19 658 LEU A CA 1
ATOM 4995 C C . LEU A 1 658 ? -11.206 -11.025 4.399 1.00 90.19 658 LEU A C 1
ATOM 4997 O O . LEU A 1 658 ? -11.515 -10.204 3.534 1.00 90.19 658 LEU A O 1
ATOM 5001 N N . PRO A 1 659 ? -10.676 -12.219 4.061 1.00 92.12 659 PRO A N 1
ATOM 5002 C CA . PRO A 1 659 ? -10.207 -12.528 2.710 1.00 92.12 659 PRO A CA 1
ATOM 5003 C C . PRO A 1 659 ? -11.356 -12.551 1.697 1.00 92.12 659 PRO A C 1
ATOM 5005 O O . PRO A 1 659 ? -11.116 -12.294 0.528 1.00 92.12 659 PRO A O 1
ATOM 5008 N N . PHE A 1 660 ? -12.588 -12.814 2.154 1.00 94.94 660 PHE A N 1
ATOM 5009 C CA . PHE A 1 660 ? -13.818 -12.911 1.357 1.00 94.94 660 PHE A CA 1
ATOM 5010 C C . PHE A 1 660 ? -14.855 -11.838 1.733 1.00 94.94 660 PHE A C 1
ATOM 5012 O O . PHE A 1 660 ? -16.064 -12.066 1.638 1.00 94.94 660 PHE A O 1
ATOM 5019 N N . LEU A 1 661 ? -14.410 -10.680 2.231 1.00 91.25 661 LEU A N 1
ATOM 5020 C CA . LEU A 1 661 ? -15.322 -9.602 2.614 1.00 91.25 661 LEU A CA 1
ATOM 5021 C C . LEU A 1 661 ? -16.193 -9.176 1.425 1.00 91.25 661 LEU A C 1
ATOM 5023 O O . LEU A 1 661 ? -15.698 -9.016 0.312 1.00 91.25 661 LEU A O 1
ATOM 5027 N N . TYR A 1 662 ? -17.495 -9.010 1.656 1.00 87.06 662 TYR A N 1
ATOM 5028 C CA . TYR A 1 662 ? -18.466 -8.687 0.607 1.00 87.06 662 TYR A CA 1
ATOM 5029 C C . TYR A 1 662 ? -18.431 -9.646 -0.599 1.00 87.06 662 TYR A C 1
ATOM 5031 O O . TYR A 1 662 ? -18.742 -9.249 -1.706 1.00 87.06 662 TYR A O 1
ATOM 5039 N N . CYS A 1 663 ? -18.081 -10.924 -0.429 1.00 92.81 663 CYS A N 1
ATOM 5040 C CA . CYS A 1 663 ? -18.277 -11.939 -1.474 1.00 92.81 663 CYS A CA 1
ATOM 5041 C C . CYS A 1 663 ? -19.730 -12.447 -1.477 1.00 92.81 663 CYS A C 1
ATOM 5043 O O . CYS A 1 663 ? -19.990 -13.612 -1.187 1.00 92.81 663 CYS A O 1
ATOM 5045 N N . ILE A 1 664 ? -20.703 -11.576 -1.755 1.00 88.81 664 ILE A N 1
ATOM 5046 C CA . ILE A 1 664 ? -22.127 -11.826 -1.445 1.00 88.81 664 ILE A CA 1
ATOM 5047 C C . ILE A 1 664 ? -22.774 -12.996 -2.208 1.00 88.81 664 ILE A C 1
ATOM 5049 O O . ILE A 1 664 ? -23.844 -13.451 -1.816 1.00 88.81 664 ILE A O 1
ATOM 5053 N N . ARG A 1 665 ? -22.157 -13.493 -3.289 1.00 93.62 665 ARG A N 1
ATOM 5054 C CA . ARG A 1 665 ? -22.624 -14.684 -4.029 1.00 93.62 665 ARG A CA 1
ATOM 5055 C C . ARG A 1 665 ? -21.837 -15.951 -3.695 1.00 93.62 665 ARG A C 1
ATOM 5057 O O . ARG A 1 665 ? -22.206 -17.019 -4.176 1.00 93.62 665 ARG A O 1
ATOM 5064 N N . LEU A 1 666 ? -20.794 -15.861 -2.867 1.00 96.88 666 LEU A N 1
ATOM 5065 C CA . LEU A 1 666 ? -19.944 -16.993 -2.514 1.00 96.88 666 LEU A CA 1
ATOM 5066 C C . LEU A 1 666 ? -20.695 -17.912 -1.555 1.00 96.88 666 LEU A C 1
ATOM 5068 O O . LEU A 1 666 ? -20.876 -17.596 -0.380 1.00 96.88 666 LEU A O 1
ATOM 5072 N N . THR A 1 667 ? -21.124 -19.065 -2.058 1.00 96.06 667 THR A N 1
ATOM 5073 C CA . THR A 1 667 ? -21.877 -20.061 -1.284 1.00 96.06 667 THR A CA 1
ATOM 5074 C C . THR A 1 667 ? -20.996 -21.192 -0.764 1.00 96.06 667 THR A C 1
ATOM 5076 O O . THR A 1 667 ? -21.346 -21.851 0.217 1.00 96.06 667 THR A O 1
ATOM 5079 N N . ASP A 1 668 ? -19.851 -21.424 -1.407 1.00 96.81 668 ASP A N 1
ATOM 5080 C CA . ASP A 1 668 ? -19.039 -22.619 -1.190 1.00 96.81 668 ASP A CA 1
ATOM 5081 C C . ASP A 1 668 ? -17.543 -22.289 -1.231 1.00 96.81 668 ASP A C 1
ATOM 5083 O O . ASP A 1 668 ? -17.045 -21.738 -2.214 1.00 96.81 668 ASP A O 1
ATOM 5087 N N . ILE A 1 669 ? -16.814 -22.632 -0.168 1.00 98.06 669 ILE A N 1
ATOM 5088 C CA . ILE A 1 669 ? -15.352 -22.597 -0.163 1.00 98.06 669 ILE A CA 1
ATOM 5089 C C . ILE A 1 669 ? -14.849 -24.015 0.064 1.00 98.06 669 ILE A C 1
ATOM 5091 O O . ILE A 1 669 ? -15.073 -24.605 1.117 1.00 98.06 669 ILE A O 1
ATOM 5095 N N . THR A 1 670 ? -14.138 -24.551 -0.919 1.00 97.25 670 THR A N 1
ATOM 5096 C CA . THR A 1 670 ? -13.524 -25.880 -0.828 1.00 97.25 670 THR A CA 1
ATOM 5097 C C . THR A 1 670 ? -12.024 -25.762 -0.657 1.00 97.25 670 THR A C 1
ATOM 5099 O O . THR A 1 670 ? -11.419 -24.771 -1.062 1.00 97.25 670 THR A O 1
ATOM 5102 N N . VAL A 1 671 ? -11.401 -26.771 -0.064 1.00 97.75 671 VAL A N 1
ATOM 5103 C CA . VAL A 1 671 ? -9.956 -26.841 0.110 1.00 97.75 671 VAL A CA 1
ATOM 5104 C C . VAL A 1 671 ? -9.454 -28.121 -0.539 1.00 97.75 671 VAL A C 1
ATOM 5106 O O . VAL A 1 671 ? -9.977 -29.209 -0.301 1.00 97.75 671 VAL A O 1
ATOM 5109 N N . HIS A 1 672 ? -8.408 -28.010 -1.356 1.00 97.25 672 HIS A N 1
ATOM 5110 C CA . HIS A 1 672 ? -7.788 -29.175 -1.971 1.00 97.25 672 HIS A CA 1
ATOM 5111 C C . HIS A 1 672 ? -7.387 -30.210 -0.901 1.00 97.25 672 HIS A C 1
ATOM 5113 O O . HIS A 1 672 ? -6.783 -29.861 0.113 1.00 97.25 672 HIS A O 1
ATOM 5119 N N . ALA A 1 673 ? -7.675 -31.497 -1.128 1.00 93.38 673 ALA A N 1
ATOM 5120 C CA . ALA A 1 673 ? -7.521 -32.550 -0.112 1.00 93.38 673 ALA A CA 1
ATOM 5121 C C . ALA A 1 673 ? -6.088 -32.668 0.452 1.00 93.38 673 ALA A C 1
ATOM 5123 O O . ALA A 1 673 ? -5.894 -32.956 1.639 1.00 93.38 673 ALA A O 1
ATOM 5124 N N . GLU A 1 674 ? -5.091 -32.411 -0.400 1.00 94.88 674 GLU A N 1
ATOM 5125 C CA . GLU A 1 674 ? -3.662 -32.410 -0.050 1.00 94.88 674 GLU A CA 1
ATOM 5126 C C . GLU A 1 674 ? -3.184 -31.144 0.681 1.00 94.88 674 GLU A C 1
ATOM 5128 O O . GLU A 1 674 ? -2.035 -31.113 1.122 1.00 94.88 674 GLU A O 1
ATOM 5133 N N . ASN A 1 675 ? -4.025 -30.114 0.840 1.00 97.31 675 ASN A N 1
ATOM 5134 C CA . ASN A 1 675 ? -3.645 -28.926 1.602 1.00 97.31 675 ASN A CA 1
ATOM 5135 C C . ASN A 1 675 ? -3.289 -29.316 3.045 1.00 97.31 675 ASN A C 1
ATOM 5137 O O . ASN A 1 675 ? -4.031 -30.052 3.699 1.00 97.31 675 ASN A O 1
ATOM 5141 N N . LYS A 1 676 ? -2.137 -28.854 3.538 1.00 96.12 676 LYS A N 1
ATOM 5142 C CA . LYS A 1 676 ? -1.601 -29.240 4.854 1.00 96.12 676 LYS A CA 1
ATOM 5143 C C . LYS A 1 676 ? -2.106 -28.377 6.014 1.00 96.12 676 LYS A C 1
ATOM 5145 O O . LYS A 1 676 ? -1.967 -28.801 7.154 1.00 96.12 676 LYS A O 1
ATOM 5150 N N . HIS A 1 677 ? -2.688 -27.212 5.736 1.00 93.81 677 HIS A N 1
ATOM 5151 C CA . HIS A 1 677 ? -2.998 -26.175 6.728 1.00 93.81 677 HIS A CA 1
ATOM 5152 C C . HIS A 1 677 ? -4.493 -25.928 6.910 1.00 93.81 677 HIS A C 1
ATOM 5154 O O . HIS A 1 677 ? -4.925 -25.559 8.001 1.00 93.81 677 HIS A O 1
ATOM 5160 N N . PHE A 1 678 ? -5.287 -26.182 5.874 1.00 98.00 678 PHE A N 1
ATOM 5161 C CA . PHE A 1 678 ? -6.724 -25.965 5.871 1.00 98.00 678 PHE A CA 1
ATOM 5162 C C . PHE A 1 678 ? -7.470 -27.207 5.393 1.00 98.00 678 PHE A C 1
ATOM 5164 O O . PHE A 1 678 ? -6.929 -28.108 4.742 1.00 98.00 678 PHE A O 1
ATOM 5171 N N . CYS A 1 679 ? -8.748 -27.255 5.731 1.00 98.12 679 CYS A N 1
ATOM 5172 C CA . CYS A 1 679 ? -9.714 -28.155 5.128 1.00 98.12 679 CYS A CA 1
ATOM 5173 C C . CYS A 1 679 ? -11.069 -27.457 5.066 1.00 98.12 679 CYS A C 1
ATOM 5175 O O . CYS A 1 679 ? -11.306 -26.507 5.810 1.00 98.12 679 CYS A O 1
ATOM 5177 N N . ASP A 1 680 ? -11.961 -27.921 4.203 1.00 98.12 680 ASP A N 1
ATOM 5178 C CA . ASP A 1 680 ? -13.361 -27.531 4.272 1.00 98.12 680 ASP A CA 1
ATOM 5179 C C . ASP A 1 680 ? -14.207 -28.630 4.922 1.00 98.12 680 ASP A C 1
ATOM 5181 O O . ASP A 1 680 ? -13.903 -29.827 4.848 1.00 98.12 680 ASP A O 1
ATOM 5185 N N . VAL A 1 681 ? -15.272 -28.210 5.599 1.00 97.06 681 VAL A N 1
ATOM 5186 C CA . VAL A 1 681 ? -16.362 -29.088 6.020 1.00 97.06 681 VAL A CA 1
ATOM 5187 C C . VAL A 1 681 ? -17.660 -28.420 5.620 1.00 97.06 681 VAL A C 1
ATOM 5189 O O . VAL A 1 681 ? -17.954 -27.328 6.096 1.00 97.06 681 VAL A O 1
ATOM 5192 N N . ASP A 1 682 ? -18.409 -29.076 4.730 1.00 93.50 682 ASP A N 1
ATOM 5193 C CA . ASP A 1 682 ? -19.641 -28.528 4.158 1.00 93.50 682 ASP A CA 1
ATOM 5194 C C . ASP A 1 682 ? -19.410 -27.112 3.616 1.00 93.50 682 ASP A C 1
ATOM 5196 O O . ASP A 1 682 ? -20.117 -26.193 4.000 1.00 93.50 682 ASP A O 1
ATOM 5200 N N . GLY A 1 683 ? -18.346 -26.913 2.823 1.00 94.81 683 GLY A N 1
ATOM 5201 C CA . GLY A 1 683 ? -17.978 -25.646 2.175 1.00 94.81 683 GLY A CA 1
ATOM 5202 C C . GLY A 1 683 ? -17.592 -24.480 3.102 1.00 94.81 683 GLY A C 1
ATOM 5203 O O . GLY A 1 683 ? -17.543 -23.335 2.650 1.00 94.81 683 GLY A O 1
ATOM 5204 N N . VAL A 1 684 ? -17.355 -24.748 4.392 1.00 97.88 684 VAL A N 1
ATOM 5205 C CA . VAL A 1 684 ? -16.814 -23.797 5.379 1.00 97.88 684 VAL A CA 1
ATOM 5206 C C . VAL A 1 684 ? -15.355 -24.130 5.649 1.00 97.88 684 VAL A C 1
ATOM 5208 O O . VAL A 1 684 ? -15.023 -25.290 5.896 1.00 97.88 684 VAL A O 1
ATOM 5211 N N . VAL A 1 685 ? -14.483 -23.120 5.653 1.00 98.38 685 VAL A N 1
ATOM 5212 C CA . VAL A 1 685 ? -13.043 -23.321 5.853 1.00 98.38 685 VAL A CA 1
ATOM 5213 C C . VAL A 1 685 ? -12.719 -23.435 7.333 1.00 98.38 685 VAL A C 1
ATOM 5215 O O . VAL A 1 685 ? -13.031 -22.549 8.131 1.00 98.38 685 VAL A O 1
ATOM 5218 N N . TYR A 1 686 ? -12.003 -24.498 7.668 1.00 98.56 686 TYR A N 1
ATOM 5219 C CA . TYR A 1 686 ? -11.355 -24.720 8.949 1.00 98.56 686 TYR A CA 1
ATOM 5220 C C . TYR A 1 686 ? -9.840 -24.821 8.762 1.00 98.56 686 TYR A C 1
ATOM 5222 O O . TYR A 1 686 ? -9.346 -25.130 7.673 1.00 98.56 686 TYR A O 1
ATOM 5230 N N . ASN A 1 687 ? -9.084 -24.640 9.843 1.00 97.25 687 ASN A N 1
ATOM 5231 C CA . ASN A 1 687 ? -7.719 -25.163 9.883 1.00 97.25 687 ASN A CA 1
ATOM 5232 C C . ASN A 1 687 ? -7.720 -26.701 9.737 1.00 97.25 687 ASN A C 1
ATOM 5234 O O . ASN A 1 687 ? -8.755 -27.363 9.874 1.00 97.25 687 ASN A O 1
ATOM 5238 N N . LYS A 1 688 ? -6.564 -27.297 9.433 1.00 96.50 688 LYS A N 1
ATOM 5239 C CA . LYS A 1 688 ? -6.468 -28.729 9.111 1.00 96.50 688 LYS A CA 1
ATOM 5240 C C . LYS A 1 688 ? -6.962 -29.621 10.250 1.00 96.50 688 LYS A C 1
ATOM 5242 O O . LYS A 1 688 ? -7.596 -30.647 10.001 1.00 96.50 688 LYS A O 1
ATOM 5247 N N . GLU A 1 689 ? -6.717 -29.208 11.489 1.00 96.31 689 GLU A N 1
ATOM 5248 C CA . GLU A 1 689 ? -7.112 -29.902 12.715 1.00 96.31 689 GLU A CA 1
ATOM 5249 C C . GLU A 1 689 ? -8.599 -29.723 13.063 1.00 96.31 689 GLU A C 1
ATOM 5251 O O . GLU A 1 689 ? -9.087 -30.377 13.987 1.00 96.31 689 GLU A O 1
ATOM 5256 N N . LYS A 1 690 ? -9.334 -28.867 12.336 1.00 97.81 690 LYS A N 1
ATOM 5257 C CA . LYS A 1 690 ? -10.749 -28.534 12.581 1.00 97.81 690 LYS A CA 1
ATOM 5258 C C . LYS A 1 690 ? -11.005 -27.918 13.960 1.00 97.81 690 LYS A C 1
ATOM 5260 O O . LYS A 1 690 ? -12.103 -28.045 14.513 1.00 97.81 690 LYS A O 1
ATOM 5265 N N . THR A 1 691 ? -9.992 -27.264 14.518 1.00 97.00 691 THR A N 1
ATOM 5266 C CA . THR A 1 691 ? -10.033 -26.569 15.808 1.00 97.00 691 THR A CA 1
ATOM 5267 C C . THR A 1 691 ? -10.303 -25.074 15.671 1.00 97.00 691 THR A C 1
ATOM 5269 O O . THR A 1 691 ? -10.695 -24.453 16.648 1.00 97.00 691 THR A O 1
ATOM 5272 N N . GLU A 1 692 ? -10.192 -24.494 14.482 1.00 97.06 692 GLU A N 1
ATOM 5273 C CA . GLU A 1 692 ? -10.523 -23.091 14.225 1.00 97.06 692 GLU A CA 1
ATOM 5274 C C . GLU A 1 692 ? -11.387 -22.983 12.973 1.00 97.06 692 GLU A C 1
ATOM 5276 O O . GLU A 1 692 ? -11.014 -23.516 11.925 1.00 97.06 692 GLU A O 1
ATOM 5281 N N . ILE A 1 693 ? -12.512 -22.269 13.067 1.00 97.69 693 ILE A N 1
ATOM 5282 C CA . ILE A 1 693 ? -13.223 -21.802 11.872 1.00 97.69 693 ILE A CA 1
ATOM 5283 C C . ILE A 1 693 ? -12.519 -20.561 11.317 1.00 97.69 693 ILE A C 1
ATOM 5285 O O . ILE A 1 693 ? -12.300 -19.582 12.032 1.00 97.69 693 ILE A O 1
ATOM 5289 N N . VAL A 1 694 ? -12.164 -20.623 10.036 1.00 97.19 694 VAL A N 1
ATOM 5290 C CA . VAL A 1 694 ? -11.341 -19.623 9.348 1.00 97.19 694 VAL A CA 1
ATOM 5291 C C . VAL A 1 694 ? -12.199 -18.664 8.531 1.00 97.19 694 VAL A C 1
ATOM 5293 O O . VAL A 1 694 ? -12.003 -17.454 8.611 1.00 97.19 694 VAL A O 1
ATOM 5296 N N . ALA A 1 695 ? -13.139 -19.195 7.750 1.00 96.94 695 ALA A N 1
ATOM 5297 C CA . ALA A 1 695 ? -14.008 -18.403 6.889 1.00 96.94 695 ALA A CA 1
ATOM 5298 C C . ALA A 1 695 ? -15.310 -19.144 6.579 1.00 96.94 695 ALA A C 1
ATOM 5300 O O . ALA A 1 695 ? -15.307 -20.323 6.217 1.00 96.94 695 ALA A O 1
ATOM 5301 N N . TYR A 1 696 ? -16.412 -18.413 6.683 1.00 96.81 696 TYR A N 1
ATOM 5302 C CA . TYR A 1 696 ? -17.752 -18.834 6.321 1.00 96.81 696 TYR A CA 1
ATOM 5303 C C . TYR A 1 696 ? -18.209 -18.069 5.062 1.00 96.81 696 TYR A C 1
ATOM 5305 O O . TYR A 1 696 ? -18.123 -16.840 5.045 1.00 96.81 696 TYR A O 1
ATOM 5313 N N . PRO A 1 697 ? -18.719 -18.748 4.016 1.00 95.94 697 PRO A N 1
ATOM 5314 C CA . PRO A 1 697 ? -19.182 -18.082 2.796 1.00 95.94 697 PRO A CA 1
ATOM 5315 C C . PRO A 1 697 ? -20.403 -17.181 3.059 1.00 95.94 697 PRO A C 1
ATOM 5317 O O . PRO A 1 697 ? -21.454 -17.662 3.493 1.00 95.94 697 PRO A O 1
ATOM 5320 N N . SER A 1 698 ? -20.291 -15.873 2.807 1.00 91.50 698 SER A N 1
ATOM 5321 C CA . SER A 1 698 ? -21.355 -14.904 3.121 1.00 91.50 698 SER A CA 1
ATOM 5322 C C . SER A 1 698 ? -22.602 -15.038 2.242 1.00 91.50 698 SER A C 1
ATOM 5324 O O . SER A 1 698 ? -23.690 -14.677 2.687 1.00 91.50 698 SER A O 1
ATOM 5326 N N . GLY A 1 699 ? -22.473 -15.614 1.044 1.00 92.12 699 GLY A N 1
ATOM 5327 C CA . GLY A 1 699 ? -23.576 -15.828 0.105 1.00 92.12 699 GLY A CA 1
ATOM 5328 C C . GLY A 1 699 ? -24.467 -17.032 0.408 1.00 92.12 699 GLY A C 1
ATOM 5329 O O . GLY A 1 699 ? -25.419 -17.282 -0.327 1.00 92.12 699 GLY A O 1
ATOM 5330 N N . ARG A 1 700 ? -24.201 -17.798 1.475 1.00 93.62 700 ARG A N 1
ATOM 5331 C CA . ARG A 1 700 ? -25.077 -18.912 1.876 1.00 93.62 700 ARG A CA 1
ATOM 5332 C C . ARG A 1 700 ? -26.471 -18.430 2.252 1.00 93.62 700 ARG A C 1
ATOM 5334 O O . ARG A 1 700 ? -26.627 -17.483 3.015 1.00 93.62 700 ARG A O 1
ATOM 5341 N N . GLU A 1 701 ? -27.484 -19.156 1.787 1.00 90.12 701 GLU A N 1
ATOM 5342 C CA . GLU A 1 701 ? -28.892 -18.900 2.128 1.00 90.12 701 GLU A CA 1
ATOM 5343 C C . GLU A 1 701 ? -29.314 -19.548 3.461 1.00 90.12 701 GLU A C 1
ATOM 5345 O O . GLU A 1 701 ? -30.385 -19.255 4.000 1.00 90.12 701 GLU A O 1
ATOM 5350 N N . THR A 1 702 ? -28.489 -20.442 4.016 1.00 90.00 702 THR A N 1
ATOM 5351 C CA . THR A 1 702 ? -28.774 -21.124 5.283 1.00 90.00 702 THR A CA 1
ATOM 5352 C C . THR A 1 702 ? -28.784 -20.140 6.446 1.00 90.00 702 THR A C 1
ATOM 5354 O O . THR A 1 702 ? -27.806 -19.435 6.680 1.00 90.00 702 THR A O 1
ATOM 5357 N N . GLN A 1 703 ? -29.867 -20.150 7.224 1.00 92.50 703 GLN A N 1
ATOM 5358 C CA . GLN A 1 703 ? -30.020 -19.267 8.387 1.00 92.50 703 GLN A CA 1
ATOM 5359 C C . GLN A 1 703 ? -29.391 -19.830 9.664 1.00 92.50 703 GLN A C 1
ATOM 5361 O O . GLN A 1 703 ? -29.278 -19.110 10.654 1.00 92.50 703 GLN A O 1
ATOM 5366 N N . GLU A 1 704 ? -28.977 -21.097 9.653 1.00 94.56 704 GLU A N 1
ATOM 5367 C CA . GLU A 1 704 ? -28.364 -21.758 10.799 1.00 94.56 704 GLU A CA 1
ATOM 5368 C C . GLU A 1 704 ? -27.061 -22.452 10.401 1.00 94.56 704 GLU A C 1
ATOM 5370 O O . GLU A 1 704 ? -26.943 -22.986 9.297 1.00 94.56 704 GLU A O 1
ATOM 5375 N N . TYR A 1 705 ? -26.107 -22.503 11.327 1.00 95.88 705 TYR A N 1
ATOM 5376 C CA . TYR A 1 705 ? -24.870 -23.262 11.179 1.00 95.88 705 TYR A CA 1
ATOM 5377 C C . TYR A 1 705 ? -24.475 -23.904 12.510 1.00 95.88 705 TYR A C 1
ATOM 5379 O O . TYR A 1 705 ? -24.595 -23.282 13.559 1.00 95.88 705 TYR A O 1
ATOM 5387 N N . THR A 1 706 ? -24.004 -25.153 12.497 1.00 96.94 706 THR A N 1
ATOM 5388 C CA . THR A 1 706 ? -23.518 -25.833 13.711 1.00 96.94 706 THR A CA 1
ATOM 5389 C C . THR A 1 706 ? -22.015 -26.042 13.605 1.00 96.94 706 THR A C 1
ATOM 5391 O O . THR A 1 706 ? -21.546 -26.644 12.643 1.00 96.94 706 THR A O 1
ATOM 5394 N N . LEU A 1 707 ? -21.261 -25.555 14.595 1.00 97.25 707 LEU A N 1
ATOM 5395 C CA . LEU A 1 707 ? -19.812 -25.742 14.659 1.00 97.25 707 LEU A CA 1
ATOM 5396 C C . LEU A 1 707 ? -19.448 -27.226 14.816 1.00 97.25 707 LEU A C 1
ATOM 5398 O O . LEU A 1 707 ? -20.233 -28.039 15.308 1.00 97.25 707 LEU A O 1
ATOM 5402 N N . LEU A 1 708 ? -18.219 -27.583 14.450 1.00 97.19 708 LEU A N 1
ATOM 5403 C CA . LEU A 1 708 ? -17.704 -28.928 14.680 1.00 97.19 708 LEU A CA 1
ATOM 5404 C C . LEU A 1 708 ? -17.414 -29.123 16.167 1.00 97.19 708 LEU A C 1
ATOM 5406 O O . LEU A 1 708 ? -16.954 -28.211 16.846 1.00 97.19 708 LEU A O 1
ATOM 5410 N N . GLN A 1 709 ? -17.599 -30.343 16.674 1.00 95.75 709 GLN A N 1
ATOM 5411 C CA . GLN A 1 709 ? -17.291 -30.659 18.075 1.00 95.75 709 GLN A CA 1
ATOM 5412 C C . GLN A 1 709 ? -15.804 -30.446 18.416 1.00 95.75 709 GLN A C 1
ATOM 5414 O O . GLN A 1 709 ? -15.453 -30.227 19.570 1.00 95.75 709 GLN A O 1
ATOM 5419 N N . THR A 1 710 ? -14.929 -30.498 17.410 1.00 96.19 710 THR A N 1
ATOM 5420 C CA . THR A 1 710 ? -13.492 -30.231 17.536 1.00 96.19 710 THR A CA 1
ATOM 5421 C C . THR A 1 710 ? -13.149 -28.744 17.585 1.00 96.19 710 THR A C 1
ATOM 5423 O O . THR A 1 710 ? -12.007 -28.419 17.898 1.00 96.19 710 THR A O 1
ATOM 5426 N N . THR A 1 711 ? -14.087 -27.845 17.262 1.00 97.12 711 THR A N 1
ATOM 5427 C CA . THR A 1 711 ? -13.829 -26.404 17.186 1.00 97.12 711 THR A CA 1
ATOM 5428 C C . THR A 1 711 ? -13.502 -25.838 18.566 1.00 97.12 711 THR A C 1
ATOM 5430 O O . THR A 1 711 ? -14.250 -26.005 19.526 1.00 97.12 711 THR A O 1
ATOM 5433 N N . GLN A 1 712 ? -12.366 -25.154 18.650 1.00 94.75 712 GLN A N 1
ATOM 5434 C CA . GLN A 1 712 ? -11.835 -24.519 19.847 1.00 94.75 712 GLN A CA 1
ATOM 5435 C C . GLN A 1 712 ? -11.873 -22.990 19.772 1.00 94.75 712 GLN A C 1
ATOM 5437 O O . GLN A 1 712 ? -12.093 -22.342 20.790 1.00 94.75 712 GLN A O 1
ATOM 5442 N N . THR A 1 713 ? -11.676 -22.411 18.585 1.00 94.62 713 THR A N 1
ATOM 5443 C CA . THR A 1 713 ? -11.646 -20.956 18.379 1.00 94.62 713 THR A CA 1
ATOM 5444 C C . THR A 1 713 ? -12.427 -20.529 17.133 1.00 94.62 713 THR A C 1
ATOM 5446 O O . THR A 1 713 ? -12.711 -21.323 16.232 1.00 94.62 713 THR A O 1
ATOM 5449 N N . VAL A 1 714 ? -12.795 -19.246 17.105 1.00 95.75 714 VAL A N 1
ATOM 5450 C CA . VAL A 1 714 ? -13.419 -18.567 15.964 1.00 95.75 714 VAL A CA 1
ATOM 5451 C C . VAL A 1 714 ? -12.482 -17.452 15.543 1.00 95.75 714 VAL A C 1
ATOM 5453 O O . VAL A 1 714 ? -12.179 -16.578 16.355 1.00 95.75 714 VAL A O 1
ATOM 5456 N N . ARG A 1 715 ? -12.017 -17.475 14.293 1.00 95.50 715 ARG A N 1
ATOM 5457 C CA . ARG A 1 715 ? -11.198 -16.385 13.769 1.00 95.50 715 ARG A CA 1
ATOM 5458 C C . ARG A 1 715 ? -12.029 -15.091 13.711 1.00 95.50 715 ARG A C 1
ATOM 5460 O O . ARG A 1 715 ? -13.153 -15.139 13.202 1.00 95.50 715 ARG A O 1
ATOM 5467 N N . PRO A 1 716 ? -11.520 -13.940 14.193 1.00 92.81 716 PRO A N 1
ATOM 5468 C CA . PRO A 1 716 ? -12.204 -12.658 14.037 1.00 92.81 716 PRO A CA 1
ATOM 5469 C C . PRO A 1 716 ? -12.588 -12.409 12.575 1.00 92.81 716 PRO A C 1
ATOM 5471 O O . PRO A 1 716 ? -11.765 -12.559 11.674 1.00 92.81 716 PRO A O 1
ATOM 5474 N N . GLY A 1 717 ? -13.855 -12.076 12.329 1.00 90.94 717 GLY A N 1
ATOM 5475 C CA . GLY A 1 717 ? -14.366 -11.867 10.974 1.00 90.94 717 GLY A CA 1
ATOM 5476 C C . GLY A 1 717 ? -14.610 -13.139 10.149 1.00 90.94 717 GLY A C 1
ATOM 5477 O O . GLY A 1 717 ? -14.956 -13.015 8.977 1.00 90.94 717 GLY A O 1
ATOM 5478 N N . ALA A 1 718 ? -14.514 -14.349 10.723 1.00 95.06 718 ALA A N 1
ATOM 5479 C CA . ALA A 1 718 ? -14.842 -15.596 10.014 1.00 95.06 718 ALA A CA 1
ATOM 5480 C C . ALA A 1 718 ? -16.258 -15.585 9.406 1.00 95.06 718 ALA A C 1
ATOM 5482 O O . ALA A 1 718 ? -16.490 -16.228 8.389 1.00 95.06 718 ALA A O 1
ATOM 5483 N N . PHE A 1 719 ? -17.184 -14.837 10.011 1.00 94.38 719 PHE A N 1
ATOM 5484 C CA . PHE A 1 719 ? -18.572 -14.663 9.571 1.00 94.38 719 PHE A CA 1
ATOM 5485 C C . PHE A 1 719 ? -18.877 -13.237 9.070 1.00 94.38 719 PHE A C 1
ATOM 5487 O O . PHE A 1 719 ? -20.036 -12.822 9.052 1.00 94.38 719 PHE A O 1
ATOM 5494 N N . ALA A 1 720 ? -17.854 -12.451 8.723 1.00 89.19 720 ALA A N 1
ATOM 5495 C CA . ALA A 1 720 ? -18.029 -11.051 8.344 1.00 89.19 720 ALA A CA 1
ATOM 5496 C C . ALA A 1 720 ? -18.928 -10.877 7.111 1.00 89.19 720 ALA A C 1
ATOM 5498 O O . ALA A 1 720 ? -18.902 -11.689 6.185 1.00 89.19 720 ALA A O 1
ATOM 5499 N N . ALA A 1 721 ? -19.702 -9.785 7.103 1.00 86.38 721 ALA A N 1
ATOM 5500 C CA . ALA A 1 721 ? -20.654 -9.442 6.043 1.00 86.38 721 ALA A CA 1
ATOM 5501 C C . ALA A 1 721 ? -21.641 -10.579 5.696 1.00 86.38 721 ALA A C 1
ATOM 5503 O O . ALA A 1 721 ? -22.059 -10.719 4.547 1.00 86.38 721 ALA A O 1
ATOM 5504 N N . ASN A 1 722 ? -22.004 -11.411 6.680 1.00 87.62 722 ASN A N 1
ATOM 5505 C CA . ASN A 1 722 ? -23.043 -12.417 6.514 1.00 87.62 722 ASN A CA 1
ATOM 5506 C C . ASN A 1 722 ? -24.412 -11.863 6.936 1.00 87.62 722 ASN A C 1
ATOM 5508 O O . ASN A 1 722 ? -24.659 -11.618 8.116 1.00 87.62 722 ASN A O 1
ATOM 5512 N N . PHE A 1 723 ? -25.308 -11.703 5.961 1.00 84.94 723 PHE A N 1
ATOM 5513 C CA . PHE A 1 723 ? -26.636 -11.111 6.163 1.00 84.94 723 PHE A CA 1
ATOM 5514 C C . PHE A 1 723 ? -27.764 -12.147 6.315 1.00 84.94 723 PHE A C 1
ATOM 5516 O O . PHE A 1 723 ? -28.892 -11.784 6.643 1.00 84.94 723 PHE A O 1
ATOM 5523 N N . ASN A 1 724 ? -27.474 -13.434 6.084 1.00 87.75 724 ASN A N 1
ATOM 5524 C CA . ASN A 1 724 ? -28.470 -14.513 6.090 1.00 87.75 724 ASN A CA 1
ATOM 5525 C C . ASN A 1 724 ? -28.412 -15.386 7.348 1.00 87.75 724 ASN A C 1
ATOM 5527 O O . ASN A 1 724 ? -29.444 -15.896 7.792 1.00 87.75 724 ASN A O 1
ATOM 5531 N N . LEU A 1 725 ? -27.221 -15.573 7.913 1.00 91.38 725 LEU A N 1
ATOM 5532 C CA . LEU A 1 725 ? -26.955 -16.415 9.069 1.00 91.38 725 LEU A CA 1
ATOM 5533 C C . LEU A 1 725 ? -27.513 -15.752 10.328 1.00 91.38 725 LEU A C 1
ATOM 5535 O O . LEU A 1 725 ? -27.119 -14.648 10.692 1.00 91.38 725 LEU A O 1
ATOM 5539 N N . LYS A 1 726 ? -28.433 -16.444 11.000 1.00 90.50 726 LYS A N 1
ATOM 5540 C CA . LYS A 1 726 ? -29.139 -15.961 12.195 1.00 90.50 726 LYS A CA 1
ATOM 5541 C C . LYS A 1 726 ? -28.776 -16.738 13.449 1.00 90.50 726 LYS A C 1
ATOM 5543 O O . LYS A 1 726 ? -28.868 -16.179 14.537 1.00 90.50 726 LYS A O 1
ATOM 5548 N N . ASP A 1 727 ? -28.400 -18.008 13.310 1.00 92.19 727 ASP A N 1
ATOM 5549 C CA . ASP A 1 727 ? -28.137 -18.882 14.451 1.00 92.19 727 ASP A CA 1
ATOM 5550 C C . ASP A 1 727 ? -26.882 -19.738 14.249 1.00 92.19 727 ASP A C 1
ATOM 5552 O O . ASP A 1 727 ? -26.860 -20.633 13.403 1.00 92.19 727 ASP A O 1
ATOM 5556 N N . VAL A 1 728 ? -25.828 -19.484 15.031 1.00 96.06 728 VAL A N 1
ATOM 5557 C CA . VAL A 1 728 ? -24.648 -20.353 15.088 1.00 96.06 728 VAL A CA 1
ATOM 5558 C C . VAL A 1 728 ? -24.662 -21.163 16.377 1.00 96.06 728 VAL A C 1
ATOM 5560 O O . VAL A 1 728 ? -24.663 -20.606 17.470 1.00 96.06 728 VAL A O 1
ATOM 5563 N N . LYS A 1 729 ? -24.657 -22.490 16.247 1.00 95.81 729 LYS A N 1
ATOM 5564 C CA . LYS A 1 729 ? -24.838 -23.452 17.340 1.00 95.81 729 LYS A CA 1
ATOM 5565 C C . LYS A 1 729 ? -23.525 -24.139 17.697 1.00 95.81 729 LYS A C 1
ATOM 5567 O O . LYS A 1 729 ? -22.758 -24.521 16.811 1.00 95.81 729 LYS A O 1
ATOM 5572 N N . VAL A 1 730 ? -23.308 -24.386 18.989 1.00 95.88 730 VAL A N 1
ATOM 5573 C CA . VAL A 1 730 ? -22.275 -25.317 19.467 1.00 95.88 730 VAL A CA 1
ATOM 5574 C C . VAL A 1 730 ? -22.883 -26.700 19.746 1.00 95.88 730 VAL A C 1
ATOM 5576 O O . VAL A 1 730 ? -23.945 -26.781 20.366 1.00 95.88 730 VAL A O 1
ATOM 5579 N N . PRO A 1 731 ? -22.258 -27.804 19.297 1.00 92.88 731 PRO A N 1
ATOM 5580 C CA . PRO A 1 731 ? -22.816 -29.151 19.442 1.00 92.88 731 PRO A CA 1
ATOM 5581 C C . PRO A 1 731 ? -22.832 -29.673 20.884 1.00 92.88 731 PRO A C 1
ATOM 5583 O O . PRO A 1 731 ? -23.674 -30.508 21.212 1.00 92.88 731 PRO A O 1
ATOM 5586 N N . THR A 1 732 ? -21.924 -29.214 21.753 1.00 89.56 732 THR A N 1
ATOM 5587 C CA . THR A 1 732 ? -21.896 -29.596 23.174 1.00 89.56 732 THR A CA 1
ATOM 5588 C C . THR A 1 732 ? -21.554 -28.401 24.061 1.00 89.56 732 THR A C 1
ATOM 5590 O O . THR A 1 732 ? -20.889 -27.459 23.641 1.00 89.56 732 THR A O 1
ATOM 5593 N N . THR A 1 733 ? -21.989 -28.443 25.322 1.00 87.38 733 THR A N 1
ATOM 5594 C CA . THR A 1 733 ? -21.726 -27.381 26.310 1.00 87.38 733 THR A CA 1
ATOM 5595 C C . THR A 1 733 ? -20.317 -27.426 26.910 1.00 87.38 733 THR A C 1
ATOM 5597 O O . THR A 1 733 ? -19.971 -26.548 27.689 1.00 87.38 733 THR A O 1
ATOM 5600 N N . GLU A 1 734 ? -19.521 -28.454 26.598 1.00 89.50 734 GLU A N 1
ATOM 5601 C CA . GLU A 1 734 ? -18.144 -28.634 27.097 1.00 89.50 734 GLU A CA 1
ATOM 5602 C C . GLU A 1 734 ? -17.093 -27.943 26.209 1.00 89.50 734 GLU A C 1
ATOM 5604 O O . GLU A 1 734 ? -15.901 -27.977 26.511 1.00 89.50 734 GLU A O 1
ATOM 5609 N N . MET A 1 735 ? -17.520 -27.334 25.100 1.00 92.56 735 MET A N 1
ATOM 5610 C CA . MET A 1 735 ? -16.633 -26.642 24.171 1.00 92.56 735 MET A CA 1
ATOM 5611 C C . MET A 1 735 ? -16.085 -25.334 24.765 1.00 92.56 735 MET A C 1
ATOM 5613 O O . MET A 1 735 ? -16.770 -24.666 25.540 1.00 92.56 735 MET A O 1
ATOM 5617 N N . PRO A 1 736 ? -14.878 -24.899 24.353 1.00 93.38 736 PRO A N 1
ATOM 5618 C CA . PRO A 1 736 ? -14.300 -23.616 24.770 1.00 93.38 736 PRO A CA 1
ATOM 5619 C C . PRO A 1 736 ? -15.003 -22.389 24.145 1.00 93.38 736 PRO A C 1
ATOM 5621 O O . PRO A 1 736 ? -14.623 -21.249 24.416 1.00 93.38 736 PRO A O 1
ATOM 5624 N N . ILE A 1 737 ? -16.038 -22.620 23.333 1.00 96.56 737 ILE A N 1
ATOM 5625 C CA . ILE A 1 737 ? -16.930 -21.623 22.739 1.00 96.56 737 ILE A CA 1
ATOM 5626 C C . ILE A 1 737 ? -18.347 -21.958 23.193 1.00 96.56 737 ILE A C 1
ATOM 5628 O O . ILE A 1 737 ? -18.749 -23.122 23.172 1.00 96.56 737 ILE A O 1
ATOM 5632 N N . ALA A 1 738 ? -19.118 -20.941 23.556 1.00 96.50 738 ALA A N 1
ATOM 5633 C CA . ALA A 1 738 ? -20.537 -21.076 23.840 1.00 96.50 738 ALA A CA 1
ATOM 5634 C C . ALA A 1 738 ? -21.365 -20.396 22.743 1.00 96.50 738 ALA A C 1
ATOM 5636 O O . ALA A 1 738 ? -20.949 -19.376 22.200 1.00 96.50 738 ALA A O 1
ATOM 5637 N N . SER A 1 739 ? -22.562 -20.916 22.461 1.00 95.94 739 SER A N 1
ATOM 5638 C CA . SER A 1 739 ? -23.562 -20.221 21.644 1.00 95.94 739 SER A CA 1
ATOM 5639 C C . SER A 1 739 ? -24.817 -19.905 22.445 1.00 95.94 739 SER A C 1
ATOM 5641 O O . SER A 1 739 ? -25.292 -20.744 23.216 1.00 95.94 739 SER A O 1
ATOM 5643 N N . GLU A 1 740 ? -25.400 -18.732 22.230 1.00 93.75 740 GLU A N 1
ATOM 5644 C CA . GLU A 1 740 ? -26.707 -18.376 22.780 1.00 93.75 740 GLU A CA 1
ATOM 5645 C C . GLU A 1 740 ? -27.425 -17.395 21.851 1.00 93.75 740 GLU A C 1
ATOM 5647 O O . GLU A 1 740 ? -26.850 -16.379 21.475 1.00 93.75 740 GLU A O 1
ATOM 5652 N N . ALA A 1 741 ? -28.675 -17.704 21.482 1.00 88.56 741 ALA A N 1
ATOM 5653 C CA . ALA A 1 741 ? -29.466 -16.911 20.530 1.00 88.56 741 ALA A CA 1
ATOM 5654 C C . ALA A 1 741 ? -28.696 -16.573 19.233 1.00 88.56 741 ALA A C 1
ATOM 5656 O O . ALA A 1 741 ? -28.769 -15.456 18.726 1.00 88.56 741 ALA A O 1
ATOM 5657 N N . GLY A 1 742 ? -27.914 -17.534 18.736 1.00 90.69 742 GLY A N 1
ATOM 5658 C CA . GLY A 1 742 ? -27.099 -17.406 17.534 1.00 90.69 742 GLY A CA 1
ATOM 5659 C C . GLY A 1 742 ? -25.752 -16.716 17.677 1.00 90.69 742 GLY A C 1
ATOM 5660 O O . GLY A 1 742 ? -24.897 -16.910 16.814 1.00 90.69 742 GLY A O 1
ATOM 5661 N N . ALA A 1 743 ? -25.533 -15.956 18.748 1.00 95.44 743 ALA A N 1
ATOM 5662 C CA . ALA A 1 743 ? -24.255 -15.317 19.020 1.00 95.44 743 ALA A CA 1
ATOM 5663 C C . ALA A 1 743 ? -23.247 -16.307 19.614 1.00 95.44 743 ALA A C 1
ATOM 5665 O O . ALA A 1 743 ? -23.620 -17.229 20.347 1.00 95.44 743 ALA A O 1
ATOM 5666 N N . LEU A 1 744 ? -21.965 -16.093 19.310 1.00 97.62 744 LEU A N 1
ATOM 5667 C CA . LEU A 1 744 ? -20.852 -16.883 19.829 1.00 97.62 744 LEU A CA 1
ATOM 5668 C C . LEU A 1 744 ? -20.101 -16.116 20.906 1.00 97.62 744 LEU A C 1
ATOM 5670 O O . LEU A 1 744 ? -19.834 -14.921 20.773 1.00 97.62 744 LEU A O 1
ATOM 5674 N N . TYR A 1 745 ? -19.705 -16.839 21.943 1.00 97.88 745 TYR A N 1
ATOM 5675 C CA . TYR A 1 745 ? -19.015 -16.304 23.103 1.00 97.88 745 TYR A CA 1
ATOM 5676 C C . TYR A 1 745 ? -17.849 -17.203 23.516 1.00 97.88 745 TYR A C 1
ATOM 5678 O O . TYR A 1 745 ? -17.799 -18.381 23.152 1.00 97.88 745 TYR A O 1
ATOM 5686 N N . SER A 1 746 ? -16.953 -16.682 24.351 1.00 96.69 746 SER A N 1
ATOM 5687 C CA . SER A 1 746 ? -16.063 -17.515 25.168 1.00 96.69 746 SER A CA 1
ATOM 5688 C C . SER A 1 746 ? -16.867 -18.503 26.032 1.00 96.69 746 SER A C 1
ATOM 5690 O O . SER A 1 746 ? -18.048 -18.285 26.309 1.00 96.69 746 SER A O 1
ATOM 5692 N N . ALA A 1 747 ? -16.240 -19.592 26.491 1.00 94.25 747 ALA A N 1
ATOM 5693 C CA . ALA A 1 747 ? -16.900 -20.608 27.326 1.00 94.25 747 ALA A CA 1
ATOM 5694 C C . ALA A 1 747 ? -17.603 -20.040 28.577 1.00 94.25 747 ALA A C 1
ATOM 5696 O O . ALA A 1 747 ? -18.680 -20.498 28.955 1.00 94.25 747 ALA A O 1
ATOM 5697 N N . ASP A 1 748 ? -17.010 -19.022 29.206 1.00 95.12 748 ASP A N 1
ATOM 5698 C CA . ASP A 1 748 ? -17.563 -18.311 30.368 1.00 95.12 748 ASP A CA 1
ATOM 5699 C C . ASP A 1 748 ? -18.603 -17.235 30.004 1.00 95.12 748 ASP A C 1
ATOM 5701 O O . ASP A 1 748 ? -19.177 -16.603 30.890 1.00 95.12 748 ASP A O 1
ATOM 5705 N N . LYS A 1 749 ? -18.862 -17.048 28.704 1.00 96.50 749 LYS A N 1
ATOM 5706 C CA . LYS A 1 749 ? -19.758 -16.054 28.103 1.00 96.50 749 LYS A CA 1
ATOM 5707 C C . LYS A 1 749 ? -19.388 -14.592 28.372 1.00 96.50 749 LYS A C 1
ATOM 5709 O O . LYS A 1 749 ? -20.210 -13.709 28.132 1.00 96.50 749 LYS A O 1
ATOM 5714 N N . LYS A 1 750 ? -18.163 -14.323 28.834 1.00 97.81 750 LYS A N 1
ATOM 5715 C CA . LYS A 1 750 ? -17.689 -12.965 29.135 1.00 97.81 750 LYS A CA 1
ATOM 5716 C C . LYS A 1 750 ? -17.222 -12.197 27.905 1.00 97.81 750 LYS A C 1
ATOM 5718 O O . LYS A 1 750 ? -17.310 -10.973 27.898 1.00 97.81 750 LYS A O 1
ATOM 5723 N N . THR A 1 751 ? -16.768 -12.884 26.863 1.00 98.31 751 THR A N 1
ATOM 5724 C CA . THR A 1 751 ? -16.333 -12.254 25.614 1.00 98.31 751 THR A CA 1
ATOM 5725 C C . THR A 1 751 ? -17.292 -12.619 24.495 1.00 98.31 751 THR A C 1
ATOM 5727 O O . THR A 1 751 ? -17.479 -13.800 24.209 1.00 98.31 751 THR A O 1
ATOM 5730 N N . LEU A 1 752 ? -17.887 -11.615 23.850 1.00 98.50 752 LEU A N 1
ATOM 5731 C CA . LEU A 1 752 ? -18.647 -11.788 22.614 1.00 98.50 752 LEU A CA 1
ATOM 5732 C C . LEU A 1 752 ? -17.666 -11.921 21.441 1.00 98.50 752 LEU A C 1
ATOM 5734 O O . LEU A 1 752 ? -16.838 -11.038 21.234 1.00 98.50 752 LEU A O 1
ATOM 5738 N N . LEU A 1 753 ? -17.763 -13.020 20.694 1.00 97.19 753 LEU A N 1
ATOM 5739 C CA . LEU A 1 753 ? -16.873 -13.357 19.576 1.00 97.19 753 LEU A CA 1
ATOM 5740 C C . LEU A 1 753 ? -17.524 -13.110 18.212 1.00 97.19 753 LEU A C 1
ATOM 5742 O O . LEU A 1 753 ? -16.835 -12.804 17.246 1.00 97.19 753 LEU A O 1
ATOM 5746 N N . PHE A 1 754 ? -18.845 -13.269 18.124 1.00 96.44 754 PHE A N 1
ATOM 5747 C CA . PHE A 1 754 ? -19.614 -13.017 16.909 1.00 96.44 754 PHE A CA 1
ATOM 5748 C C . PHE A 1 754 ? -21.081 -12.771 17.248 1.00 96.44 754 PHE A C 1
ATOM 5750 O O . PHE A 1 754 ? -21.676 -13.519 18.027 1.00 96.44 754 PHE A O 1
ATOM 5757 N N . GLN A 1 755 ? -21.667 -11.760 16.616 1.00 94.19 755 GLN A N 1
ATOM 5758 C CA . GLN A 1 755 ? -23.080 -11.435 16.687 1.00 94.19 755 GLN A CA 1
ATOM 5759 C C . GLN A 1 755 ? -23.696 -11.490 15.281 1.00 94.19 755 GLN A C 1
ATOM 5761 O O . GLN A 1 755 ? -23.333 -10.677 14.431 1.00 94.19 755 GLN A O 1
ATOM 5766 N N . PRO A 1 756 ? -24.657 -12.398 15.033 1.00 90.50 756 PRO A N 1
ATOM 5767 C CA . PRO A 1 756 ? -25.423 -12.410 13.795 1.00 90.50 756 PRO A CA 1
ATOM 5768 C C . PRO A 1 756 ? -26.093 -11.065 13.515 1.00 90.50 756 PRO A C 1
ATOM 5770 O O . PRO A 1 756 ? -26.661 -10.442 14.423 1.00 90.50 756 PRO A O 1
ATOM 5773 N N . ILE A 1 757 ? -26.088 -10.658 12.245 1.00 80.50 757 ILE A N 1
ATOM 5774 C CA . ILE A 1 757 ? -26.838 -9.496 11.772 1.00 80.50 757 ILE A CA 1
ATOM 5775 C C . ILE A 1 757 ? -28.316 -9.899 11.749 1.00 80.50 757 ILE A C 1
ATOM 5777 O O . ILE A 1 757 ? -28.757 -10.704 10.932 1.00 80.50 757 ILE A O 1
ATOM 5781 N N . THR A 1 758 ? -29.090 -9.376 12.697 1.00 71.56 758 THR A N 1
ATOM 5782 C CA . THR A 1 758 ? -30.523 -9.671 12.806 1.00 71.56 758 THR A CA 1
ATOM 5783 C C . THR A 1 758 ? -31.354 -8.581 12.140 1.00 71.56 758 THR A C 1
ATOM 5785 O O . THR A 1 758 ? -30.974 -7.413 12.111 1.00 71.56 758 THR A O 1
ATOM 5788 N N . VAL A 1 759 ? -32.509 -8.962 11.588 1.00 63.66 759 VAL A N 1
ATOM 5789 C CA . VAL A 1 759 ? -33.464 -8.012 11.004 1.00 63.66 759 VAL A CA 1
ATOM 5790 C C . VAL A 1 759 ? -34.181 -7.283 12.142 1.00 63.66 759 VAL A C 1
ATOM 5792 O O . VAL A 1 759 ? -34.978 -7.886 12.860 1.00 63.66 759 VAL A O 1
ATOM 5795 N N . GLY A 1 760 ? -33.898 -5.992 12.306 1.00 68.88 760 GLY A N 1
ATOM 5796 C CA . GLY A 1 760 ? -34.516 -5.127 13.309 1.00 68.88 760 GLY A CA 1
ATOM 5797 C C . GLY A 1 760 ? -33.729 -3.832 13.508 1.00 68.88 760 GLY A C 1
ATOM 5798 O O . GLY A 1 760 ? -32.537 -3.776 13.225 1.00 68.88 760 GLY A O 1
ATOM 5799 N N . GLU A 1 761 ? -34.391 -2.780 13.998 1.00 76.56 761 GLU A N 1
ATOM 5800 C CA . GLU A 1 761 ? -33.723 -1.496 14.263 1.00 76.56 761 GLU A CA 1
ATOM 5801 C C . GLU A 1 761 ? -32.906 -1.506 15.566 1.00 76.56 761 GLU A C 1
ATOM 5803 O O . GLU A 1 761 ? -32.045 -0.647 15.739 1.00 76.56 761 GLU A O 1
ATOM 5808 N N . GLU A 1 762 ? -33.139 -2.473 16.464 1.00 88.88 762 GLU A N 1
ATOM 5809 C CA . GLU A 1 762 ? -32.483 -2.555 17.772 1.00 88.88 762 GLU A CA 1
ATOM 5810 C C . GLU A 1 762 ? -31.802 -3.910 18.013 1.00 88.88 762 GLU A C 1
ATOM 5812 O O . GLU A 1 762 ? -32.414 -4.966 17.847 1.00 88.88 762 GLU A O 1
ATOM 5817 N N . LEU A 1 763 ? -30.566 -3.872 18.511 1.00 90.75 763 LEU A N 1
ATOM 5818 C CA . LEU A 1 763 ? -29.801 -5.027 18.978 1.00 90.75 763 LEU A CA 1
ATOM 5819 C C . LEU A 1 763 ? -29.569 -4.925 20.493 1.00 90.75 763 LEU A C 1
ATOM 5821 O O . LEU A 1 763 ? -29.264 -3.856 21.016 1.00 90.75 763 LEU A O 1
ATOM 5825 N N . LYS A 1 764 ? -29.694 -6.036 21.225 1.00 92.06 764 LYS A N 1
ATOM 5826 C CA . LYS A 1 764 ? -29.400 -6.094 22.667 1.00 92.06 764 LYS A CA 1
ATOM 5827 C C . LYS A 1 764 ? -28.274 -7.082 22.918 1.00 92.06 764 LYS A C 1
ATOM 5829 O O . LYS A 1 764 ? -28.450 -8.276 22.694 1.00 92.06 764 LYS A O 1
ATOM 5834 N N . VAL A 1 765 ? -27.140 -6.585 23.400 1.00 93.81 765 VAL A N 1
ATOM 5835 C CA . VAL A 1 765 ? -26.017 -7.430 23.808 1.00 93.81 765 VAL A CA 1
ATOM 5836 C C . VAL A 1 765 ? -26.350 -8.080 25.151 1.00 93.81 765 VAL A C 1
ATOM 5838 O O . VAL A 1 765 ? -26.955 -7.471 26.035 1.00 93.81 765 VAL A O 1
ATOM 5841 N N . LYS A 1 766 ? -25.989 -9.355 25.284 1.00 93.75 766 LYS A N 1
ATOM 5842 C CA . LYS A 1 766 ? -26.309 -10.185 26.446 1.00 93.75 766 LYS A CA 1
ATOM 5843 C C . LYS A 1 766 ? -25.668 -9.640 27.734 1.00 93.75 766 LYS A C 1
ATOM 5845 O O . LYS A 1 766 ? -24.483 -9.322 27.758 1.00 93.75 766 LYS A O 1
ATOM 5850 N N . GLU A 1 767 ? -26.434 -9.629 28.825 1.00 94.31 767 GLU A N 1
ATOM 5851 C CA . GLU A 1 767 ? -25.915 -9.323 30.166 1.00 94.31 767 GLU A CA 1
ATOM 5852 C C . GLU A 1 767 ? -24.896 -10.373 30.643 1.00 94.31 767 GLU A C 1
ATOM 5854 O O . GLU A 1 767 ? -25.075 -11.574 30.415 1.00 94.31 767 GLU A O 1
ATOM 5859 N N . GLY A 1 768 ? -23.838 -9.922 31.319 1.00 95.69 768 GLY A N 1
ATOM 5860 C CA . GLY A 1 768 ? -22.691 -10.743 31.716 1.00 95.69 768 GLY A CA 1
ATOM 5861 C C . GLY A 1 768 ? -21.521 -10.704 30.726 1.00 95.69 768 GLY A C 1
ATOM 5862 O O . GLY A 1 768 ? -20.430 -11.145 31.081 1.00 95.69 768 GLY A O 1
ATOM 5863 N N . VAL A 1 769 ? -21.711 -10.150 29.521 1.00 98.25 769 VAL A N 1
ATOM 5864 C CA . VAL A 1 769 ? -20.604 -9.860 28.597 1.00 98.25 769 VAL A CA 1
ATOM 5865 C C . VAL A 1 769 ? -19.777 -8.703 29.159 1.00 98.25 769 VAL A C 1
ATOM 5867 O O . VAL A 1 769 ? -20.302 -7.622 29.423 1.00 98.25 769 VAL A O 1
ATOM 5870 N N . GLU A 1 770 ? -18.483 -8.938 29.339 1.00 98.56 770 GLU A N 1
ATOM 5871 C CA . GLU A 1 770 ? -17.491 -7.980 29.838 1.00 98.56 770 GLU A CA 1
ATOM 5872 C C . GLU A 1 770 ? -16.662 -7.375 28.696 1.00 98.56 770 GLU A C 1
ATOM 5874 O O . GLU A 1 770 ? -16.220 -6.229 28.815 1.00 98.56 770 GLU A O 1
ATOM 5879 N N . THR A 1 771 ? -16.517 -8.103 27.579 1.00 98.75 771 THR A N 1
ATOM 5880 C CA . THR A 1 771 ? -15.718 -7.700 26.413 1.00 98.75 771 THR A CA 1
ATOM 5881 C C . THR A 1 771 ? -16.471 -7.935 25.100 1.00 98.75 771 THR A C 1
ATOM 5883 O O . THR A 1 771 ? -16.936 -9.045 24.837 1.00 98.75 771 THR A O 1
ATOM 5886 N N . ILE A 1 772 ? -16.541 -6.918 24.237 1.00 98.75 772 ILE A N 1
ATOM 5887 C CA . ILE A 1 772 ? -16.877 -7.095 22.814 1.00 98.75 772 ILE A CA 1
ATOM 5888 C C . ILE A 1 772 ? -15.568 -7.315 22.063 1.00 98.75 772 ILE A C 1
ATOM 5890 O O . ILE A 1 772 ? -14.746 -6.402 21.978 1.00 98.75 772 ILE A O 1
ATOM 5894 N N . GLY A 1 773 ? -15.366 -8.541 21.579 1.00 97.62 773 GLY A N 1
ATOM 5895 C CA . GLY A 1 773 ? -14.154 -8.932 20.874 1.00 97.62 773 GLY A CA 1
ATOM 5896 C C . GLY A 1 773 ? -14.041 -8.292 19.494 1.00 97.62 773 GLY A C 1
ATOM 5897 O O . GLY A 1 773 ? -15.013 -7.792 18.925 1.00 97.62 773 GLY A O 1
ATOM 5898 N N . ARG A 1 774 ? -12.834 -8.330 18.941 1.00 95.44 774 ARG A N 1
ATOM 5899 C CA . ARG A 1 774 ? -12.526 -7.823 17.601 1.00 95.44 774 ARG A CA 1
ATOM 5900 C C . ARG A 1 774 ? -13.463 -8.390 16.520 1.00 95.44 774 ARG A C 1
ATOM 5902 O O . ARG A 1 774 ? -13.617 -9.605 16.419 1.00 95.44 774 ARG A O 1
ATOM 5909 N N . LEU A 1 775 ? -14.037 -7.516 15.683 1.00 94.25 775 LEU A N 1
ATOM 5910 C CA . LEU A 1 775 ? -15.003 -7.851 14.620 1.00 94.25 775 LEU A CA 1
ATOM 5911 C C . LEU A 1 775 ? -16.239 -8.638 15.102 1.00 94.25 775 LEU A C 1
ATOM 5913 O O . LEU A 1 775 ? -16.891 -9.315 14.304 1.00 94.25 775 LEU A O 1
ATOM 5917 N N . ALA A 1 776 ? -16.585 -8.566 16.390 1.00 96.25 776 ALA A N 1
ATOM 5918 C CA . ALA A 1 776 ? -17.719 -9.309 16.926 1.00 96.25 776 ALA A CA 1
ATOM 5919 C C . ALA A 1 776 ? -19.068 -8.737 16.468 1.00 96.25 776 ALA A C 1
ATOM 5921 O O . ALA A 1 776 ? -19.999 -9.508 16.237 1.00 96.25 776 ALA A O 1
ATOM 5922 N N . ILE A 1 777 ? -19.176 -7.411 16.325 1.00 94.69 777 ILE A N 1
ATOM 5923 C CA . ILE A 1 777 ? -20.378 -6.715 15.849 1.00 94.69 777 ILE A CA 1
ATOM 5924 C C . ILE A 1 777 ? -19.976 -5.790 14.697 1.00 94.69 777 ILE A C 1
ATOM 5926 O O . ILE A 1 777 ? -19.667 -4.623 14.912 1.00 94.69 777 ILE A O 1
ATOM 5930 N N . CYS A 1 778 ? -19.940 -6.298 13.469 1.00 91.44 778 CYS A N 1
ATOM 5931 C CA . CYS A 1 778 ? -19.447 -5.517 12.336 1.00 91.44 778 CYS A CA 1
ATOM 5932 C C . CYS A 1 778 ? -20.265 -5.699 11.060 1.00 91.44 778 CYS A C 1
ATOM 5934 O O . CYS A 1 778 ? -20.985 -6.686 10.899 1.00 91.44 778 CYS A O 1
ATOM 5936 N N . PHE A 1 779 ? -20.106 -4.745 10.138 1.00 88.62 779 PHE A N 1
ATOM 5937 C CA . PHE A 1 779 ? -20.690 -4.765 8.792 1.00 88.62 779 PHE A CA 1
ATOM 5938 C C . PHE A 1 779 ? -22.220 -4.832 8.760 1.00 88.62 779 PHE A C 1
ATOM 5940 O O . PHE A 1 779 ? -22.787 -5.325 7.789 1.00 88.62 779 PHE A O 1
ATOM 5947 N N . SER A 1 780 ? -22.913 -4.361 9.799 1.00 86.50 780 SER A N 1
ATOM 5948 C CA . SER A 1 780 ? -24.376 -4.334 9.795 1.00 86.50 780 SER A CA 1
ATOM 5949 C C . SER A 1 780 ? -24.928 -3.183 8.949 1.00 86.50 780 SER A C 1
ATOM 5951 O O . SER A 1 780 ? -24.648 -2.019 9.254 1.00 86.50 780 SER A O 1
ATOM 5953 N N . PRO A 1 781 ? -25.789 -3.466 7.951 1.00 79.44 781 PRO A N 1
ATOM 5954 C CA . PRO A 1 781 ? -26.460 -2.434 7.176 1.00 79.44 781 PRO A CA 1
ATOM 5955 C C . PRO A 1 781 ? -27.852 -2.090 7.728 1.00 79.44 781 PRO A C 1
ATOM 5957 O O . PRO A 1 781 ? -28.559 -1.306 7.109 1.00 79.44 781 PRO A O 1
ATOM 5960 N N . VAL A 1 782 ? -28.295 -2.693 8.844 1.00 80.00 782 VAL A N 1
ATOM 5961 C CA . VAL A 1 782 ? -29.722 -2.671 9.234 1.00 80.00 782 VAL A CA 1
ATOM 5962 C C . VAL A 1 782 ? -30.026 -2.081 10.606 1.00 80.00 782 VAL A C 1
ATOM 5964 O O . VAL A 1 782 ? -30.997 -1.332 10.727 1.00 80.00 782 VAL A O 1
ATOM 5967 N N . PHE A 1 783 ? -29.262 -2.411 11.652 1.00 84.25 783 PHE A N 1
ATOM 5968 C CA . PHE A 1 783 ? -29.631 -1.957 12.996 1.00 84.25 783 PHE A CA 1
ATOM 5969 C C . PHE A 1 783 ? -29.194 -0.511 13.225 1.00 84.25 783 PHE A C 1
ATOM 5971 O O . PHE A 1 783 ? -28.103 -0.102 12.836 1.00 84.25 783 PHE A O 1
ATOM 5978 N N . LYS A 1 784 ? -30.059 0.248 13.897 1.00 88.38 784 LYS A N 1
ATOM 5979 C CA . LYS A 1 784 ? -29.867 1.671 14.199 1.00 88.38 784 LYS A CA 1
ATOM 5980 C C . LYS A 1 784 ? -29.482 1.910 15.646 1.00 88.38 784 LYS A C 1
ATOM 5982 O O . LYS A 1 784 ? -28.869 2.922 15.969 1.00 88.38 784 LYS A O 1
ATOM 5987 N N . LYS A 1 785 ? -29.835 0.987 16.537 1.00 90.00 785 LYS A N 1
ATOM 5988 C CA . LYS A 1 785 ? -29.594 1.130 17.965 1.00 90.00 785 LYS A CA 1
ATOM 5989 C C . LYS A 1 785 ? -29.054 -0.143 18.583 1.00 90.00 785 LYS A C 1
ATOM 5991 O O . LYS A 1 785 ? -29.536 -1.232 18.288 1.00 90.00 785 LYS A O 1
ATOM 5996 N N . ILE A 1 786 ? -28.109 -0.000 19.502 1.00 93.69 786 ILE A N 1
ATOM 5997 C CA . ILE A 1 786 ? -27.601 -1.117 20.295 1.00 93.69 786 ILE A CA 1
ATOM 5998 C C . ILE A 1 786 ? -27.676 -0.828 21.795 1.00 93.69 786 ILE A C 1
ATOM 6000 O O . ILE A 1 786 ? -27.346 0.265 22.254 1.00 93.69 786 ILE A O 1
ATOM 6004 N N . PHE A 1 787 ? -28.123 -1.818 22.565 1.00 91.25 787 PHE A N 1
ATOM 6005 C CA . PHE A 1 787 ? -28.083 -1.796 24.022 1.00 91.25 787 PHE A CA 1
ATOM 6006 C C . PHE A 1 787 ? -26.923 -2.646 24.530 1.00 91.25 787 PHE A C 1
ATOM 6008 O O . PHE A 1 787 ? -26.898 -3.859 24.310 1.00 91.25 787 PHE A O 1
ATOM 6015 N N . LEU A 1 788 ? -25.989 -2.001 25.220 1.00 95.06 788 LEU A N 1
ATOM 6016 C CA . LEU A 1 788 ? -24.836 -2.619 25.861 1.00 95.06 788 LEU A CA 1
ATOM 6017 C C . LEU A 1 788 ? -25.203 -3.072 27.289 1.00 95.06 788 LEU A C 1
ATOM 6019 O O . LEU A 1 788 ? -26.069 -2.456 27.924 1.00 95.06 788 LEU A O 1
ATOM 6023 N N . PRO A 1 789 ? -24.584 -4.148 27.807 1.00 95.06 789 PRO A N 1
ATOM 6024 C CA . PRO A 1 789 ? -24.892 -4.667 29.132 1.00 95.06 789 PRO A CA 1
ATOM 6025 C C . PRO A 1 789 ? -24.197 -3.858 30.228 1.00 95.06 789 PRO A C 1
ATOM 6027 O O . PRO A 1 789 ? -23.207 -3.159 29.982 1.00 95.06 789 PRO A O 1
ATOM 6030 N N . ALA A 1 790 ? -24.701 -3.973 31.459 1.00 87.94 790 ALA A N 1
ATOM 6031 C CA . ALA A 1 790 ? -24.113 -3.299 32.618 1.00 87.94 790 ALA A CA 1
ATOM 6032 C C . ALA A 1 790 ? -22.695 -3.812 32.912 1.00 87.94 790 ALA A C 1
ATOM 6034 O O . ALA A 1 790 ? -21.839 -3.054 33.355 1.00 87.94 790 ALA A O 1
ATOM 6035 N N . SER A 1 791 ? -22.448 -5.094 32.636 1.00 95.94 791 SER A N 1
ATOM 6036 C CA . SER A 1 791 ? -21.158 -5.762 32.815 1.00 95.94 791 SER A CA 1
ATOM 6037 C C . SER A 1 791 ? -20.065 -5.362 31.819 1.00 95.94 791 SER A C 1
ATOM 6039 O O . SER A 1 791 ? -18.916 -5.741 32.033 1.00 95.94 791 SER A O 1
ATOM 6041 N N . LEU A 1 792 ? -20.381 -4.653 30.727 1.00 98.25 792 LEU A N 1
ATOM 6042 C CA . LEU A 1 792 ? -19.400 -4.373 29.675 1.00 98.25 792 LEU A CA 1
ATOM 6043 C C . LEU A 1 792 ? -18.317 -3.419 30.182 1.00 98.25 792 LEU A C 1
ATOM 6045 O O . LEU A 1 792 ? -18.627 -2.300 30.579 1.00 98.25 792 LEU A O 1
ATOM 6049 N N . THR A 1 793 ? -17.055 -3.836 30.092 1.00 98.12 793 THR A N 1
ATOM 6050 C CA . THR A 1 793 ? -15.885 -3.040 30.499 1.00 98.12 793 THR A CA 1
ATOM 6051 C C . THR A 1 793 ? -14.967 -2.692 29.331 1.00 98.12 793 THR A C 1
ATOM 6053 O O . THR A 1 793 ? -14.259 -1.687 29.398 1.00 98.12 793 THR A O 1
ATOM 6056 N N . LYS A 1 794 ? -14.994 -3.463 28.236 1.00 98.62 794 LYS A N 1
ATOM 6057 C CA . LYS A 1 794 ? -14.078 -3.281 27.104 1.00 98.62 794 LYS A CA 1
ATOM 6058 C C . LYS A 1 794 ? -14.753 -3.522 25.753 1.00 98.62 794 LYS A C 1
ATOM 6060 O O . LYS A 1 794 ? -15.421 -4.534 25.553 1.00 98.62 794 LYS A O 1
ATOM 6065 N N . ILE A 1 795 ? -14.510 -2.625 24.805 1.00 98.69 795 ILE A N 1
ATOM 6066 C CA . ILE A 1 795 ? -14.693 -2.865 23.369 1.00 98.69 795 ILE A CA 1
ATOM 6067 C C . ILE A 1 795 ? -13.291 -2.941 22.770 1.00 98.69 795 ILE A C 1
ATOM 6069 O O . ILE A 1 795 ? -12.508 -2.004 22.918 1.00 98.69 795 ILE A O 1
ATOM 6073 N N . GLU A 1 796 ? -12.937 -4.077 22.175 1.00 97.62 796 GLU A N 1
ATOM 6074 C CA . GLU A 1 796 ? -11.620 -4.259 21.558 1.00 97.62 796 GLU A CA 1
ATOM 6075 C C . GLU A 1 796 ? -11.503 -3.520 20.224 1.00 97.62 796 GLU A C 1
ATOM 6077 O O . GLU A 1 796 ? -12.493 -3.004 19.696 1.00 97.62 796 GLU A O 1
ATOM 6082 N N . SER A 1 797 ? -10.288 -3.473 19.673 1.00 92.94 797 SER A N 1
ATOM 6083 C CA . SER A 1 797 ? -10.052 -2.834 18.384 1.00 92.94 797 SER A CA 1
ATOM 6084 C C . SER A 1 797 ? -10.938 -3.466 17.305 1.00 92.94 797 SER A C 1
ATOM 6086 O O . SER A 1 797 ? -11.081 -4.690 17.266 1.00 92.94 797 SER A O 1
ATOM 6088 N N . LEU A 1 798 ? -11.578 -2.641 16.470 1.00 93.25 798 LEU A N 1
ATOM 6089 C CA . LEU A 1 798 ? -12.577 -3.051 15.465 1.00 93.25 798 LEU A CA 1
ATOM 6090 C C . LEU A 1 798 ? -13.781 -3.846 16.018 1.00 93.25 798 LEU A C 1
ATOM 6092 O O . LEU A 1 798 ? -14.469 -4.540 15.267 1.00 93.25 798 LEU A O 1
ATOM 6096 N N . GLY A 1 799 ? -14.043 -3.804 17.328 1.00 96.19 799 GLY A N 1
ATOM 6097 C CA . GLY A 1 799 ? -15.084 -4.626 17.956 1.00 96.19 799 GLY A CA 1
ATOM 6098 C C . GLY A 1 799 ? -16.507 -4.307 17.488 1.00 96.19 799 GLY A C 1
ATOM 6099 O O . GLY A 1 799 ? -17.343 -5.212 17.417 1.00 96.19 799 GLY A O 1
ATOM 6100 N N . MET A 1 800 ? -16.765 -3.043 17.144 1.00 96.50 800 MET A N 1
ATOM 6101 C CA . MET A 1 800 ? -18.064 -2.517 16.718 1.00 96.50 800 MET A CA 1
ATOM 6102 C C . MET A 1 800 ? -17.983 -1.701 15.414 1.00 96.50 800 MET A C 1
ATOM 6104 O O . MET A 1 800 ? -18.716 -0.738 15.259 1.00 96.50 800 MET A O 1
ATOM 6108 N N . ALA A 1 801 ? -17.094 -2.048 14.481 1.00 93.38 801 ALA A N 1
ATOM 6109 C CA . ALA A 1 801 ? -16.834 -1.232 13.290 1.00 93.38 801 ALA A CA 1
ATOM 6110 C C . ALA A 1 801 ? -17.739 -1.564 12.083 1.00 93.38 801 ALA A C 1
ATOM 6112 O O . ALA A 1 801 ? -18.218 -2.689 11.927 1.00 93.38 801 ALA A O 1
ATOM 6113 N N . TYR A 1 802 ? -17.865 -0.622 11.148 1.00 90.50 802 TYR A N 1
ATOM 6114 C CA . TYR A 1 802 ? -18.553 -0.739 9.856 1.00 90.50 802 TYR A CA 1
ATOM 6115 C C . TYR A 1 802 ? -20.069 -0.985 9.951 1.00 90.50 802 TYR A C 1
ATOM 6117 O O . TYR A 1 802 ? -20.674 -1.571 9.053 1.00 90.50 802 TYR A O 1
ATOM 6125 N N . ASN A 1 803 ? -20.713 -0.537 11.021 1.00 91.25 803 ASN A N 1
ATOM 6126 C CA . ASN A 1 803 ? -22.158 -0.588 11.213 1.00 91.25 803 ASN A CA 1
ATOM 6127 C C . ASN A 1 803 ? -22.795 0.702 10.685 1.00 91.25 803 ASN A C 1
ATOM 6129 O O . ASN A 1 803 ? -23.165 1.600 11.438 1.00 91.25 803 ASN A O 1
ATOM 6133 N N . MET A 1 804 ? -22.919 0.801 9.360 1.00 83.56 804 MET A N 1
ATOM 6134 C CA . MET A 1 804 ? -23.223 2.057 8.658 1.00 83.56 804 MET A CA 1
ATOM 6135 C C . MET A 1 804 ? -24.501 2.757 9.144 1.00 83.56 804 MET A C 1
ATOM 6137 O O . MET A 1 804 ? -24.557 3.987 9.149 1.00 83.56 804 MET A O 1
ATOM 6141 N N . MET A 1 805 ? -25.518 1.989 9.549 1.00 84.69 805 MET A N 1
ATOM 6142 C CA . MET A 1 805 ? -26.812 2.501 10.023 1.00 84.69 805 MET A CA 1
ATOM 6143 C C . MET A 1 805 ? -26.895 2.700 11.540 1.00 84.69 805 MET A C 1
ATOM 6145 O O . MET A 1 805 ? -27.893 3.249 12.007 1.00 84.69 805 MET A O 1
ATOM 6149 N N . LEU A 1 806 ? -25.881 2.294 12.316 1.00 92.75 806 LEU A N 1
ATOM 6150 C CA . LEU A 1 806 ? -25.879 2.458 13.768 1.00 92.75 806 LEU A CA 1
ATOM 6151 C C . LEU A 1 806 ? -25.892 3.949 14.105 1.00 92.75 806 LEU A C 1
ATOM 6153 O O . LEU A 1 806 ? -24.900 4.633 13.912 1.00 92.75 806 LEU A O 1
ATOM 6157 N N . SER A 1 807 ? -27.009 4.447 14.631 1.00 87.56 807 SER A N 1
ATOM 6158 C CA . SER A 1 807 ? -27.177 5.842 15.035 1.00 87.56 807 SER A CA 1
ATOM 6159 C C . SER A 1 807 ? -27.004 6.065 16.535 1.00 87.56 807 SER A C 1
ATOM 6161 O O . SER A 1 807 ? -26.780 7.193 16.973 1.00 87.56 807 SER A O 1
ATOM 6163 N N . GLN A 1 808 ? -27.132 5.012 17.348 1.00 87.25 808 GLN A N 1
ATOM 6164 C CA . GLN A 1 808 ? -27.066 5.118 18.804 1.00 87.25 808 GLN A CA 1
ATOM 6165 C C . GLN A 1 808 ? -26.574 3.827 19.469 1.00 87.25 808 GLN A C 1
ATOM 6167 O O . GLN A 1 808 ? -27.120 2.754 19.230 1.00 87.25 808 GLN A O 1
ATOM 6172 N N . PHE A 1 809 ? -25.668 3.939 20.440 1.00 90.50 809 PHE A N 1
ATOM 6173 C CA . PHE A 1 809 ? -25.496 2.914 21.474 1.00 90.50 809 PHE A CA 1
ATOM 6174 C C . PHE A 1 809 ? -25.906 3.454 22.849 1.00 90.50 809 PHE A C 1
ATOM 6176 O O . PHE A 1 809 ? -25.800 4.650 23.119 1.00 90.50 809 PHE A O 1
ATOM 6183 N N . ALA A 1 810 ? -26.457 2.591 23.703 1.00 83.31 810 ALA A N 1
ATOM 6184 C CA . ALA A 1 810 ? -27.005 2.983 25.000 1.00 83.31 810 ALA A CA 1
ATOM 6185 C C . ALA A 1 810 ? -27.016 1.821 26.003 1.00 83.31 810 ALA A C 1
ATOM 6187 O O . ALA A 1 810 ? -26.769 0.672 25.653 1.00 83.31 810 ALA A O 1
ATOM 6188 N N . TRP A 1 811 ? -27.389 2.117 27.246 1.00 86.19 811 TRP A N 1
ATOM 6189 C CA . TRP A 1 811 ? -27.754 1.126 28.258 1.00 86.19 811 TRP A CA 1
ATOM 6190 C C . TRP A 1 811 ? -29.257 1.209 28.541 1.00 86.19 811 TRP A C 1
ATOM 6192 O O . TRP A 1 811 ? -29.910 2.201 28.207 1.00 86.19 811 TRP A O 1
ATOM 6202 N N . GLN A 1 812 ? -29.832 0.155 29.121 1.00 76.56 812 GLN A N 1
ATOM 6203 C CA . GLN A 1 812 ? -31.228 0.195 29.573 1.00 76.56 812 GLN A CA 1
ATOM 6204 C C . GLN A 1 812 ? -31.415 1.272 30.655 1.00 76.56 812 GLN A C 1
ATOM 6206 O O . GLN A 1 812 ? -30.485 1.597 31.394 1.00 76.56 812 GLN A O 1
ATOM 6211 N N . GLU A 1 813 ? -32.622 1.831 30.754 1.00 69.56 813 GLU A N 1
ATOM 6212 C CA . GLU A 1 813 ? -32.924 2.874 31.737 1.00 69.56 813 GLU A CA 1
ATOM 6213 C C . GLU A 1 813 ? -32.581 2.407 33.165 1.00 69.56 813 GLU A C 1
ATOM 6215 O O . GLU A 1 813 ? -32.960 1.314 33.586 1.00 69.56 813 GLU A O 1
ATOM 6220 N N . GLY A 1 814 ? -31.836 3.233 33.906 1.00 60.81 814 GLY A N 1
ATOM 6221 C CA . GLY A 1 814 ? -31.393 2.929 35.271 1.00 60.81 814 GLY A CA 1
ATOM 6222 C C . GLY A 1 814 ? -30.119 2.081 35.381 1.00 60.81 814 GLY A C 1
ATOM 6223 O O . GLY A 1 814 ? -29.673 1.831 36.500 1.00 60.81 814 GLY A O 1
ATOM 6224 N N . VAL A 1 815 ? -29.510 1.667 34.265 1.00 72.81 815 VAL A N 1
ATOM 6225 C CA . VAL A 1 815 ? -28.214 0.974 34.259 1.00 72.81 815 VAL A CA 1
ATOM 6226 C C . VAL A 1 815 ? -27.067 1.983 34.267 1.00 72.81 815 VAL A C 1
ATOM 6228 O O . VAL A 1 815 ? -27.008 2.874 33.421 1.00 72.81 815 VAL A O 1
ATOM 6231 N N . THR A 1 816 ? -26.131 1.812 35.201 1.00 74.25 816 THR A N 1
ATOM 6232 C CA . THR A 1 816 ? -24.866 2.556 35.214 1.00 74.25 816 THR A CA 1
ATOM 6233 C C . THR A 1 816 ? -23.858 1.856 34.298 1.00 74.25 816 THR A C 1
ATOM 6235 O O . THR A 1 816 ? -23.556 0.687 34.546 1.00 74.25 816 THR A O 1
ATOM 6238 N N . PRO A 1 817 ? -23.318 2.533 33.269 1.00 82.00 817 PRO A N 1
ATOM 6239 C CA . PRO A 1 817 ? -22.274 1.971 32.416 1.00 82.00 817 PRO A CA 1
ATOM 6240 C C . PRO A 1 817 ? -21.014 1.608 33.215 1.00 82.00 817 PRO A C 1
ATOM 6242 O O . PRO A 1 817 ? -20.576 2.400 34.050 1.00 82.00 817 PRO A O 1
ATOM 6245 N N . ALA A 1 818 ? -20.416 0.448 32.929 1.00 88.81 818 ALA A N 1
ATOM 6246 C CA . ALA A 1 818 ? -19.107 0.042 33.456 1.00 88.81 818 ALA A CA 1
ATOM 6247 C C . ALA A 1 818 ? -17.988 0.087 32.397 1.00 88.81 818 ALA A C 1
ATOM 6249 O O . ALA A 1 818 ? -16.867 -0.337 32.671 1.00 88.81 818 ALA A O 1
ATOM 6250 N N . LEU A 1 819 ? -18.281 0.591 31.190 1.00 95.38 819 LEU A N 1
ATOM 6251 C CA . LEU A 1 819 ? -17.349 0.591 30.064 1.00 95.38 819 LEU A CA 1
ATOM 6252 C C . LEU A 1 819 ? -16.123 1.446 30.397 1.00 95.38 819 LEU A C 1
ATOM 6254 O O . LEU A 1 819 ? -16.256 2.633 30.690 1.00 95.38 819 LEU A O 1
ATOM 6258 N N . GLU A 1 820 ? -14.939 0.841 30.357 1.00 97.31 820 GLU A N 1
ATOM 6259 C CA . GLU A 1 820 ? -13.666 1.476 30.701 1.00 97.31 820 GLU A CA 1
ATOM 6260 C C . GLU A 1 820 ? -12.796 1.748 29.472 1.00 97.31 820 GLU A C 1
ATOM 6262 O O . GLU A 1 820 ? -11.984 2.671 29.491 1.00 97.31 820 GLU A O 1
ATOM 6267 N N . THR A 1 821 ? -12.919 0.954 28.407 1.00 98.12 821 THR A N 1
ATOM 6268 C CA . THR A 1 821 ? -12.035 1.043 27.236 1.00 98.12 821 THR A CA 1
ATOM 6269 C C . THR A 1 821 ? -12.801 0.902 25.929 1.00 98.12 821 THR A C 1
ATOM 6271 O O . THR A 1 821 ? -13.521 -0.077 25.733 1.00 98.12 821 THR A O 1
ATOM 6274 N N . ILE A 1 822 ? -12.575 1.854 25.026 1.00 98.62 822 ILE A N 1
ATOM 6275 C CA . ILE A 1 822 ? -12.909 1.774 23.603 1.00 98.62 822 ILE A CA 1
ATOM 6276 C C . ILE A 1 822 ? -11.582 1.651 22.850 1.00 98.62 822 ILE A C 1
ATOM 6278 O O . ILE A 1 822 ? -10.757 2.560 22.917 1.00 98.62 822 ILE A O 1
ATOM 6282 N N . GLY A 1 823 ? -11.353 0.505 22.208 1.00 93.19 823 GLY A N 1
ATOM 6283 C CA . GLY A 1 823 ? -10.127 0.212 21.465 1.00 93.19 823 GLY A CA 1
ATOM 6284 C C . GLY A 1 823 ? -10.010 0.965 20.140 1.00 93.19 823 GLY A C 1
ATOM 6285 O O . GLY A 1 823 ? -10.872 1.763 19.767 1.00 93.19 823 GLY A O 1
ATOM 6286 N N . ASP A 1 824 ? -8.933 0.694 19.415 1.00 90.69 824 ASP A N 1
ATOM 6287 C CA . ASP A 1 824 ? -8.643 1.366 18.149 1.00 90.69 824 ASP A CA 1
ATOM 6288 C C . ASP A 1 824 ? -9.636 0.961 17.058 1.00 90.69 824 ASP A C 1
ATOM 6290 O O . ASP A 1 824 ? -10.054 -0.196 16.977 1.00 90.69 824 ASP A O 1
ATOM 6294 N N . ASN A 1 825 ? -10.045 1.903 16.211 1.00 94.00 825 ASN A N 1
ATOM 6295 C CA . ASN A 1 825 ? -11.013 1.644 15.137 1.00 94.00 825 ASN A CA 1
ATOM 6296 C C . ASN A 1 825 ? -12.334 1.009 15.630 1.00 94.00 825 ASN A C 1
ATOM 6298 O O . ASN A 1 825 ? -13.062 0.412 14.840 1.00 94.00 825 ASN A O 1
ATOM 6302 N N . ALA A 1 826 ? -12.654 1.089 16.929 1.00 97.00 826 ALA A N 1
ATOM 6303 C CA . ALA A 1 826 ? -13.746 0.326 17.532 1.00 97.00 826 ALA A CA 1
ATOM 6304 C C . ALA A 1 826 ? -15.118 0.616 16.910 1.00 97.00 826 ALA A C 1
ATOM 6306 O O . ALA A 1 826 ? -15.912 -0.311 16.837 1.00 97.00 826 ALA A O 1
ATOM 6307 N N . PHE A 1 827 ? -15.360 1.844 16.450 1.00 97.12 827 PHE A N 1
ATOM 6308 C CA . PHE A 1 827 ? -16.560 2.308 15.743 1.00 97.12 827 PHE A CA 1
ATOM 6309 C C . PHE A 1 827 ? -16.198 2.898 14.365 1.00 97.12 827 PHE A C 1
ATOM 6311 O O . PHE A 1 827 ? -16.873 3.797 13.861 1.00 97.12 827 PHE A O 1
ATOM 6318 N N . GLU A 1 828 ? -15.093 2.450 13.755 1.00 92.88 828 GLU A N 1
ATOM 6319 C CA . GLU A 1 828 ? -14.683 2.945 12.438 1.00 92.88 828 GLU A CA 1
ATOM 6320 C C . GLU A 1 828 ? -15.815 2.759 11.416 1.00 92.88 828 GLU A C 1
ATOM 6322 O O . GLU A 1 828 ? -16.340 1.661 11.262 1.00 92.88 828 GLU A O 1
ATOM 6327 N N . ARG A 1 829 ? -16.146 3.820 10.669 1.00 85.69 829 ARG A N 1
ATOM 6328 C CA . ARG A 1 829 ? -17.195 3.844 9.634 1.00 85.69 829 ARG A CA 1
ATOM 6329 C C . ARG A 1 829 ? -18.597 3.465 10.124 1.00 85.69 829 ARG A C 1
ATOM 6331 O O . ARG A 1 829 ? -19.444 3.066 9.321 1.00 85.69 829 ARG A O 1
ATOM 6338 N N . ASP A 1 830 ? -18.896 3.706 11.393 1.00 89.75 830 ASP A N 1
ATOM 6339 C CA . ASP A 1 830 ? -20.272 3.747 11.898 1.00 89.75 830 ASP A CA 1
ATOM 6340 C C . ASP A 1 830 ? -20.917 5.087 11.526 1.00 89.75 830 ASP A C 1
ATOM 6342 O O . ASP A 1 830 ? -21.234 5.916 12.371 1.00 89.75 830 ASP A O 1
ATOM 6346 N N . MET A 1 831 ? -21.052 5.337 10.222 1.00 85.75 831 MET A N 1
ATOM 6347 C CA . MET A 1 831 ? -21.274 6.671 9.647 1.00 85.75 831 MET A CA 1
ATOM 6348 C C . MET A 1 831 ? -22.489 7.418 10.215 1.00 85.75 831 MET A C 1
ATOM 6350 O O . MET A 1 831 ? -22.486 8.648 10.206 1.00 85.75 831 MET A O 1
ATOM 6354 N N . SER A 1 832 ? -23.503 6.698 10.704 1.00 87.62 832 SER A N 1
ATOM 6355 C CA . SER A 1 832 ? -24.736 7.281 11.243 1.00 87.62 832 SER A CA 1
ATOM 6356 C C . SER A 1 832 ? -24.698 7.593 12.743 1.00 87.62 832 SER A C 1
ATOM 6358 O O . SER A 1 832 ? -25.667 8.161 13.250 1.00 87.62 832 SER A O 1
ATOM 6360 N N . LEU A 1 833 ? -23.641 7.208 13.468 1.00 91.38 833 LEU A N 1
ATOM 6361 C CA . LEU A 1 833 ? -23.610 7.284 14.928 1.00 91.38 833 LEU A CA 1
ATOM 6362 C C . LEU A 1 833 ? -23.594 8.743 15.385 1.00 91.38 833 LEU A C 1
ATOM 6364 O O . LEU A 1 833 ? -22.678 9.491 15.069 1.00 91.38 833 LEU A O 1
ATOM 6368 N N . LEU A 1 834 ? -24.612 9.131 16.158 1.00 78.31 834 LEU A N 1
ATOM 6369 C CA . LEU A 1 834 ? -24.866 10.536 16.484 1.00 78.31 834 LEU A CA 1
ATOM 6370 C C . LEU A 1 834 ? -24.069 11.044 17.685 1.00 78.31 834 LEU A C 1
ATOM 6372 O O . LEU A 1 834 ? -23.812 12.241 17.785 1.00 78.31 834 LEU A O 1
ATOM 6376 N N . GLN A 1 835 ? -23.720 10.167 18.629 1.00 82.56 835 GLN A N 1
ATOM 6377 C CA . GLN A 1 835 ? -23.078 10.608 19.864 1.00 82.56 835 GLN A CA 1
ATOM 6378 C C . GLN A 1 835 ? -22.207 9.552 20.542 1.00 82.56 835 GLN A C 1
ATOM 6380 O O . GLN A 1 835 ? -22.527 8.360 20.528 1.00 8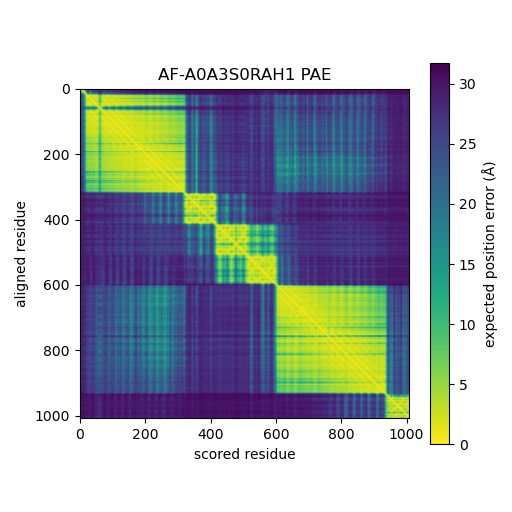2.56 835 GLN A O 1
ATOM 6385 N N . LEU A 1 836 ? -21.174 10.029 21.240 1.00 91.56 836 LEU A N 1
ATOM 6386 C CA . LEU A 1 836 ? -20.536 9.323 22.352 1.00 91.56 836 LEU A CA 1
ATOM 6387 C C . LEU A 1 836 ? -21.171 9.820 23.667 1.00 91.56 836 LEU A C 1
ATOM 6389 O O . LEU A 1 836 ? -20.822 10.916 24.113 1.00 91.56 836 LEU A O 1
ATOM 6393 N N . PRO A 1 837 ? -22.085 9.056 24.300 1.00 83.81 837 PRO A N 1
ATOM 6394 C CA . PRO A 1 837 ? -22.744 9.476 25.533 1.00 83.81 837 PRO A CA 1
ATOM 6395 C C . PRO A 1 837 ? -21.756 9.583 26.701 1.00 83.81 837 PRO A C 1
ATOM 6397 O O . PRO A 1 837 ? -20.685 8.974 26.700 1.00 83.81 837 PRO A O 1
ATOM 6400 N N . HIS A 1 838 ? -22.138 10.316 27.750 1.00 80.50 838 HIS A N 1
ATOM 6401 C CA . HIS A 1 838 ? -21.324 10.402 28.962 1.00 80.50 838 HIS A CA 1
ATOM 6402 C C . HIS A 1 838 ? -21.236 9.053 29.693 1.00 80.50 838 HIS A C 1
ATOM 6404 O O . HIS A 1 838 ? -22.230 8.535 30.206 1.00 80.50 838 HIS A O 1
ATOM 6410 N N . ILE A 1 839 ? -20.018 8.516 29.787 1.00 82.75 839 ILE A N 1
ATOM 6411 C CA . ILE A 1 839 ? -19.703 7.234 30.426 1.00 82.75 839 ILE A CA 1
ATOM 6412 C C . ILE A 1 839 ? -18.666 7.499 31.515 1.00 82.75 839 ILE A C 1
ATOM 6414 O O . ILE A 1 839 ? -17.471 7.524 31.247 1.00 82.75 839 ILE A O 1
ATOM 6418 N N . ALA A 1 840 ? -19.105 7.712 32.756 1.00 76.56 840 ALA A N 1
ATOM 6419 C CA . ALA A 1 840 ? -18.215 8.122 33.849 1.00 76.56 840 ALA A CA 1
ATOM 6420 C C . ALA A 1 840 ? -17.054 7.139 34.117 1.00 76.56 840 ALA A C 1
ATOM 6422 O O . ALA A 1 840 ? -15.994 7.550 34.584 1.00 76.56 840 ALA A O 1
ATOM 6423 N N . SER A 1 841 ? -17.244 5.851 33.813 1.00 85.19 841 SER A N 1
ATOM 6424 C CA . SER A 1 841 ? -16.238 4.796 33.968 1.00 85.19 841 SER A CA 1
ATOM 6425 C C . SER A 1 841 ? -15.173 4.767 32.868 1.00 85.19 841 SER A C 1
ATOM 6427 O O . SER A 1 841 ? -14.187 4.051 33.033 1.00 85.19 841 SER A O 1
ATOM 6429 N N . LEU A 1 842 ? -15.349 5.495 31.758 1.00 91.56 842 LEU A N 1
ATOM 6430 C CA . LEU A 1 842 ? -14.476 5.397 30.587 1.00 91.56 842 LEU A CA 1
ATOM 6431 C C . LEU A 1 842 ? -13.093 6.000 30.878 1.00 91.56 842 LEU A C 1
ATOM 6433 O O . LEU A 1 842 ? -12.970 7.148 31.310 1.00 91.56 842 LEU A O 1
ATOM 6437 N N . LYS A 1 843 ? -12.047 5.206 30.634 1.00 92.50 843 LYS A N 1
ATOM 6438 C CA . LYS A 1 843 ? -10.637 5.515 30.930 1.00 92.50 843 LYS A CA 1
ATOM 6439 C C . LYS A 1 843 ? -9.784 5.675 29.672 1.00 92.50 843 LYS A C 1
ATOM 6441 O O . LYS A 1 843 ? -8.740 6.327 29.735 1.00 92.50 843 LYS A O 1
ATOM 6446 N N . HIS A 1 844 ? -10.182 5.077 28.551 1.00 96.81 844 HIS A N 1
ATOM 6447 C CA . HIS A 1 844 ? -9.381 5.083 27.328 1.00 96.81 844 HIS A CA 1
ATOM 6448 C C . HIS A 1 844 ? -10.233 5.060 26.055 1.00 96.81 844 HIS A C 1
ATOM 6450 O O . HIS A 1 844 ? -11.175 4.269 25.955 1.00 96.81 844 HIS A O 1
ATOM 6456 N N . ILE A 1 845 ? -9.850 5.901 25.090 1.00 97.94 845 ILE A N 1
ATOM 6457 C CA . ILE A 1 845 ? -10.334 5.915 23.706 1.00 97.94 845 ILE A CA 1
ATOM 6458 C C . ILE A 1 845 ? -9.117 5.781 22.780 1.00 97.94 845 ILE A C 1
ATOM 6460 O O . ILE A 1 845 ? -8.233 6.644 22.793 1.00 97.94 845 ILE A O 1
ATOM 6464 N N . GLY A 1 846 ? -9.088 4.695 22.007 1.00 90.19 846 GLY A N 1
ATOM 6465 C CA . GLY A 1 846 ? -7.997 4.328 21.106 1.00 90.19 846 GLY A CA 1
ATOM 6466 C C . GLY A 1 846 ? -7.884 5.186 19.841 1.00 90.19 846 GLY A C 1
ATOM 6467 O O . GLY A 1 846 ? -8.672 6.100 19.584 1.00 90.19 846 GLY A O 1
ATOM 6468 N N . SER A 1 847 ? -6.865 4.892 19.038 1.00 89.12 847 SER A N 1
ATOM 6469 C CA . SER A 1 847 ? -6.580 5.542 17.756 1.00 89.12 847 SER A CA 1
ATOM 6470 C C . SER A 1 847 ? -7.689 5.232 16.755 1.00 89.12 847 SER A C 1
ATOM 6472 O O . SER A 1 847 ? -8.151 4.096 16.677 1.00 89.12 847 SER A O 1
ATOM 6474 N N . ASN A 1 848 ? -8.144 6.220 15.978 1.00 89.94 848 ASN A N 1
ATOM 6475 C CA . ASN A 1 848 ? -9.202 6.030 14.977 1.00 89.94 848 ASN A CA 1
ATOM 6476 C C . ASN A 1 848 ? -10.508 5.428 15.533 1.00 89.94 848 ASN A C 1
ATOM 6478 O O . ASN A 1 848 ? -11.313 4.913 14.759 1.00 89.94 848 ASN A O 1
ATOM 6482 N N . ALA A 1 849 ? -10.739 5.480 16.853 1.00 95.25 849 ALA A N 1
ATOM 6483 C CA . ALA A 1 849 ? -11.879 4.832 17.502 1.00 95.25 849 ALA A CA 1
ATOM 6484 C C . ALA A 1 849 ? -13.223 5.207 16.859 1.00 95.25 849 ALA A C 1
ATOM 6486 O O . ALA A 1 849 ? -14.077 4.337 16.724 1.00 95.25 849 ALA A O 1
ATOM 6487 N N . PHE A 1 850 ? -13.374 6.458 16.414 1.00 96.75 850 PHE A N 1
ATOM 6488 C CA . PHE A 1 850 ? -14.543 6.985 15.704 1.00 96.75 850 PHE A CA 1
ATOM 6489 C C . PHE A 1 850 ? -14.184 7.521 14.306 1.00 96.75 850 PHE A C 1
ATOM 6491 O O . PHE A 1 850 ? -14.760 8.501 13.833 1.00 96.75 850 PHE A O 1
ATOM 6498 N N . LEU A 1 851 ? -13.219 6.894 13.625 1.00 90.38 851 LEU A N 1
ATOM 6499 C CA . LEU A 1 851 ? -12.821 7.290 12.273 1.00 90.38 851 LEU A CA 1
ATOM 6500 C C . LEU A 1 851 ? -14.003 7.195 11.293 1.00 90.38 851 LEU A C 1
ATOM 6502 O O . LEU A 1 851 ? -14.623 6.141 11.169 1.00 90.38 851 LEU A O 1
ATOM 6506 N N . ASN A 1 852 ? -14.266 8.266 10.537 1.00 83.25 852 ASN A N 1
ATOM 6507 C CA . ASN A 1 852 ? -15.369 8.357 9.564 1.00 83.25 852 ASN A CA 1
ATOM 6508 C C . ASN A 1 852 ? -16.774 8.158 10.169 1.00 83.25 852 ASN A C 1
ATOM 6510 O O . ASN A 1 852 ? -17.684 7.664 9.495 1.00 83.25 852 ASN A O 1
ATOM 6514 N N . VAL A 1 853 ? -16.978 8.565 11.423 1.00 88.19 853 VAL A N 1
ATOM 6515 C CA . VAL A 1 853 ? -18.314 8.664 12.027 1.00 88.19 853 VAL A CA 1
ATOM 6516 C C . VAL A 1 853 ? -18.934 10.011 11.654 1.00 88.19 853 VAL A C 1
ATOM 6518 O O . VAL A 1 853 ? -18.927 10.979 12.412 1.00 88.19 853 VAL A O 1
ATOM 6521 N N . LEU A 1 854 ? -19.410 10.090 10.411 1.00 82.31 854 LEU A N 1
ATOM 6522 C CA . LEU A 1 854 ? -19.723 11.362 9.759 1.00 82.31 854 LEU A CA 1
ATOM 6523 C C . LEU A 1 854 ? -20.834 12.160 10.452 1.00 82.31 854 LEU A C 1
ATOM 6525 O O . LEU A 1 854 ? -20.760 13.386 10.467 1.00 82.31 854 LEU A O 1
ATOM 6529 N N . LEU A 1 855 ? -21.843 11.485 11.014 1.00 84.00 855 LEU A N 1
ATOM 6530 C CA . LEU A 1 855 ? -23.008 12.119 11.641 1.00 84.00 855 LEU A CA 1
ATOM 6531 C C . LEU A 1 855 ? -22.877 12.332 13.158 1.00 84.00 855 LEU A C 1
ATOM 6533 O O . LEU A 1 855 ? -23.866 12.687 13.793 1.00 84.00 855 LEU A O 1
ATOM 6537 N N . MET A 1 856 ? -21.695 12.142 13.755 1.00 90.88 856 MET A N 1
ATOM 6538 C CA . MET A 1 856 ? -21.522 12.418 15.184 1.00 90.88 856 MET A CA 1
ATOM 6539 C C . MET A 1 856 ? -21.667 13.912 15.457 1.00 90.88 856 MET A C 1
ATOM 6541 O O . MET A 1 856 ? -20.839 14.693 15.010 1.00 90.88 856 MET A O 1
ATOM 6545 N N . GLU A 1 857 ? -22.680 14.295 16.231 1.00 85.50 857 GLU A N 1
ATOM 6546 C CA . GLU A 1 857 ? -22.960 15.678 16.627 1.00 85.50 857 GLU A CA 1
ATOM 6547 C C . GLU A 1 857 ? -22.393 16.007 18.015 1.00 85.50 857 GLU A C 1
ATOM 6549 O O . GLU A 1 857 ? -22.021 17.155 18.276 1.00 85.50 857 GLU A O 1
ATOM 6554 N N . GLU A 1 858 ? -22.306 15.011 18.904 1.00 86.44 858 GLU A N 1
ATOM 6555 C CA . GLU A 1 858 ? -21.991 15.212 20.322 1.00 86.44 858 GLU A CA 1
ATOM 6556 C C . GLU A 1 858 ? -21.014 14.164 20.878 1.00 86.44 858 GLU A C 1
ATOM 6558 O O . GLU A 1 858 ? -21.189 12.961 20.684 1.00 86.44 858 GLU A O 1
ATOM 6563 N N . ALA A 1 859 ? -19.997 14.601 21.626 1.00 91.06 859 ALA A N 1
ATOM 6564 C CA . ALA A 1 859 ? -19.057 13.695 22.287 1.00 91.06 859 ALA A CA 1
ATOM 6565 C C . ALA A 1 859 ? -18.770 14.089 23.740 1.00 91.06 859 ALA A C 1
ATOM 6567 O O . ALA A 1 859 ? -18.395 15.224 24.034 1.00 91.06 859 ALA A O 1
ATOM 6568 N N . HIS A 1 860 ? -18.879 13.125 24.657 1.00 87.81 860 HIS A N 1
ATOM 6569 C CA . HIS A 1 860 ? -18.585 13.312 26.077 1.00 87.81 860 HIS A CA 1
ATOM 6570 C C . HIS A 1 860 ? -17.285 12.619 26.496 1.00 87.81 860 HIS A C 1
ATOM 6572 O O . HIS A 1 860 ? -17.176 11.397 26.438 1.00 87.81 860 HIS A O 1
ATOM 6578 N N . ILE A 1 861 ? -16.328 13.399 27.005 1.00 93.12 861 ILE A N 1
ATOM 6579 C CA . ILE A 1 861 ? -14.979 12.954 27.374 1.00 93.12 861 ILE A CA 1
ATOM 6580 C C . ILE A 1 861 ? -14.769 13.056 28.897 1.00 93.12 861 ILE A C 1
ATOM 6582 O O . ILE A 1 861 ? -14.543 14.154 29.423 1.00 93.12 861 ILE A O 1
ATOM 6586 N N . PRO A 1 862 ? -14.829 11.940 29.647 1.00 86.88 862 PRO A N 1
ATOM 6587 C CA . PRO A 1 862 ? -14.690 11.948 31.105 1.00 86.88 862 PRO A CA 1
ATOM 6588 C C . PRO A 1 862 ? -13.328 12.448 31.587 1.00 86.88 862 PRO A C 1
ATOM 6590 O O . PRO A 1 862 ? -12.310 12.260 30.924 1.00 86.88 862 PRO A O 1
ATOM 6593 N N . ALA A 1 863 ? -13.294 13.017 32.795 1.00 81.69 863 ALA A N 1
ATOM 6594 C CA . ALA A 1 863 ? -12.122 13.704 33.343 1.00 81.69 863 ALA A CA 1
ATOM 6595 C C . ALA A 1 863 ? -10.839 12.849 33.427 1.00 81.69 863 ALA A C 1
ATOM 6597 O O . ALA A 1 863 ? -9.737 13.387 33.366 1.00 81.69 863 ALA A O 1
ATOM 6598 N N . GLY A 1 864 ? -10.979 11.529 33.590 1.00 79.62 864 GLY A N 1
ATOM 6599 C CA . GLY A 1 864 ? -9.868 10.574 33.677 1.00 79.62 864 GLY A CA 1
ATOM 6600 C C . GLY A 1 864 ? -9.591 9.803 32.384 1.00 79.62 864 GLY A C 1
ATOM 6601 O O . GLY A 1 864 ? -8.777 8.883 32.402 1.00 79.62 864 GLY A O 1
ATOM 6602 N N . CYS A 1 865 ? -10.278 10.134 31.288 1.00 89.38 865 CYS A N 1
ATOM 6603 C CA . CYS A 1 865 ? -10.157 9.411 30.031 1.00 89.38 865 CYS A CA 1
ATOM 6604 C C . CYS A 1 865 ? -8.941 9.885 29.229 1.00 89.38 865 CYS A C 1
ATOM 6606 O O . CYS A 1 865 ? -8.788 11.078 28.973 1.00 89.38 865 CYS A O 1
ATOM 6608 N N . THR A 1 866 ? -8.101 8.945 28.804 1.00 92.94 866 THR A N 1
ATOM 6609 C CA . THR A 1 866 ? -7.019 9.173 27.835 1.00 92.94 866 THR A CA 1
ATOM 6610 C C . THR A 1 866 ? -7.546 9.062 26.405 1.00 92.94 866 THR A C 1
ATOM 6612 O O . THR A 1 866 ? -8.479 8.296 26.155 1.00 92.94 866 THR A O 1
ATOM 6615 N N . LEU A 1 867 ? -6.963 9.831 25.480 1.00 94.12 867 LEU A N 1
ATOM 6616 C CA . LEU A 1 8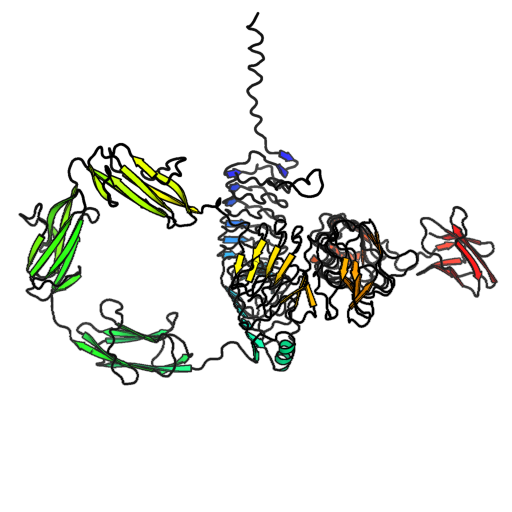67 ? -7.342 9.863 24.066 1.00 94.12 867 LEU A CA 1
ATOM 6617 C C . LEU A 1 867 ? -6.094 9.724 23.190 1.00 94.12 867 LEU A C 1
ATOM 6619 O O . LEU A 1 867 ? -5.105 10.424 23.418 1.00 94.12 867 LEU A O 1
ATOM 6623 N N . SER A 1 868 ? -6.156 8.841 22.197 1.00 87.56 868 SER A N 1
ATOM 6624 C CA . SER A 1 868 ? -5.118 8.701 21.170 1.00 87.56 868 SER A CA 1
ATOM 6625 C C . SER A 1 868 ? -5.207 9.787 20.089 1.00 87.56 868 SER A C 1
ATOM 6627 O O . SER A 1 868 ? -6.217 10.479 19.963 1.00 87.56 868 SER A O 1
ATOM 6629 N N . SER A 1 869 ? -4.143 9.921 19.287 1.00 78.81 869 SER A N 1
ATOM 6630 C CA . SER A 1 869 ? -3.935 11.040 18.360 1.00 78.81 869 SER A CA 1
ATOM 6631 C C . SER A 1 869 ? -4.929 11.158 17.220 1.00 78.81 869 SER A C 1
ATOM 6633 O O . SER A 1 869 ? -4.910 12.198 16.609 1.00 78.81 869 SER A O 1
ATOM 6635 N N . ASP A 1 870 ? -5.772 10.176 16.912 1.00 86.94 870 ASP A N 1
ATOM 6636 C CA . ASP A 1 870 ? -6.691 10.235 15.758 1.00 86.94 870 ASP A CA 1
ATOM 6637 C C . ASP A 1 870 ? -8.097 9.743 16.147 1.00 86.94 870 ASP A C 1
ATOM 6639 O O . ASP A 1 870 ? -8.834 9.175 15.345 1.00 86.94 870 ASP A O 1
ATOM 6643 N N . ALA A 1 871 ? -8.459 9.879 17.427 1.00 91.88 871 ALA A N 1
ATOM 6644 C CA . ALA A 1 871 ? -9.651 9.255 18.002 1.00 91.88 871 ALA A CA 1
ATOM 6645 C C . ALA A 1 871 ? -10.972 9.649 17.305 1.00 91.88 871 ALA A C 1
ATOM 6647 O O . ALA A 1 871 ? -11.847 8.793 17.171 1.00 91.88 871 ALA A O 1
ATOM 6648 N N . PHE A 1 872 ? -11.110 10.903 16.853 1.00 95.19 872 PHE A N 1
ATOM 6649 C CA . PHE A 1 872 ? -12.337 11.466 16.258 1.00 95.19 872 PHE A CA 1
ATOM 6650 C C . PHE A 1 872 ? -12.142 11.970 14.819 1.00 95.19 872 PHE A C 1
ATOM 6652 O O . PHE A 1 872 ? -12.828 12.891 14.367 1.00 95.19 872 PHE A O 1
ATOM 6659 N N . THR A 1 873 ? -11.191 11.391 14.088 1.00 88.25 873 THR A N 1
ATOM 6660 C CA . THR A 1 873 ? -10.884 11.799 12.714 1.00 88.25 873 THR A CA 1
ATOM 6661 C C . THR A 1 873 ? -12.102 11.662 11.784 1.00 88.25 873 THR A C 1
ATOM 6663 O O . THR A 1 873 ? -12.798 10.644 11.798 1.00 88.25 873 THR A O 1
ATOM 6666 N N . HIS A 1 874 ? -12.371 12.687 10.965 1.00 84.31 874 HIS A N 1
ATOM 6667 C CA . HIS A 1 874 ? -13.518 12.759 10.035 1.00 84.31 874 HIS A CA 1
ATOM 6668 C C . HIS A 1 874 ? -14.915 12.715 10.694 1.00 84.31 874 HIS A C 1
ATOM 6670 O O . HIS A 1 874 ? -15.899 12.374 10.036 1.00 84.31 874 HIS A O 1
ATOM 6676 N N . CYS A 1 875 ? -15.056 13.107 11.964 1.00 85.56 875 CYS A N 1
ATOM 6677 C CA . CYS A 1 875 ? -16.368 13.341 12.594 1.00 85.56 875 CYS A CA 1
ATOM 6678 C C . CYS A 1 875 ? -16.966 14.695 12.158 1.00 85.56 875 CYS A C 1
ATOM 6680 O O . CYS A 1 875 ? -17.033 15.645 12.935 1.00 85.56 875 CYS A O 1
ATOM 6682 N N . VAL A 1 876 ? -17.339 14.825 10.883 1.00 83.12 876 VAL A N 1
ATOM 6683 C CA . VAL A 1 876 ? -17.627 16.126 10.240 1.00 83.12 876 VAL A CA 1
ATOM 6684 C C . VAL A 1 876 ? -18.837 16.884 10.810 1.00 83.12 876 VAL A C 1
ATOM 6686 O O . VAL A 1 876 ? -18.861 18.117 10.751 1.00 83.12 876 VAL A O 1
ATOM 6689 N N . ALA A 1 877 ? -19.818 16.180 11.382 1.00 81.38 877 ALA A N 1
ATOM 6690 C CA . ALA A 1 877 ? -21.014 16.778 11.979 1.00 81.38 877 ALA A CA 1
ATOM 6691 C C . ALA A 1 877 ? -20.830 17.252 13.432 1.00 81.38 877 ALA A C 1
ATOM 6693 O O . ALA A 1 877 ? -21.796 17.732 14.026 1.00 81.38 877 ALA A O 1
ATOM 6694 N N . LEU A 1 878 ? -19.624 17.139 14.006 1.00 88.44 878 LEU A N 1
ATOM 6695 C CA . LEU A 1 878 ? -19.397 17.394 15.427 1.00 88.44 878 LEU A CA 1
ATOM 6696 C C . LEU A 1 878 ? -19.689 18.857 15.775 1.00 88.44 878 LEU A C 1
ATOM 6698 O O . LEU A 1 878 ? -19.051 19.774 15.257 1.00 88.44 878 LEU A O 1
ATOM 6702 N N . GLN A 1 879 ? -20.656 19.066 16.667 1.00 86.44 879 GLN A N 1
ATOM 6703 C CA . GLN A 1 879 ? -21.132 20.381 17.099 1.00 86.44 879 GLN A CA 1
ATOM 6704 C C . GLN A 1 879 ? -20.815 20.655 18.565 1.00 86.44 879 GLN A C 1
ATOM 6706 O O . GLN A 1 879 ? -20.518 21.796 18.909 1.00 86.44 879 GLN A O 1
ATOM 6711 N N . ASN A 1 880 ? -20.865 19.637 19.427 1.00 85.50 880 ASN A N 1
ATOM 6712 C CA . ASN A 1 880 ? -20.666 19.800 20.865 1.00 85.50 880 ASN A CA 1
ATOM 6713 C C . ASN A 1 880 ? -19.675 18.765 21.400 1.00 85.50 880 ASN A C 1
ATOM 6715 O O . ASN A 1 880 ? -19.834 17.560 21.207 1.00 85.50 880 ASN A O 1
ATOM 6719 N N . VAL A 1 881 ? -18.660 19.235 22.122 1.00 94.81 881 VAL A N 1
ATOM 6720 C CA . VAL A 1 881 ? -17.710 18.372 22.830 1.00 94.81 881 VAL A CA 1
ATOM 6721 C C . VAL A 1 881 ? -17.709 18.746 24.298 1.00 94.81 881 VAL A C 1
ATOM 6723 O O . VAL A 1 881 ? -17.430 19.885 24.645 1.00 94.81 881 VAL A O 1
ATOM 6726 N N . TYR A 1 882 ? -17.993 17.787 25.172 1.00 89.31 882 TYR A N 1
ATOM 6727 C CA . TYR A 1 882 ? -18.005 17.979 26.619 1.00 89.31 882 TYR A CA 1
ATOM 6728 C C . TYR A 1 882 ? -16.755 17.361 27.236 1.00 89.31 882 TYR A C 1
ATOM 6730 O O . TYR A 1 882 ? -16.657 16.139 27.352 1.00 89.31 882 TYR A O 1
ATOM 6738 N N . ALA A 1 883 ? -15.809 18.191 27.667 1.00 91.81 883 ALA A N 1
ATOM 6739 C CA . ALA A 1 883 ? -14.601 17.749 28.355 1.00 91.81 883 ALA A CA 1
ATOM 6740 C C . ALA A 1 883 ? -14.747 17.978 29.860 1.00 91.81 883 ALA A C 1
ATOM 6742 O O . ALA A 1 883 ? -14.800 19.108 30.322 1.00 91.81 883 ALA A O 1
ATOM 6743 N N . TYR A 1 884 ? -14.817 16.907 30.651 1.00 83.19 884 TYR A N 1
ATOM 6744 C CA . TYR A 1 884 ? -15.155 17.012 32.078 1.00 83.19 884 TYR A CA 1
ATOM 6745 C C . TYR A 1 884 ? -13.949 17.254 32.999 1.00 83.19 884 TYR A C 1
ATOM 6747 O O . TYR A 1 884 ? -14.116 17.378 34.214 1.00 83.19 884 TYR A O 1
ATOM 6755 N N . ALA A 1 885 ? -12.725 17.281 32.468 1.00 83.38 885 ALA A N 1
ATOM 6756 C CA . ALA A 1 885 ? -11.527 17.414 33.287 1.00 83.38 885 ALA A CA 1
ATOM 6757 C C . ALA A 1 885 ? -11.312 18.863 33.752 1.00 83.38 885 ALA A C 1
ATOM 6759 O O . ALA A 1 885 ? -11.371 19.797 32.958 1.00 83.38 885 ALA A O 1
ATOM 6760 N N . MET A 1 886 ? -10.976 19.054 35.033 1.00 81.50 886 MET A N 1
ATOM 6761 C CA . MET A 1 886 ? -10.543 20.364 35.557 1.00 81.50 886 MET A CA 1
ATOM 6762 C C . MET A 1 886 ? -9.176 20.800 35.002 1.00 81.50 886 MET A C 1
ATOM 6764 O O . MET A 1 886 ? -8.807 21.969 35.085 1.00 81.50 886 MET A O 1
ATOM 6768 N N . GLN A 1 887 ? -8.399 19.843 34.496 1.00 85.94 887 GLN A N 1
ATOM 6769 C CA . GLN A 1 887 ? -7.141 20.053 33.790 1.00 85.94 887 GLN A CA 1
ATOM 6770 C C . GLN A 1 887 ? -7.260 19.356 32.434 1.00 85.94 887 GLN A C 1
ATOM 6772 O O . GLN A 1 887 ? -7.543 18.157 32.440 1.00 85.94 887 GLN A O 1
ATOM 6777 N N . PRO A 1 888 ? -7.062 20.061 31.306 1.00 92.75 888 PRO A N 1
ATOM 6778 C CA . PRO A 1 888 ? -7.197 19.461 29.983 1.00 92.75 888 PRO A CA 1
ATOM 6779 C C . PRO A 1 888 ? -6.325 18.213 29.850 1.00 92.75 888 PRO A C 1
ATOM 6781 O O . PRO A 1 888 ? -5.138 18.238 30.192 1.00 92.75 888 PRO A O 1
ATOM 6784 N N . GLN A 1 889 ? -6.893 17.119 29.343 1.00 89.94 889 GLN A N 1
ATOM 6785 C CA . GLN A 1 889 ? -6.114 15.914 29.075 1.00 89.94 889 GLN A CA 1
ATOM 6786 C C . GLN A 1 889 ? -5.039 16.194 28.019 1.00 89.94 889 GLN A C 1
ATOM 6788 O O . GLN A 1 889 ? -5.249 16.975 27.091 1.00 89.94 889 GLN A O 1
ATOM 6793 N N . THR A 1 890 ? -3.875 15.556 28.154 1.00 90.81 890 THR A N 1
ATOM 6794 C CA . THR A 1 890 ? -2.792 15.691 27.173 1.00 90.81 890 THR A CA 1
ATOM 6795 C C . THR A 1 890 ? -3.152 14.927 25.905 1.00 90.81 890 THR A C 1
ATOM 6797 O O . THR A 1 890 ? -3.182 13.700 25.920 1.00 90.81 890 THR A O 1
ATOM 6800 N N . ILE A 1 891 ? -3.411 15.663 24.826 1.00 92.06 891 ILE A N 1
ATOM 6801 C CA . ILE A 1 891 ? -3.768 15.137 23.505 1.00 92.06 891 ILE A CA 1
ATOM 6802 C C . ILE A 1 891 ? -2.991 15.891 22.411 1.00 92.06 891 ILE A C 1
ATOM 6804 O O . ILE A 1 891 ? -2.357 16.914 22.686 1.00 92.06 891 ILE A O 1
ATOM 6808 N N . THR A 1 892 ? -3.019 15.397 21.171 1.00 86.25 892 THR A N 1
ATOM 6809 C CA . THR A 1 892 ? -2.408 16.070 20.008 1.00 86.25 892 THR A CA 1
ATOM 6810 C C . THR A 1 892 ? -3.453 16.825 19.191 1.00 86.25 892 THR A C 1
ATOM 6812 O O . THR A 1 892 ? -4.651 16.553 19.296 1.00 86.25 892 THR A O 1
ATOM 6815 N N . ASP A 1 893 ? -3.000 17.744 18.331 1.00 81.06 893 ASP A N 1
ATOM 6816 C CA . ASP A 1 893 ? -3.885 18.435 17.384 1.00 81.06 893 ASP A CA 1
ATOM 6817 C C . ASP A 1 893 ? -4.601 17.457 16.437 1.00 81.06 893 ASP A C 1
ATOM 6819 O O . ASP A 1 893 ? -5.728 17.730 16.035 1.00 81.06 893 ASP A O 1
ATOM 6823 N N . ASP A 1 894 ? -4.013 16.293 16.162 1.00 84.50 894 ASP A N 1
ATOM 6824 C CA . ASP A 1 894 ? -4.604 15.253 15.313 1.00 84.50 894 ASP A CA 1
ATOM 6825 C C . ASP A 1 894 ? -5.859 14.595 15.943 1.00 84.50 894 ASP A C 1
ATOM 6827 O O . ASP A 1 894 ? -6.673 14.006 15.240 1.00 84.50 894 ASP A O 1
ATOM 6831 N N . THR A 1 895 ? -6.079 14.713 17.264 1.00 88.81 895 THR A N 1
ATOM 6832 C CA . THR A 1 895 ? -7.144 13.952 17.972 1.00 88.81 895 THR A CA 1
ATOM 6833 C C . THR A 1 895 ? -8.538 14.213 17.391 1.00 88.81 895 THR A C 1
ATOM 6835 O O . THR A 1 895 ? -9.395 13.330 17.375 1.00 88.81 895 THR A O 1
ATOM 6838 N N . PHE A 1 896 ? -8.734 15.437 16.893 1.00 90.38 896 PHE A N 1
ATOM 6839 C CA . PHE A 1 896 ? -9.936 15.942 16.230 1.00 90.38 896 PHE A CA 1
ATOM 6840 C C . PHE A 1 896 ? -9.604 16.409 14.799 1.00 90.38 896 PHE A C 1
ATOM 6842 O O . PHE A 1 896 ? -9.890 17.545 14.404 1.00 90.38 896 PHE A O 1
ATOM 6849 N N . LYS A 1 897 ? -8.901 15.565 14.043 1.00 83.31 897 LYS A N 1
ATOM 6850 C CA . LYS A 1 897 ? -8.471 15.836 12.668 1.00 83.31 897 LYS A CA 1
ATOM 6851 C C . LYS A 1 897 ? -9.631 15.775 11.669 1.00 83.31 897 LYS A C 1
ATOM 6853 O O . LYS A 1 897 ? -10.576 15.012 11.839 1.00 83.31 897 LYS A O 1
ATOM 6858 N N . ASP A 1 898 ? -9.548 16.585 10.615 1.00 77.69 898 ASP A N 1
ATOM 6859 C CA . ASP A 1 898 ? -10.498 16.601 9.489 1.00 77.69 898 ASP A CA 1
ATOM 6860 C C . ASP A 1 898 ? -11.973 16.793 9.878 1.00 77.69 898 ASP A C 1
ATOM 6862 O O . ASP A 1 898 ? -12.886 16.257 9.251 1.00 77.69 898 ASP A O 1
ATOM 6866 N N . ILE A 1 899 ? -12.212 17.593 10.919 1.00 78.75 899 ILE A N 1
ATOM 6867 C CA . ILE A 1 899 ? -13.549 18.026 11.328 1.00 78.75 899 ILE A CA 1
ATOM 6868 C C . ILE A 1 899 ? -13.825 19.399 10.710 1.00 78.75 899 ILE A C 1
ATOM 6870 O O . ILE A 1 899 ? -13.298 20.414 11.170 1.00 78.75 899 ILE A O 1
ATOM 6874 N N . GLU A 1 900 ? -14.657 19.423 9.666 1.00 72.56 900 GLU A N 1
ATOM 6875 C CA . GLU A 1 900 ? -14.981 20.619 8.870 1.00 72.56 900 GLU A CA 1
ATOM 6876 C C . GLU A 1 900 ? -15.463 21.796 9.734 1.00 72.56 900 GLU A C 1
ATOM 6878 O O . GLU A 1 900 ? -15.044 22.936 9.540 1.00 72.56 900 GLU A O 1
ATOM 6883 N N . ASN A 1 901 ? -16.282 21.506 10.747 1.00 75.00 901 ASN A N 1
ATOM 6884 C CA . ASN A 1 901 ? -16.971 22.508 11.560 1.00 75.00 901 ASN A CA 1
ATOM 6885 C C . ASN A 1 901 ? -16.337 22.741 12.941 1.00 75.00 901 ASN A C 1
ATOM 6887 O O . ASN A 1 901 ? -16.981 23.308 13.823 1.00 75.00 901 ASN A O 1
ATOM 6891 N N . ILE A 1 902 ? -15.076 22.349 13.159 1.00 86.12 902 ILE A N 1
ATOM 6892 C CA . ILE A 1 902 ? -14.462 22.372 14.501 1.00 86.12 902 ILE A CA 1
ATOM 6893 C C . ILE A 1 902 ? -14.373 23.769 15.137 1.00 86.12 902 ILE A C 1
ATOM 6895 O O . ILE A 1 902 ? -14.439 23.903 16.356 1.00 86.12 902 ILE A O 1
ATOM 6899 N N . THR A 1 903 ? -14.263 24.830 14.332 1.00 84.12 903 THR A N 1
ATOM 6900 C CA . THR A 1 903 ? -14.239 26.222 14.822 1.00 84.12 903 THR A CA 1
ATOM 6901 C C . THR A 1 903 ? -15.631 26.740 15.191 1.00 84.12 903 THR A C 1
ATOM 6903 O O . THR A 1 903 ? -15.771 27.652 16.006 1.00 84.12 903 THR A O 1
ATOM 6906 N N . THR A 1 904 ? -16.679 26.149 14.621 1.00 87.69 904 THR A N 1
ATOM 6907 C CA . THR A 1 904 ? -18.078 26.428 14.968 1.00 87.69 904 THR A CA 1
ATOM 6908 C C . THR A 1 904 ? -18.642 25.456 16.003 1.00 87.69 904 THR A C 1
ATOM 6910 O O . THR A 1 904 ? -19.717 25.708 16.541 1.00 87.69 904 THR A O 1
ATOM 6913 N N . ALA A 1 905 ? -17.922 24.373 16.304 1.00 90.81 905 ALA A N 1
ATOM 6914 C CA . ALA A 1 905 ? -18.243 23.456 17.383 1.00 90.81 905 ALA A CA 1
ATOM 6915 C C . ALA A 1 905 ? -17.934 24.096 18.744 1.00 90.81 905 ALA A C 1
ATOM 6917 O O . ALA A 1 905 ? -16.931 24.798 18.907 1.00 90.81 905 ALA A O 1
ATOM 6918 N N . THR A 1 906 ? -18.792 23.841 19.729 1.00 93.00 906 THR A N 1
ATOM 6919 C CA . THR A 1 906 ? -18.623 24.331 21.098 1.00 93.00 906 THR A CA 1
ATOM 6920 C C . THR A 1 906 ? -17.939 23.274 21.954 1.00 93.00 906 THR A C 1
ATOM 6922 O O . THR A 1 906 ? -18.426 22.153 22.102 1.00 93.00 906 THR A O 1
ATOM 6925 N N . LEU A 1 907 ? -16.808 23.647 22.549 1.00 97.00 907 LEU A N 1
ATOM 6926 C CA . LEU A 1 907 ? -16.169 22.885 23.611 1.00 97.00 907 LEU A CA 1
ATOM 6927 C C . LEU A 1 907 ? -16.729 23.341 24.961 1.00 97.00 907 LEU A C 1
ATOM 6929 O O . LEU A 1 907 ? -16.476 24.454 25.419 1.00 97.00 907 LEU A O 1
ATOM 6933 N N . HIS A 1 908 ? -17.478 22.464 25.603 1.00 90.88 908 HIS A N 1
ATOM 6934 C CA . HIS A 1 908 ? -18.022 22.643 26.937 1.00 90.88 908 HIS A CA 1
ATOM 6935 C C . HIS A 1 908 ? -17.008 22.142 27.969 1.00 90.88 908 HIS A C 1
ATOM 6937 O O . HIS A 1 908 ? -16.560 20.994 27.900 1.00 90.88 908 HIS A O 1
ATOM 6943 N N . VAL A 1 909 ? -16.637 22.999 28.922 1.00 89.50 909 VAL A N 1
ATOM 6944 C CA . VAL A 1 909 ? -15.593 22.734 29.930 1.00 89.50 909 VAL A CA 1
ATOM 6945 C C . VAL A 1 909 ? -16.035 23.179 31.325 1.00 89.50 909 VAL A C 1
ATOM 6947 O O . VAL A 1 909 ? -16.982 23.966 31.443 1.00 89.50 909 VAL A O 1
ATOM 6950 N N . PRO A 1 910 ? -15.375 22.708 32.404 1.00 83.94 910 PRO A N 1
ATOM 6951 C CA . PRO A 1 910 ? -15.705 23.129 33.753 1.00 83.94 910 PRO A CA 1
ATOM 6952 C C . PRO A 1 910 ? -15.546 24.635 33.967 1.00 83.94 910 PRO A C 1
ATOM 6954 O O . PRO A 1 910 ? -14.611 25.243 33.440 1.00 83.94 910 PRO A O 1
ATOM 6957 N N . GLU A 1 911 ? -16.412 25.227 34.790 1.00 82.31 911 GLU A N 1
ATOM 6958 C CA . GLU A 1 911 ? -16.293 26.637 35.185 1.00 82.31 911 GLU A CA 1
ATOM 6959 C C . GLU A 1 911 ? -14.871 26.990 35.668 1.00 82.31 911 GLU A C 1
ATOM 6961 O O . GLU A 1 911 ? -14.317 26.327 36.552 1.00 82.31 911 GLU A O 1
ATOM 6966 N N . GLY A 1 912 ? -14.285 28.054 35.106 1.00 86.06 912 GLY A N 1
ATOM 6967 C CA . GLY A 1 912 ? -12.956 28.561 35.456 1.00 86.06 912 GLY A CA 1
ATOM 6968 C C . GLY A 1 912 ? -11.784 27.862 34.757 1.00 86.06 912 GLY A C 1
ATOM 6969 O O . GLY A 1 912 ? -10.637 28.073 35.155 1.00 86.06 912 GLY A O 1
ATOM 6970 N N . THR A 1 913 ? -12.038 27.026 33.746 1.00 89.50 913 THR A N 1
ATOM 6971 C CA . THR A 1 913 ? -11.005 26.252 33.036 1.00 89.50 913 THR A CA 1
ATOM 6972 C C . THR A 1 913 ? -10.821 26.637 31.568 1.00 89.50 913 THR A C 1
ATOM 6974 O O . THR A 1 913 ? -9.885 26.136 30.942 1.00 89.50 913 THR A O 1
ATOM 6977 N N . ALA A 1 914 ? -11.618 27.557 31.009 1.00 92.38 914 ALA A N 1
ATOM 6978 C CA . ALA A 1 914 ? -11.550 27.899 29.585 1.00 92.38 914 ALA A CA 1
ATOM 6979 C C . ALA A 1 914 ? -10.145 28.304 29.128 1.00 92.38 914 ALA A C 1
ATOM 6981 O O . ALA A 1 914 ? -9.673 27.813 28.108 1.00 92.38 914 ALA A O 1
ATOM 6982 N N . GLU A 1 915 ? -9.441 29.147 29.886 1.00 94.38 915 GLU A N 1
ATOM 6983 C CA . GLU A 1 915 ? -8.082 29.577 29.521 1.00 94.38 915 GLU A CA 1
ATOM 6984 C C . GLU A 1 915 ? -7.070 28.417 29.506 1.00 94.38 915 GLU A C 1
ATOM 6986 O O . GLU A 1 915 ? -6.130 28.434 28.713 1.00 94.38 915 GLU A O 1
ATOM 6991 N N . LEU A 1 916 ? -7.282 27.376 30.321 1.00 94.50 916 LEU A N 1
ATOM 6992 C CA . LEU A 1 916 ? -6.450 26.170 30.296 1.00 94.50 916 LEU A CA 1
ATOM 6993 C C . LEU A 1 916 ? -6.684 25.380 29.005 1.00 94.50 916 LEU A C 1
ATOM 6995 O O . LEU A 1 916 ? -5.726 24.993 28.338 1.00 94.50 916 LEU A O 1
ATOM 6999 N N . TYR A 1 917 ? -7.950 25.181 28.628 1.00 94.94 917 TYR A N 1
ATOM 7000 C CA . TYR A 1 917 ? -8.315 24.472 27.400 1.00 94.94 917 TYR A CA 1
ATOM 7001 C C . TYR A 1 917 ? -7.900 25.237 26.135 1.00 94.94 917 TYR A C 1
ATOM 7003 O O . TYR A 1 917 ? -7.405 24.615 25.198 1.00 94.94 917 TYR A O 1
ATOM 7011 N N . LYS A 1 918 ? -7.978 26.577 26.125 1.00 94.94 918 LYS A N 1
ATOM 7012 C CA . LYS A 1 918 ? -7.459 27.414 25.020 1.00 94.94 918 LYS A CA 1
ATOM 7013 C C . LYS A 1 918 ? -5.958 27.244 24.795 1.00 94.94 918 LYS A C 1
ATOM 7015 O O . LYS A 1 918 ? -5.487 27.397 23.672 1.00 94.94 918 LYS A O 1
ATOM 7020 N N . ALA A 1 919 ? -5.199 26.979 25.857 1.00 92.25 919 ALA A N 1
ATOM 7021 C CA . ALA A 1 919 ? -3.749 26.826 25.785 1.00 92.25 919 ALA A CA 1
ATOM 7022 C C . ALA A 1 919 ? -3.304 25.387 25.464 1.00 92.25 919 ALA A C 1
ATOM 7024 O O . ALA A 1 919 ? -2.179 25.183 25.001 1.00 92.25 919 ALA A O 1
ATOM 7025 N N . ALA A 1 920 ? -4.155 24.390 25.715 1.00 92.25 920 ALA A N 1
ATOM 7026 C CA . ALA A 1 920 ? -3.802 22.982 25.587 1.00 92.25 920 ALA A CA 1
ATOM 7027 C C . ALA A 1 920 ? -3.836 22.497 24.125 1.00 92.25 920 ALA A C 1
ATOM 7029 O O . ALA A 1 920 ? -4.758 22.804 23.371 1.00 92.25 920 ALA A O 1
ATOM 7030 N N . ALA A 1 921 ? -2.826 21.717 23.722 1.00 88.44 921 ALA A N 1
ATOM 7031 C CA . ALA A 1 921 ? -2.779 21.083 22.400 1.00 88.44 921 ALA A CA 1
ATOM 7032 C C . ALA A 1 921 ? -4.010 20.185 22.168 1.00 88.44 921 ALA A C 1
ATOM 7034 O O . ALA A 1 921 ? -4.558 19.628 23.120 1.00 88.44 921 ALA A O 1
ATOM 7035 N N . GLY A 1 922 ? -4.475 20.096 20.920 1.00 89.69 922 GLY A N 1
ATOM 7036 C CA . GLY A 1 922 ? -5.746 19.469 20.542 1.00 89.69 922 GLY A CA 1
ATOM 7037 C C . GLY A 1 922 ? -6.973 20.288 20.932 1.00 89.69 922 GLY A C 1
ATOM 7038 O O . GLY A 1 922 ? -7.745 20.686 20.065 1.00 89.69 922 GLY A O 1
ATOM 7039 N N . TRP A 1 923 ? -7.126 20.617 22.213 1.00 95.25 923 TRP A N 1
ATOM 7040 C CA . TRP A 1 923 ? -8.277 21.368 22.726 1.00 95.25 923 TRP A CA 1
ATOM 7041 C C . TRP A 1 923 ? -8.374 22.791 22.177 1.00 95.25 923 TRP A C 1
ATOM 7043 O O . TRP A 1 923 ? -9.463 23.273 21.878 1.00 95.25 923 TRP A O 1
ATOM 7053 N N . ARG A 1 924 ? -7.228 23.440 21.958 1.00 93.25 924 ARG A N 1
ATOM 7054 C CA . ARG A 1 924 ? -7.129 24.775 21.349 1.00 93.25 924 ARG A CA 1
ATOM 7055 C C . ARG A 1 924 ? -7.751 24.895 19.953 1.00 93.25 924 ARG A C 1
ATOM 7057 O O . ARG A 1 924 ? -7.888 26.009 19.458 1.00 93.25 924 ARG A O 1
ATOM 7064 N N . ARG A 1 925 ? -8.090 23.776 19.297 1.00 92.44 925 ARG A N 1
ATOM 7065 C CA . ARG A 1 925 ? -8.778 23.769 17.996 1.00 92.44 925 ARG A CA 1
ATOM 7066 C C . ARG A 1 925 ? -10.220 24.277 18.089 1.00 92.44 925 ARG A C 1
ATOM 7068 O O . ARG A 1 925 ? -10.727 24.811 17.106 1.00 92.44 925 ARG A O 1
ATOM 7075 N N . PHE A 1 926 ? -10.859 24.143 19.250 1.00 94.44 926 PHE A N 1
ATOM 7076 C CA . PHE A 1 926 ? -12.203 24.660 19.489 1.00 94.44 926 PHE A CA 1
ATOM 7077 C C . PHE A 1 926 ? -12.134 26.148 19.833 1.00 94.44 926 PHE A C 1
ATOM 7079 O O . PHE A 1 926 ? -11.653 26.541 20.897 1.00 94.44 926 PHE A O 1
ATOM 7086 N N . THR A 1 927 ? -12.615 26.998 18.925 1.00 92.56 927 THR A N 1
ATOM 7087 C CA . THR A 1 927 ? -12.613 28.455 19.138 1.00 92.56 927 THR A CA 1
ATOM 7088 C C . THR A 1 927 ? -13.790 28.940 19.979 1.00 92.56 927 THR A C 1
ATOM 7090 O O . THR A 1 927 ? -13.703 30.004 20.594 1.00 92.56 927 THR A O 1
ATOM 7093 N N . LEU A 1 928 ? -14.876 28.165 20.032 1.00 95.19 928 LEU A N 1
ATOM 7094 C CA . LEU A 1 928 ? -16.007 28.410 20.919 1.00 95.19 928 LEU A CA 1
ATOM 7095 C C . LEU A 1 928 ? -15.849 27.528 22.155 1.00 95.19 928 LEU A C 1
ATOM 7097 O O . LEU A 1 928 ? -15.931 26.307 22.062 1.00 95.19 928 LEU A O 1
ATOM 7101 N N . ILE A 1 929 ? -15.606 28.149 23.309 1.00 95.62 929 ILE A N 1
ATOM 7102 C CA . ILE A 1 929 ? -15.497 27.441 24.587 1.00 95.62 929 ILE A CA 1
ATOM 7103 C C . ILE A 1 929 ? -16.559 27.979 25.537 1.00 95.62 929 ILE A C 1
ATOM 7105 O O . ILE A 1 929 ? -16.573 29.175 25.839 1.00 95.62 929 ILE A O 1
ATOM 7109 N N . ALA A 1 930 ? -17.434 27.090 25.996 1.00 86.88 930 ALA A N 1
ATOM 7110 C CA . ALA A 1 930 ? -18.458 27.374 26.986 1.00 86.88 930 ALA A CA 1
ATOM 7111 C C . ALA A 1 930 ? -18.022 26.829 28.352 1.00 86.88 930 ALA A C 1
ATOM 7113 O O . ALA A 1 930 ? -17.706 25.652 28.502 1.00 86.88 930 ALA A O 1
ATOM 7114 N N . GLU A 1 931 ? -18.008 27.696 29.361 1.00 84.75 931 GLU A N 1
ATOM 7115 C CA . GLU A 1 931 ? -17.776 27.322 30.761 1.00 84.75 931 GLU A CA 1
ATOM 7116 C C . GLU A 1 931 ? -19.110 27.030 31.448 1.00 84.75 931 GLU A C 1
ATOM 7118 O O . GLU A 1 931 ? -19.552 27.763 32.328 1.00 84.75 931 GLU A O 1
ATOM 7123 N N . ASP A 1 932 ? -19.802 26.002 30.974 1.00 73.94 932 ASP A N 1
ATOM 7124 C CA . ASP A 1 932 ? -21.153 25.648 31.412 1.00 73.94 932 ASP A CA 1
ATOM 7125 C C . ASP A 1 932 ? -21.248 24.229 31.989 1.00 73.94 932 ASP A C 1
ATOM 7127 O O . ASP A 1 932 ? -22.318 23.806 32.444 1.00 73.94 932 ASP A O 1
ATOM 7131 N N . ILE A 1 933 ? -20.122 23.508 32.063 1.00 65.69 933 ILE A N 1
ATOM 7132 C CA . ILE A 1 933 ? -20.018 22.321 32.905 1.00 65.69 933 ILE A CA 1
ATOM 7133 C C . ILE A 1 933 ? -19.812 22.814 34.338 1.00 65.69 933 ILE A C 1
ATOM 7135 O O . ILE A 1 933 ? -18.739 23.265 34.731 1.00 65.69 933 ILE A O 1
ATOM 7139 N N . ALA A 1 934 ? -20.857 22.735 35.156 1.00 52.06 934 ALA A N 1
ATOM 7140 C CA . ALA A 1 934 ? -20.722 23.062 36.567 1.00 52.06 934 ALA A CA 1
ATOM 7141 C C . ALA A 1 934 ? -19.692 22.108 37.197 1.00 52.06 934 ALA A C 1
ATOM 7143 O O . ALA A 1 934 ? -19.871 20.887 37.159 1.00 52.06 934 ALA A O 1
ATOM 7144 N N . SER A 1 935 ? -18.621 22.653 37.777 1.00 43.53 935 SER A N 1
ATOM 7145 C CA . SER A 1 935 ? -17.567 21.911 38.480 1.00 43.53 935 SER A CA 1
ATOM 7146 C C . SER A 1 935 ? -18.085 21.373 39.819 1.00 43.53 935 SER A C 1
ATOM 7148 O O . SER A 1 935 ? -17.616 21.735 40.886 1.00 43.53 935 SER A O 1
ATOM 7150 N N . GLY A 1 936 ? -19.102 20.515 39.776 1.00 43.19 936 GLY A N 1
ATOM 7151 C CA . GLY A 1 936 ? -19.758 20.001 40.965 1.00 43.19 936 GLY A CA 1
ATOM 7152 C C . GLY A 1 936 ? -20.504 21.083 41.753 1.00 43.19 936 GLY A C 1
ATOM 7153 O O . GLY A 1 936 ? -19.929 21.835 42.530 1.00 43.19 936 GLY A O 1
ATOM 7154 N N . ILE A 1 937 ? -21.834 20.995 41.663 1.00 38.38 937 ILE A N 1
ATOM 7155 C CA . ILE A 1 937 ? -22.856 21.581 42.542 1.00 38.38 937 ILE A CA 1
ATOM 7156 C C . ILE A 1 937 ? -23.361 22.975 42.125 1.00 38.38 937 ILE A C 1
ATOM 7158 O O . ILE A 1 937 ? -22.897 24.009 42.599 1.00 38.38 937 ILE A O 1
ATOM 7162 N N . SER A 1 938 ? -24.477 23.003 41.387 1.00 44.84 938 SER A N 1
ATOM 7163 C CA . SER A 1 938 ? -25.384 24.157 41.377 1.00 44.84 938 SER A CA 1
ATOM 7164 C C . SER A 1 938 ? -26.082 24.246 42.740 1.00 44.84 938 SER A C 1
ATOM 7166 O O . SER A 1 938 ? -27.187 23.726 42.922 1.00 44.84 938 SER A O 1
ATOM 7168 N N . SER A 1 939 ? -25.420 24.820 43.748 1.00 53.19 939 SER A N 1
ATOM 7169 C CA . SER A 1 939 ? -26.089 25.017 45.030 1.00 53.19 939 SER A CA 1
ATOM 7170 C C . SER A 1 939 ? -27.039 26.198 44.916 1.00 53.19 939 SER A C 1
ATOM 7172 O O . SER A 1 939 ? -26.594 27.292 44.578 1.00 53.19 939 SER A O 1
ATOM 7174 N N . THR A 1 940 ? -28.320 26.007 45.226 1.00 53.69 940 THR A N 1
ATOM 7175 C CA . THR A 1 940 ? -29.255 27.127 45.396 1.00 53.69 940 THR A CA 1
ATOM 7176 C C . THR A 1 940 ? -29.634 27.246 46.868 1.00 53.69 940 THR A C 1
ATOM 7178 O O . THR A 1 940 ? -29.927 26.246 47.530 1.00 53.69 940 THR A O 1
ATOM 7181 N N . THR A 1 941 ? -29.632 28.469 47.396 1.00 53.78 941 THR A N 1
ATOM 7182 C CA . THR A 1 941 ? -30.237 28.801 48.688 1.00 53.78 941 THR A CA 1
ATOM 7183 C C . THR A 1 941 ? -31.675 29.231 48.451 1.00 53.78 941 THR A C 1
ATOM 7185 O O . THR A 1 941 ? -31.943 30.196 47.738 1.00 53.78 941 THR A O 1
ATOM 7188 N N . ALA A 1 942 ? -32.616 28.517 49.054 1.00 55.25 942 ALA A N 1
ATOM 7189 C CA . ALA A 1 942 ? -33.998 28.959 49.143 1.00 55.25 942 ALA A CA 1
ATOM 7190 C C . ALA A 1 942 ? -34.318 29.153 50.626 1.00 55.25 942 ALA A C 1
ATOM 7192 O O . ALA A 1 942 ? -34.249 28.216 51.416 1.00 55.25 942 ALA A O 1
ATOM 7193 N N . ASP A 1 943 ? -34.635 30.397 50.983 1.00 53.84 943 ASP A N 1
ATOM 7194 C CA . ASP A 1 943 ? -35.104 30.808 52.311 1.00 53.84 943 ASP A CA 1
ATOM 7195 C C . ASP A 1 943 ? -34.053 30.795 53.442 1.00 53.84 943 ASP A C 1
ATOM 7197 O O . ASP A 1 943 ? -34.290 30.312 54.549 1.00 53.84 943 ASP A O 1
ATOM 7201 N N . GLY A 1 944 ? -32.859 31.328 53.150 1.00 57.44 944 GLY A N 1
ATOM 7202 C CA . GLY A 1 944 ? -31.826 31.719 54.126 1.00 57.44 944 GLY A CA 1
ATOM 7203 C C . GLY A 1 944 ? -31.105 30.591 54.877 1.00 57.44 944 GLY A C 1
ATOM 7204 O O . GLY A 1 944 ? -29.956 30.781 55.257 1.00 57.44 944 GLY A O 1
ATOM 7205 N N . ASN A 1 945 ? -31.733 29.422 55.038 1.00 69.31 945 ASN A N 1
ATOM 7206 C CA . ASN A 1 945 ? -31.259 28.343 55.908 1.00 69.31 945 ASN A CA 1
ATOM 7207 C C . ASN A 1 945 ? -31.217 26.955 55.246 1.00 69.31 945 ASN A C 1
ATOM 7209 O O . ASN A 1 945 ? -30.610 26.071 55.834 1.00 69.31 945 ASN A O 1
ATOM 7213 N N . ILE A 1 946 ? -31.821 26.739 54.065 1.00 73.44 946 ILE A N 1
ATOM 7214 C CA . ILE A 1 946 ? -31.750 25.449 53.349 1.00 73.44 946 ILE A CA 1
ATOM 7215 C C . ILE A 1 946 ? -30.819 25.568 52.142 1.00 73.44 946 ILE A C 1
ATOM 7217 O O . ILE A 1 946 ? -31.028 26.409 51.261 1.00 73.44 946 ILE A O 1
ATOM 7221 N N . ARG A 1 947 ? -29.817 24.687 52.088 1.00 75.06 947 ARG A N 1
ATOM 7222 C CA . ARG A 1 947 ? -28.882 24.545 50.968 1.00 75.06 947 ARG A CA 1
ATOM 7223 C C . ARG A 1 947 ? -29.176 23.246 50.231 1.00 75.06 947 ARG A C 1
ATOM 7225 O O . ARG A 1 947 ? -29.170 22.181 50.837 1.00 75.06 947 ARG A O 1
ATOM 7232 N N . VAL A 1 948 ? -29.431 23.331 48.928 1.00 71.88 948 VAL A N 1
ATOM 7233 C CA . VAL A 1 948 ? -29.608 22.151 48.069 1.00 71.88 948 VAL A CA 1
ATOM 7234 C C . VAL A 1 948 ? -28.415 22.040 47.142 1.00 71.88 948 VAL A C 1
ATOM 7236 O O . VAL A 1 948 ? -28.076 23.010 46.477 1.00 71.88 948 VAL A O 1
ATOM 7239 N N . THR A 1 949 ? -27.816 20.860 47.089 1.00 69.56 949 THR A N 1
ATOM 7240 C CA . THR A 1 949 ? -26.560 20.544 46.418 1.00 69.56 949 THR A CA 1
ATOM 7241 C C . THR A 1 949 ? -26.807 19.360 45.482 1.00 69.56 949 THR A C 1
ATOM 7243 O O . THR A 1 949 ? -27.186 18.282 45.937 1.00 69.56 949 THR A O 1
ATOM 7246 N N . ARG A 1 950 ? -26.613 19.524 44.167 1.00 71.25 950 ARG A N 1
ATOM 7247 C CA . ARG A 1 950 ? -26.676 18.390 43.230 1.00 71.25 950 ARG A CA 1
ATOM 7248 C C . ARG A 1 950 ? -25.457 17.487 43.429 1.00 71.25 950 ARG A C 1
ATOM 7250 O O . ARG A 1 950 ? -24.335 17.976 43.441 1.00 71.25 950 ARG A O 1
ATOM 7257 N N . VAL A 1 951 ? -25.692 16.187 43.551 1.00 60.25 951 VAL A N 1
ATOM 7258 C CA . VAL A 1 951 ? -24.662 15.144 43.672 1.00 60.25 951 VAL A CA 1
ATOM 7259 C C . VAL A 1 951 ? -25.044 13.956 42.784 1.00 60.25 951 VAL A C 1
ATOM 7261 O O . VAL A 1 951 ? -26.188 13.864 42.323 1.00 60.25 951 VAL A O 1
ATOM 7264 N N . ASP A 1 952 ? -24.113 13.042 42.526 1.00 55.94 952 ASP A N 1
ATOM 7265 C CA . ASP A 1 952 ? -24.399 11.861 41.710 1.00 55.94 952 ASP A CA 1
ATOM 7266 C C . ASP A 1 952 ? -25.579 11.060 42.278 1.00 55.94 952 ASP A C 1
ATOM 7268 O O . ASP A 1 952 ? -25.668 10.775 43.473 1.00 55.94 952 ASP A O 1
ATOM 7272 N N . GLY A 1 953 ? -26.541 10.751 41.405 1.00 56.53 953 GLY A N 1
ATOM 7273 C CA . GLY A 1 953 ? -27.746 9.997 41.753 1.00 56.53 953 GLY A CA 1
ATOM 7274 C C . GLY A 1 953 ? -28.824 10.754 42.544 1.00 56.53 953 GLY A C 1
ATOM 7275 O O . GLY A 1 953 ? -29.856 10.154 42.845 1.00 56.53 953 GLY A O 1
ATOM 7276 N N . GLY A 1 954 ? -28.655 12.043 42.877 1.00 69.19 954 GLY A N 1
ATOM 7277 C CA . GLY A 1 954 ? -29.647 12.748 43.699 1.00 69.19 954 GLY A CA 1
ATOM 7278 C C . GLY A 1 954 ? -29.320 14.186 44.111 1.00 69.19 954 GLY A C 1
ATOM 7279 O O . GLY A 1 954 ? -28.519 14.884 43.498 1.00 69.19 954 GLY A O 1
ATOM 7280 N N . TYR A 1 955 ? -29.992 14.667 45.150 1.00 75.50 955 TYR A N 1
ATOM 7281 C CA . TYR A 1 955 ? -29.756 15.984 45.740 1.00 75.50 955 TYR A CA 1
ATOM 7282 C C . TYR A 1 955 ? -29.422 15.826 47.221 1.00 75.50 955 TYR A C 1
ATOM 7284 O O . TYR A 1 955 ? -30.162 15.177 47.957 1.00 75.50 955 TYR A O 1
ATOM 7292 N N . LEU A 1 956 ? -28.327 16.431 47.667 1.00 75.56 956 LEU A N 1
ATOM 7293 C CA . LEU A 1 956 ? -28.019 16.609 49.078 1.00 75.56 956 LEU A CA 1
ATOM 7294 C C . LEU A 1 956 ? -28.686 17.902 49.558 1.00 75.56 956 LEU A C 1
ATOM 7296 O O . LEU A 1 956 ? -28.495 18.960 48.967 1.00 75.56 956 LEU A O 1
ATOM 7300 N N . VAL A 1 957 ? -29.481 17.823 50.616 1.00 77.00 957 VAL A N 1
ATOM 7301 C CA . VAL A 1 957 ? -30.212 18.954 51.195 1.00 77.00 957 VAL A CA 1
ATOM 7302 C C . VAL A 1 957 ? -29.730 19.143 52.622 1.00 77.00 957 VAL A C 1
ATOM 7304 O O . VAL A 1 957 ? -29.801 18.217 53.424 1.00 77.00 957 VAL A O 1
ATOM 7307 N N . GLU A 1 958 ? -29.250 20.333 52.947 1.00 77.88 958 GLU A N 1
ATOM 7308 C CA . GLU A 1 958 ? -28.657 20.685 54.237 1.00 77.88 958 GLU A CA 1
ATOM 7309 C C . GLU A 1 958 ? -29.439 21.843 54.875 1.00 77.88 958 GLU A C 1
ATOM 7311 O O . GLU A 1 958 ? -30.002 22.678 54.164 1.00 77.88 958 GLU A O 1
ATOM 7316 N N . GLY A 1 959 ? -29.478 21.904 56.212 1.00 76.62 959 GLY A N 1
ATOM 7317 C CA . GLY A 1 959 ? -30.230 22.936 56.946 1.00 76.62 959 GLY A CA 1
ATOM 7318 C C . GLY A 1 959 ? -31.707 22.593 57.176 1.00 76.62 959 GLY A C 1
ATOM 7319 O O . GLY A 1 959 ? -32.564 23.477 57.246 1.00 76.62 959 GLY A O 1
ATOM 7320 N N . VAL A 1 960 ? -31.992 21.293 57.269 1.00 80.56 960 VAL A N 1
ATOM 7321 C CA . VAL A 1 960 ? -33.304 20.702 57.577 1.00 80.56 960 VAL A CA 1
ATOM 7322 C C . VAL A 1 960 ? -33.308 20.158 59.005 1.00 80.56 960 VAL A C 1
ATOM 7324 O O . VAL A 1 960 ? -32.247 19.806 59.518 1.00 80.56 960 VAL A O 1
ATOM 7327 N N . ASP A 1 961 ? -34.473 20.079 59.650 1.00 82.62 961 ASP A N 1
ATOM 7328 C CA . ASP A 1 961 ? -34.563 19.616 61.039 1.00 82.62 961 ASP A CA 1
ATOM 7329 C C . ASP A 1 961 ? -34.850 18.107 61.122 1.00 82.62 961 ASP A C 1
ATOM 7331 O O . ASP A 1 961 ? -35.664 17.552 60.375 1.00 82.62 961 ASP A O 1
ATOM 7335 N N . ASN A 1 962 ? -34.199 17.428 62.071 1.00 85.19 962 ASN A N 1
ATOM 7336 C CA . ASN A 1 962 ? -34.391 15.998 62.303 1.00 85.19 962 ASN A CA 1
ATOM 7337 C C . ASN A 1 962 ? -35.869 15.668 62.590 1.00 85.19 962 ASN A C 1
ATOM 7339 O O . ASN A 1 962 ? -36.465 16.215 63.518 1.00 85.19 962 ASN A O 1
ATOM 7343 N N . GLY A 1 963 ? -36.440 14.730 61.831 1.00 77.44 963 GLY A N 1
ATOM 7344 C CA . GLY A 1 963 ? -37.841 14.316 61.934 1.00 77.44 963 GLY A CA 1
ATOM 7345 C C . GLY A 1 963 ? -38.814 15.032 60.988 1.00 77.44 963 GLY A C 1
ATOM 7346 O O . GLY A 1 963 ? -39.978 14.635 60.936 1.00 77.44 963 GLY A O 1
ATOM 7347 N N . GLU A 1 964 ? -38.383 16.037 60.214 1.00 84.75 964 GLU A N 1
ATOM 7348 C CA . GLU A 1 964 ? -39.233 16.642 59.179 1.00 84.75 964 GLU A CA 1
ATOM 7349 C C . GLU A 1 964 ? -39.525 15.668 58.024 1.00 84.75 964 GLU A C 1
ATOM 7351 O O . GLU A 1 964 ? -38.720 14.803 57.680 1.00 84.75 964 GLU A O 1
ATOM 7356 N N . HIS A 1 965 ? -40.685 15.817 57.381 1.00 85.62 965 HIS A N 1
ATOM 7357 C CA . HIS A 1 965 ? -41.012 15.075 56.162 1.00 85.62 965 HIS A CA 1
ATOM 7358 C C . HIS A 1 965 ? -40.539 15.834 54.927 1.00 85.62 965 HIS A C 1
ATOM 7360 O O . HIS A 1 965 ? -40.782 17.039 54.821 1.00 85.62 965 HIS A O 1
ATOM 7366 N N . TYR A 1 966 ? -39.960 15.119 53.961 1.00 87.06 966 TYR A N 1
ATOM 7367 C CA . TYR A 1 966 ? -39.657 15.664 52.642 1.00 87.06 966 TYR A CA 1
ATOM 7368 C C . TYR A 1 966 ? -40.454 14.976 51.532 1.00 87.06 966 TYR A C 1
ATOM 7370 O O . TYR A 1 966 ? -40.812 13.801 51.639 1.00 87.06 966 TYR A O 1
ATOM 7378 N N . ALA A 1 967 ? -40.709 15.703 50.445 1.00 82.94 967 ALA A N 1
ATOM 7379 C CA . ALA A 1 967 ? -41.249 15.166 49.202 1.00 82.94 967 ALA A CA 1
ATOM 7380 C C . ALA A 1 967 ? -40.790 15.992 47.991 1.00 82.94 967 ALA A C 1
ATOM 7382 O O . ALA A 1 967 ? -40.767 17.216 48.057 1.00 82.94 967 ALA A O 1
ATOM 7383 N N . VAL A 1 968 ? -40.455 15.335 46.883 1.00 83.19 968 VAL A N 1
ATOM 7384 C CA . VAL A 1 968 ? -40.073 15.958 45.609 1.00 83.19 968 VAL A CA 1
ATOM 7385 C C . VAL A 1 968 ? -41.181 15.758 44.596 1.00 83.19 968 VAL A C 1
ATOM 7387 O O . VAL A 1 968 ? -41.663 14.639 44.425 1.00 83.19 968 VAL A O 1
ATOM 7390 N N . TYR A 1 969 ? -41.542 16.828 43.898 1.00 76.81 969 TYR A N 1
ATOM 7391 C CA . TYR A 1 969 ? -42.551 16.827 42.851 1.00 76.81 969 TYR A CA 1
ATOM 7392 C C . TYR A 1 969 ? -42.002 17.411 41.549 1.00 76.81 969 TYR A C 1
ATOM 7394 O O . TYR A 1 969 ? -41.136 18.283 41.573 1.00 76.81 969 TYR A O 1
ATOM 7402 N N . THR A 1 970 ? -42.550 16.998 40.410 1.00 76.62 970 THR A N 1
ATOM 7403 C CA . THR A 1 970 ? -42.451 17.778 39.168 1.00 76.62 970 THR A CA 1
ATOM 7404 C C . THR A 1 970 ? -43.269 19.070 39.300 1.00 76.62 970 THR A C 1
ATOM 7406 O O . THR A 1 970 ? -44.206 19.137 40.101 1.00 76.62 970 THR A O 1
ATOM 7409 N N . VAL A 1 971 ? -43.003 20.096 38.480 1.00 68.94 971 VAL A N 1
ATOM 7410 C CA . VAL A 1 971 ? -43.864 21.304 38.439 1.00 68.94 971 VAL A CA 1
ATOM 7411 C C . VAL A 1 971 ? -45.306 21.027 38.001 1.00 68.94 971 VAL A C 1
ATOM 7413 O O . VAL A 1 971 ? -46.190 21.840 38.254 1.00 68.94 971 VAL A O 1
ATOM 7416 N N . THR A 1 972 ? -45.560 19.871 37.384 1.00 70.94 972 THR A N 1
ATOM 7417 C CA . THR A 1 972 ? -46.903 19.386 37.036 1.00 70.94 972 THR A CA 1
ATOM 7418 C C . THR A 1 972 ? -47.589 18.624 38.179 1.00 70.94 972 THR A C 1
ATOM 7420 O O . THR A 1 972 ? -48.746 18.238 38.039 1.00 70.94 972 THR A O 1
ATOM 7423 N N . GLY A 1 973 ? -46.912 18.434 39.320 1.00 64.25 973 GLY A N 1
ATOM 7424 C CA . GLY A 1 973 ? -47.479 17.866 40.546 1.00 64.25 973 GLY A CA 1
ATOM 7425 C C . GLY A 1 973 ? -47.255 16.363 40.755 1.00 64.25 973 GLY A C 1
ATOM 7426 O O . GLY A 1 973 ? -47.796 15.807 41.710 1.00 64.25 973 GLY A O 1
ATOM 7427 N N . ALA A 1 974 ? -46.461 15.689 39.917 1.00 76.31 974 ALA A N 1
ATOM 7428 C CA . ALA A 1 974 ? -46.153 14.267 40.087 1.00 76.31 974 ALA A CA 1
ATOM 7429 C C . ALA A 1 974 ? -45.092 14.061 41.181 1.00 76.31 974 ALA A C 1
ATOM 7431 O O . ALA A 1 974 ? -44.023 14.657 41.113 1.00 76.31 974 ALA A O 1
ATOM 7432 N N . CYS A 1 975 ? -45.372 13.224 42.185 1.00 79.19 975 CYS A N 1
ATOM 7433 C CA . CYS A 1 975 ? -44.447 12.942 43.290 1.00 79.19 975 CYS A CA 1
ATOM 7434 C C . CYS A 1 975 ? -43.357 11.947 42.857 1.00 79.19 975 CYS A C 1
ATOM 7436 O O . CYS A 1 975 ? -43.678 10.814 42.509 1.00 79.19 975 CYS A O 1
ATOM 7438 N N . LEU A 1 976 ? -42.088 12.349 42.938 1.00 76.81 976 LEU A N 1
ATOM 7439 C CA . LEU A 1 976 ? -40.920 11.559 42.527 1.00 76.81 976 LEU A CA 1
ATOM 7440 C C . LEU A 1 976 ? -40.242 10.831 43.696 1.00 76.81 976 LEU A C 1
ATOM 7442 O O . LEU A 1 976 ? -39.790 9.704 43.543 1.00 76.81 976 LEU A O 1
ATOM 7446 N N . ALA A 1 977 ? -40.183 11.456 44.874 1.00 79.31 977 ALA A N 1
ATOM 7447 C CA . ALA A 1 977 ? -39.600 10.863 46.081 1.00 79.31 977 ALA A CA 1
ATOM 7448 C C . ALA A 1 977 ? -40.239 11.464 47.338 1.00 79.31 977 ALA A C 1
ATOM 7450 O O . ALA A 1 977 ? -40.668 12.614 47.308 1.00 79.31 977 ALA A O 1
ATOM 7451 N N . LYS A 1 978 ? -40.304 10.719 48.448 1.00 87.06 978 LYS A N 1
ATOM 7452 C CA . LYS A 1 978 ? -40.725 11.235 49.763 1.00 87.06 978 LYS A CA 1
ATOM 7453 C C . LYS A 1 978 ? -40.136 10.412 50.905 1.00 87.06 978 LYS A C 1
ATOM 7455 O O . LYS A 1 978 ? -39.921 9.214 50.742 1.00 87.06 978 LYS A O 1
ATOM 7460 N N . GLY A 1 979 ? -39.933 11.028 52.064 1.00 83.00 979 GLY A N 1
ATOM 7461 C CA . GLY A 1 979 ? -39.365 10.356 53.231 1.00 83.00 979 GLY A CA 1
ATOM 7462 C C . GLY A 1 979 ? -39.293 11.242 54.472 1.00 83.00 979 GLY A C 1
ATOM 7463 O O . GLY A 1 979 ? -39.924 12.299 54.528 1.00 83.00 979 GLY A O 1
ATOM 7464 N N . ASN A 1 980 ? -38.517 10.797 55.461 1.00 83.50 980 ASN A N 1
ATOM 7465 C CA . ASN A 1 980 ? -38.265 11.522 56.708 1.00 83.50 980 ASN A CA 1
ATOM 7466 C C . ASN A 1 980 ? -36.797 11.951 56.768 1.00 83.50 980 ASN A C 1
ATOM 7468 O O . ASN A 1 980 ? -35.916 11.220 56.312 1.00 83.50 980 ASN A O 1
ATOM 7472 N N . VAL A 1 981 ? -36.546 13.112 57.359 1.00 79.38 981 VAL A N 1
ATOM 7473 C CA . VAL A 1 981 ? -35.212 13.630 57.650 1.00 79.38 981 VAL A CA 1
ATOM 7474 C C . VAL A 1 981 ? -34.643 12.914 58.874 1.00 79.38 981 VAL A C 1
ATOM 7476 O O . VAL A 1 981 ? -35.272 12.908 59.929 1.00 79.38 981 VAL A O 1
ATOM 7479 N N . ASN A 1 982 ? -33.446 12.338 58.734 1.00 71.62 982 ASN A N 1
ATOM 7480 C CA . ASN A 1 982 ? -32.663 11.749 59.823 1.00 71.62 982 ASN A CA 1
ATOM 7481 C C . ASN A 1 982 ? -31.353 12.537 59.975 1.00 71.62 982 ASN A C 1
ATOM 7483 O O . ASN A 1 982 ? -30.402 12.307 59.232 1.00 71.62 982 ASN A O 1
ATOM 7487 N N . GLY A 1 983 ? -31.303 13.453 60.940 1.00 77.44 983 GLY A N 1
ATOM 7488 C CA . GLY A 1 983 ? -30.194 14.390 61.150 1.00 77.44 983 GLY A CA 1
ATOM 7489 C C . GLY A 1 983 ? -30.491 15.790 60.610 1.00 77.44 983 GLY A C 1
ATOM 7490 O O . GLY A 1 983 ? -31.651 16.170 60.499 1.00 77.44 983 GLY A O 1
ATOM 7491 N N . ASN A 1 984 ? -29.444 16.559 60.292 1.00 78.31 984 ASN A N 1
ATOM 7492 C CA . ASN A 1 984 ? -29.576 17.950 59.824 1.00 78.31 984 ASN A CA 1
ATOM 7493 C C . ASN A 1 984 ? -29.372 18.105 58.299 1.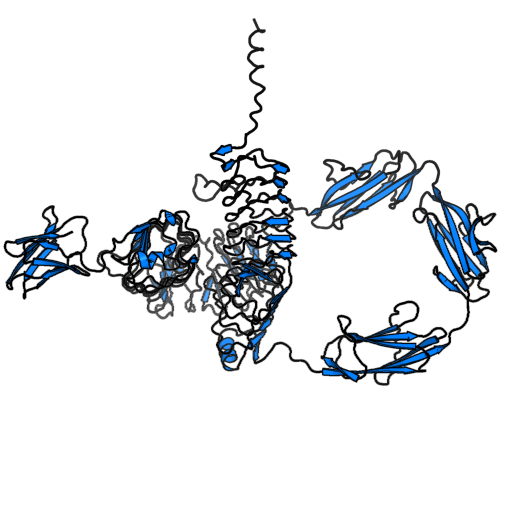00 78.31 984 ASN A C 1
ATOM 7495 O O . ASN A 1 984 ? -29.268 19.220 57.773 1.00 78.31 984 ASN A O 1
ATOM 7499 N N . SER A 1 985 ? -29.280 16.977 57.590 1.00 75.12 985 SER A N 1
ATOM 7500 C CA . SER A 1 985 ? -29.188 16.886 56.135 1.00 75.12 985 SER A CA 1
ATOM 7501 C C . SER A 1 985 ? -29.843 15.600 55.624 1.00 75.12 985 SER A C 1
ATOM 7503 O O . SER A 1 985 ? -30.033 14.644 56.379 1.00 75.12 985 SER A O 1
ATOM 7505 N N . ILE A 1 986 ? -30.208 15.575 54.341 1.00 80.44 986 ILE A N 1
ATOM 7506 C CA . ILE A 1 986 ? -30.767 14.402 53.656 1.00 80.44 986 ILE A CA 1
ATOM 7507 C C . ILE A 1 986 ? -30.213 14.262 52.246 1.00 80.44 986 ILE A C 1
ATOM 7509 O O . ILE A 1 986 ? -30.008 15.252 51.552 1.00 80.44 986 ILE A O 1
ATOM 7513 N N . PHE A 1 987 ? -30.049 13.022 51.793 1.00 76.12 987 PHE A N 1
ATOM 7514 C CA . PHE A 1 987 ? -29.865 12.714 50.379 1.00 76.12 987 PHE A CA 1
ATOM 7515 C C . PHE A 1 987 ? -31.197 12.274 49.768 1.00 76.12 987 PHE A C 1
ATOM 7517 O O . PHE A 1 987 ? -31.888 11.407 50.307 1.00 76.12 987 PHE A O 1
ATOM 7524 N N . VAL A 1 988 ? -31.550 12.879 48.640 1.00 75.38 988 VAL A N 1
ATOM 7525 C CA . VAL A 1 988 ? -32.801 12.657 47.922 1.00 75.38 988 VAL A CA 1
ATOM 7526 C C . VAL A 1 988 ? -32.486 12.021 46.563 1.00 75.38 988 VAL A C 1
ATOM 7528 O O . VAL A 1 988 ? -31.999 12.724 45.675 1.00 75.38 988 VAL A O 1
ATOM 7531 N N . PRO A 1 989 ? -32.740 10.713 46.375 1.00 62.56 989 PRO A N 1
ATOM 7532 C CA . PRO A 1 989 ? -32.291 9.963 45.202 1.00 62.56 989 PRO A CA 1
ATOM 7533 C C . PRO A 1 989 ? -33.222 10.184 44.002 1.00 62.56 989 PRO A C 1
ATOM 7535 O O . PRO A 1 989 ? -34.085 9.361 43.705 1.00 62.56 989 PRO A O 1
ATOM 7538 N N . VAL A 1 990 ? -33.093 11.330 43.335 1.00 67.75 990 VAL A N 1
ATOM 7539 C CA . VAL A 1 990 ? -33.884 11.680 42.145 1.00 67.75 990 VAL A CA 1
ATOM 7540 C C . VAL A 1 990 ? -32.941 11.993 40.982 1.00 67.75 990 VAL A C 1
ATOM 7542 O O . VAL A 1 990 ? -32.024 12.810 41.108 1.00 67.75 990 VAL A O 1
ATOM 7545 N N . GLN A 1 991 ? -33.157 11.323 39.848 1.00 63.78 991 GLN A N 1
ATOM 7546 C CA . GLN A 1 991 ? -32.412 11.547 38.606 1.00 63.78 991 GLN A CA 1
ATOM 7547 C C . GLN A 1 991 ? -32.869 12.833 37.905 1.00 63.78 991 GLN A C 1
ATOM 7549 O O . GLN A 1 991 ? -33.969 13.326 38.154 1.00 63.78 991 GLN A O 1
ATOM 7554 N N . ARG A 1 992 ? -32.017 13.397 37.040 1.00 58.53 992 ARG A N 1
ATOM 7555 C CA . ARG A 1 992 ? -32.328 14.639 36.317 1.00 58.53 992 ARG A CA 1
ATOM 7556 C C . ARG A 1 992 ? -33.550 14.425 35.420 1.00 58.53 992 ARG A C 1
ATOM 7558 O O . ARG A 1 992 ? -33.537 13.558 34.554 1.00 58.53 992 ARG A O 1
ATOM 7565 N N . THR A 1 993 ? -34.586 15.234 35.611 1.00 58.03 993 THR A N 1
ATOM 7566 C CA . THR A 1 993 ? -35.765 15.278 34.736 1.00 58.03 993 THR A CA 1
ATOM 7567 C C . THR A 1 993 ? -35.714 16.516 33.844 1.00 58.03 993 THR A C 1
ATOM 7569 O O . THR A 1 993 ? -35.110 17.519 34.219 1.00 58.03 993 THR A O 1
ATOM 7572 N N . ALA A 1 994 ? -36.374 16.488 32.684 1.00 49.88 994 ALA A N 1
ATOM 7573 C CA . ALA A 1 994 ? -36.529 17.682 31.855 1.00 49.88 994 ALA A CA 1
ATOM 7574 C C . ALA A 1 994 ? -37.415 18.721 32.575 1.00 49.88 994 ALA A C 1
ATOM 7576 O O . ALA A 1 994 ? -38.628 18.546 32.695 1.00 49.88 994 ALA A O 1
ATOM 7577 N N . GLY A 1 995 ? -36.799 19.802 33.059 1.00 60.81 995 GLY A N 1
ATOM 7578 C CA . GLY A 1 995 ? -37.475 20.923 33.713 1.00 60.81 995 GLY A CA 1
ATOM 7579 C C . GLY A 1 995 ? -37.380 20.929 35.248 1.00 60.81 995 GLY A C 1
ATOM 7580 O O . GLY A 1 995 ? -36.903 19.973 35.856 1.00 60.81 995 GLY A O 1
ATOM 7581 N N . PRO A 1 996 ? -37.827 22.027 35.888 1.00 65.44 996 PRO A N 1
ATOM 7582 C CA . PRO A 1 996 ? -37.646 22.242 37.319 1.00 65.44 996 PRO A CA 1
ATOM 7583 C C . PRO A 1 996 ? -38.445 21.262 38.189 1.00 65.44 996 PRO A C 1
ATOM 7585 O O . PRO A 1 996 ? -39.548 20.832 37.842 1.00 65.44 996 PRO A O 1
ATOM 7588 N N . LEU A 1 997 ? -37.914 20.997 39.381 1.00 78.38 997 LEU A N 1
ATOM 7589 C CA . LEU A 1 997 ? -38.526 20.183 40.429 1.00 78.38 997 LEU A CA 1
ATOM 7590 C C . LEU A 1 997 ? -38.882 21.040 41.650 1.00 78.38 997 LEU A C 1
ATOM 7592 O O . LEU A 1 997 ? -38.314 22.106 41.875 1.00 78.38 997 LEU A O 1
ATOM 7596 N N . LEU A 1 998 ? -39.827 20.573 42.460 1.00 78.44 998 LEU A N 1
ATOM 7597 C CA . LEU A 1 998 ? -40.233 21.191 43.720 1.00 78.44 998 LEU A CA 1
ATOM 7598 C C . LEU A 1 998 ? -39.934 20.233 44.871 1.00 78.44 998 LEU A C 1
ATOM 7600 O O . LEU A 1 998 ? -40.627 19.233 45.045 1.00 78.44 998 LEU A O 1
ATOM 7604 N N . LEU A 1 999 ? -38.920 20.543 45.673 1.00 83.62 999 LEU A N 1
ATOM 7605 C CA . LEU A 1 999 ? -38.647 19.864 46.934 1.00 83.62 999 LEU A CA 1
ATOM 7606 C C . LEU A 1 999 ? -39.410 20.565 48.057 1.00 83.62 999 LEU A C 1
ATOM 7608 O O . LEU A 1 999 ? -39.189 21.738 48.336 1.00 83.62 999 LEU A O 1
ATOM 7612 N N . ARG A 1 1000 ? -40.270 19.836 48.753 1.00 82.44 1000 ARG A N 1
ATOM 7613 C CA . ARG A 1 1000 ? -40.923 20.279 49.980 1.00 82.44 1000 ARG A CA 1
ATOM 7614 C C . ARG A 1 1000 ? -40.258 19.608 51.172 1.00 82.44 1000 ARG A C 1
ATOM 7616 O O . ARG A 1 1000 ? -40.133 18.389 51.159 1.00 82.44 1000 ARG A O 1
ATOM 7623 N N . VAL A 1 1001 ? -39.886 20.376 52.192 1.00 83.31 1001 VAL A N 1
ATOM 7624 C CA . VAL A 1 1001 ? -39.408 19.863 53.488 1.00 83.31 1001 VAL A CA 1
ATOM 7625 C C . VAL A 1 1001 ? -40.148 20.607 54.596 1.00 83.31 1001 VAL A C 1
ATOM 7627 O O . VAL A 1 1001 ? -40.116 21.837 54.645 1.00 83.31 1001 VAL A O 1
ATOM 7630 N N . GLY A 1 1002 ? -40.903 19.881 55.423 1.00 79.75 1002 GLY A N 1
ATOM 7631 C CA . GLY A 1 1002 ? -41.807 20.487 56.402 1.00 79.75 1002 GLY A CA 1
ATOM 7632 C C . GLY A 1 1002 ? -42.823 21.435 55.740 1.00 79.75 1002 GLY A C 1
ATOM 7633 O O . GLY A 1 1002 ? -43.614 21.041 54.872 1.00 79.75 1002 GLY A O 1
ATOM 7634 N N . THR A 1 1003 ? -42.810 22.709 56.145 1.00 77.44 1003 THR A N 1
ATOM 7635 C CA . THR A 1 1003 ? -43.638 23.780 55.553 1.00 77.44 1003 THR A CA 1
ATOM 7636 C C . THR A 1 1003 ? -42.952 24.533 54.409 1.00 77.44 1003 THR A C 1
ATOM 7638 O O . THR A 1 1003 ? -43.606 25.329 53.735 1.00 77.44 1003 THR A O 1
ATOM 7641 N N . LYS A 1 1004 ? -41.665 24.273 54.156 1.00 77.88 1004 LYS A N 1
ATOM 7642 C CA . LYS A 1 1004 ? -40.841 24.994 53.179 1.00 77.88 1004 LYS A CA 1
ATOM 7643 C C . LYS A 1 1004 ? -40.875 24.298 51.822 1.00 77.88 1004 LYS A C 1
ATOM 7645 O O . LYS A 1 1004 ? -40.970 23.074 51.744 1.00 77.88 1004 LYS A O 1
ATOM 7650 N N . THR A 1 1005 ? -40.796 25.077 50.744 1.00 79.88 1005 THR A N 1
ATOM 7651 C CA . THR A 1 1005 ? -40.746 24.566 49.364 1.00 79.88 1005 THR A CA 1
ATOM 7652 C C . THR A 1 1005 ? -39.605 25.231 48.605 1.00 79.88 1005 THR A C 1
ATOM 7654 O O . THR A 1 1005 ? -39.502 26.454 48.585 1.00 79.88 1005 THR A O 1
ATOM 7657 N N . VAL A 1 1006 ? -38.768 24.419 47.967 1.00 76.06 1006 VAL A N 1
ATOM 7658 C CA . VAL A 1 1006 ? -37.579 24.809 47.215 1.00 76.06 1006 VAL A CA 1
ATOM 7659 C C . VAL A 1 1006 ? -37.745 24.376 45.766 1.00 76.06 1006 VAL A C 1
ATOM 7661 O O . VAL A 1 1006 ? -38.027 23.211 45.487 1.00 76.06 1006 VAL A O 1
ATOM 7664 N N . LYS A 1 1007 ? -37.561 25.310 44.833 1.00 73.75 1007 LYS A N 1
ATOM 7665 C CA . LYS A 1 1007 ? -37.505 25.001 43.403 1.00 73.75 1007 LYS A CA 1
ATOM 7666 C C . LYS A 1 1007 ? -36.075 24.605 43.032 1.00 73.75 1007 LYS A C 1
ATOM 7668 O O . LYS A 1 1007 ? -35.155 25.385 43.255 1.00 73.75 1007 LYS A O 1
ATOM 7673 N N . MET A 1 1008 ? -35.909 23.407 42.485 1.00 70.94 1008 MET A N 1
ATOM 7674 C CA . MET A 1 1008 ? -34.642 22.845 42.013 1.00 70.94 1008 MET A CA 1
ATOM 7675 C C . MET A 1 1008 ? -34.637 22.844 40.480 1.00 70.94 1008 MET A C 1
ATOM 7677 O O . MET A 1 1008 ? -35.706 22.745 39.871 1.00 70.94 1008 MET A O 1
ATOM 7681 N N . TRP A 1 1009 ? -33.458 22.956 39.874 1.00 56.84 1009 TRP A N 1
ATOM 7682 C CA . TRP A 1 1009 ? -33.268 22.909 38.423 1.00 56.84 1009 TRP A CA 1
ATOM 7683 C C . TRP A 1 1009 ? -32.403 21.719 38.021 1.00 56.84 1009 TRP A C 1
ATOM 7685 O O . TRP A 1 1009 ? -31.594 21.264 38.868 1.00 56.84 1009 TRP A O 1
#

Organism: NCBI:txid2490854

InterPro domains:
  IPR026906 BspA-type LRR region [PF13306] (71-171)
  IPR026906 BspA-type LRR region [PF13306] (206-284)
  IPR026906 BspA-type LRR region [PF13306] (626-676)
  IPR026906 BspA-type LRR region [PF13306] (761-878)
  IPR032675 Leucine-rich repeat domain superfamily [G3DSA:3.80.10.10] (14-319)
  IPR032675 Leucine-rich repeat domain superfamily [G3DSA:3.80.10.10] (622-735)
  IPR032675 Leucine-rich repeat domain superfamily [G3DSA:3.80.10.10] (750-931)
  IPR044060 Bacterial repeat domain [PF18998] (343-413)
  IPR044060 Bacterial repeat domain [PF18998] (529-572)
  IPR053139 Putative surface bspA-like protein [PTHR45661] (38-170)